Protein AF-A0A8H4M1X3-F1 (afdb_monomer_lite)

Organism: NCBI:txid340414

Radius of gyration: 38.94 Å; chains: 1; bounding box: 112×106×99 Å

Secondary structure (DSSP, 8-state):
-PPP----TTTHHHHHHHHHHHHHHTTT--HHIIIIIHHHHHHHH---TT-EEEEES-TTTHHHHHHHHTT-EEEEEES-HHHHHHHHHHHHHHHHTTSS-TTSEEEEE--TT-HHHHHHHHHHH-SSSS-EEEEEEES-GGG-S--HHHHHHHHHHEEEEEEEEEE---GGGS-TTPEEEEEEEE-TTT-PEEEEEEEE-S--SSPPP-PPPP--------PPP-----PPPPPPP-GGGT-EEEE----GGG-S---THHHHTTS-----S----S--TT-------------------------------------------------------SSPEEPTTS-TTS-SEEEETTEEEE-HHHHHHHHHEEEE--TT---SSS--TTTS-HHHHTTSS-BEEEEEPPTT----TT--HHHHTSSEEE--BBS---TTS--B--BS-BTTB-SBEE-S--SS--HHHHTTEEEEE-HHHHHHHHHHHHHHHSS--HHHHHHHHHHHHHTT---S-PPPHHHHTT-SSSPPP-TT-GGGGS-SSS-TTHHHHHHHHB---TT--TTS-SS--------------GGGGS-HHHHHHHHHH--HHHHHHHHHH-GGGSS--THHHHHHHHHH-TT-GGGT-S--PPPGGGG--HHHHHHHHHHHHHHHHHHHHHHHHHHHH-HHHHHHHHHSPPPP-PPP-HHHHHHHHT------TTTB-HHHHHHHHHHHTTT-HHHHHHHHHHHHHHHHHHHHHHHHHHHHT-

pLDDT: mean 76.2, std 22.47, range [24.45, 97.56]

InterPro domains:
  IPR001810 F-box domain [PS50181] (584-628)
  IPR029063 S-adenosyl-L-methionine-dependent methyltransferase superfamily [G3DSA:3.40.50.150] (6-206)
  IPR029063 S-adenosyl-L-methionine-dependent methyltransferase superfamily [SSF53335] (14-174)
  IPR036047 F-box-like domain superfamily [SSF81383] (584-727)

Foldseek 3Di:
DDDDDDPPPLCVVCQVCLVVQCVQQDQQGDCCCNVPVVVVCCVPQVAAAAFEEEEEQCFLPNVVLVSQLNRYQYEYERQHPSRQVNSVVVVVVCCVVVVGPPRSYDYDYADQQDLVSLVVCCVVPVPDDQAGQEYEYEQCPVSRPDCVSVVVSCVVRHGDNHDYYYDHPDLLVVQPPWDKDWDWDQDPVPRDTDTDIDTHDPDRPPHDDDDDPDPDDDDDDDDDDDDDDDDDDFDDDAVVQVKWKFFDPFPCVPDPDDDPVVVVVVPPPDDDDDDDDDDPVPDDDDDDDDDDDDDDDDDDDDYDDDDYDDDDDDDDDDDDDDDDPDPPPPPDDDDPDPTDIHGPVPDLDDDQWDDDDPDTDGPVVSVVCPSGMDIGGGPNRRGQLDDHCVQPPPLQQAQLFKKKFKAFADDPDDDDPQWDPQCVVDRIGMAAIFQHADLQQFQGAHFPGPPNDGRAGEDQEDDDDDPVVLNRYTDMDRLLLVLLLQQVCCVQVVGRHVVLVSVQSVVCRVVVHHRLFDADPLQVVQDDSRGGHDPLSSLLSGRQFLWPPLVVLLVVQFAPDPPFFLQWFPDDDDPDDPDPDDDDFPLVPDDPVVVVVVLLPDAPVVLVVCCVVGPNSVGGGLVSLLSNCCVVVVLLCLSPGPDQFRPDSNLDRRVLSVVVVVVVVVVVVVVVVVLVVCCVPPVPCSVVVVVPDDDDDRDDDVVSVVSNVSGRHHRDNGRGSSVSSSVVCVVCVSVRSSSVNSVSSSSRSVSSVVSSVVVVVVVVVD

Structure (mmCIF, N/CA/C/O backbone):
data_AF-A0A8H4M1X3-F1
#
_entry.id   AF-A0A8H4M1X3-F1
#
loop_
_atom_site.group_PDB
_atom_site.id
_atom_site.type_symbol
_atom_site.label_atom_id
_atom_site.label_alt_id
_atom_site.label_comp_id
_atom_site.label_asym_id
_atom_site.label_entity_id
_atom_site.label_seq_id
_atom_site.pdbx_PDB_ins_code
_atom_site.Cartn_x
_atom_site.Cartn_y
_atom_site.Cartn_z
_atom_site.occupancy
_atom_site.B_iso_or_equiv
_atom_site.auth_seq_id
_atom_site.auth_comp_id
_atom_site.auth_asym_id
_atom_site.auth_atom_id
_atom_site.pdbx_PDB_model_num
ATOM 1 N N . MET A 1 1 ? 44.457 41.540 -30.388 1.00 30.41 1 MET A N 1
ATOM 2 C CA . MET A 1 1 ? 43.001 41.451 -30.173 1.00 30.41 1 MET A CA 1
ATOM 3 C C . MET A 1 1 ? 42.753 40.100 -29.545 1.00 30.41 1 MET A C 1
ATOM 5 O O . MET A 1 1 ? 42.689 39.104 -30.252 1.00 30.41 1 MET A O 1
ATOM 9 N N . GLU A 1 2 ? 42.778 40.069 -28.217 1.00 30.39 2 GLU A N 1
ATOM 10 C CA . GLU A 1 2 ? 42.372 38.913 -27.424 1.00 30.39 2 GLU A CA 1
ATOM 11 C C . GLU A 1 2 ? 40.854 38.784 -27.572 1.00 30.39 2 GLU A C 1
ATOM 13 O O . GLU A 1 2 ? 40.123 39.748 -27.353 1.00 30.39 2 GLU A O 1
ATOM 18 N N . THR A 1 3 ? 40.382 37.636 -28.054 1.00 32.41 3 THR A N 1
ATOM 19 C CA . THR A 1 3 ? 38.950 37.313 -28.037 1.00 32.41 3 THR A CA 1
ATOM 20 C C . THR A 1 3 ? 38.494 37.198 -26.581 1.00 32.41 3 THR A C 1
ATOM 22 O O . THR A 1 3 ? 39.240 36.589 -25.809 1.00 32.41 3 THR A O 1
ATOM 25 N N . PRO A 1 4 ? 37.318 37.733 -26.203 1.00 36.84 4 PRO A N 1
ATOM 26 C CA . PRO A 1 4 ? 36.874 37.745 -24.815 1.00 36.84 4 PRO A CA 1
ATOM 27 C C . PRO A 1 4 ? 36.682 36.321 -24.282 1.00 36.84 4 PRO A C 1
ATOM 29 O O . PRO A 1 4 ? 36.442 35.388 -25.054 1.00 36.84 4 PRO A O 1
ATOM 32 N N . PHE A 1 5 ? 36.803 36.187 -22.961 1.00 41.19 5 PHE A N 1
ATOM 33 C CA . PHE A 1 5 ? 36.365 35.037 -22.171 1.00 41.19 5 PHE A CA 1
ATOM 34 C C . PHE A 1 5 ? 34.991 34.546 -22.652 1.00 41.19 5 PHE A C 1
ATOM 36 O O . PHE A 1 5 ? 34.148 35.361 -23.025 1.00 41.19 5 PHE A O 1
ATOM 43 N N . SER A 1 6 ? 34.750 33.231 -22.675 1.00 46.06 6 SER A N 1
ATOM 44 C CA . SER A 1 6 ? 33.397 32.750 -22.958 1.00 46.06 6 SER A CA 1
ATOM 45 C C . SER A 1 6 ? 32.479 33.226 -21.828 1.00 46.06 6 SER A C 1
ATOM 47 O O . SER A 1 6 ? 32.627 32.765 -20.698 1.00 46.06 6 SER A O 1
ATOM 49 N N . ASP A 1 7 ? 31.520 34.104 -22.124 1.00 53.72 7 ASP A N 1
ATOM 50 C CA . ASP A 1 7 ? 30.507 34.596 -21.171 1.00 53.72 7 ASP A CA 1
ATOM 51 C C . ASP A 1 7 ? 29.519 33.496 -20.714 1.00 53.72 7 ASP A C 1
ATOM 53 O O . ASP A 1 7 ? 28.508 33.784 -20.076 1.00 53.72 7 ASP A O 1
ATOM 57 N N . ASN A 1 8 ? 29.782 32.223 -21.036 1.00 67.06 8 ASN A N 1
ATOM 58 C CA . ASN A 1 8 ? 28.958 31.096 -20.630 1.00 67.06 8 ASN A CA 1
ATOM 59 C C . ASN A 1 8 ? 29.242 30.731 -19.155 1.00 67.06 8 ASN A C 1
ATOM 61 O O . ASN A 1 8 ? 30.312 30.183 -18.850 1.00 67.06 8 ASN A O 1
ATOM 65 N N . PRO A 1 9 ? 28.299 30.982 -18.225 1.00 70.44 9 PRO A N 1
ATOM 66 C CA . PRO A 1 9 ? 28.512 30.762 -16.797 1.00 70.44 9 PRO A CA 1
ATOM 67 C C . PRO A 1 9 ? 28.761 29.291 -16.432 1.00 70.44 9 PRO A C 1
ATOM 69 O O . PRO A 1 9 ? 29.305 29.039 -15.359 1.00 70.44 9 PRO A O 1
ATOM 72 N N . SER A 1 10 ? 28.418 28.318 -17.292 1.00 76.38 10 SER A N 1
ATOM 73 C CA . SER A 1 10 ? 28.722 26.900 -17.037 1.00 76.38 10 SER A CA 1
ATOM 74 C C . SER A 1 10 ? 30.163 26.500 -17.372 1.00 76.38 10 SER A C 1
ATOM 76 O O . SER A 1 10 ? 30.643 25.499 -16.851 1.00 76.38 10 SER A O 1
ATOM 78 N N . ILE A 1 11 ? 30.875 27.264 -18.209 1.00 84.88 11 ILE A N 1
ATOM 79 C CA . ILE A 1 11 ? 32.260 26.953 -18.620 1.00 84.88 11 ILE A CA 1
ATOM 80 C C . ILE A 1 11 ? 33.282 27.618 -17.691 1.00 84.88 11 ILE A C 1
ATOM 82 O O . ILE A 1 11 ? 34.342 27.049 -17.425 1.00 84.88 11 ILE A O 1
ATOM 86 N N . LEU A 1 12 ? 32.952 28.793 -17.146 1.00 84.19 12 LEU A N 1
ATOM 87 C CA . LEU A 1 12 ? 33.850 29.579 -16.298 1.00 84.19 12 LEU A CA 1
ATOM 88 C C . LEU A 1 12 ? 34.441 28.798 -15.098 1.00 84.19 12 LEU A C 1
ATOM 90 O O . LEU A 1 12 ? 35.644 28.926 -14.859 1.00 84.19 12 LEU A O 1
ATOM 94 N N . PRO A 1 13 ? 33.684 27.953 -14.362 1.00 84.12 13 PRO A N 1
ATOM 95 C CA . PRO A 1 13 ? 34.266 27.127 -13.304 1.00 84.12 13 PRO A CA 1
ATOM 96 C C . PRO A 1 13 ? 35.355 26.180 -13.829 1.00 84.12 13 PRO A C 1
ATOM 98 O O . PRO A 1 13 ? 36.420 26.063 -13.226 1.00 84.12 13 PRO A O 1
ATOM 101 N N . TRP A 1 14 ? 35.127 25.550 -14.982 1.00 86.44 14 TRP A N 1
ATOM 102 C CA . TRP A 1 14 ? 36.075 24.613 -15.587 1.00 86.44 14 TRP A CA 1
ATOM 103 C C . TRP A 1 14 ? 37.324 25.303 -16.140 1.00 86.44 14 TRP A C 1
ATOM 105 O O . TRP A 1 14 ? 38.410 24.734 -16.051 1.00 86.44 14 TRP A O 1
ATOM 115 N N . GLU A 1 15 ? 37.212 26.543 -16.632 1.00 87.62 15 GLU A N 1
ATOM 116 C CA . GLU A 1 15 ? 38.387 27.368 -16.950 1.00 87.62 15 GLU A CA 1
ATOM 117 C C . GLU A 1 15 ? 39.254 27.621 -15.711 1.00 87.62 15 GLU A C 1
ATOM 119 O O . GLU A 1 15 ? 40.467 27.406 -15.753 1.00 87.62 15 GLU A O 1
ATOM 124 N N . ASN A 1 16 ? 38.634 28.006 -14.592 1.00 87.00 16 ASN A N 1
ATOM 125 C CA . ASN A 1 16 ? 39.347 28.327 -13.354 1.00 87.00 16 ASN A CA 1
ATOM 126 C C . ASN A 1 16 ? 39.985 27.090 -12.696 1.00 87.00 16 ASN A C 1
ATOM 128 O O . ASN A 1 16 ? 41.082 27.177 -12.144 1.00 87.00 16 ASN A O 1
ATOM 132 N N . HIS A 1 17 ? 39.335 25.926 -12.783 1.00 87.31 17 HIS A N 1
ATOM 133 C CA . HIS A 1 17 ? 39.800 24.679 -12.164 1.00 87.31 17 HIS A CA 1
ATOM 134 C C . HIS A 1 17 ? 40.669 23.800 -13.076 1.00 87.31 17 HIS A C 1
ATOM 136 O O . HIS A 1 17 ? 41.155 22.756 -12.634 1.00 87.31 17 HIS A O 1
ATOM 142 N N . ALA A 1 18 ? 40.926 24.205 -14.325 1.00 90.69 18 ALA A N 1
ATOM 143 C CA . ALA A 1 18 ? 41.671 23.389 -15.286 1.00 90.69 18 ALA A CA 1
ATOM 144 C C . ALA A 1 18 ? 43.056 22.953 -14.773 1.00 90.69 18 ALA A C 1
ATOM 146 O O . ALA A 1 18 ? 43.507 21.847 -15.064 1.00 90.69 18 ALA A O 1
ATOM 147 N N . ALA A 1 19 ? 43.733 23.803 -13.994 1.00 89.69 19 ALA A N 1
ATOM 148 C CA . ALA A 1 19 ? 45.043 23.493 -13.426 1.00 89.69 19 ALA A CA 1
ATOM 149 C C . ALA A 1 19 ? 45.001 22.387 -12.373 1.00 89.69 19 ALA A C 1
ATOM 151 O O . ALA A 1 19 ? 45.717 21.395 -12.505 1.00 89.69 19 ALA A O 1
ATOM 152 N N . SER A 1 20 ? 44.146 22.550 -11.365 1.00 89.62 20 SER A N 1
ATOM 153 C CA . SER A 1 20 ? 44.006 21.589 -10.274 1.00 89.62 20 SER A CA 1
ATOM 154 C C . SER A 1 20 ? 43.439 20.261 -10.773 1.00 89.62 20 SER A C 1
ATOM 156 O O . SER A 1 20 ? 43.898 19.200 -10.358 1.00 89.62 20 SER A O 1
ATOM 158 N N . TRP A 1 21 ? 42.486 20.305 -11.710 1.00 88.38 21 TRP A N 1
ATOM 159 C CA . TRP A 1 21 ? 41.911 19.105 -12.315 1.00 88.38 21 TRP A CA 1
ATOM 160 C C . TRP A 1 21 ? 42.949 18.296 -13.098 1.00 88.38 21 TRP A C 1
ATOM 162 O O . TRP A 1 21 ? 43.039 17.078 -12.946 1.00 88.38 21 TRP A O 1
ATOM 172 N N . ASP A 1 22 ? 43.764 18.970 -13.914 1.00 92.44 22 ASP A N 1
ATOM 173 C CA . ASP A 1 22 ? 44.822 18.322 -14.686 1.00 92.44 22 ASP A CA 1
ATOM 174 C C . ASP A 1 22 ? 45.876 17.657 -13.790 1.00 92.44 22 ASP A C 1
ATOM 176 O O . ASP A 1 22 ? 46.314 16.542 -14.081 1.00 92.44 22 ASP A O 1
ATOM 180 N N . GLU A 1 23 ? 46.261 18.315 -12.695 1.00 91.00 23 GLU A N 1
ATOM 181 C CA . GLU A 1 23 ? 47.185 17.765 -11.702 1.00 91.00 23 GLU A CA 1
ATOM 182 C C . GLU A 1 23 ? 46.601 16.527 -11.011 1.00 91.00 23 GLU A C 1
ATOM 184 O O . GLU A 1 23 ? 47.266 15.492 -10.951 1.00 91.00 23 GLU A O 1
ATOM 189 N N . GLN A 1 24 ? 45.342 16.603 -10.570 1.00 89.00 24 GLN A N 1
ATOM 190 C CA . GLN A 1 24 ? 44.655 15.507 -9.888 1.00 89.00 24 GLN A CA 1
ATOM 191 C C . GLN A 1 24 ? 44.451 14.281 -10.790 1.00 89.00 24 GLN A C 1
ATOM 193 O O . GLN A 1 24 ? 44.619 13.147 -10.343 1.00 89.00 24 GLN A O 1
ATOM 198 N N . MET A 1 25 ? 44.072 14.490 -12.053 1.00 91.19 25 MET A N 1
ATOM 199 C CA . MET A 1 25 ? 43.844 13.398 -13.004 1.00 91.19 25 MET A CA 1
ATOM 200 C C . MET A 1 25 ? 45.148 12.804 -13.532 1.00 91.19 25 MET A C 1
ATOM 202 O O . MET A 1 25 ? 45.243 11.595 -13.751 1.00 91.19 25 MET A O 1
ATOM 206 N N . GLY A 1 26 ? 46.164 13.638 -13.756 1.00 91.56 26 GLY A N 1
ATOM 207 C CA . GLY A 1 26 ? 47.459 13.194 -14.248 1.00 91.56 26 GLY A CA 1
ATOM 208 C C . GLY A 1 26 ? 47.382 12.399 -15.560 1.00 91.56 26 GLY A C 1
ATOM 209 O O . GLY A 1 26 ? 46.491 12.570 -16.393 1.00 91.56 26 GLY A O 1
ATOM 210 N N . ASP A 1 27 ? 48.354 11.509 -15.752 1.00 89.69 27 ASP A N 1
ATOM 211 C CA . ASP A 1 27 ? 48.474 10.695 -16.968 1.00 89.69 27 ASP A CA 1
ATOM 212 C C . ASP A 1 27 ? 47.653 9.402 -16.938 1.00 89.69 27 ASP A C 1
ATOM 214 O O . ASP A 1 27 ? 47.327 8.867 -17.997 1.00 89.69 27 ASP A O 1
ATOM 218 N N . ASN A 1 28 ? 47.351 8.895 -15.742 1.00 87.06 28 ASN A N 1
ATOM 219 C CA . ASN A 1 28 ? 46.718 7.589 -15.547 1.00 87.06 28 ASN A CA 1
ATOM 220 C C . ASN A 1 28 ? 45.239 7.694 -15.144 1.00 87.06 28 ASN A C 1
ATOM 222 O O . ASN A 1 28 ? 44.555 6.673 -15.097 1.00 87.06 28 ASN A O 1
ATOM 226 N N . GLY A 1 29 ? 44.751 8.908 -14.872 1.00 90.00 29 GLY A N 1
ATOM 227 C CA . GLY A 1 29 ? 43.472 9.126 -14.212 1.00 90.00 29 GLY A CA 1
ATOM 228 C C . GLY A 1 29 ? 43.537 8.813 -12.719 1.00 90.00 29 GLY A C 1
ATOM 229 O O . GLY A 1 29 ? 44.523 8.280 -12.207 1.00 90.00 29 GLY A O 1
ATOM 230 N N . ASN A 1 30 ? 42.456 9.149 -12.025 1.00 89.31 30 ASN A N 1
ATOM 231 C CA . ASN A 1 30 ? 42.240 8.752 -10.638 1.00 89.31 30 ASN A CA 1
ATOM 232 C C . ASN A 1 30 ? 41.718 7.297 -10.545 1.00 89.31 30 ASN A C 1
ATOM 234 O O . ASN A 1 30 ? 41.539 6.596 -11.549 1.00 89.31 30 ASN A O 1
ATOM 238 N N . ASP A 1 31 ? 41.438 6.839 -9.324 1.00 86.81 31 ASP A N 1
ATOM 239 C CA . ASP A 1 31 ? 40.909 5.491 -9.078 1.00 86.81 31 ASP A CA 1
ATOM 240 C C . ASP A 1 31 ? 39.548 5.259 -9.757 1.00 86.81 31 ASP A C 1
ATOM 242 O O . ASP A 1 31 ? 39.290 4.165 -10.258 1.00 86.81 31 ASP A O 1
ATOM 246 N N . TYR A 1 32 ? 38.696 6.288 -9.855 1.00 85.88 32 TYR A N 1
ATOM 247 C CA . TYR A 1 32 ? 37.412 6.201 -10.563 1.00 85.88 32 TYR A CA 1
ATOM 248 C C . TYR A 1 32 ? 37.612 5.922 -12.055 1.00 85.88 32 TYR A C 1
ATOM 250 O O . TYR A 1 32 ? 37.032 4.974 -12.595 1.00 85.88 32 TYR A O 1
ATOM 258 N N . PHE A 1 33 ? 38.495 6.681 -12.706 1.00 90.69 33 PHE A N 1
ATOM 259 C CA . PHE A 1 33 ? 38.795 6.499 -14.119 1.00 90.69 33 PHE A CA 1
ATOM 260 C C . PHE A 1 33 ? 39.380 5.109 -14.395 1.00 90.69 33 PHE A C 1
ATOM 262 O O . PHE A 1 33 ? 38.925 4.393 -15.287 1.00 90.69 33 PHE A O 1
ATOM 269 N N . SER A 1 34 ? 40.380 4.703 -13.612 1.00 89.38 34 SER A N 1
ATOM 270 C CA . SER A 1 34 ? 41.127 3.466 -13.852 1.00 89.38 34 SER A CA 1
ATOM 271 C C . SER A 1 34 ? 40.350 2.196 -13.479 1.00 89.38 34 SER A C 1
ATOM 273 O O . SER A 1 34 ? 40.397 1.217 -14.231 1.00 89.38 34 SER A O 1
ATOM 275 N N . ALA A 1 35 ? 39.610 2.198 -12.364 1.00 88.56 35 ALA A N 1
ATOM 276 C CA . ALA A 1 35 ? 38.905 1.017 -11.865 1.00 88.56 35 ALA A CA 1
ATOM 277 C C . ALA A 1 35 ? 37.475 0.869 -12.411 1.00 88.56 35 ALA A C 1
ATOM 279 O O . ALA A 1 35 ? 36.991 -0.259 -12.527 1.00 88.56 35 ALA A O 1
ATOM 280 N N . LEU A 1 36 ? 36.792 1.972 -12.750 1.00 87.75 36 LEU A N 1
ATOM 281 C CA . LEU A 1 36 ? 35.374 1.953 -13.133 1.00 87.75 36 LEU A CA 1
ATOM 282 C C . LEU A 1 36 ? 35.141 2.417 -14.572 1.00 87.75 36 LEU A C 1
ATOM 284 O O . LEU A 1 36 ? 34.557 1.673 -15.364 1.00 87.75 36 LEU A O 1
ATOM 288 N N . GLU A 1 37 ? 35.596 3.618 -14.929 1.00 92.50 37 GLU A N 1
ATOM 289 C CA . GLU A 1 37 ? 35.235 4.242 -16.208 1.00 92.50 37 GLU A CA 1
ATOM 290 C C . GLU A 1 37 ? 35.920 3.548 -17.393 1.00 92.50 37 GLU A C 1
ATOM 292 O O . GLU A 1 37 ? 35.249 3.057 -18.302 1.00 92.50 37 GLU A O 1
ATOM 297 N N . LEU A 1 38 ? 37.250 3.420 -17.370 1.00 92.75 38 LEU A N 1
ATOM 298 C CA . LEU A 1 38 ? 38.031 2.864 -18.475 1.00 92.75 38 LEU A CA 1
ATOM 299 C C . LEU A 1 38 ? 37.652 1.409 -18.830 1.00 92.75 38 LEU A C 1
ATOM 301 O O . LEU A 1 38 ? 37.508 1.117 -20.021 1.00 92.75 38 LEU A O 1
ATOM 305 N N . PRO A 1 39 ? 37.435 0.478 -17.876 1.00 93.06 39 PRO A N 1
ATOM 306 C CA . PRO A 1 39 ? 36.955 -0.869 -18.199 1.00 93.06 39 PRO A CA 1
ATOM 307 C C . PRO A 1 39 ? 35.583 -0.882 -18.889 1.00 93.06 39 PRO A C 1
ATOM 309 O O . PRO A 1 39 ? 35.337 -1.705 -19.776 1.00 93.06 39 PRO A O 1
ATOM 312 N N . VAL A 1 40 ? 34.681 0.025 -18.500 1.00 92.44 40 VAL A N 1
ATOM 313 C CA . VAL A 1 40 ? 33.346 0.154 -19.103 1.00 92.44 40 VAL A CA 1
ATOM 314 C C . VAL A 1 40 ? 33.452 0.759 -20.501 1.00 92.44 40 VAL A C 1
ATOM 316 O O . VAL A 1 40 ? 32.874 0.207 -21.438 1.00 92.44 40 VAL A O 1
ATOM 319 N N . LEU A 1 41 ? 34.236 1.828 -20.662 1.00 93.75 41 LEU A N 1
ATOM 320 C CA . LEU A 1 41 ? 34.511 2.458 -21.953 1.00 93.75 41 LEU A CA 1
ATOM 321 C C . LEU A 1 41 ? 35.110 1.453 -22.944 1.00 93.75 41 LEU A C 1
ATOM 323 O O . LEU A 1 41 ? 34.610 1.327 -24.059 1.00 93.75 41 LEU A O 1
ATOM 327 N N . LYS A 1 42 ? 36.103 0.656 -22.525 1.00 92.69 42 LYS A N 1
ATOM 328 C CA . LYS A 1 42 ? 36.689 -0.423 -23.343 1.00 92.69 42 LYS A CA 1
ATOM 329 C C . LYS A 1 42 ? 35.636 -1.412 -23.835 1.00 92.69 42 LYS A C 1
ATOM 331 O O . LYS A 1 42 ? 35.614 -1.750 -25.016 1.00 92.69 42 LYS A O 1
ATOM 336 N N . ARG A 1 43 ? 34.742 -1.844 -22.941 1.00 92.44 43 ARG A N 1
ATOM 337 C CA . ARG A 1 43 ? 33.676 -2.803 -23.257 1.00 92.44 43 ARG A CA 1
ATOM 338 C C . ARG A 1 43 ? 32.633 -2.228 -24.219 1.00 92.44 43 ARG A C 1
ATOM 340 O O . ARG A 1 43 ? 32.187 -2.946 -25.108 1.00 92.44 43 ARG A O 1
ATOM 347 N N . LEU A 1 44 ? 32.231 -0.969 -24.037 1.00 92.56 44 LEU A N 1
ATOM 348 C CA . LEU A 1 44 ? 31.164 -0.343 -24.828 1.00 92.56 44 LEU A CA 1
ATOM 349 C C . LEU A 1 44 ? 31.643 0.171 -26.189 1.00 92.56 44 LEU A C 1
ATOM 351 O O . LEU A 1 44 ? 30.898 0.082 -27.161 1.00 92.56 44 LEU A O 1
ATOM 355 N N . ILE A 1 45 ? 32.865 0.703 -26.260 1.00 92.00 45 ILE A N 1
ATOM 356 C CA . ILE A 1 45 ? 33.394 1.331 -27.475 1.00 92.00 45 ILE A CA 1
ATOM 357 C C . ILE A 1 45 ? 34.029 0.289 -28.402 1.00 92.00 45 ILE A C 1
ATOM 359 O O . ILE A 1 45 ? 33.826 0.361 -29.609 1.00 92.00 45 ILE A O 1
ATOM 363 N N . SER A 1 46 ? 34.772 -0.685 -27.852 1.00 87.06 46 SER A N 1
ATOM 364 C CA . SER A 1 46 ? 35.526 -1.690 -28.628 1.00 87.06 46 SER A CA 1
ATOM 365 C C . SER A 1 46 ? 36.284 -1.082 -29.834 1.00 87.06 46 SER A C 1
ATOM 367 O O . SER A 1 46 ? 36.052 -1.499 -30.977 1.00 87.06 46 SER A O 1
ATOM 369 N N . PRO A 1 47 ? 37.153 -0.074 -29.601 1.00 87.88 47 PRO A N 1
ATOM 370 C CA . PRO A 1 47 ? 37.747 0.738 -30.663 1.00 87.88 47 PRO A CA 1
ATOM 371 C C . PRO A 1 47 ? 38.569 -0.113 -31.634 1.00 87.88 47 PRO A C 1
ATOM 373 O O . PRO A 1 47 ? 39.258 -1.049 -31.232 1.00 87.88 47 PRO A O 1
ATOM 376 N N . GLN A 1 48 ? 38.496 0.221 -32.920 1.00 90.44 48 GLN A N 1
ATOM 377 C CA . GLN A 1 48 ? 39.277 -0.412 -33.976 1.00 90.44 48 GLN A CA 1
ATOM 378 C C . GLN A 1 48 ? 40.330 0.564 -34.518 1.00 90.44 48 GLN A C 1
ATOM 380 O O . GLN A 1 48 ? 40.045 1.762 -34.655 1.00 90.44 48 GLN A O 1
ATOM 385 N N . PRO A 1 49 ? 41.527 0.079 -34.899 1.00 92.38 49 PRO A N 1
ATOM 386 C CA . PRO A 1 49 ? 42.518 0.907 -35.569 1.00 92.38 49 PRO A CA 1
ATOM 387 C C . PRO A 1 49 ? 41.931 1.603 -36.802 1.00 92.38 49 PRO A C 1
ATOM 389 O O . PRO A 1 49 ? 41.303 0.975 -37.653 1.00 92.38 49 PRO A O 1
ATOM 392 N N . GLY A 1 50 ? 42.151 2.912 -36.900 1.00 90.12 50 GLY A N 1
ATOM 393 C CA . GLY A 1 50 ? 41.625 3.756 -37.970 1.00 90.12 50 GLY A CA 1
ATOM 394 C C . GLY A 1 50 ? 40.254 4.372 -37.691 1.00 90.12 50 GLY A C 1
ATOM 395 O O . GLY A 1 50 ? 39.816 5.180 -38.509 1.00 90.12 50 GLY A O 1
ATOM 396 N N . ASN A 1 51 ? 39.596 4.065 -36.563 1.00 93.31 51 ASN A N 1
ATOM 397 C CA . ASN A 1 51 ? 38.333 4.725 -36.234 1.00 93.31 51 ASN A CA 1
ATOM 398 C C . ASN A 1 51 ? 38.492 6.241 -36.082 1.00 93.31 51 ASN A C 1
ATOM 400 O O . ASN A 1 51 ? 39.436 6.712 -35.454 1.00 93.31 51 ASN A O 1
ATOM 404 N N . ARG A 1 52 ? 37.531 7.002 -36.608 1.00 93.44 52 ARG A N 1
ATOM 405 C CA . ARG A 1 52 ? 37.365 8.435 -36.357 1.00 93.44 52 ARG A CA 1
ATOM 406 C C . ARG A 1 52 ? 36.496 8.628 -35.123 1.00 93.44 52 ARG A C 1
ATOM 408 O O . ARG A 1 52 ? 35.324 8.247 -35.128 1.00 93.44 52 ARG A O 1
ATOM 415 N N . VAL A 1 53 ? 37.064 9.248 -34.097 1.00 95.69 53 VAL A N 1
ATOM 416 C CA . VAL A 1 53 ? 36.412 9.457 -32.802 1.00 95.69 53 VAL A CA 1
ATOM 417 C C . VAL A 1 53 ? 36.266 10.948 -32.531 1.00 95.69 53 VAL A C 1
ATOM 419 O O . VAL A 1 53 ? 37.233 11.690 -32.687 1.00 95.69 53 VAL A O 1
ATOM 422 N N . LEU A 1 54 ? 35.085 11.374 -32.091 1.00 96.44 54 LEU A N 1
ATOM 423 C CA . LEU A 1 54 ? 34.868 12.684 -31.476 1.00 96.44 54 LEU A CA 1
ATOM 424 C C . LEU A 1 54 ? 34.760 12.512 -29.959 1.00 96.44 54 LEU A C 1
ATOM 426 O O . LEU A 1 54 ? 33.825 11.869 -29.494 1.00 96.44 54 LEU A O 1
ATOM 430 N N . ASP A 1 55 ? 35.701 13.072 -29.204 1.00 97.56 55 ASP A N 1
ATOM 431 C CA . ASP A 1 55 ? 35.680 13.070 -27.739 1.00 97.56 55 ASP A CA 1
ATOM 432 C C . ASP A 1 55 ? 35.217 14.442 -27.238 1.00 97.56 55 ASP A C 1
ATOM 434 O O . ASP A 1 55 ? 35.892 15.454 -27.441 1.00 97.56 55 ASP A O 1
ATOM 438 N N . LEU A 1 56 ? 34.023 14.481 -26.655 1.00 97.31 56 LEU A N 1
ATOM 439 C CA . LEU A 1 56 ? 33.359 15.680 -26.154 1.00 97.31 56 LEU A CA 1
ATOM 440 C C . LEU A 1 56 ? 33.598 15.831 -24.653 1.00 97.31 56 LEU A C 1
ATOM 442 O O . LEU A 1 56 ? 33.507 14.844 -23.923 1.00 97.31 56 LEU A O 1
ATOM 446 N N . ALA A 1 57 ? 33.840 17.066 -24.203 1.00 95.12 57 ALA A N 1
ATOM 447 C CA . ALA A 1 57 ? 34.256 17.360 -22.828 1.00 95.12 57 ALA A CA 1
ATOM 448 C C . ALA A 1 57 ? 35.475 16.506 -22.422 1.00 95.12 57 ALA A C 1
ATOM 450 O O . ALA A 1 57 ? 35.458 15.769 -21.438 1.00 95.12 57 ALA A O 1
ATOM 451 N N . THR A 1 58 ? 36.523 16.550 -23.253 1.00 96.19 58 THR A N 1
ATOM 452 C CA . THR A 1 58 ? 37.705 15.676 -23.155 1.00 96.19 58 THR A CA 1
ATOM 453 C C . THR A 1 58 ? 38.509 15.891 -21.868 1.00 96.19 58 THR A C 1
ATOM 455 O O . THR A 1 58 ? 39.337 15.046 -21.501 1.00 96.19 58 THR A O 1
ATOM 458 N N . GLY A 1 59 ? 38.303 17.014 -21.170 1.00 94.75 59 GLY A N 1
ATOM 459 C CA . GLY A 1 59 ? 39.050 17.336 -19.967 1.00 94.75 59 GLY A CA 1
ATOM 460 C C . GLY A 1 59 ? 40.547 17.399 -20.267 1.00 94.75 59 GLY A C 1
ATOM 461 O O . GLY A 1 59 ? 40.987 17.920 -21.292 1.00 94.75 59 GLY A O 1
ATOM 462 N N . ASN A 1 60 ? 41.359 16.776 -19.415 1.00 94.75 60 ASN A N 1
ATOM 463 C CA . ASN A 1 60 ? 42.800 16.683 -19.640 1.00 94.75 60 ASN A CA 1
ATOM 464 C C . ASN A 1 60 ? 43.211 15.666 -20.731 1.00 94.75 60 ASN A C 1
ATOM 466 O O . ASN A 1 60 ? 44.406 15.404 -20.903 1.00 94.75 60 ASN A O 1
ATOM 470 N N . GLY A 1 61 ? 42.263 15.063 -21.458 1.00 96.00 61 GLY A N 1
ATOM 471 C CA . GLY A 1 61 ? 42.504 14.215 -22.628 1.00 96.00 61 GLY A CA 1
ATOM 472 C C . GLY A 1 61 ? 42.804 12.741 -22.342 1.00 96.00 61 GLY A C 1
ATOM 473 O O . GLY A 1 61 ? 43.445 12.091 -23.169 1.00 96.00 61 GLY A O 1
ATOM 474 N N . LEU A 1 62 ? 42.394 12.195 -21.192 1.00 95.81 62 LEU A N 1
ATOM 475 C CA . LEU A 1 62 ? 42.619 10.781 -20.844 1.00 95.81 62 LEU A CA 1
ATOM 476 C C . LEU A 1 62 ? 41.976 9.809 -21.843 1.00 95.81 62 LEU A C 1
ATOM 478 O O . LEU A 1 62 ? 42.658 8.930 -22.376 1.00 95.81 62 LEU A O 1
ATOM 482 N N . VAL A 1 63 ? 40.683 9.990 -22.131 1.00 96.69 63 VAL A N 1
ATOM 483 C CA . VAL A 1 63 ? 39.939 9.146 -23.082 1.00 96.69 63 VAL A CA 1
ATOM 484 C C . VAL A 1 63 ? 40.500 9.312 -24.489 1.00 96.69 63 VAL A C 1
ATOM 486 O O . VAL A 1 63 ? 40.780 8.315 -25.157 1.00 96.69 63 VAL A O 1
ATOM 489 N N . ALA A 1 64 ? 40.768 10.552 -24.907 1.00 96.81 64 ALA A N 1
ATOM 490 C CA . ALA A 1 64 ? 41.369 10.833 -26.202 1.00 96.81 64 ALA A CA 1
ATOM 491 C C . ALA A 1 64 ? 42.733 10.153 -26.401 1.00 96.81 64 ALA A C 1
ATOM 493 O O . ALA A 1 64 ? 42.967 9.535 -27.441 1.00 96.81 64 ALA A O 1
ATOM 494 N N . ARG A 1 65 ? 43.630 10.211 -25.406 1.00 96.00 65 ARG A N 1
ATOM 495 C CA . ARG A 1 65 ? 44.933 9.530 -25.480 1.00 96.00 65 ARG A CA 1
ATOM 496 C C . ARG A 1 65 ? 44.786 8.013 -25.495 1.00 96.00 65 ARG A C 1
ATOM 498 O O . ARG A 1 65 ? 45.464 7.368 -26.290 1.00 96.00 65 ARG A O 1
ATOM 505 N N . TRP A 1 66 ? 43.901 7.446 -24.674 1.00 95.38 66 TRP A N 1
ATOM 506 C CA . TRP A 1 66 ? 43.641 6.005 -24.684 1.00 95.38 66 TRP A CA 1
ATOM 507 C C . TRP A 1 66 ? 43.129 5.536 -26.055 1.00 95.38 66 TRP A C 1
ATOM 509 O O . TRP A 1 66 ? 43.715 4.633 -26.646 1.00 95.38 66 TRP A O 1
ATOM 519 N N . LEU A 1 67 ? 42.105 6.183 -26.616 1.00 96.00 67 LEU A N 1
ATOM 520 C CA . LEU A 1 67 ? 41.562 5.815 -27.931 1.00 96.00 67 LEU A CA 1
ATOM 521 C C . LEU A 1 67 ? 42.603 5.966 -29.049 1.00 96.00 67 LEU A C 1
ATOM 523 O O . LEU A 1 67 ? 42.671 5.140 -29.960 1.00 96.00 67 LEU A O 1
ATOM 527 N N . ALA A 1 68 ? 43.463 6.978 -28.959 1.00 96.00 68 ALA A N 1
ATOM 528 C CA . ALA A 1 68 ? 44.570 7.153 -29.889 1.00 96.00 68 ALA A CA 1
ATOM 529 C C . ALA A 1 68 ? 45.630 6.038 -29.774 1.00 96.00 68 ALA A C 1
ATOM 531 O O . ALA A 1 68 ? 46.180 5.620 -30.796 1.00 96.00 68 ALA A O 1
ATOM 532 N N . GLN A 1 69 ? 45.893 5.513 -28.569 1.00 94.00 69 GLN A N 1
ATOM 533 C CA . GLN A 1 69 ? 46.761 4.342 -28.370 1.00 94.00 69 GLN A CA 1
ATOM 534 C C . GLN A 1 69 ? 46.170 3.062 -28.973 1.00 94.00 69 GLN A C 1
ATOM 536 O O . GLN A 1 69 ? 46.919 2.253 -29.515 1.00 94.00 69 GLN A O 1
ATOM 541 N N . GLU A 1 70 ? 44.842 2.916 -28.968 1.00 93.94 70 GLU A N 1
ATOM 542 C CA . GLU A 1 70 ? 44.127 1.831 -29.667 1.00 93.94 70 GLU A CA 1
ATOM 543 C C . GLU A 1 70 ? 44.125 2.013 -31.204 1.00 93.94 70 GLU A C 1
ATOM 545 O O . GLU A 1 70 ? 43.563 1.215 -31.954 1.00 93.94 70 GLU A O 1
ATOM 550 N N . GLY A 1 71 ? 44.782 3.064 -31.707 1.00 93.50 71 GLY A N 1
ATOM 551 C CA . GLY A 1 71 ? 44.984 3.308 -33.129 1.00 93.50 71 GLY A CA 1
ATOM 552 C C . GLY A 1 71 ? 43.887 4.137 -33.794 1.00 93.50 71 GLY A C 1
ATOM 553 O O . GLY A 1 71 ? 43.860 4.183 -35.029 1.00 93.50 71 GLY A O 1
ATOM 554 N N . ALA A 1 72 ? 43.016 4.799 -33.031 1.00 95.00 72 ALA A N 1
ATOM 555 C CA . ALA A 1 72 ? 42.016 5.725 -33.557 1.00 95.00 72 ALA A CA 1
ATOM 556 C C . ALA A 1 72 ? 42.617 7.089 -33.969 1.00 95.00 72 ALA A C 1
ATOM 558 O O . ALA A 1 72 ? 43.747 7.436 -33.615 1.00 95.00 72 ALA A O 1
ATOM 559 N N . PHE A 1 73 ? 41.846 7.865 -34.730 1.00 94.62 73 PHE A N 1
ATOM 560 C CA . PHE A 1 73 ? 42.052 9.289 -34.990 1.00 94.62 73 PHE A CA 1
ATOM 561 C C . PHE A 1 73 ? 41.036 10.080 -34.174 1.00 94.62 73 PHE A C 1
ATOM 563 O O . PHE A 1 73 ? 39.834 10.009 -34.443 1.00 94.62 73 PHE A O 1
ATOM 570 N N . VAL A 1 74 ? 41.516 10.815 -33.173 1.00 96.38 74 VAL A N 1
ATOM 571 C CA . VAL A 1 74 ? 40.650 11.453 -32.180 1.00 96.38 74 VAL A CA 1
ATOM 572 C C . VAL A 1 74 ? 40.584 12.961 -32.390 1.00 96.38 74 VAL A C 1
ATOM 574 O O . VAL A 1 74 ? 41.599 13.646 -32.526 1.00 96.38 74 VAL A O 1
ATOM 577 N N . PHE A 1 75 ? 39.366 13.480 -32.382 1.00 96.12 75 PHE A N 1
ATOM 578 C CA . PHE A 1 75 ? 39.045 14.896 -32.329 1.00 96.12 75 PHE A CA 1
ATOM 579 C C . PHE A 1 75 ? 38.575 15.178 -30.907 1.00 96.12 75 PHE A C 1
ATOM 581 O O . PHE A 1 75 ? 37.443 14.874 -30.553 1.00 96.12 75 PHE A O 1
ATOM 588 N N . ALA A 1 76 ? 39.490 15.662 -30.078 1.00 97.38 76 ALA A N 1
ATOM 589 C CA . ALA A 1 76 ? 39.265 15.937 -28.670 1.00 97.38 76 ALA A CA 1
ATOM 590 C C . ALA A 1 76 ? 38.797 17.382 -28.499 1.00 97.38 76 ALA A C 1
ATOM 592 O O . ALA A 1 76 ? 39.425 18.314 -29.014 1.00 97.38 76 ALA A O 1
ATOM 593 N N . THR A 1 77 ? 37.679 17.565 -27.806 1.00 97.31 77 THR A N 1
ATOM 594 C CA . THR A 1 77 ? 37.004 18.856 -27.702 1.00 97.31 77 THR A CA 1
ATOM 595 C C . THR A 1 77 ? 36.557 19.153 -26.280 1.00 97.31 77 THR A C 1
ATOM 597 O O . THR A 1 77 ? 36.189 18.244 -25.539 1.00 97.31 77 THR A O 1
ATOM 600 N N . ASP A 1 78 ? 36.604 20.423 -25.897 1.00 96.44 78 ASP A N 1
ATOM 601 C CA . ASP A 1 78 ? 36.165 20.909 -24.590 1.00 96.44 78 ASP A CA 1
ATOM 602 C C . ASP A 1 78 ? 35.708 22.366 -24.710 1.00 96.44 78 ASP A C 1
ATOM 604 O O . ASP A 1 78 ? 36.212 23.103 -25.566 1.00 96.44 78 ASP A O 1
ATOM 608 N N . GLY A 1 79 ? 34.778 22.783 -23.850 1.00 93.06 79 GLY A N 1
ATOM 609 C CA . GLY A 1 79 ? 34.342 24.177 -23.775 1.00 93.06 79 GLY A CA 1
ATOM 610 C C . GLY A 1 79 ? 35.417 25.081 -23.169 1.00 93.06 79 GLY A C 1
ATOM 611 O O . GLY A 1 79 ? 35.524 26.245 -23.547 1.00 93.06 79 GLY A O 1
ATOM 612 N N . SER A 1 80 ? 36.257 24.541 -22.277 1.00 94.31 80 SER A N 1
ATOM 613 C CA . SER A 1 80 ? 37.338 25.285 -21.632 1.00 94.31 80 SER A CA 1
ATOM 614 C C . SER A 1 80 ? 38.596 25.326 -22.500 1.00 94.31 80 SER A C 1
ATOM 616 O O . SER A 1 80 ? 39.209 24.296 -22.812 1.00 94.31 80 SER A O 1
ATOM 618 N N . ARG A 1 81 ? 39.065 26.538 -22.825 1.00 94.06 81 ARG A N 1
ATOM 619 C CA . ARG A 1 81 ? 40.328 26.712 -23.557 1.00 94.06 81 ARG A CA 1
ATOM 620 C C . ARG A 1 81 ? 41.515 26.268 -22.706 1.00 94.06 81 ARG A C 1
ATOM 622 O O . ARG A 1 81 ? 42.400 25.577 -23.213 1.00 94.06 81 ARG A O 1
ATOM 629 N N . ALA A 1 82 ? 41.501 26.609 -21.418 1.00 94.06 82 ALA A N 1
ATOM 630 C CA . ALA A 1 82 ? 42.542 26.218 -20.470 1.00 94.06 82 ALA A CA 1
ATOM 631 C C . ALA A 1 82 ? 42.688 24.687 -20.367 1.00 94.06 82 ALA A C 1
ATOM 633 O O . ALA A 1 82 ? 43.804 24.165 -20.293 1.00 94.06 82 ALA A O 1
ATOM 634 N N . MET A 1 83 ? 41.572 23.956 -20.418 1.00 95.06 83 MET A N 1
ATOM 635 C CA . MET A 1 83 ? 41.565 22.495 -20.383 1.00 95.06 83 MET A CA 1
ATOM 636 C C . MET A 1 83 ? 42.156 21.885 -21.667 1.00 95.06 83 MET A C 1
ATOM 638 O O . MET A 1 83 ? 43.026 21.011 -21.605 1.00 95.06 83 MET A O 1
ATOM 642 N N . ILE A 1 84 ? 41.780 22.421 -22.835 1.00 97.31 84 ILE A N 1
ATOM 643 C CA . ILE A 1 84 ? 42.335 22.021 -24.138 1.00 97.31 84 ILE A CA 1
ATOM 644 C C . ILE A 1 84 ? 43.848 22.236 -24.220 1.00 97.31 84 ILE A C 1
ATOM 646 O O . ILE A 1 84 ? 44.573 21.372 -24.725 1.00 97.31 84 ILE A O 1
ATOM 650 N N . GLU A 1 85 ? 44.351 23.369 -23.734 1.00 96.62 85 GLU A N 1
ATOM 651 C CA . GLU A 1 85 ? 45.786 23.665 -23.740 1.00 96.62 85 GLU A CA 1
ATOM 652 C C . GLU A 1 85 ? 46.581 22.649 -22.910 1.00 96.62 85 GLU A C 1
ATOM 654 O O . GLU A 1 85 ? 47.631 22.172 -23.354 1.00 96.62 85 GLU A O 1
ATOM 659 N N . ARG A 1 86 ? 46.045 22.238 -21.757 1.00 96.12 86 ARG A N 1
ATOM 660 C CA . ARG A 1 86 ? 46.648 21.218 -20.884 1.00 96.12 86 ARG A CA 1
ATOM 661 C C . ARG A 1 86 ? 46.608 19.829 -21.502 1.00 96.12 86 ARG A C 1
ATOM 663 O O . ARG A 1 86 ? 47.638 19.152 -21.560 1.00 96.12 86 ARG A O 1
ATOM 670 N N . ALA A 1 87 ? 45.460 19.434 -22.050 1.00 96.88 87 ALA A N 1
ATOM 671 C CA . ALA A 1 87 ? 45.315 18.167 -22.756 1.00 96.88 87 ALA A CA 1
ATOM 672 C C . ALA A 1 87 ? 46.294 18.060 -23.938 1.00 96.88 87 ALA A C 1
ATOM 674 O O . ALA A 1 87 ? 46.935 17.018 -24.141 1.00 96.88 87 ALA A O 1
ATOM 675 N N . ARG A 1 88 ? 46.478 19.164 -24.676 1.00 96.69 88 ARG A N 1
ATOM 676 C CA . ARG A 1 88 ? 47.452 19.275 -25.767 1.00 96.69 88 ARG A CA 1
ATOM 677 C C . ARG A 1 88 ? 48.889 19.166 -25.260 1.00 96.69 88 ARG A C 1
ATOM 679 O O . ARG A 1 88 ? 49.658 18.393 -25.831 1.00 96.69 88 ARG A O 1
ATOM 686 N N . ALA A 1 89 ? 49.248 19.883 -24.195 1.00 95.62 89 ALA A N 1
ATOM 687 C CA . ALA A 1 89 ? 50.590 19.843 -23.612 1.00 95.62 89 ALA A CA 1
ATOM 688 C C . ALA A 1 89 ? 50.974 18.426 -23.152 1.00 95.62 89 ALA A C 1
ATOM 690 O O . ALA A 1 89 ? 52.028 17.922 -23.540 1.00 95.62 89 ALA A O 1
ATOM 691 N N . ARG A 1 90 ? 50.086 17.729 -22.428 1.00 94.19 90 ARG A N 1
ATOM 692 C CA . ARG A 1 90 ? 50.311 16.329 -22.019 1.00 94.19 90 ARG A CA 1
ATOM 693 C C . ARG A 1 90 ? 50.484 15.394 -23.203 1.00 94.19 90 ARG A C 1
ATOM 695 O O . ARG A 1 90 ? 51.377 14.548 -23.218 1.00 94.19 90 ARG A O 1
ATOM 702 N N . THR A 1 91 ? 49.640 15.553 -24.216 1.00 95.31 91 THR A N 1
ATOM 703 C CA . THR A 1 91 ? 49.692 14.707 -25.413 1.00 95.31 91 THR A CA 1
ATOM 704 C C . THR A 1 91 ? 50.984 14.930 -26.200 1.00 95.31 91 THR A C 1
ATOM 706 O O . THR A 1 91 ? 51.565 13.965 -26.696 1.00 95.31 91 THR A O 1
ATOM 709 N N . LEU A 1 92 ? 51.496 16.165 -26.245 1.00 94.38 92 LEU A N 1
ATOM 710 C CA . LEU A 1 92 ? 52.808 16.468 -26.818 1.00 94.38 92 LEU A CA 1
ATOM 711 C C . LEU A 1 92 ? 53.932 15.757 -26.050 1.00 94.38 92 LEU A C 1
ATOM 713 O O . LEU A 1 92 ? 54.789 15.129 -26.670 1.00 94.38 92 LEU A O 1
ATOM 717 N N . THR A 1 93 ? 53.899 15.788 -24.715 1.00 93.69 93 THR A N 1
ATOM 718 C CA . THR A 1 93 ? 54.854 15.050 -23.875 1.00 93.69 93 THR A CA 1
ATOM 719 C C . THR A 1 93 ? 54.802 13.543 -24.146 1.00 93.69 93 THR A C 1
ATOM 721 O O . THR A 1 93 ? 55.847 12.908 -24.270 1.00 93.69 93 THR A O 1
ATOM 724 N N . TRP A 1 94 ? 53.614 12.956 -24.324 1.00 93.88 94 TRP A N 1
ATOM 725 C CA . TRP A 1 94 ? 53.472 11.537 -24.683 1.00 93.88 94 TRP A CA 1
ATOM 726 C C . TRP A 1 94 ? 54.057 11.208 -26.059 1.00 93.88 94 TRP A C 1
ATOM 728 O O . TRP A 1 94 ? 54.677 10.154 -26.216 1.00 93.88 94 TRP A O 1
ATOM 738 N N . CYS A 1 95 ? 53.893 12.099 -27.041 1.00 92.00 95 CYS A N 1
ATOM 739 C CA . CYS A 1 95 ? 54.500 11.937 -28.364 1.00 92.00 95 CYS A CA 1
ATOM 740 C C . CYS A 1 95 ? 56.033 11.983 -28.274 1.00 92.00 95 CYS A C 1
ATOM 742 O O . CYS A 1 95 ? 56.704 11.102 -28.805 1.00 92.00 95 CYS A O 1
ATOM 744 N N . GLN A 1 96 ? 56.591 12.939 -27.520 1.00 92.00 96 GLN A N 1
ATOM 745 C CA . GLN A 1 96 ? 58.039 13.045 -27.278 1.00 92.00 96 GLN A CA 1
ATOM 746 C C . GLN A 1 96 ? 58.611 11.813 -26.560 1.00 92.00 96 GLN A C 1
ATOM 748 O O . GLN A 1 96 ? 59.741 11.409 -26.821 1.00 92.00 96 GLN A O 1
ATOM 753 N N . GLN A 1 97 ? 57.823 11.189 -25.681 1.00 90.88 97 GLN A N 1
ATOM 754 C CA . GLN A 1 97 ? 58.170 9.945 -24.986 1.00 90.88 97 GLN A CA 1
ATOM 755 C C . GLN A 1 97 ? 57.964 8.681 -25.842 1.00 90.88 97 GLN A C 1
ATOM 757 O O . GLN A 1 97 ? 58.199 7.575 -25.358 1.00 90.88 97 GLN A O 1
ATOM 762 N N . GLY A 1 98 ? 57.488 8.806 -27.086 1.00 89.81 98 GLY A N 1
ATOM 763 C CA . GLY A 1 98 ? 57.207 7.669 -27.968 1.00 89.81 98 GLY A CA 1
ATOM 764 C C . GLY A 1 98 ? 55.996 6.822 -27.555 1.00 89.81 98 GLY A C 1
ATOM 765 O O . GLY A 1 98 ? 55.833 5.710 -28.051 1.00 89.81 98 GLY A O 1
ATOM 766 N N . ARG A 1 99 ? 55.135 7.325 -26.658 1.00 88.88 99 ARG A N 1
ATOM 767 C CA . ARG A 1 99 ? 53.922 6.629 -26.178 1.00 88.88 99 ARG A CA 1
ATOM 768 C C . ARG A 1 99 ? 52.751 6.730 -27.155 1.00 88.88 99 ARG A C 1
ATOM 770 O O . ARG A 1 99 ? 51.797 5.961 -27.039 1.00 88.88 99 ARG A O 1
ATOM 777 N N . LEU A 1 100 ? 52.806 7.697 -28.071 1.00 91.31 100 LEU A N 1
ATOM 778 C CA . LEU A 1 100 ? 51.789 7.952 -29.083 1.00 91.31 100 LEU A CA 1
ATOM 779 C C . LEU A 1 100 ? 52.442 8.473 -30.370 1.00 91.31 100 LEU A C 1
ATOM 781 O O . LEU A 1 100 ? 53.429 9.201 -30.313 1.00 91.31 100 LEU A O 1
ATOM 785 N N . SER A 1 101 ? 51.895 8.110 -31.531 1.00 86.25 101 SER A N 1
ATOM 786 C CA . SER A 1 101 ? 52.324 8.692 -32.808 1.00 86.25 101 SER A CA 1
ATOM 787 C C . SER A 1 101 ? 51.829 10.133 -32.953 1.00 86.25 101 SER A C 1
ATOM 789 O O . SER A 1 101 ? 50.704 10.450 -32.557 1.00 86.25 101 SER A O 1
ATOM 791 N N . GLU A 1 102 ? 52.637 10.986 -33.585 1.00 80.12 102 GLU A N 1
ATOM 792 C CA . GLU A 1 102 ? 52.235 12.353 -33.926 1.00 80.12 102 GLU A CA 1
ATOM 793 C C . GLU A 1 102 ? 50.956 12.362 -34.786 1.00 80.12 102 GLU A C 1
ATOM 795 O O . GLU A 1 102 ? 50.702 11.446 -35.572 1.00 80.12 102 GLU A O 1
ATOM 800 N N . ASN A 1 103 ? 50.141 13.410 -34.636 1.00 83.88 103 ASN A N 1
ATOM 801 C CA . ASN A 1 103 ? 48.900 13.645 -35.391 1.00 83.88 103 ASN A CA 1
ATOM 802 C C . ASN A 1 103 ? 47.760 12.628 -35.167 1.00 83.88 103 ASN A C 1
ATOM 804 O O . ASN A 1 103 ? 46.820 12.573 -35.959 1.00 83.88 103 ASN A O 1
ATOM 808 N N . ARG A 1 104 ? 47.796 11.840 -34.083 1.00 91.56 104 ARG A N 1
ATOM 809 C CA . ARG A 1 104 ? 46.686 10.939 -33.706 1.00 91.56 104 ARG A CA 1
ATOM 810 C C . ARG A 1 104 ? 45.537 11.623 -32.963 1.00 91.56 104 ARG A C 1
ATOM 812 O O . ARG A 1 104 ? 44.415 11.125 -33.012 1.00 91.56 104 ARG A O 1
ATOM 819 N N . VAL A 1 105 ? 45.806 12.748 -32.302 1.00 96.12 105 VAL A N 1
ATOM 820 C CA . VAL A 1 105 ? 44.808 13.542 -31.573 1.00 96.12 105 VAL A CA 1
ATOM 821 C C . VAL A 1 105 ? 44.874 14.987 -32.051 1.00 96.12 105 VAL A C 1
ATOM 823 O O . VAL A 1 105 ? 45.953 15.578 -32.094 1.00 96.12 105 VAL A O 1
ATOM 826 N N . SER A 1 106 ? 43.721 15.556 -32.391 1.00 94.88 106 SER A N 1
ATOM 827 C CA . SER A 1 106 ? 43.554 16.986 -32.654 1.00 94.88 106 SER A CA 1
ATOM 828 C C . SER A 1 106 ? 42.681 17.607 -31.569 1.00 94.88 106 SER A C 1
ATOM 830 O O . SER A 1 106 ? 41.746 16.966 -31.099 1.00 94.88 106 SER A O 1
ATOM 832 N N . PHE A 1 107 ? 43.005 18.833 -31.159 1.00 95.88 107 PHE A N 1
ATOM 833 C CA . PHE A 1 107 ? 42.357 19.503 -30.032 1.00 95.88 107 PHE A CA 1
ATOM 834 C C . PHE A 1 107 ? 41.667 20.783 -30.479 1.00 95.88 107 PHE A C 1
ATOM 836 O O . PHE A 1 107 ? 42.345 21.668 -31.015 1.00 95.88 107 PHE A O 1
ATOM 843 N N . HIS A 1 108 ? 40.372 20.899 -30.189 1.00 95.38 108 HIS A N 1
ATOM 844 C CA . HIS A 1 108 ? 39.535 22.035 -30.582 1.00 95.38 108 HIS A CA 1
ATOM 845 C C . HIS A 1 108 ? 38.716 22.536 -29.396 1.00 95.38 108 HIS A C 1
ATOM 847 O O . HIS A 1 108 ? 38.268 21.745 -28.574 1.00 95.38 108 HIS A O 1
ATOM 853 N N . VAL A 1 109 ? 38.506 23.847 -29.320 1.00 95.00 109 VAL A N 1
ATOM 854 C CA . VAL A 1 109 ? 37.545 24.412 -28.365 1.00 95.00 109 VAL A CA 1
ATOM 855 C C . VAL A 1 109 ? 36.152 24.278 -28.976 1.00 95.00 109 VAL A C 1
ATOM 857 O O . VAL A 1 109 ? 35.960 24.676 -30.125 1.00 95.00 109 VAL A O 1
ATOM 860 N N . LEU A 1 110 ? 35.215 23.700 -28.229 1.00 94.56 110 LEU A N 1
ATOM 861 C CA . LEU A 1 110 ? 33.829 23.491 -28.646 1.00 94.56 110 LEU A CA 1
ATOM 862 C C . LEU A 1 110 ? 32.910 23.631 -27.435 1.00 94.56 110 LEU A C 1
ATOM 864 O O . LEU A 1 110 ? 32.934 22.793 -26.533 1.00 94.56 110 LEU A O 1
ATOM 868 N N . ASP A 1 111 ? 32.070 24.660 -27.451 1.00 93.69 111 ASP A N 1
ATOM 869 C CA . ASP A 1 111 ? 30.960 24.768 -26.514 1.00 93.69 111 ASP A CA 1
ATOM 870 C C . ASP A 1 111 ? 29.791 23.940 -27.055 1.00 93.69 111 ASP A C 1
ATOM 872 O O . ASP A 1 111 ? 29.145 24.292 -28.041 1.00 93.69 111 ASP A O 1
ATOM 876 N N . VAL A 1 112 ? 29.527 22.808 -26.407 1.00 93.19 112 VAL A N 1
ATOM 877 C CA . VAL A 1 112 ? 28.474 21.870 -26.812 1.00 93.19 112 VAL A CA 1
ATOM 878 C C . VAL A 1 112 ? 27.057 22.426 -26.630 1.00 93.19 112 VAL A C 1
ATOM 880 O O . VAL A 1 112 ? 26.132 21.866 -27.223 1.00 93.19 112 VAL A O 1
ATOM 883 N N . THR A 1 113 ? 26.901 23.511 -25.861 1.00 91.81 113 THR A N 1
ATOM 884 C CA . THR A 1 113 ? 25.640 24.248 -25.660 1.00 91.81 113 THR A CA 1
ATOM 885 C C . THR A 1 113 ? 25.444 25.379 -26.668 1.00 91.81 113 THR A C 1
ATOM 887 O O . THR A 1 113 ? 24.337 25.892 -26.801 1.00 91.81 113 THR A O 1
ATOM 890 N N . ASP A 1 114 ? 26.474 25.751 -27.432 1.00 91.12 114 ASP A N 1
ATOM 891 C CA . ASP A 1 114 ? 26.375 26.825 -28.418 1.00 91.12 114 ASP A CA 1
ATOM 892 C C . ASP A 1 114 ? 26.285 26.287 -29.850 1.00 91.12 114 ASP A C 1
ATOM 894 O O . ASP A 1 114 ? 27.171 25.605 -30.374 1.00 91.12 114 ASP A O 1
ATOM 898 N N . LYS A 1 115 ? 25.206 26.659 -30.540 1.00 90.81 115 LYS A N 1
ATOM 899 C CA . LYS A 1 115 ? 24.973 26.260 -31.929 1.00 90.81 115 LYS A CA 1
ATOM 900 C C . LYS A 1 115 ? 26.033 26.824 -32.881 1.00 90.81 115 LYS A C 1
ATOM 902 O O . LYS A 1 115 ? 26.422 26.132 -33.823 1.00 90.81 115 LYS A O 1
ATOM 907 N N . SER A 1 116 ? 26.510 28.050 -32.655 1.00 90.38 116 SER A N 1
ATOM 908 C CA . SER A 1 116 ? 27.492 28.675 -33.552 1.00 90.38 116 SER A CA 1
ATOM 909 C C . SER A 1 116 ? 28.865 27.994 -33.459 1.00 90.38 116 SER A C 1
ATOM 911 O O . SER A 1 116 ? 29.524 27.771 -34.479 1.00 90.38 116 SER A O 1
ATOM 913 N N . SER A 1 117 ? 29.235 27.540 -32.257 1.00 92.25 117 SER A N 1
ATOM 914 C CA . SER A 1 117 ? 30.414 26.718 -31.987 1.00 92.25 117 SER A CA 1
ATOM 915 C C . SER A 1 117 ? 30.372 25.400 -32.768 1.00 92.25 117 SER A C 1
ATOM 917 O O . SER A 1 117 ? 31.347 25.040 -33.435 1.00 92.25 117 SER A O 1
ATOM 919 N N . TRP A 1 118 ? 29.215 24.725 -32.798 1.00 92.62 118 TRP A N 1
ATOM 920 C CA . TRP A 1 118 ? 29.013 23.529 -33.623 1.00 92.62 118 TRP A CA 1
ATOM 921 C C . TRP A 1 118 ? 29.167 23.803 -35.122 1.00 92.62 118 TRP A C 1
ATOM 923 O O . TRP A 1 118 ? 29.858 23.052 -35.811 1.00 92.62 118 TRP A O 1
ATOM 933 N N . GLU A 1 119 ? 28.569 24.874 -35.645 1.00 90.25 119 GLU A N 1
ATOM 934 C CA . GLU A 1 119 ? 28.680 25.241 -37.065 1.00 90.25 119 GLU A CA 1
ATOM 935 C C . GLU A 1 119 ? 30.140 25.533 -37.466 1.00 90.25 119 GLU A C 1
ATOM 937 O O . GLU A 1 119 ? 30.619 25.076 -38.514 1.00 90.25 119 GLU A O 1
ATOM 942 N N . GLN A 1 120 ? 30.891 26.222 -36.604 1.00 89.94 120 GLN A N 1
ATOM 943 C CA . GLN A 1 120 ? 32.317 26.483 -36.799 1.00 89.94 120 GLN A CA 1
ATOM 944 C C . GLN A 1 120 ? 33.158 25.197 -36.734 1.00 89.94 120 GLN A C 1
ATOM 946 O O . GLN A 1 120 ? 34.046 24.983 -37.565 1.00 89.94 120 GLN A O 1
ATOM 951 N N . PHE A 1 121 ? 32.874 24.302 -35.788 1.00 91.06 121 PHE A N 1
ATOM 952 C CA . PHE A 1 121 ? 33.563 23.017 -35.678 1.00 91.06 121 PHE A CA 1
ATOM 953 C C . PHE A 1 121 ? 33.297 22.116 -36.894 1.00 91.06 121 PHE A C 1
ATOM 955 O O . PHE A 1 121 ? 34.228 21.583 -37.502 1.00 91.06 121 PHE A O 1
ATOM 962 N N . ILE A 1 122 ? 32.035 21.993 -37.313 1.00 88.94 122 ILE A N 1
ATOM 963 C CA . ILE A 1 122 ? 31.636 21.185 -38.472 1.00 88.94 122 ILE A CA 1
ATOM 964 C C . ILE A 1 122 ? 32.281 21.732 -39.749 1.00 88.94 122 ILE A C 1
ATOM 966 O O . ILE A 1 122 ? 32.859 20.966 -40.523 1.00 88.94 122 ILE A O 1
ATOM 970 N N . SER A 1 123 ? 32.242 23.050 -39.956 1.00 85.00 123 SER A N 1
ATOM 971 C CA . SER A 1 123 ? 32.829 23.679 -41.146 1.00 85.00 123 SER A CA 1
ATOM 972 C C . SER A 1 123 ? 34.354 23.569 -41.198 1.00 85.00 123 SER A C 1
ATOM 974 O O . SER A 1 123 ? 34.906 23.431 -42.289 1.00 85.00 123 SER A O 1
ATOM 976 N N . SER A 1 124 ? 35.043 23.580 -40.055 1.00 81.00 124 SER A N 1
ATOM 977 C CA . SER A 1 124 ? 36.507 23.449 -39.986 1.00 81.00 124 SER A CA 1
ATOM 978 C C . SER A 1 124 ? 37.003 22.000 -40.057 1.00 81.00 124 SER A C 1
ATOM 980 O O . SER A 1 124 ? 38.109 21.759 -40.537 1.00 81.00 124 SER A O 1
ATOM 982 N N . THR A 1 125 ? 36.188 21.031 -39.627 1.00 73.75 125 THR A N 1
ATOM 983 C CA . THR A 1 125 ? 36.658 19.663 -39.343 1.00 73.75 125 THR A CA 1
ATOM 984 C C . THR A 1 125 ? 36.013 18.585 -40.227 1.00 73.75 125 THR A C 1
ATOM 986 O O . THR A 1 125 ? 36.597 17.520 -40.437 1.00 73.75 125 THR A O 1
ATOM 989 N N . CYS A 1 126 ? 34.826 18.835 -40.792 1.00 66.00 126 CYS A N 1
ATOM 990 C CA . CYS A 1 126 ? 34.014 17.814 -41.473 1.00 66.00 126 CYS A CA 1
ATOM 991 C C . CYS A 1 126 ? 33.904 17.995 -42.998 1.00 66.00 126 CYS A C 1
ATOM 993 O O . CYS A 1 126 ? 32.955 17.507 -43.605 1.00 66.00 126 CYS A O 1
ATOM 995 N N . GLN A 1 127 ? 34.870 18.654 -43.646 1.00 56.16 127 GLN A N 1
ATOM 996 C CA . GLN A 1 127 ? 34.730 19.091 -45.043 1.00 56.16 127 GLN A CA 1
ATOM 997 C C . GLN A 1 127 ? 34.604 17.968 -46.105 1.00 56.16 127 GLN A C 1
ATOM 999 O O . GLN A 1 127 ? 34.282 18.302 -47.242 1.00 56.16 127 GLN A O 1
ATOM 1004 N N . THR A 1 128 ? 34.822 16.669 -45.811 1.00 50.25 128 THR A N 1
ATOM 1005 C CA . THR A 1 128 ? 34.871 15.626 -46.875 1.00 50.25 128 THR A CA 1
ATOM 1006 C C . THR A 1 128 ? 34.506 14.148 -46.552 1.00 50.25 128 THR A C 1
ATOM 1008 O O . THR A 1 128 ? 34.645 13.334 -47.461 1.00 50.25 128 THR A O 1
ATOM 1011 N N . VAL A 1 129 ? 34.033 13.713 -45.362 1.00 52.91 129 VAL A N 1
ATOM 1012 C CA . VAL A 1 129 ? 33.855 12.246 -45.085 1.00 52.91 129 VAL A CA 1
ATOM 1013 C C . VAL A 1 129 ? 32.686 11.889 -44.138 1.00 52.91 129 VAL A C 1
ATOM 1015 O O . VAL A 1 129 ? 32.375 12.682 -43.251 1.00 52.91 129 VAL A O 1
ATOM 1018 N N . ASP A 1 130 ? 32.120 10.678 -44.317 1.00 67.81 130 ASP A N 1
ATOM 1019 C CA . ASP A 1 130 ? 30.975 9.950 -43.693 1.00 67.81 130 ASP A CA 1
ATOM 1020 C C . ASP A 1 130 ? 30.796 9.987 -42.145 1.00 67.81 130 ASP A C 1
ATOM 1022 O O . ASP A 1 130 ? 30.430 8.985 -41.533 1.00 67.81 130 ASP A O 1
ATOM 1026 N N . GLY A 1 131 ? 30.998 11.123 -41.475 1.00 85.38 131 GLY A N 1
ATOM 1027 C CA . GLY A 1 131 ? 30.791 11.266 -40.025 1.00 85.38 131 GLY A CA 1
ATOM 1028 C C . GLY A 1 131 ? 31.841 10.551 -39.157 1.00 85.38 131 GLY A C 1
ATOM 1029 O O . GLY A 1 131 ? 32.890 10.110 -39.638 1.00 85.38 131 GLY A O 1
ATOM 1030 N N . PHE A 1 132 ? 31.587 10.489 -37.850 1.00 92.31 132 PHE A N 1
ATOM 1031 C CA . PHE A 1 132 ? 32.404 9.819 -36.838 1.00 92.31 132 PHE A CA 1
ATOM 1032 C C . PHE A 1 132 ? 31.913 8.393 -36.600 1.00 92.31 132 PHE A C 1
ATOM 1034 O O . PHE A 1 132 ? 30.707 8.135 -36.563 1.00 92.31 132 PHE A O 1
ATOM 1041 N N . ASP A 1 133 ? 32.855 7.469 -36.404 1.00 94.12 133 ASP A N 1
ATOM 1042 C CA . ASP A 1 133 ? 32.546 6.084 -36.051 1.00 94.12 133 ASP A CA 1
ATOM 1043 C C . ASP A 1 133 ? 32.062 5.984 -34.601 1.00 94.12 133 ASP A C 1
ATOM 1045 O O . ASP A 1 133 ? 31.167 5.195 -34.295 1.00 94.12 133 ASP A O 1
ATOM 1049 N N . ILE A 1 134 ? 32.667 6.788 -33.724 1.00 95.31 134 ILE A N 1
ATOM 1050 C CA . ILE A 1 134 ? 32.420 6.809 -32.285 1.00 95.31 134 ILE A CA 1
ATOM 1051 C C . ILE A 1 134 ? 32.354 8.269 -31.830 1.00 95.31 134 ILE A C 1
ATOM 1053 O O . ILE A 1 134 ? 33.202 9.083 -32.200 1.00 95.31 134 ILE A O 1
ATOM 1057 N N . VAL A 1 135 ? 31.376 8.590 -30.991 1.00 96.44 135 VAL A N 1
ATOM 1058 C CA . VAL A 1 135 ? 31.344 9.837 -30.221 1.00 96.44 135 VAL A CA 1
ATOM 1059 C C . VAL A 1 135 ? 31.382 9.465 -28.740 1.00 96.44 135 VAL A C 1
ATOM 1061 O O . VAL A 1 135 ? 30.588 8.632 -28.300 1.00 96.44 135 VAL A O 1
ATOM 1064 N N . THR A 1 136 ? 32.297 10.049 -27.973 1.00 97.06 136 THR A N 1
ATOM 1065 C CA . THR A 1 136 ? 32.417 9.833 -26.527 1.00 97.06 136 THR A CA 1
ATOM 1066 C C . THR A 1 136 ? 32.138 11.109 -25.755 1.00 97.06 136 THR A C 1
ATOM 1068 O O . THR A 1 136 ? 32.430 12.201 -26.228 1.00 97.06 136 THR A O 1
ATOM 1071 N N . MET A 1 137 ? 31.555 10.971 -24.567 1.00 96.38 137 MET A N 1
ATOM 1072 C CA . MET A 1 137 ? 31.453 12.051 -23.587 1.00 96.38 137 MET A CA 1
ATOM 1073 C C . MET A 1 137 ? 31.567 11.447 -22.191 1.00 96.38 137 MET A C 1
ATOM 1075 O O . MET A 1 137 ? 30.583 10.965 -21.625 1.00 96.38 137 MET A O 1
ATOM 1079 N N . ASN A 1 138 ? 32.787 11.387 -21.667 1.00 95.00 138 ASN A N 1
ATOM 1080 C CA . ASN A 1 138 ? 33.043 10.734 -20.391 1.00 95.00 138 ASN A CA 1
ATOM 1081 C C . ASN A 1 138 ? 32.892 11.726 -19.236 1.00 95.00 138 ASN A C 1
ATOM 1083 O O . ASN A 1 138 ? 33.649 12.685 -19.163 1.00 95.00 138 ASN A O 1
ATOM 1087 N N . MET A 1 139 ? 31.927 11.488 -18.345 1.00 91.38 139 MET A N 1
ATOM 1088 C CA . MET A 1 139 ? 31.655 12.287 -17.140 1.00 91.38 139 MET A CA 1
ATOM 1089 C C . MET A 1 139 ? 31.356 13.780 -17.380 1.00 91.38 139 MET A C 1
ATOM 1091 O O . MET A 1 139 ? 31.286 14.534 -16.422 1.00 91.38 139 MET A O 1
ATOM 1095 N N . GLY A 1 140 ? 31.132 14.207 -18.629 1.00 89.12 140 GLY A N 1
ATOM 1096 C CA . GLY A 1 140 ? 30.831 15.606 -18.966 1.00 89.12 140 GLY A CA 1
ATOM 1097 C C . GLY A 1 140 ? 29.342 15.924 -19.127 1.00 89.12 140 GLY A C 1
ATOM 1098 O O . GLY A 1 140 ? 28.940 17.072 -18.986 1.00 89.12 140 GLY A O 1
ATOM 1099 N N . LEU A 1 141 ? 28.492 14.923 -19.399 1.00 89.12 141 LEU A N 1
ATOM 1100 C CA . LEU A 1 141 ? 27.078 15.153 -19.748 1.00 89.12 141 LEU A CA 1
ATOM 1101 C C . LEU A 1 141 ? 26.274 15.817 -18.614 1.00 89.12 141 LEU A C 1
ATOM 1103 O O . LEU A 1 141 ? 25.312 16.530 -18.878 1.00 89.12 141 LEU A O 1
ATOM 1107 N N . MET A 1 142 ? 26.662 15.571 -17.362 1.00 85.06 142 MET A N 1
ATOM 1108 C CA . MET A 1 142 ? 25.997 16.096 -16.163 1.00 85.06 142 MET A CA 1
ATOM 1109 C C . MET A 1 142 ? 26.210 17.595 -15.919 1.00 85.06 142 MET A C 1
ATOM 1111 O O . MET A 1 142 ? 25.411 18.192 -15.204 1.00 85.06 142 MET A O 1
ATOM 1115 N N . ASP A 1 143 ? 27.229 18.197 -16.535 1.00 83.00 143 ASP A N 1
ATOM 1116 C CA . ASP A 1 143 ? 27.551 19.623 -16.389 1.00 83.00 143 ASP A CA 1
ATOM 1117 C C . ASP A 1 143 ? 26.996 20.476 -17.545 1.00 83.00 143 ASP A C 1
ATOM 1119 O O . ASP A 1 143 ? 27.211 21.688 -17.608 1.00 83.00 143 ASP A O 1
ATOM 1123 N N . ILE A 1 144 ? 26.258 19.852 -18.470 1.00 86.12 144 ILE A N 1
ATOM 1124 C CA . ILE A 1 144 ? 25.677 20.508 -19.641 1.00 86.12 144 ILE A CA 1
ATOM 1125 C C . ILE A 1 144 ? 24.231 20.900 -19.336 1.00 86.12 144 ILE A C 1
ATOM 1127 O O . ILE A 1 144 ? 23.358 20.047 -19.179 1.00 86.12 144 ILE A O 1
ATOM 1131 N N . HIS A 1 145 ? 23.974 22.206 -19.279 1.00 82.12 145 HIS A N 1
ATOM 1132 C CA . HIS A 1 145 ? 22.661 22.747 -18.924 1.00 82.12 145 HIS A CA 1
ATOM 1133 C C . HIS A 1 145 ? 21.636 22.685 -20.072 1.00 82.12 145 HIS A C 1
ATOM 1135 O O . HIS A 1 145 ? 20.441 22.570 -19.806 1.00 82.12 145 HIS A O 1
ATOM 1141 N N . ASP A 1 146 ? 22.090 22.730 -21.329 1.00 85.69 146 ASP A N 1
ATOM 1142 C CA . ASP A 1 146 ? 21.253 22.580 -22.522 1.00 85.69 146 ASP A CA 1
ATOM 1143 C C . ASP A 1 146 ? 21.806 21.486 -23.448 1.00 85.69 146 ASP A C 1
ATOM 1145 O O . ASP A 1 146 ? 22.893 21.594 -24.017 1.00 85.69 146 ASP A O 1
ATOM 1149 N N . LEU A 1 147 ? 21.042 20.403 -23.589 1.00 90.06 147 LEU A N 1
ATOM 1150 C CA . LEU A 1 147 ? 21.408 19.240 -24.398 1.00 90.06 147 LEU A CA 1
ATOM 1151 C C . LEU A 1 147 ? 20.877 19.316 -25.835 1.00 90.06 147 LEU A C 1
ATOM 1153 O O . LEU A 1 147 ? 21.223 18.455 -26.649 1.00 90.06 147 LEU A O 1
ATOM 1157 N N . GLU A 1 148 ? 20.024 20.288 -26.168 1.00 92.00 148 GLU A N 1
ATOM 1158 C CA . GLU A 1 148 ? 19.390 20.359 -27.485 1.00 92.00 148 GLU A CA 1
ATOM 1159 C C . GLU A 1 148 ? 20.416 20.552 -28.622 1.00 92.00 148 GLU A C 1
ATOM 1161 O O . GLU A 1 148 ? 20.400 19.748 -29.568 1.00 92.00 148 GLU A O 1
ATOM 1166 N N . PRO A 1 149 ? 21.377 21.495 -28.538 1.00 92.62 149 PRO A N 1
ATOM 1167 C CA . PRO A 1 149 ? 22.393 21.678 -29.579 1.00 92.62 149 PRO A CA 1
ATOM 1168 C C . PRO A 1 149 ? 23.283 20.441 -29.753 1.00 92.62 149 PRO A C 1
ATOM 1170 O O . PRO A 1 149 ? 23.557 20.019 -30.879 1.00 92.62 149 PRO A O 1
ATOM 1173 N N . LEU A 1 150 ? 23.660 19.797 -28.645 1.00 92.94 150 LEU A N 1
ATOM 1174 C CA . LEU A 1 150 ? 24.407 18.540 -28.635 1.00 92.94 150 LEU A CA 1
ATOM 1175 C C . LEU A 1 150 ? 23.648 17.422 -29.370 1.00 92.94 150 LEU A C 1
ATOM 1177 O O . LEU A 1 150 ? 24.215 16.742 -30.228 1.00 92.94 150 LEU A O 1
ATOM 1181 N N . ALA A 1 151 ? 22.363 17.229 -29.058 1.00 92.94 151 ALA A N 1
ATOM 1182 C CA . ALA A 1 151 ? 21.549 16.162 -29.638 1.00 92.94 151 ALA A CA 1
ATOM 1183 C C . ALA A 1 151 ? 21.372 16.321 -31.157 1.00 92.94 151 ALA A C 1
ATOM 1185 O O . ALA A 1 151 ? 21.451 15.337 -31.904 1.00 92.94 151 ALA A O 1
ATOM 1186 N N . VAL A 1 152 ? 21.163 17.557 -31.625 1.00 91.38 152 VAL A N 1
ATOM 1187 C CA . VAL A 1 152 ? 21.068 17.879 -33.056 1.00 91.38 152 VAL A CA 1
ATOM 1188 C C . VAL A 1 152 ? 22.391 17.578 -33.764 1.00 91.38 152 VAL A C 1
ATOM 1190 O O . VAL A 1 152 ? 22.396 16.890 -34.790 1.00 91.38 152 VAL A O 1
ATOM 1193 N N . SER A 1 153 ? 23.509 18.024 -33.192 1.00 90.56 153 SER A N 1
ATOM 1194 C CA . SER A 1 153 ? 24.837 17.872 -33.790 1.00 90.56 153 SER A CA 1
ATOM 1195 C C . SER A 1 153 ? 25.313 16.420 -33.824 1.00 90.56 153 SER A C 1
ATOM 1197 O O . SER A 1 153 ? 25.805 15.971 -34.859 1.00 90.56 153 SER A O 1
ATOM 1199 N N . ILE A 1 154 ? 25.094 15.628 -32.764 1.00 90.31 154 ILE A N 1
ATOM 1200 C CA . ILE A 1 154 ? 25.444 14.193 -32.757 1.00 90.31 154 ILE A CA 1
ATOM 1201 C C . ILE A 1 154 ? 24.724 13.453 -33.887 1.00 90.31 154 ILE A C 1
ATOM 1203 O O . ILE A 1 154 ? 25.332 12.627 -34.565 1.00 90.31 154 ILE A O 1
ATOM 1207 N N . LYS A 1 155 ? 23.446 13.759 -34.139 1.00 87.62 155 LYS A N 1
ATOM 1208 C CA . LYS A 1 155 ? 22.677 13.121 -35.219 1.00 87.62 155 LYS A CA 1
ATOM 1209 C C . LYS A 1 155 ? 23.258 13.407 -36.606 1.00 87.62 155 LYS A C 1
ATOM 1211 O O . LYS A 1 155 ? 23.141 12.566 -37.494 1.00 87.62 155 LYS A O 1
ATOM 1216 N N . GLN A 1 156 ? 23.843 14.586 -36.798 1.00 87.00 156 GLN A N 1
ATOM 1217 C CA . GLN A 1 156 ? 24.497 14.972 -38.047 1.00 87.00 156 GLN A CA 1
ATOM 1218 C C . GLN A 1 156 ? 25.901 14.371 -38.174 1.00 87.00 156 GLN A C 1
ATOM 1220 O O . GLN A 1 156 ? 26.336 14.042 -39.276 1.00 87.00 156 GLN A O 1
ATOM 1225 N N . LEU A 1 157 ? 26.611 14.258 -37.054 1.00 88.75 157 LEU A N 1
ATOM 1226 C CA . LEU A 1 157 ? 28.022 13.903 -37.010 1.00 88.75 157 LEU A CA 1
ATOM 1227 C C . LEU A 1 157 ? 28.273 12.402 -36.887 1.00 88.75 157 LEU A C 1
ATOM 1229 O O . LEU A 1 157 ? 29.337 11.946 -37.291 1.00 88.75 157 LEU A O 1
ATOM 1233 N N . LEU A 1 158 ? 27.335 11.625 -36.350 1.00 91.12 158 LEU A N 1
ATOM 1234 C CA . LEU A 1 158 ? 27.495 10.184 -36.187 1.00 91.12 158 LEU A CA 1
ATOM 1235 C C . LEU A 1 158 ? 27.184 9.446 -37.495 1.00 91.12 158 LEU A C 1
ATOM 1237 O O . LEU A 1 158 ? 26.121 9.622 -38.092 1.00 91.12 158 LEU A O 1
ATOM 1241 N N . ARG A 1 159 ? 28.093 8.569 -37.927 1.00 90.06 159 ARG A N 1
ATOM 1242 C CA . ARG A 1 159 ? 27.878 7.747 -39.123 1.00 90.06 159 ARG A CA 1
ATOM 1243 C C . ARG A 1 159 ? 26.765 6.715 -38.917 1.00 90.06 159 ARG A C 1
ATOM 1245 O O . ARG A 1 159 ? 26.464 6.305 -37.792 1.00 90.06 159 ARG A O 1
ATOM 1252 N N . LEU A 1 160 ? 26.235 6.169 -40.012 1.00 84.12 160 LEU A N 1
ATOM 1253 C CA . LEU A 1 160 ? 25.313 5.034 -39.936 1.00 84.12 160 LEU A CA 1
ATOM 1254 C C . LEU A 1 160 ? 26.016 3.804 -39.330 1.00 84.12 160 LEU A C 1
ATOM 1256 O O . LEU A 1 160 ? 26.998 3.307 -39.874 1.00 84.12 160 LEU A O 1
ATOM 1260 N N . GLY A 1 161 ? 25.500 3.309 -38.202 1.00 84.81 161 GLY A N 1
ATOM 1261 C CA . GLY A 1 161 ? 26.113 2.206 -37.453 1.00 84.81 161 GLY A CA 1
ATOM 1262 C C . GLY A 1 161 ? 27.262 2.623 -36.525 1.00 84.81 161 GLY A C 1
ATOM 1263 O O . GLY A 1 161 ? 27.908 1.748 -35.954 1.00 84.81 161 GLY A O 1
ATOM 1264 N N . GLY A 1 162 ? 27.522 3.926 -36.371 1.00 89.69 162 GLY A N 1
ATOM 1265 C CA . GLY A 1 162 ? 28.378 4.450 -35.306 1.00 89.69 162 GLY A CA 1
ATOM 1266 C C . GLY A 1 162 ? 27.698 4.402 -33.935 1.00 89.69 162 GLY A C 1
ATOM 1267 O O . GLY A 1 162 ? 26.487 4.177 -33.839 1.00 89.69 162 GLY A O 1
ATOM 1268 N N . CYS A 1 163 ? 28.468 4.621 -32.869 1.00 93.19 163 CYS A N 1
ATOM 1269 C CA . CYS A 1 163 ? 27.952 4.652 -31.499 1.00 93.19 163 CYS A CA 1
ATOM 1270 C C . CYS A 1 163 ? 28.261 5.974 -30.785 1.00 93.19 163 CYS A C 1
ATOM 1272 O O . CYS A 1 163 ? 29.323 6.566 -30.959 1.00 93.19 163 CYS A O 1
ATOM 1274 N N . PHE A 1 164 ? 27.317 6.418 -29.956 1.00 95.44 164 PHE A N 1
ATOM 1275 C CA . PHE A 1 164 ? 27.535 7.474 -28.973 1.00 95.44 164 PHE A CA 1
ATOM 1276 C C . PHE A 1 164 ? 27.591 6.833 -27.586 1.00 95.44 164 PHE A C 1
ATOM 1278 O O . PHE A 1 164 ? 26.646 6.147 -27.190 1.00 95.44 164 PHE A O 1
ATOM 1285 N N . VAL A 1 165 ? 28.701 7.022 -26.874 1.00 95.44 165 VAL A N 1
ATOM 1286 C CA . VAL A 1 165 ? 28.928 6.466 -25.537 1.00 95.44 165 VAL A CA 1
ATOM 1287 C C . VAL A 1 165 ? 29.186 7.609 -24.566 1.00 95.44 165 VAL A C 1
ATOM 1289 O O . VAL A 1 165 ? 30.210 8.283 -24.645 1.00 95.44 165 VAL A O 1
ATOM 1292 N N . ALA A 1 166 ? 28.265 7.799 -23.627 1.00 93.69 166 ALA A N 1
ATOM 1293 C CA . ALA A 1 166 ? 28.422 8.746 -22.535 1.00 93.69 166 ALA A CA 1
ATOM 1294 C C . ALA A 1 166 ? 28.450 8.014 -21.192 1.00 93.69 166 ALA A C 1
ATOM 1296 O O . ALA A 1 166 ? 27.726 7.033 -20.994 1.00 93.69 166 ALA A O 1
ATOM 1297 N N . THR A 1 167 ? 29.272 8.504 -20.272 1.00 91.25 167 THR A N 1
ATOM 1298 C CA . THR A 1 167 ? 29.259 8.102 -18.863 1.00 91.25 167 THR A CA 1
ATOM 1299 C C . THR A 1 167 ? 28.881 9.316 -18.027 1.00 91.25 167 THR A C 1
ATOM 1301 O O . THR A 1 167 ? 29.218 10.452 -18.354 1.00 91.25 167 THR A O 1
ATOM 1304 N N . LEU A 1 168 ? 28.121 9.075 -16.971 1.00 88.31 168 LEU A N 1
ATOM 1305 C CA . LEU A 1 168 ? 27.677 10.091 -16.034 1.00 88.31 168 LEU A CA 1
ATOM 1306 C C . LEU A 1 168 ? 27.412 9.420 -14.693 1.00 88.31 168 LEU A C 1
ATOM 1308 O O . LEU A 1 168 ? 27.121 8.218 -14.639 1.00 88.31 168 LEU A O 1
ATOM 1312 N N . LEU A 1 169 ? 27.459 10.200 -13.618 1.00 80.38 169 LEU A N 1
ATOM 1313 C CA . LEU A 1 169 ? 26.953 9.725 -12.339 1.00 80.38 169 LEU A CA 1
ATOM 1314 C C . LEU A 1 169 ? 25.461 9.428 -12.457 1.00 80.38 169 LEU A C 1
ATOM 1316 O O . LEU A 1 169 ? 24.701 10.153 -13.103 1.00 80.38 169 LEU A O 1
ATOM 1320 N N . HIS A 1 170 ? 25.029 8.353 -11.800 1.00 76.56 170 HIS A N 1
ATOM 1321 C CA . HIS A 1 170 ? 23.606 8.081 -11.684 1.00 76.56 170 HIS A CA 1
ATOM 1322 C C . HIS A 1 170 ? 22.933 9.297 -11.014 1.00 76.56 170 HIS A C 1
ATOM 1324 O O . HIS A 1 170 ? 23.438 9.734 -9.976 1.00 76.56 170 HIS A O 1
ATOM 1330 N N . PRO A 1 171 ? 21.796 9.822 -11.527 1.00 69.31 171 PRO A N 1
ATOM 1331 C CA . PRO A 1 171 ? 21.159 11.041 -11.004 1.00 69.31 171 PRO A CA 1
ATOM 1332 C C . PRO A 1 171 ? 20.929 11.032 -9.487 1.00 69.31 171 PRO A C 1
ATOM 1334 O O . PRO A 1 171 ? 20.968 12.066 -8.833 1.00 69.31 171 PRO A O 1
ATOM 1337 N N . LEU A 1 172 ? 20.763 9.837 -8.917 1.00 66.88 172 LEU A N 1
ATOM 1338 C CA . LEU A 1 172 ? 20.695 9.572 -7.478 1.00 66.88 172 LEU A CA 1
ATOM 1339 C C . LEU A 1 172 ? 21.879 10.144 -6.671 1.00 66.88 172 LEU A C 1
ATOM 1341 O O . LEU A 1 172 ? 21.671 10.640 -5.573 1.00 66.88 172 LEU A O 1
ATOM 1345 N N . PHE A 1 173 ? 23.104 10.114 -7.197 1.00 66.31 173 PHE A N 1
ATOM 1346 C CA . PHE A 1 173 ? 24.293 10.623 -6.495 1.00 66.31 173 PHE A CA 1
ATOM 1347 C C . PHE A 1 173 ? 24.514 12.128 -6.686 1.00 66.31 173 PHE A C 1
ATOM 1349 O O . PHE A 1 173 ? 25.329 12.718 -5.983 1.00 66.31 173 PHE A O 1
ATOM 1356 N N . PHE A 1 174 ? 23.772 12.750 -7.604 1.00 61.12 174 PHE A N 1
ATOM 1357 C CA . PHE A 1 174 ? 23.838 14.183 -7.904 1.00 61.12 174 PHE A CA 1
ATOM 1358 C C . PHE A 1 174 ? 22.516 14.908 -7.595 1.00 61.12 174 PHE A C 1
ATOM 1360 O O . PHE A 1 174 ? 22.334 16.075 -7.932 1.00 61.12 174 PHE A O 1
ATOM 1367 N N . THR A 1 175 ? 21.572 14.217 -6.943 1.00 58.34 175 THR A N 1
ATOM 1368 C CA . THR A 1 175 ? 20.286 14.796 -6.556 1.00 58.34 175 THR A CA 1
ATOM 1369 C C . THR A 1 175 ? 20.521 15.842 -5.469 1.00 58.34 175 THR A C 1
ATOM 1371 O O . THR A 1 175 ? 20.900 15.521 -4.339 1.00 58.34 175 THR A O 1
ATOM 1374 N N . SER A 1 176 ? 20.296 17.109 -5.806 1.00 56.78 176 SER A N 1
ATOM 1375 C CA . SER A 1 176 ? 20.342 18.207 -4.846 1.00 56.78 176 SER A CA 1
ATOM 1376 C C . SER A 1 176 ? 19.294 17.999 -3.741 1.00 56.78 176 SER A C 1
ATOM 1378 O O . SER A 1 176 ? 18.175 17.575 -4.013 1.00 56.78 176 SER A O 1
ATOM 1380 N N . GLY A 1 177 ? 19.649 18.282 -2.483 1.00 59.47 177 GLY A N 1
ATOM 1381 C CA . GLY A 1 177 ? 18.731 18.144 -1.342 1.00 59.47 177 GLY A CA 1
ATOM 1382 C C . GLY A 1 177 ? 18.570 16.727 -0.769 1.00 59.47 177 GLY A C 1
ATOM 1383 O O . GLY A 1 177 ? 17.637 16.499 -0.005 1.00 59.47 177 GLY A O 1
ATOM 1384 N N . ALA A 1 178 ? 19.444 15.774 -1.120 1.00 65.44 178 ALA A N 1
ATOM 1385 C CA . ALA A 1 178 ? 19.508 14.478 -0.439 1.00 65.44 178 ALA A CA 1
ATOM 1386 C C . ALA A 1 178 ? 20.050 14.623 0.996 1.00 65.44 178 ALA A C 1
ATOM 1388 O O . ALA A 1 178 ? 21.046 15.316 1.221 1.00 65.44 178 ALA A O 1
ATOM 1389 N N . ASP A 1 179 ? 19.424 13.927 1.947 1.00 68.00 179 ASP A N 1
ATOM 1390 C CA . ASP A 1 179 ? 19.885 13.875 3.334 1.00 68.00 179 ASP A CA 1
ATOM 1391 C C . ASP A 1 179 ? 21.180 13.042 3.387 1.00 68.00 179 ASP A C 1
ATOM 1393 O O . ASP A 1 179 ? 21.249 11.944 2.832 1.00 68.00 179 ASP A O 1
ATOM 1397 N N . ARG A 1 180 ? 22.229 13.545 4.041 1.00 70.12 180 ARG A N 1
ATOM 1398 C CA . ARG A 1 180 ? 23.467 12.786 4.282 1.00 70.12 180 ARG A CA 1
ATOM 1399 C C . ARG A 1 180 ? 23.448 12.284 5.718 1.00 70.12 180 ARG A C 1
ATOM 1401 O O . ARG A 1 180 ? 23.350 13.081 6.643 1.00 70.12 180 ARG A O 1
ATOM 1408 N N . GLN A 1 181 ? 23.553 10.975 5.900 1.00 77.88 181 GLN A N 1
ATOM 1409 C CA . GLN A 1 181 ? 23.682 10.351 7.209 1.00 77.88 181 GLN A CA 1
ATOM 1410 C C . GLN A 1 181 ? 25.123 9.883 7.387 1.00 77.88 181 GLN A C 1
ATOM 1412 O O . GLN A 1 181 ? 25.646 9.131 6.568 1.00 77.88 181 GLN A O 1
ATOM 1417 N N . ILE A 1 182 ? 25.761 10.323 8.464 1.00 80.31 182 ILE A N 1
ATOM 1418 C CA . ILE A 1 182 ? 27.080 9.844 8.867 1.00 80.31 182 ILE A CA 1
ATOM 1419 C C . ILE A 1 182 ? 26.881 9.112 10.187 1.00 80.31 182 ILE A C 1
ATOM 1421 O O . ILE A 1 182 ? 26.492 9.722 11.179 1.00 80.31 182 ILE A O 1
ATOM 1425 N N . VAL A 1 183 ? 27.112 7.803 10.191 1.00 80.12 183 VAL A N 1
ATOM 1426 C CA . VAL A 1 183 ? 27.076 6.985 11.401 1.00 80.12 183 VAL A CA 1
ATOM 1427 C C . VAL A 1 183 ? 28.513 6.676 11.782 1.00 80.12 183 VAL A C 1
ATOM 1429 O O . VAL A 1 183 ? 29.209 5.946 11.082 1.00 80.12 183 VAL A O 1
ATOM 1432 N N . VAL A 1 184 ? 28.973 7.247 12.890 1.00 88.06 184 VAL A N 1
ATOM 1433 C CA . VAL A 1 184 ? 30.280 6.912 13.454 1.00 88.06 184 VAL A CA 1
ATOM 1434 C C . VAL A 1 184 ? 30.078 5.764 14.432 1.00 88.06 184 VAL A C 1
ATOM 1436 O O . VAL A 1 184 ? 29.345 5.888 15.408 1.00 88.06 184 VAL A O 1
ATOM 1439 N N . ARG A 1 185 ? 30.702 4.628 14.142 1.00 82.81 185 ARG A N 1
ATOM 1440 C CA . ARG A 1 185 ? 30.734 3.440 14.991 1.00 82.81 185 ARG A CA 1
ATOM 1441 C C . ARG A 1 185 ? 32.136 3.268 15.529 1.00 82.81 185 ARG A C 1
ATOM 1443 O O . ARG A 1 185 ? 33.103 3.591 14.849 1.00 82.81 185 ARG A O 1
ATOM 1450 N N . GLU A 1 186 ? 32.262 2.718 16.719 1.00 84.69 186 GLU A N 1
ATOM 1451 C CA . GLU A 1 186 ? 33.553 2.310 17.250 1.00 84.69 186 GLU A CA 1
ATOM 1452 C C . GLU A 1 186 ? 33.608 0.787 17.237 1.00 84.69 186 GLU A C 1
ATOM 1454 O O . GLU A 1 186 ? 32.699 0.112 17.723 1.00 84.69 186 GLU A O 1
ATOM 1459 N N . ASP A 1 187 ? 34.634 0.236 16.597 1.00 72.56 187 ASP A N 1
ATOM 1460 C CA . ASP A 1 187 ? 34.880 -1.198 16.631 1.00 72.56 187 ASP A CA 1
ATOM 1461 C C . ASP A 1 187 ? 35.209 -1.588 18.075 1.00 72.56 187 ASP A C 1
ATOM 1463 O O . ASP A 1 187 ? 36.255 -1.222 18.611 1.00 72.56 187 ASP A O 1
ATOM 1467 N N . ALA A 1 188 ? 34.306 -2.345 18.699 1.00 70.75 188 ALA A N 1
ATOM 1468 C CA . ALA A 1 188 ? 34.408 -2.750 20.097 1.00 70.75 188 ALA A CA 1
ATOM 1469 C C . ALA A 1 188 ? 35.646 -3.616 20.412 1.00 70.75 188 ALA A C 1
ATOM 1471 O O . ALA A 1 188 ? 35.990 -3.787 21.579 1.00 70.75 188 ALA A O 1
ATOM 1472 N N . VAL A 1 189 ? 36.310 -4.180 19.397 1.00 72.75 189 VAL A N 1
ATOM 1473 C CA . VAL A 1 189 ? 37.520 -5.001 19.538 1.00 72.75 189 VAL A CA 1
ATOM 1474 C C . VAL A 1 189 ? 38.780 -4.180 19.276 1.00 72.75 189 VAL A C 1
ATOM 1476 O O . VAL A 1 189 ? 39.779 -4.355 19.972 1.00 72.75 189 VAL A O 1
ATOM 1479 N N . THR A 1 190 ? 38.764 -3.305 18.268 1.00 82.50 190 THR A N 1
ATOM 1480 C CA . THR A 1 190 ? 39.970 -2.578 17.834 1.00 82.50 190 THR A CA 1
ATOM 1481 C C . THR A 1 190 ? 40.050 -1.133 18.324 1.00 82.50 190 THR A C 1
ATOM 1483 O O . THR A 1 190 ? 41.112 -0.521 18.206 1.00 82.50 190 THR A O 1
ATOM 1486 N N . GLY A 1 191 ? 38.957 -0.576 18.857 1.00 79.56 191 GLY A N 1
ATOM 1487 C CA . GLY A 1 191 ? 38.842 0.834 19.248 1.00 79.56 191 GLY A CA 1
ATOM 1488 C C . GLY A 1 191 ? 38.925 1.802 18.064 1.00 79.56 191 GLY A C 1
ATOM 1489 O O . GLY A 1 191 ? 39.117 3.003 18.241 1.00 79.56 191 GLY A O 1
ATOM 1490 N N . LYS A 1 192 ? 38.856 1.300 16.823 1.00 72.44 192 LYS A N 1
ATOM 1491 C CA . LYS A 1 192 ? 38.901 2.149 15.634 1.00 72.44 192 LYS A CA 1
ATOM 1492 C C . LYS A 1 192 ? 37.516 2.679 15.312 1.00 72.44 192 LYS A C 1
ATOM 1494 O O . LYS A 1 192 ? 36.542 1.932 15.248 1.00 72.44 192 LYS A O 1
ATOM 1499 N N . ARG A 1 193 ? 37.457 3.976 15.018 1.00 79.19 193 ARG A N 1
ATOM 1500 C CA . ARG A 1 193 ? 36.257 4.616 14.484 1.00 79.19 193 ARG A CA 1
ATOM 1501 C C . ARG A 1 193 ? 36.034 4.170 13.040 1.00 79.19 193 ARG A C 1
ATOM 1503 O O . ARG A 1 193 ? 36.874 4.405 12.173 1.00 79.19 193 ARG A O 1
ATOM 1510 N N . HIS A 1 194 ? 34.892 3.549 12.798 1.00 78.56 194 HIS A N 1
ATOM 1511 C CA . HIS A 1 194 ? 34.324 3.283 11.488 1.00 78.56 194 HIS A CA 1
ATOM 1512 C C . HIS A 1 194 ? 33.301 4.367 11.164 1.00 78.56 194 HIS A C 1
ATOM 1514 O O . HIS A 1 194 ? 32.380 4.613 11.935 1.00 78.56 194 HIS A O 1
ATOM 1520 N N . ILE A 1 195 ? 33.475 5.037 10.028 1.00 82.88 195 ILE A N 1
ATOM 1521 C CA . ILE A 1 195 ? 32.565 6.088 9.575 1.00 82.88 195 ILE A CA 1
ATOM 1522 C C . ILE A 1 195 ? 31.742 5.514 8.426 1.00 82.88 195 ILE A C 1
ATOM 1524 O O . ILE A 1 195 ? 32.239 5.380 7.309 1.00 82.88 195 ILE A O 1
ATOM 1528 N N . ASP A 1 196 ? 30.484 5.187 8.704 1.00 77.56 196 ASP A N 1
ATOM 1529 C CA . ASP A 1 196 ? 29.521 4.750 7.701 1.00 77.56 196 ASP A CA 1
ATOM 1530 C C . ASP A 1 196 ? 28.823 5.988 7.126 1.00 77.56 196 ASP A C 1
ATOM 1532 O O . ASP A 1 196 ? 28.004 6.634 7.783 1.00 77.56 196 ASP A O 1
ATOM 1536 N N . GLN A 1 197 ? 29.159 6.346 5.888 1.00 74.50 197 GLN A N 1
ATOM 1537 C CA . GLN A 1 197 ? 28.530 7.457 5.174 1.00 74.50 197 GLN A CA 1
ATOM 1538 C C . GLN A 1 197 ? 27.423 6.927 4.263 1.00 74.50 197 GLN A C 1
ATOM 1540 O O . GLN A 1 197 ? 27.652 6.049 3.436 1.00 74.50 197 GLN A O 1
ATOM 1545 N N . SER A 1 198 ? 26.220 7.474 4.409 1.00 76.56 198 SER A N 1
ATOM 1546 C CA . SER A 1 198 ? 25.027 7.080 3.660 1.00 76.56 198 SER A CA 1
ATOM 1547 C C . SER A 1 198 ? 24.323 8.311 3.085 1.00 76.56 198 SER A C 1
ATOM 1549 O O . SER A 1 198 ? 24.275 9.369 3.711 1.00 76.56 198 SER A O 1
ATOM 1551 N N . LEU A 1 199 ? 23.745 8.176 1.893 1.00 68.06 199 LEU A N 1
ATOM 1552 C CA . LEU A 1 199 ? 22.850 9.168 1.292 1.00 68.06 199 LEU A CA 1
ATOM 1553 C C . LEU A 1 199 ? 21.416 8.643 1.386 1.00 68.06 199 LEU A C 1
ATOM 1555 O O . LEU A 1 199 ? 21.108 7.581 0.847 1.00 68.06 199 LEU A O 1
ATOM 1559 N N . ILE A 1 200 ? 20.539 9.385 2.055 1.00 75.31 200 ILE A N 1
ATOM 1560 C CA . ILE A 1 200 ? 19.116 9.072 2.166 1.00 75.31 200 ILE A CA 1
ATOM 1561 C C . ILE A 1 200 ? 18.370 9.889 1.113 1.00 75.31 200 ILE A C 1
ATOM 1563 O O . ILE A 1 200 ? 18.186 11.103 1.221 1.00 75.31 200 ILE A O 1
ATOM 1567 N N . LEU A 1 201 ? 17.908 9.193 0.079 1.00 64.56 201 LEU A N 1
ATOM 1568 C CA . LEU A 1 201 ? 17.146 9.789 -1.010 1.00 64.56 201 LEU A CA 1
ATOM 1569 C C . LEU A 1 201 ? 15.668 9.461 -0.870 1.00 64.56 201 LEU A C 1
ATOM 1571 O O . LEU A 1 201 ? 15.235 8.335 -1.095 1.00 64.56 201 LEU A O 1
ATOM 1575 N N . LYS A 1 202 ? 14.879 10.482 -0.541 1.00 72.12 202 LYS A N 1
ATOM 1576 C CA . LYS A 1 202 ? 13.411 10.388 -0.480 1.00 72.12 202 LYS A CA 1
ATOM 1577 C C . LYS A 1 202 ? 12.760 10.659 -1.840 1.00 72.12 202 LYS A C 1
ATOM 1579 O O . LYS A 1 202 ? 11.646 10.211 -2.098 1.00 72.12 202 LYS A O 1
ATOM 1584 N N . ARG A 1 203 ? 13.439 11.422 -2.703 1.00 66.25 203 ARG A N 1
ATOM 1585 C CA . ARG A 1 203 ? 13.027 11.802 -4.064 1.00 66.25 203 ARG A CA 1
ATOM 1586 C C . ARG A 1 203 ? 14.290 11.957 -4.908 1.00 66.25 203 ARG A C 1
ATOM 1588 O O . ARG A 1 203 ? 15.271 12.480 -4.402 1.00 66.25 203 ARG A O 1
ATOM 1595 N N . TYR A 1 204 ? 14.264 11.519 -6.164 1.00 67.12 204 TYR A N 1
ATOM 1596 C CA . TYR A 1 204 ? 15.378 11.724 -7.108 1.00 67.12 204 TYR A CA 1
ATOM 1597 C C . TYR A 1 204 ? 14.910 12.030 -8.543 1.00 67.12 204 TYR A C 1
ATOM 1599 O O . TYR A 1 204 ? 15.643 12.617 -9.331 1.00 67.12 204 TYR A O 1
ATOM 1607 N N . LEU A 1 205 ? 13.660 11.692 -8.884 1.00 61.78 205 LEU A N 1
ATOM 1608 C CA . LEU A 1 205 ? 12.985 12.135 -10.106 1.00 61.78 205 LEU A CA 1
ATOM 1609 C C . LEU A 1 205 ? 12.255 13.461 -9.845 1.00 61.78 205 LEU A C 1
ATOM 1611 O O . LEU A 1 205 ? 11.468 13.545 -8.904 1.00 61.78 205 LEU A O 1
ATOM 1615 N N . LYS A 1 206 ? 12.466 14.460 -10.716 1.00 66.44 206 LYS A N 1
ATOM 1616 C CA . LYS A 1 206 ? 11.817 15.791 -10.670 1.00 66.44 206 LYS A CA 1
ATOM 1617 C C . LYS A 1 206 ? 12.112 16.598 -9.393 1.00 66.44 206 LYS A C 1
ATOM 1619 O O . LYS A 1 206 ? 11.223 17.247 -8.846 1.00 66.44 206 LYS A O 1
ATOM 1624 N N . VAL A 1 207 ? 13.352 16.543 -8.911 1.00 63.31 207 VAL A N 1
ATOM 1625 C CA . VAL A 1 207 ? 13.822 17.378 -7.796 1.00 63.31 207 VAL A CA 1
ATOM 1626 C C . VAL A 1 207 ? 14.361 18.695 -8.369 1.00 63.31 207 VAL A C 1
ATOM 1628 O O . VAL A 1 207 ? 15.168 18.636 -9.298 1.00 63.31 207 VAL A O 1
ATOM 1631 N N . PRO A 1 208 ? 13.905 19.870 -7.894 1.00 59.59 208 PRO A N 1
ATOM 1632 C CA . PRO A 1 208 ? 14.444 21.144 -8.357 1.00 59.59 208 PRO A CA 1
ATOM 1633 C C . PRO A 1 208 ? 15.927 21.281 -7.961 1.00 59.59 208 PRO A C 1
ATOM 1635 O O . PRO A 1 208 ? 16.326 20.756 -6.918 1.00 59.59 208 PRO A O 1
ATOM 1638 N N . PRO A 1 209 ? 16.751 21.980 -8.760 1.00 56.66 209 PRO A N 1
ATOM 1639 C CA . PRO A 1 209 ? 18.139 22.250 -8.394 1.00 56.66 209 PRO A CA 1
ATOM 1640 C C . PRO A 1 209 ? 18.201 23.035 -7.074 1.00 56.66 209 PRO A C 1
ATOM 1642 O O . PRO A 1 209 ? 17.389 23.930 -6.841 1.00 56.66 209 PRO A O 1
ATOM 1645 N N . ALA A 1 210 ? 19.170 22.717 -6.212 1.00 56.72 210 ALA A N 1
ATOM 1646 C CA . ALA A 1 210 ? 19.405 23.436 -4.957 1.00 56.72 210 ALA A CA 1
ATOM 1647 C C . ALA A 1 210 ? 20.864 23.896 -4.870 1.00 56.72 210 ALA A C 1
ATOM 1649 O O . ALA A 1 210 ? 21.763 23.212 -5.360 1.00 56.72 210 ALA A O 1
ATOM 1650 N N . ARG A 1 211 ? 21.113 25.043 -4.221 1.00 47.50 211 ARG A N 1
ATOM 1651 C CA . ARG A 1 211 ? 22.480 25.504 -3.939 1.00 47.50 211 ARG A CA 1
ATOM 1652 C C . ARG A 1 211 ? 23.157 24.508 -2.996 1.00 47.50 211 ARG A C 1
ATOM 1654 O O . ARG A 1 211 ? 22.712 24.337 -1.865 1.00 47.50 211 ARG A O 1
ATOM 1661 N N . GLN A 1 212 ? 24.225 23.862 -3.451 1.00 46.06 212 GLN A N 1
ATOM 1662 C CA . GLN A 1 212 ? 25.145 23.150 -2.567 1.00 46.06 212 GLN A CA 1
ATOM 1663 C C . GLN A 1 212 ? 26.247 24.112 -2.124 1.00 46.06 212 GLN A C 1
ATOM 1665 O O . GLN A 1 212 ? 26.746 24.897 -2.930 1.00 46.06 212 GLN A O 1
ATOM 1670 N N . LEU A 1 213 ? 26.608 24.062 -0.839 1.00 36.50 213 LEU A N 1
ATOM 1671 C CA . LEU A 1 213 ? 27.814 24.715 -0.338 1.00 36.50 213 LEU A CA 1
ATOM 1672 C C . LEU A 1 213 ? 29.007 24.156 -1.122 1.00 36.50 213 LEU A C 1
ATOM 1674 O O . LEU A 1 213 ? 29.278 22.955 -1.065 1.00 36.50 213 LEU A O 1
ATOM 1678 N N . LEU A 1 214 ? 29.685 25.025 -1.873 1.00 33.53 214 LEU A N 1
ATOM 1679 C CA . LEU A 1 214 ? 31.025 24.747 -2.377 1.00 33.53 214 LEU A CA 1
ATOM 1680 C C . LEU A 1 214 ? 31.888 24.443 -1.154 1.00 33.53 214 LEU A C 1
ATOM 1682 O O . LEU A 1 214 ? 31.812 25.183 -0.174 1.00 33.53 214 LEU A O 1
ATOM 1686 N N . PHE A 1 215 ? 32.631 23.336 -1.191 1.00 28.75 215 PHE A N 1
ATOM 1687 C CA . PHE A 1 215 ? 33.543 22.945 -0.120 1.00 28.75 215 PHE A CA 1
ATOM 1688 C C . PHE A 1 215 ? 34.408 24.153 0.257 1.00 28.75 215 PHE A C 1
ATOM 1690 O O . PHE A 1 215 ? 35.282 24.552 -0.508 1.00 28.75 215 PHE A O 1
ATOM 1697 N N . SER A 1 216 ? 34.112 24.779 1.397 1.00 29.27 216 SER A N 1
ATOM 1698 C CA . SER A 1 216 ? 34.999 25.773 1.978 1.00 29.27 216 SER A CA 1
ATOM 1699 C C . SER A 1 216 ? 36.220 25.025 2.485 1.00 29.27 216 SER A C 1
ATOM 1701 O O . SER A 1 216 ? 36.079 24.020 3.186 1.00 29.27 216 SER A O 1
ATOM 1703 N N . GLU A 1 217 ? 37.382 25.511 2.073 1.00 31.69 217 GLU A N 1
ATOM 1704 C CA . GLU A 1 217 ? 38.707 25.034 2.443 1.00 31.69 217 GLU A CA 1
ATOM 1705 C C . GLU A 1 217 ? 38.837 24.746 3.947 1.00 31.69 217 GLU A C 1
ATOM 1707 O O . GLU A 1 217 ? 38.226 25.413 4.784 1.00 31.69 217 GLU A O 1
ATOM 1712 N N . ASP A 1 218 ? 39.641 23.721 4.235 1.00 35.41 218 ASP A N 1
ATOM 1713 C CA . ASP A 1 218 ? 40.132 23.262 5.534 1.00 35.41 218 ASP A CA 1
ATOM 1714 C C . ASP A 1 218 ? 39.948 24.241 6.709 1.00 35.41 218 ASP A C 1
ATOM 1716 O O . ASP A 1 218 ? 40.649 25.248 6.826 1.00 35.41 218 ASP A O 1
ATOM 1720 N N . LEU A 1 219 ? 39.085 23.876 7.664 1.00 29.58 219 LEU A N 1
ATOM 1721 C CA . LEU A 1 219 ? 39.153 24.400 9.028 1.00 29.58 219 LEU A CA 1
ATOM 1722 C C . LEU A 1 219 ? 39.681 23.308 9.955 1.00 29.58 219 LEU A C 1
ATOM 1724 O O . LEU A 1 219 ? 39.142 22.204 10.045 1.00 29.58 219 LEU A O 1
ATOM 1728 N N . GLY A 1 220 ? 40.813 23.644 10.565 1.00 27.52 220 GLY A N 1
ATOM 1729 C CA . GLY A 1 220 ? 41.703 22.750 11.274 1.00 27.52 220 GLY A CA 1
ATOM 1730 C C . GLY A 1 220 ? 41.129 22.114 12.534 1.00 27.52 220 GLY A C 1
ATOM 1731 O O . GLY A 1 220 ? 40.146 22.540 13.131 1.00 27.52 220 GLY A O 1
ATOM 1732 N N . SER A 1 221 ? 41.840 21.065 12.921 1.00 28.69 221 SER A N 1
ATOM 1733 C CA . SER A 1 221 ? 41.731 20.310 14.158 1.00 28.69 221 SER A CA 1
ATOM 1734 C C . SER A 1 221 ? 41.677 21.189 15.412 1.00 28.69 221 SER A C 1
ATOM 1736 O O . SER A 1 221 ? 42.680 21.811 15.760 1.00 28.69 221 SER A O 1
ATOM 1738 N N . GLU A 1 222 ? 40.583 21.102 16.166 1.00 26.34 222 GLU A N 1
ATOM 1739 C CA . GLU A 1 222 ? 40.598 21.313 17.614 1.00 26.34 222 GLU A CA 1
ATOM 1740 C C . GLU A 1 222 ? 39.998 20.095 18.333 1.00 26.34 222 GLU A C 1
ATOM 1742 O O . GLU A 1 222 ? 39.085 19.423 17.853 1.00 26.34 222 GLU A O 1
ATOM 1747 N N . SER A 1 223 ? 40.640 19.746 19.444 1.00 25.03 223 SER A N 1
ATOM 1748 C CA . SER A 1 223 ? 40.489 18.531 20.250 1.00 25.03 223 SER A CA 1
ATOM 1749 C C . SER A 1 223 ? 39.132 18.404 20.962 1.00 25.03 223 SER A C 1
ATOM 1751 O O . SER A 1 223 ? 38.520 19.420 21.280 1.00 25.03 223 SER A O 1
ATOM 1753 N N . PRO A 1 224 ? 38.690 17.173 21.299 1.00 27.94 224 PRO A N 1
ATOM 1754 C CA . PRO A 1 224 ? 37.388 16.935 21.913 1.00 27.94 224 PRO A CA 1
ATOM 1755 C C . PRO A 1 224 ? 37.392 17.324 23.398 1.00 27.94 224 PRO A C 1
ATOM 1757 O O . PRO A 1 224 ? 38.128 16.744 24.197 1.00 27.94 224 PRO A O 1
ATOM 1760 N N . GLY A 1 225 ? 36.557 18.300 23.754 1.00 26.03 225 GLY A N 1
ATOM 1761 C CA . GLY A 1 225 ? 36.160 18.587 25.128 1.00 26.03 225 GLY A CA 1
ATOM 1762 C C . GLY A 1 225 ? 34.859 17.860 25.468 1.00 26.03 225 GLY A C 1
ATOM 1763 O O . GLY A 1 225 ? 33.875 18.017 24.757 1.00 26.03 225 GLY A O 1
ATOM 1764 N N . GLU A 1 226 ? 34.937 17.049 26.522 1.00 26.92 226 GLU A N 1
ATOM 1765 C CA . GLU A 1 226 ? 33.900 16.598 27.464 1.00 26.92 226 GLU A CA 1
ATOM 1766 C C . GLU A 1 226 ? 32.493 16.249 26.932 1.00 26.92 226 GLU A C 1
ATOM 1768 O O . GLU A 1 226 ? 31.686 17.093 26.551 1.00 26.92 226 GLU A O 1
ATOM 1773 N N . GLU A 1 227 ? 32.198 14.947 27.009 1.00 29.64 227 GLU A N 1
ATOM 1774 C CA . GLU A 1 227 ? 30.882 14.334 26.840 1.00 29.64 227 GLU A CA 1
ATOM 1775 C C . GLU A 1 227 ? 29.872 14.905 27.847 1.00 29.64 227 GLU A C 1
ATOM 1777 O O . GLU A 1 227 ? 29.997 14.722 29.058 1.00 29.64 227 GLU A O 1
ATOM 1782 N N . VAL A 1 228 ? 28.836 15.559 27.323 1.00 26.89 228 VAL A N 1
ATOM 1783 C CA . VAL A 1 228 ? 27.566 15.770 28.019 1.00 26.89 228 VAL A CA 1
ATOM 1784 C C . VAL A 1 228 ? 26.552 14.846 27.355 1.00 26.89 228 VAL A C 1
ATOM 1786 O O . VAL A 1 228 ? 26.342 14.928 26.143 1.00 26.89 228 VAL A O 1
ATOM 1789 N N . ASP A 1 229 ? 25.962 13.952 28.150 1.00 25.77 229 ASP A N 1
ATOM 1790 C CA . ASP A 1 229 ? 24.878 13.049 27.760 1.00 25.77 229 ASP A CA 1
ATOM 1791 C C . ASP A 1 229 ? 23.724 13.831 27.110 1.00 25.77 229 ASP A C 1
ATOM 1793 O O . ASP A 1 229 ? 22.880 14.419 27.787 1.00 25.77 229 ASP A O 1
ATOM 1797 N N . ASN A 1 230 ? 23.674 13.828 25.779 1.00 24.80 230 ASN A N 1
ATOM 1798 C CA . ASN A 1 230 ? 22.538 14.325 25.011 1.00 24.80 230 ASN A CA 1
ATOM 1799 C C . ASN A 1 230 ? 21.578 13.160 24.733 1.00 24.80 230 ASN A C 1
ATOM 1801 O O . ASN A 1 230 ? 21.604 12.549 23.663 1.00 24.80 230 ASN A O 1
ATOM 1805 N N . GLU A 1 231 ? 20.715 12.855 25.705 1.00 28.89 231 GLU A N 1
ATOM 1806 C CA . GLU A 1 231 ? 19.464 12.142 25.434 1.00 28.89 231 GLU A CA 1
ATOM 1807 C C . GLU A 1 231 ? 18.570 13.034 24.547 1.00 28.89 231 GLU A C 1
ATOM 1809 O O . GLU A 1 231 ? 18.299 14.194 24.855 1.00 28.89 231 GLU A O 1
ATOM 1814 N N . VAL A 1 232 ? 18.165 12.482 23.402 1.00 26.97 232 VAL A N 1
ATOM 1815 C CA . VAL A 1 232 ? 17.469 13.130 22.277 1.00 26.97 232 VAL A CA 1
ATOM 1816 C C . VAL A 1 232 ? 16.243 13.944 22.723 1.00 26.97 232 VAL A C 1
ATOM 1818 O O . VAL A 1 232 ? 15.272 13.382 23.230 1.00 26.97 232 VAL A O 1
ATOM 1821 N N . GLN A 1 233 ? 16.253 15.258 22.472 1.00 36.62 233 GLN A N 1
ATOM 1822 C CA . GLN A 1 233 ? 15.069 16.114 22.615 1.00 36.62 233 GLN A CA 1
ATOM 1823 C C . GLN A 1 233 ? 14.069 15.886 21.457 1.00 36.62 233 GLN A C 1
ATOM 1825 O O . GLN A 1 233 ? 14.501 15.709 20.312 1.00 36.62 233 GLN A O 1
ATOM 1830 N N . PRO A 1 234 ? 12.741 15.888 21.703 1.00 41.59 234 PRO A N 1
ATOM 1831 C CA . PRO A 1 234 ? 11.730 15.891 20.643 1.00 41.59 234 PRO A CA 1
ATOM 1832 C C . PRO A 1 234 ? 11.864 17.183 19.832 1.00 41.59 234 PRO A C 1
ATOM 1834 O O . PRO A 1 234 ? 11.889 18.257 20.415 1.00 41.59 234 PRO A O 1
ATOM 1837 N N . GLY A 1 235 ? 11.983 17.080 18.505 1.00 49.53 235 GLY A N 1
ATOM 1838 C CA . GLY A 1 235 ? 12.353 18.204 17.640 1.00 49.53 235 GLY A CA 1
ATOM 1839 C C . GLY A 1 235 ? 11.504 19.461 17.855 1.00 49.53 235 GLY A C 1
ATOM 1840 O O . GLY A 1 235 ? 10.292 19.432 17.634 1.00 49.53 235 GLY A O 1
ATOM 1841 N N . ASP A 1 236 ? 12.164 20.554 18.239 1.00 58.28 236 ASP A N 1
ATOM 1842 C CA . ASP A 1 236 ? 11.526 21.832 18.549 1.00 58.28 236 ASP A CA 1
ATOM 1843 C C . ASP A 1 236 ? 10.700 22.353 17.362 1.00 58.28 236 ASP A C 1
ATOM 1845 O O . ASP A 1 236 ? 11.191 22.486 16.234 1.00 58.28 236 ASP A O 1
ATOM 1849 N N . CYS A 1 237 ? 9.419 22.631 17.614 1.00 63.09 237 CYS A N 1
ATOM 1850 C CA . CYS A 1 237 ? 8.548 23.354 16.691 1.00 63.09 237 CYS A CA 1
ATOM 1851 C C . CYS A 1 237 ? 8.662 24.856 16.978 1.00 63.09 237 CYS A C 1
ATOM 1853 O O . CYS A 1 237 ? 8.655 25.271 18.133 1.00 63.09 237 CYS A O 1
ATOM 1855 N N . SER A 1 238 ? 8.753 25.670 15.929 1.00 64.94 238 SER A N 1
ATOM 1856 C CA . SER A 1 238 ? 8.869 27.133 16.018 1.00 64.94 238 SER A CA 1
ATOM 1857 C C . SER A 1 238 ? 7.936 27.826 15.023 1.00 64.94 238 SER A C 1
ATOM 1859 O O . SER A 1 238 ? 7.381 27.177 14.132 1.00 64.94 238 SER A O 1
ATOM 1861 N N . GLU A 1 239 ? 7.790 29.148 15.115 1.00 62.12 239 GLU A N 1
ATOM 1862 C CA . GLU A 1 239 ? 7.039 29.931 14.119 1.00 62.12 239 GLU A CA 1
ATOM 1863 C C . GLU A 1 239 ? 7.589 29.728 12.692 1.00 62.12 239 GLU A C 1
ATOM 1865 O O . GLU A 1 239 ? 6.825 29.665 11.732 1.00 62.12 239 GLU A O 1
ATOM 1870 N N . GLU A 1 240 ? 8.897 29.482 12.539 1.00 64.62 240 GLU A N 1
ATOM 1871 C CA . GLU A 1 240 ? 9.530 29.161 11.248 1.00 64.62 240 GLU A CA 1
ATOM 1872 C C . GLU A 1 240 ? 9.063 27.817 10.664 1.00 64.62 240 GLU A C 1
ATOM 1874 O O . GLU A 1 240 ? 9.087 27.602 9.448 1.00 64.62 240 GLU A O 1
ATOM 1879 N N . THR A 1 241 ? 8.609 26.894 11.518 1.00 66.31 241 THR A N 1
ATOM 1880 C CA . THR A 1 241 ? 8.000 25.633 11.070 1.00 66.31 241 THR A CA 1
ATOM 1881 C C . THR A 1 241 ? 6.553 25.810 10.588 1.00 66.31 241 THR A C 1
ATOM 1883 O O . THR A 1 241 ? 5.985 24.886 9.994 1.00 66.31 241 THR A O 1
ATOM 1886 N N . GLY A 1 242 ? 5.976 27.003 10.790 1.00 70.12 242 GLY A N 1
ATOM 1887 C CA . GLY A 1 242 ? 4.582 27.339 10.498 1.00 70.12 242 GLY A CA 1
ATOM 1888 C C . GLY A 1 242 ? 3.584 26.689 11.457 1.00 70.12 242 GLY A C 1
ATOM 1889 O O . GLY A 1 242 ? 2.401 26.622 11.140 1.00 70.12 242 GLY A O 1
ATOM 1890 N N . CYS A 1 243 ? 4.065 26.122 12.564 1.00 75.00 243 CYS A N 1
ATOM 1891 C CA . CYS A 1 243 ? 3.228 25.543 13.604 1.00 75.00 243 CYS A CA 1
ATOM 1892 C C . CYS A 1 243 ? 2.620 26.660 14.467 1.00 75.00 243 CYS A C 1
ATOM 1894 O O . CYS A 1 243 ? 3.239 27.704 14.675 1.00 75.00 243 CYS A O 1
ATOM 1896 N N . CYS A 1 244 ? 1.428 26.421 14.996 1.00 72.06 244 CYS A N 1
ATOM 1897 C CA . CYS A 1 244 ? 0.735 27.327 15.909 1.00 72.06 244 CYS A CA 1
ATOM 1898 C C . CYS A 1 244 ? 0.033 26.527 17.006 1.00 72.06 244 CYS A C 1
ATOM 1900 O O . CYS A 1 244 ? 0.004 25.294 16.971 1.00 72.06 244 CYS A O 1
ATOM 1902 N N . MET A 1 245 ? -0.522 27.218 17.996 1.00 70.81 245 MET A N 1
ATOM 1903 C CA . MET A 1 245 ? -1.353 26.581 19.010 1.00 70.81 245 MET A CA 1
ATOM 1904 C C . MET A 1 245 ? -2.777 27.100 18.957 1.00 70.81 245 MET A C 1
ATOM 1906 O O . MET A 1 245 ? -3.012 28.254 18.613 1.00 70.81 245 MET A O 1
ATOM 1910 N N . VAL A 1 246 ? -3.719 26.256 19.355 1.00 70.12 246 VAL A N 1
ATOM 1911 C CA . VAL A 1 246 ? -5.107 26.656 19.577 1.00 70.12 246 VAL A CA 1
ATOM 1912 C C . VAL A 1 246 ? -5.489 26.289 20.998 1.00 70.12 246 VAL A C 1
ATOM 1914 O O . VAL A 1 246 ? -5.231 25.173 21.454 1.00 70.12 246 VAL A O 1
ATOM 1917 N N . TYR A 1 247 ? -6.114 27.229 21.700 1.00 68.38 247 TYR A N 1
ATOM 1918 C CA . TYR A 1 247 ? -6.734 26.935 22.980 1.00 68.38 247 TYR A CA 1
ATOM 1919 C C . TYR A 1 247 ? -8.048 26.178 22.754 1.00 68.38 247 TYR A C 1
ATOM 1921 O O . TYR A 1 247 ? -8.964 26.656 22.082 1.00 68.38 247 TYR A O 1
ATOM 1929 N N . ARG A 1 248 ? -8.153 24.984 23.333 1.00 62.12 248 ARG A N 1
ATOM 1930 C CA . ARG A 1 248 ? -9.381 24.199 23.428 1.00 62.12 248 ARG A CA 1
ATOM 1931 C C . ARG A 1 248 ? -9.844 24.252 24.878 1.00 62.12 248 ARG A C 1
ATOM 1933 O O . ARG A 1 248 ? -9.145 23.789 25.776 1.00 62.12 248 ARG A O 1
ATOM 1940 N N . LYS A 1 249 ? -11.039 24.797 25.118 1.00 52.62 249 LYS A N 1
ATOM 1941 C CA . LYS A 1 249 ? -11.682 24.699 26.433 1.00 52.62 249 LYS A CA 1
ATOM 1942 C C . LYS A 1 249 ? -11.879 23.210 26.729 1.00 52.62 249 LYS A C 1
ATOM 1944 O O . LYS A 1 249 ? -12.630 22.553 26.012 1.00 52.62 249 LYS A O 1
ATOM 1949 N N . ALA A 1 250 ? -11.162 22.673 27.716 1.00 49.91 250 ALA A N 1
ATOM 1950 C CA . ALA A 1 250 ? -11.271 21.263 28.056 1.00 49.91 250 ALA A CA 1
ATOM 1951 C C . ALA A 1 250 ? -12.724 20.946 28.436 1.00 49.91 250 ALA A C 1
ATOM 1953 O O . ALA A 1 250 ? -13.342 21.663 29.228 1.00 49.91 250 ALA A O 1
ATOM 1954 N N . ASP A 1 251 ? -13.276 19.885 27.853 1.00 42.44 251 ASP A N 1
ATOM 1955 C CA . ASP A 1 251 ? -14.575 19.367 28.256 1.00 42.44 251 ASP A CA 1
ATOM 1956 C C . ASP A 1 251 ? -14.426 18.802 29.677 1.00 42.44 251 ASP A C 1
ATOM 1958 O O . ASP A 1 251 ? -13.730 17.808 29.908 1.00 42.44 251 ASP A O 1
ATOM 1962 N N . ILE A 1 252 ? -15.025 19.497 30.648 1.00 39.91 252 ILE A N 1
ATOM 1963 C CA . ILE A 1 252 ? -14.900 19.235 32.093 1.00 39.91 252 ILE A CA 1
ATOM 1964 C C . ILE A 1 252 ? -15.362 17.804 32.436 1.00 39.91 252 ILE A C 1
ATOM 1966 O O . ILE A 1 252 ? -14.969 17.243 33.456 1.00 39.91 252 ILE A O 1
ATOM 1970 N N . SER A 1 253 ? -16.127 17.169 31.547 1.00 37.94 253 SER A N 1
ATOM 1971 C CA . SER A 1 253 ? -16.560 15.774 31.639 1.00 37.94 253 SER A CA 1
ATOM 1972 C C . SER A 1 253 ? -15.419 14.741 31.610 1.00 37.94 253 SER A C 1
ATOM 1974 O O . SER A 1 253 ? -15.594 13.637 32.123 1.00 37.94 253 SER A O 1
ATOM 1976 N N . ARG A 1 254 ? -14.230 15.080 31.082 1.00 37.16 254 ARG A N 1
ATOM 1977 C CA . ARG A 1 254 ? -13.041 14.197 31.101 1.00 37.16 254 ARG A CA 1
ATOM 1978 C C . ARG A 1 254 ? -12.247 14.247 32.412 1.00 37.16 254 ARG A C 1
ATOM 1980 O O . ARG A 1 254 ? -11.287 13.491 32.573 1.00 37.16 254 ARG A O 1
ATOM 1987 N N . LEU A 1 255 ? -12.622 15.120 33.348 1.00 36.72 255 LEU A N 1
ATOM 1988 C CA . LEU A 1 255 ? -11.930 15.280 34.622 1.00 36.72 255 LEU A CA 1
ATOM 1989 C C . LEU A 1 255 ? -12.506 14.327 35.672 1.00 36.72 255 LEU A C 1
ATOM 1991 O O . LEU A 1 255 ? -13.611 14.502 36.181 1.00 36.72 255 LEU A O 1
ATOM 1995 N N . GLY A 1 256 ? -11.682 13.375 36.106 1.00 33.91 256 GLY A N 1
ATOM 1996 C CA . GLY A 1 256 ? -11.730 12.983 37.508 1.00 33.91 256 GLY A CA 1
ATOM 1997 C C . GLY A 1 256 ? -11.451 14.229 38.355 1.00 33.91 256 GLY A C 1
ATOM 1998 O O . GLY A 1 256 ? -10.372 14.798 38.249 1.00 33.91 256 GLY A O 1
ATOM 1999 N N . TRP A 1 257 ? -12.460 14.666 39.111 1.00 29.20 257 TRP A N 1
ATOM 2000 C CA . TRP A 1 257 ? -12.493 15.747 40.111 1.00 29.20 257 TRP A CA 1
ATOM 2001 C C . TRP A 1 257 ? -11.212 16.605 40.239 1.00 29.20 257 TRP A C 1
ATOM 2003 O O . TRP A 1 257 ? -10.304 16.273 41.003 1.00 29.20 257 TRP A O 1
ATOM 2013 N N . VAL A 1 258 ? -11.164 17.748 39.544 1.00 36.41 258 VAL A N 1
ATOM 2014 C CA . VAL A 1 258 ? -10.217 18.839 39.842 1.00 36.41 258 VAL A CA 1
ATOM 2015 C C . VAL A 1 258 ? -11.025 20.033 40.367 1.00 36.41 258 VAL A C 1
ATOM 2017 O O . VAL A 1 258 ? -11.994 20.419 39.714 1.00 36.41 258 VAL A O 1
ATOM 2020 N N . PRO A 1 259 ? -10.694 20.604 41.542 1.00 34.22 259 PRO A N 1
ATOM 2021 C CA . PRO A 1 259 ? -11.427 21.735 42.102 1.00 34.22 259 PRO A CA 1
ATOM 2022 C C . PRO A 1 259 ? -11.328 22.981 41.216 1.00 34.22 259 PRO A C 1
ATOM 2024 O O . PRO A 1 259 ? -10.245 23.350 40.764 1.00 34.22 259 PRO A O 1
ATOM 2027 N N . GLU A 1 260 ? -12.453 23.673 41.056 1.00 34.22 260 GLU A N 1
ATOM 2028 C CA . GLU A 1 260 ? -12.609 24.917 40.285 1.00 34.22 260 GLU A CA 1
ATOM 2029 C C . GLU A 1 260 ? -11.649 26.038 40.743 1.00 34.22 260 GLU A C 1
ATOM 2031 O O . GLU A 1 260 ? -11.272 26.903 39.959 1.00 34.22 260 GLU A O 1
ATOM 2036 N N . SER A 1 261 ? -11.156 25.964 41.985 1.00 38.00 261 SER A N 1
ATOM 2037 C CA . SER A 1 261 ? -10.172 26.890 42.557 1.00 38.00 261 SER A CA 1
ATOM 2038 C C . SER A 1 261 ? -8.777 26.822 41.926 1.00 38.00 261 SER A C 1
ATOM 2040 O O . SER A 1 261 ? -8.000 27.743 42.123 1.00 38.00 261 SER A O 1
ATOM 2042 N N . LEU A 1 262 ? -8.422 25.750 41.204 1.00 40.72 262 LEU A N 1
ATOM 2043 C CA . LEU A 1 262 ? -7.124 25.663 40.516 1.00 40.72 262 LEU A CA 1
ATOM 2044 C C . LEU A 1 262 ? -7.141 26.329 39.129 1.00 40.72 262 LEU A C 1
ATOM 2046 O O . LEU A 1 262 ? -6.083 26.601 38.571 1.00 40.72 262 LEU A O 1
ATOM 2050 N N . LEU A 1 263 ? -8.331 26.567 38.563 1.00 39.22 263 LEU A N 1
ATOM 2051 C CA . LEU A 1 263 ? -8.491 27.220 37.261 1.00 39.22 263 LEU A CA 1
ATOM 2052 C C . LEU A 1 263 ? -8.324 28.740 37.373 1.00 39.22 263 LEU A C 1
ATOM 2054 O O . LEU A 1 263 ? -7.782 29.343 36.456 1.00 39.22 263 LEU A O 1
ATOM 2058 N N . SER A 1 264 ? -8.734 29.357 38.488 1.00 36.31 264 SER A N 1
ATOM 2059 C CA . SER A 1 264 ? -8.627 30.811 38.690 1.00 36.31 264 SER A CA 1
ATOM 2060 C C . SER A 1 264 ? -7.186 31.316 38.764 1.00 36.31 264 SER A C 1
ATOM 2062 O O . SER A 1 264 ? -6.912 32.413 38.292 1.00 36.31 264 SER A O 1
ATOM 2064 N N . ASP A 1 265 ? -6.263 30.509 39.290 1.00 39.09 265 ASP A N 1
ATOM 2065 C CA . ASP A 1 265 ? -4.862 30.910 39.478 1.00 39.09 265 ASP A CA 1
ATOM 2066 C C . ASP A 1 265 ? -4.042 30.876 38.170 1.00 39.09 265 ASP A C 1
ATOM 2068 O O . ASP A 1 265 ? -2.944 31.419 38.121 1.00 39.09 265 ASP A O 1
ATOM 2072 N N . ILE A 1 266 ? -4.562 30.270 37.092 1.00 39.72 266 ILE A N 1
ATOM 2073 C CA . ILE A 1 266 ? -3.863 30.139 35.797 1.00 39.72 266 ILE A CA 1
ATOM 2074 C C . ILE A 1 266 ? -4.157 31.322 34.851 1.00 39.72 266 ILE A C 1
ATOM 2076 O O . ILE A 1 266 ? -3.359 31.603 33.961 1.00 39.72 266 ILE A O 1
ATOM 2080 N N . PHE A 1 267 ? -5.274 32.036 35.033 1.00 38.06 267 PHE A N 1
ATOM 2081 C CA . PHE A 1 267 ? -5.710 33.120 34.132 1.00 38.06 267 PHE A CA 1
ATOM 2082 C C . PHE A 1 267 ? -5.326 34.534 34.601 1.00 38.06 267 PHE A C 1
ATOM 2084 O O . PHE A 1 267 ? -5.746 35.512 33.986 1.00 38.06 267 PHE A O 1
ATOM 2091 N N . CYS A 1 268 ? -4.541 34.661 35.674 1.00 34.72 268 CYS A N 1
ATOM 2092 C CA . CYS A 1 268 ? -4.140 35.949 36.243 1.00 34.72 268 CYS A CA 1
ATOM 2093 C C . CYS A 1 268 ? -2.625 36.174 36.192 1.00 34.72 268 CYS A C 1
ATOM 2095 O O . CYS A 1 268 ? -2.048 36.544 37.202 1.00 34.72 268 CYS A O 1
ATOM 2097 N N . GLU A 1 269 ? -1.978 36.006 35.040 1.00 33.38 269 GLU A N 1
ATOM 2098 C CA . GLU A 1 269 ? -0.668 36.630 34.805 1.00 33.38 269 GLU A CA 1
ATOM 2099 C C . GLU A 1 269 ? -0.580 37.116 33.356 1.00 33.38 269 GLU A C 1
ATOM 2101 O O . GLU A 1 269 ? -0.287 36.339 32.458 1.00 33.38 269 GLU A O 1
ATOM 2106 N N . ASP A 1 270 ? -0.927 38.392 33.159 1.00 32.62 270 ASP A N 1
ATOM 2107 C CA . ASP A 1 270 ? -0.352 39.319 32.172 1.00 32.62 270 ASP A CA 1
ATOM 2108 C C . ASP A 1 270 ? -0.978 40.710 32.407 1.00 32.62 270 ASP A C 1
ATOM 2110 O O . ASP A 1 270 ? -1.862 41.159 31.679 1.00 32.62 270 ASP A O 1
ATOM 2114 N N . ASP A 1 271 ? -0.539 41.401 33.463 1.00 28.45 271 ASP A N 1
ATOM 2115 C CA . ASP A 1 271 ? -0.675 42.860 33.549 1.00 28.45 271 ASP A CA 1
ATOM 2116 C C . ASP A 1 271 ? 0.732 43.434 33.806 1.00 28.45 271 ASP A C 1
ATOM 2118 O O . ASP A 1 271 ? 1.327 43.156 34.854 1.00 28.45 271 ASP A O 1
ATOM 2122 N N . PRO A 1 272 ? 1.353 44.127 32.834 1.00 34.25 272 PRO A N 1
ATOM 2123 C CA . PRO A 1 272 ? 2.740 44.547 32.939 1.00 34.25 272 PRO A CA 1
ATOM 2124 C C . PRO A 1 272 ? 2.885 45.740 33.890 1.00 34.25 272 PRO A C 1
ATOM 2126 O O . PRO A 1 272 ? 2.280 46.792 33.697 1.00 34.25 272 PRO A O 1
ATOM 2129 N N . ASP A 1 273 ? 3.745 45.556 34.893 1.00 33.09 273 ASP A N 1
ATOM 2130 C CA . ASP A 1 273 ? 4.405 46.552 35.745 1.00 33.09 273 ASP A CA 1
ATOM 2131 C C . ASP A 1 273 ? 4.062 48.034 35.474 1.00 33.09 273 ASP A C 1
ATOM 2133 O O . ASP A 1 273 ? 4.749 48.755 34.748 1.00 33.09 273 ASP A O 1
ATOM 2137 N N . ASN A 1 274 ? 3.041 48.524 36.177 1.00 33.84 274 ASN A N 1
ATOM 2138 C CA . ASN A 1 274 ? 3.018 49.872 36.743 1.00 33.84 274 ASN A CA 1
ATOM 2139 C C . ASN A 1 274 ? 2.117 49.870 37.980 1.00 33.84 274 ASN A C 1
ATOM 2141 O O . ASN A 1 274 ? 0.967 50.308 37.962 1.00 33.84 274 ASN A O 1
ATOM 2145 N N . GLY A 1 275 ? 2.665 49.354 39.080 1.00 29.73 275 GLY A N 1
ATOM 2146 C CA . GLY A 1 275 ? 2.023 49.408 40.383 1.00 29.73 275 GLY A CA 1
ATOM 2147 C C . GLY A 1 275 ? 1.700 50.848 40.785 1.00 29.73 275 GLY A C 1
ATOM 2148 O O . GLY A 1 275 ? 2.597 51.664 41.004 1.00 29.73 275 GLY A O 1
ATOM 2149 N N . ILE A 1 276 ? 0.411 51.139 40.955 1.00 28.11 276 ILE A N 1
ATOM 2150 C CA . ILE A 1 276 ? -0.032 52.187 41.870 1.00 28.11 276 ILE A CA 1
ATOM 2151 C C . ILE A 1 276 ? -0.405 51.489 43.177 1.00 28.11 276 ILE A C 1
ATOM 2153 O O . ILE A 1 276 ? -1.320 50.674 43.237 1.00 28.11 276 ILE A O 1
ATOM 2157 N N . SER A 1 277 ? 0.394 51.805 44.195 1.00 30.30 277 SER A N 1
ATOM 2158 C CA . SER A 1 277 ? 0.291 51.423 45.602 1.00 30.30 277 SER A CA 1
ATOM 2159 C C . SER A 1 277 ? -1.139 51.368 46.141 1.00 30.30 277 SER A C 1
ATOM 2161 O O . SER A 1 277 ? -1.931 52.288 45.938 1.00 30.30 277 SER A O 1
ATOM 2163 N N . GLU A 1 278 ? -1.392 50.341 46.952 1.00 39.34 278 GLU A N 1
ATOM 2164 C CA . GLU A 1 278 ? -2.524 50.234 47.867 1.00 39.34 278 GLU A CA 1
ATOM 2165 C C . GLU A 1 278 ? -2.704 51.492 48.732 1.00 39.34 278 GLU A C 1
ATOM 2167 O O . GLU A 1 278 ? -1.743 52.186 49.079 1.00 39.34 278 GLU A O 1
ATOM 2172 N N . THR A 1 279 ? -3.957 51.676 49.160 1.00 37.06 279 THR A N 1
ATOM 2173 C CA . THR A 1 279 ? -4.516 52.678 50.084 1.00 37.06 279 THR A CA 1
ATOM 2174 C C . THR A 1 279 ? -4.956 54.004 49.455 1.00 37.06 279 THR A C 1
ATOM 2176 O O . THR A 1 279 ? -4.264 55.013 49.523 1.00 37.06 279 THR A O 1
ATOM 2179 N N . ASP A 1 280 ? -6.194 54.032 48.945 1.00 35.62 280 ASP A N 1
ATOM 2180 C CA . ASP A 1 280 ? -7.014 55.248 48.991 1.00 35.62 280 ASP A CA 1
ATOM 2181 C C . ASP A 1 280 ? -7.917 55.174 50.243 1.00 35.62 280 ASP A C 1
ATOM 2183 O O . ASP A 1 280 ? -8.901 54.430 50.255 1.00 35.62 280 ASP A O 1
ATOM 2187 N N . PRO A 1 281 ? -7.600 55.906 51.330 1.00 40.69 281 PRO A N 1
ATOM 2188 C CA . PRO A 1 281 ? -8.415 55.964 52.542 1.00 40.69 281 PRO A CA 1
ATOM 2189 C C . PRO A 1 281 ? -9.689 56.810 52.373 1.00 40.69 281 PRO A C 1
ATOM 2191 O O . PRO A 1 281 ? -10.355 57.098 53.368 1.00 40.69 281 PRO A O 1
ATOM 2194 N N . ASN A 1 282 ? -10.019 57.247 51.154 1.00 39.84 282 ASN A N 1
ATOM 2195 C CA . ASN A 1 282 ? -11.100 58.189 50.885 1.00 39.84 282 ASN A CA 1
ATOM 2196 C C . ASN A 1 282 ? -12.230 57.622 50.011 1.00 39.84 282 ASN A C 1
ATOM 2198 O O . ASN A 1 282 ? -13.126 58.370 49.611 1.00 39.84 282 ASN A O 1
ATOM 2202 N N . TYR A 1 283 ? -12.246 56.311 49.744 1.00 38.97 283 TYR A N 1
ATOM 2203 C CA . TYR A 1 283 ? -13.358 55.696 49.024 1.00 38.97 283 TYR A CA 1
ATOM 2204 C C . TYR A 1 283 ? -14.577 55.515 49.942 1.00 38.97 283 TYR A C 1
ATOM 2206 O O . TYR A 1 283 ? -14.692 54.556 50.707 1.00 38.97 283 TYR A O 1
ATOM 221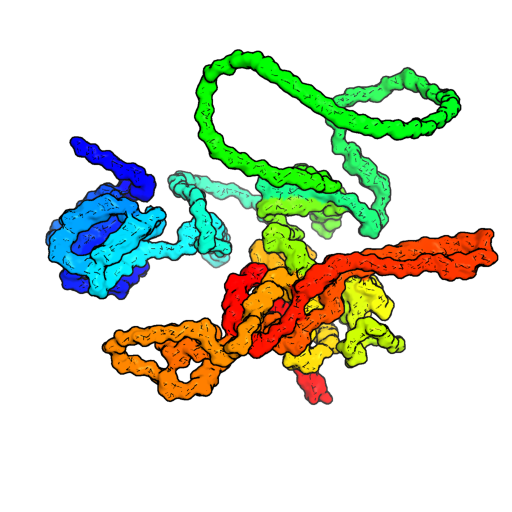4 N N . ALA A 1 284 ? -15.501 56.473 49.877 1.00 30.16 284 ALA A N 1
ATOM 2215 C CA . ALA A 1 284 ? -16.793 56.393 50.539 1.00 30.16 284 ALA A CA 1
ATOM 2216 C C . ALA A 1 284 ? -17.786 55.597 49.677 1.00 30.16 284 ALA A C 1
ATOM 2218 O O . ALA A 1 284 ? -18.181 56.029 48.596 1.00 30.16 284 ALA A O 1
ATOM 2219 N N . TYR A 1 285 ? -18.226 54.453 50.201 1.00 34.19 285 TYR A N 1
ATOM 2220 C CA . TYR A 1 285 ? -19.346 53.677 49.675 1.00 34.19 285 TYR A CA 1
ATOM 2221 C C . TYR A 1 285 ? -20.627 54.523 49.711 1.00 34.19 285 TYR A C 1
ATOM 2223 O O . TYR A 1 285 ? -21.101 54.890 50.789 1.00 34.19 285 TYR A O 1
ATOM 2231 N N . GLN A 1 286 ? -21.201 54.826 48.547 1.00 28.41 286 GLN A N 1
ATOM 2232 C CA . GLN A 1 286 ? -22.546 55.388 48.448 1.00 28.41 286 GLN A CA 1
ATOM 2233 C C . GLN A 1 286 ? -23.437 54.455 47.634 1.00 28.41 286 GLN A C 1
ATOM 2235 O O . GLN A 1 286 ? -23.446 54.468 46.408 1.00 28.41 286 GLN A O 1
ATOM 2240 N N . SER A 1 287 ? -24.212 53.653 48.360 1.00 35.59 287 SER A N 1
ATOM 2241 C CA . SER A 1 287 ? -25.469 53.099 47.877 1.00 35.59 287 SER A CA 1
ATOM 2242 C C . SER A 1 287 ? -26.576 54.153 47.997 1.00 35.59 287 SER A C 1
ATOM 2244 O O . SER A 1 287 ? -26.864 54.613 49.103 1.00 35.59 287 SER A O 1
ATOM 2246 N N . ALA A 1 288 ? -27.243 54.463 46.893 1.00 29.22 288 ALA A N 1
ATOM 2247 C CA . ALA A 1 288 ? -28.645 54.884 46.836 1.00 29.22 288 ALA A CA 1
ATOM 2248 C C . ALA A 1 288 ? -29.133 54.460 45.440 1.00 29.22 288 ALA A C 1
ATOM 2250 O O . ALA A 1 288 ? -28.504 54.806 44.448 1.00 29.22 288 ALA A O 1
ATOM 2251 N N . SER A 1 289 ? -30.004 53.454 45.330 1.00 39.06 289 SER A N 1
ATOM 2252 C CA . SER A 1 289 ? -31.466 53.591 45.422 1.00 39.06 289 SER A CA 1
ATOM 2253 C C . SER A 1 289 ? -32.002 54.620 44.432 1.00 39.06 289 SER A C 1
ATOM 2255 O O . SER A 1 289 ? -31.639 55.787 44.534 1.00 39.06 289 SER A O 1
ATOM 2257 N N . ASP A 1 290 ? -32.875 54.136 43.540 1.00 28.86 290 ASP A N 1
ATOM 2258 C CA . ASP A 1 290 ? -34.013 54.806 42.876 1.00 28.86 290 ASP A CA 1
ATOM 2259 C C . ASP A 1 290 ? -33.996 54.491 41.362 1.00 28.86 290 ASP A C 1
ATOM 2261 O O . ASP A 1 290 ? -33.112 54.912 40.628 1.00 28.86 290 ASP A O 1
ATOM 2265 N N . CYS A 1 291 ? -34.770 53.501 40.903 1.00 30.03 291 CYS A N 1
ATOM 2266 C CA . CYS A 1 291 ? -36.195 53.575 40.524 1.00 30.03 291 CYS A CA 1
ATOM 2267 C C . CYS A 1 291 ? -36.450 54.039 39.072 1.00 30.03 291 CYS A C 1
ATOM 2269 O O . CYS A 1 291 ? -36.552 55.231 38.809 1.00 30.03 291 CYS A O 1
ATOM 2271 N N . GLU A 1 292 ? -36.719 53.033 38.223 1.00 33.34 292 GLU A N 1
ATOM 2272 C CA . GLU A 1 292 ? -37.671 53.016 37.088 1.00 33.34 292 GLU A CA 1
ATOM 2273 C C . GLU A 1 292 ? -37.360 53.833 35.793 1.00 33.34 292 GLU A C 1
ATOM 2275 O O . GLU A 1 292 ? -36.448 54.650 35.780 1.00 33.34 292 GLU A O 1
ATOM 2280 N N . PRO A 1 293 ? -38.114 53.662 34.675 1.00 39.19 293 PRO A N 1
ATOM 2281 C CA . PRO A 1 293 ? -38.252 52.446 33.852 1.00 39.19 293 PRO A CA 1
ATOM 2282 C C . PRO A 1 293 ? -38.230 52.719 32.311 1.00 39.19 293 PRO A C 1
ATOM 2284 O O . PRO A 1 293 ? -38.325 53.852 31.862 1.00 39.19 293 PRO A O 1
ATOM 2287 N N . LEU A 1 294 ? -38.146 51.633 31.525 1.00 36.00 294 LEU A N 1
ATOM 2288 C CA . LEU A 1 294 ? -38.643 51.375 30.148 1.00 36.00 294 LEU A CA 1
ATOM 2289 C C . LEU A 1 294 ? -38.937 52.537 29.163 1.00 36.00 294 LEU A C 1
ATOM 2291 O O . LEU A 1 294 ? -39.852 53.320 29.387 1.00 36.00 294 LEU A O 1
ATOM 2295 N N . GLU A 1 295 ? -38.396 52.437 27.938 1.00 30.25 295 GLU A N 1
ATOM 2296 C CA . GLU A 1 295 ? -39.168 52.779 26.729 1.00 30.25 295 GLU A CA 1
ATOM 2297 C C . GLU A 1 295 ? -38.762 51.928 25.505 1.00 30.25 295 GLU A C 1
ATOM 2299 O O . GLU A 1 295 ? -37.588 51.656 25.259 1.00 30.25 295 GLU A O 1
ATOM 2304 N N . TYR A 1 296 ? -39.781 51.465 24.779 1.00 31.86 296 TYR A N 1
ATOM 2305 C CA . TYR A 1 296 ? -39.767 50.577 23.612 1.00 31.86 296 TYR A CA 1
ATOM 2306 C C . TYR A 1 296 ? -40.468 51.308 22.454 1.00 31.86 296 TYR A C 1
ATOM 2308 O O . TYR A 1 296 ? -41.469 51.979 22.697 1.00 31.86 296 TYR A O 1
ATOM 2316 N N . GLY A 1 297 ? -40.019 51.118 21.208 1.00 30.72 297 GLY A N 1
ATOM 2317 C CA . GLY A 1 297 ? -40.756 51.492 19.983 1.00 30.72 297 GLY A CA 1
ATOM 2318 C C . GLY A 1 297 ? -39.823 51.966 18.858 1.00 30.72 297 GLY A C 1
ATOM 2319 O O . GLY A 1 297 ? -39.126 52.954 19.029 1.00 30.72 297 GLY A O 1
ATOM 2320 N N . SER A 1 298 ? -39.627 51.201 17.774 1.00 30.23 298 SER A N 1
ATOM 2321 C CA . SER A 1 298 ? -40.528 51.087 16.604 1.00 30.23 298 SER A CA 1
ATOM 2322 C C . SER A 1 298 ? -40.552 52.373 15.763 1.00 30.23 298 SER A C 1
ATOM 2324 O O . SER A 1 298 ? -41.111 53.364 16.212 1.00 30.23 298 SER A O 1
ATOM 2326 N N . ASP A 1 299 ? -40.030 52.387 14.532 1.00 27.80 299 ASP A N 1
ATOM 2327 C CA . ASP A 1 299 ? -40.757 51.957 13.320 1.00 27.80 299 ASP A CA 1
ATOM 2328 C C . ASP A 1 299 ? -40.077 52.431 12.008 1.00 27.80 299 ASP A C 1
ATOM 2330 O O . ASP A 1 299 ? -39.148 53.237 12.009 1.00 27.80 299 ASP A O 1
ATOM 2334 N N . ALA A 1 300 ? -40.578 51.870 10.907 1.00 31.45 300 ALA A N 1
ATOM 2335 C CA . ALA A 1 300 ? -40.181 51.895 9.500 1.00 31.45 300 ALA A CA 1
ATOM 2336 C C . ALA A 1 300 ? -40.044 53.257 8.775 1.00 31.45 300 ALA A C 1
ATOM 2338 O O . ALA A 1 300 ? -40.623 54.271 9.159 1.00 31.45 300 ALA A O 1
ATOM 2339 N N . GLY A 1 301 ? -39.384 53.215 7.605 1.00 28.53 301 GLY A N 1
ATOM 2340 C CA . GLY A 1 301 ? -39.511 54.225 6.546 1.00 28.53 301 GLY A CA 1
ATOM 2341 C C . GLY A 1 301 ? -38.663 53.924 5.302 1.00 28.53 301 GLY A C 1
ATOM 2342 O O . GLY A 1 301 ? -37.441 54.007 5.354 1.00 28.53 301 GLY A O 1
ATOM 2343 N N . GLU A 1 302 ? -39.330 53.562 4.208 1.00 28.66 302 GLU A N 1
ATOM 2344 C CA . GLU A 1 302 ? -38.796 53.164 2.898 1.00 28.66 302 GLU A CA 1
ATOM 2345 C C . GLU A 1 302 ? -38.300 54.342 2.012 1.00 28.66 302 GLU A C 1
ATOM 2347 O O . GLU A 1 302 ? -38.682 55.494 2.206 1.00 28.66 302 GLU A O 1
ATOM 2352 N N . ASP A 1 303 ? -37.537 53.969 0.970 1.00 28.84 303 ASP A N 1
ATOM 2353 C CA . ASP A 1 303 ? -37.674 54.390 -0.442 1.00 28.84 303 ASP A CA 1
ATOM 2354 C C . ASP A 1 303 ? -36.826 55.493 -1.147 1.00 28.84 303 ASP A C 1
ATOM 2356 O O . ASP A 1 303 ? -36.800 56.669 -0.801 1.00 28.84 303 ASP A O 1
ATOM 2360 N N . HIS A 1 304 ? -36.285 55.034 -2.296 1.00 28.78 304 HIS A N 1
ATOM 2361 C CA . HIS A 1 304 ? -36.153 55.645 -3.639 1.00 28.78 304 HIS A CA 1
ATOM 2362 C C . HIS A 1 304 ? -35.075 56.705 -4.026 1.00 28.78 304 HIS A C 1
ATOM 2364 O O . HIS A 1 304 ? -35.172 57.886 -3.729 1.00 28.78 304 HIS A O 1
ATOM 2370 N N . PHE A 1 305 ? -34.123 56.229 -4.858 1.00 24.45 305 PHE A N 1
ATOM 2371 C CA . PHE A 1 305 ? -33.752 56.619 -6.248 1.00 24.45 305 PHE A CA 1
ATOM 2372 C C . PHE A 1 305 ? -33.397 58.070 -6.706 1.00 24.45 305 PHE A C 1
ATOM 2374 O O . PHE A 1 305 ? -34.128 59.026 -6.490 1.00 24.45 305 PHE A O 1
ATOM 2381 N N . GLU A 1 306 ? -32.357 58.094 -7.570 1.00 26.27 306 GLU A N 1
ATOM 2382 C CA . GLU A 1 306 ? -32.030 58.983 -8.722 1.00 26.27 306 GLU A CA 1
ATOM 2383 C C . GLU A 1 306 ? -31.011 60.161 -8.635 1.00 26.27 306 GLU A C 1
ATOM 2385 O O . GLU A 1 306 ? -31.275 61.232 -8.109 1.00 26.27 306 GLU A O 1
ATOM 2390 N N . ALA A 1 307 ? -29.896 59.945 -9.366 1.00 25.83 307 ALA A N 1
ATOM 2391 C CA . ALA A 1 307 ? -29.402 60.697 -10.544 1.00 25.83 307 ALA A CA 1
ATOM 2392 C C . ALA A 1 307 ? -28.452 61.922 -10.440 1.00 25.83 307 ALA A C 1
ATOM 2394 O O . ALA A 1 307 ? -28.844 63.015 -10.054 1.00 25.83 307 ALA A O 1
ATOM 2395 N N . GLY A 1 308 ? -27.270 61.739 -11.070 1.00 24.59 308 GLY A N 1
ATOM 2396 C CA . GLY A 1 308 ? -26.554 62.689 -11.956 1.00 24.59 308 GLY A CA 1
ATOM 2397 C C . GLY A 1 308 ? -25.768 63.839 -11.299 1.00 24.59 308 GLY A C 1
ATOM 2398 O O . GLY A 1 308 ? -26.111 64.289 -10.223 1.00 24.59 308 GLY A O 1
ATOM 2399 N N . ASN A 1 309 ? -24.730 64.449 -11.881 1.00 26.97 309 ASN A N 1
ATOM 2400 C CA . ASN A 1 309 ? -23.929 64.297 -13.103 1.00 26.97 309 ASN A CA 1
ATOM 2401 C C . ASN A 1 309 ? -22.822 65.400 -13.027 1.00 26.97 309 ASN A C 1
ATOM 2403 O O . ASN A 1 309 ? -23.069 66.410 -12.375 1.00 26.97 309 ASN A O 1
ATOM 2407 N N . GLN A 1 310 ? -21.714 65.269 -13.785 1.00 27.58 310 GLN A N 1
ATOM 2408 C CA . GLN A 1 310 ? -20.783 66.349 -14.242 1.00 27.58 310 GLN A CA 1
ATOM 2409 C C . GLN A 1 310 ? -19.836 67.031 -13.217 1.00 27.58 310 GLN A C 1
ATOM 2411 O O . GLN A 1 310 ? -20.224 67.275 -12.087 1.00 27.58 310 GLN A O 1
ATOM 2416 N N . ASN A 1 311 ? -18.618 67.511 -13.526 1.00 27.33 311 ASN A N 1
ATOM 2417 C CA . ASN A 1 311 ? -17.597 67.346 -14.582 1.00 27.33 311 ASN A CA 1
ATOM 2418 C C . ASN A 1 311 ? -16.391 68.254 -14.177 1.00 27.33 311 ASN A C 1
ATOM 2420 O O . ASN A 1 311 ? -16.649 69.313 -13.619 1.00 27.33 311 ASN A O 1
ATOM 2424 N N . GLU A 1 312 ? -15.147 67.875 -14.535 1.00 26.97 312 GLU A N 1
ATOM 2425 C CA . GLU A 1 312 ? -13.919 68.708 -14.760 1.00 26.97 312 GLU A CA 1
ATOM 2426 C C . GLU A 1 312 ? -13.397 69.661 -13.644 1.00 26.97 312 GLU A C 1
ATOM 2428 O O . GLU A 1 312 ? -14.146 70.402 -13.029 1.00 26.97 312 GLU A O 1
ATOM 2433 N N . GLY A 1 313 ? -12.102 69.823 -13.333 1.00 24.72 313 GLY A N 1
ATOM 2434 C CA . GLY A 1 313 ? -10.805 69.357 -13.845 1.00 24.72 313 GLY A CA 1
ATOM 2435 C C . GLY A 1 313 ? -9.671 70.139 -13.128 1.00 24.72 313 GLY A C 1
ATOM 2436 O O . GLY A 1 313 ? -9.967 71.137 -12.473 1.00 24.72 313 GLY A O 1
ATOM 2437 N N . THR A 1 314 ? -8.402 69.695 -13.211 1.00 26.95 314 THR A N 1
ATOM 2438 C CA . THR A 1 314 ? -7.132 70.480 -13.364 1.00 26.95 314 THR A CA 1
ATOM 2439 C C . THR A 1 314 ? -5.889 69.636 -12.979 1.00 26.95 314 THR A C 1
ATOM 2441 O O . THR A 1 314 ? -5.910 68.855 -12.036 1.00 26.95 314 THR A O 1
ATOM 2444 N N . ILE A 1 315 ? -4.829 69.813 -13.776 1.00 27.42 315 ILE A N 1
ATOM 2445 C CA . ILE A 1 315 ? -3.548 69.085 -13.965 1.00 27.42 315 ILE A CA 1
ATOM 2446 C C . ILE A 1 315 ? -2.511 69.407 -12.851 1.00 27.42 315 ILE A C 1
ATOM 2448 O O . ILE A 1 315 ? -2.592 70.502 -12.292 1.00 27.42 315 ILE A O 1
ATOM 2452 N N . PRO A 1 316 ? -1.543 68.517 -12.508 1.00 29.84 316 PRO A N 1
ATOM 2453 C CA . PRO A 1 316 ? -0.140 68.628 -13.001 1.00 29.84 316 PRO A CA 1
ATOM 2454 C C . PRO A 1 316 ? 0.531 67.258 -13.312 1.00 29.84 316 PRO A C 1
ATOM 2456 O O . PRO A 1 316 ? 0.358 66.298 -12.574 1.00 29.84 316 PRO A O 1
ATOM 2459 N N . GLN A 1 317 ? 1.126 67.057 -14.494 1.00 27.86 317 GLN A N 1
ATOM 2460 C CA . GLN A 1 317 ? 2.559 67.197 -14.853 1.00 27.86 317 GLN A CA 1
ATOM 2461 C C . GLN A 1 317 ? 3.560 66.216 -14.187 1.00 27.86 317 GLN A C 1
ATOM 2463 O O . GLN A 1 317 ? 3.985 66.406 -13.053 1.00 27.86 317 GLN A O 1
ATOM 2468 N N . ASP A 1 318 ? 3.928 65.212 -14.995 1.00 26.94 318 ASP A N 1
ATOM 2469 C CA . ASP A 1 318 ? 5.081 64.296 -15.072 1.00 26.94 318 ASP A CA 1
ATOM 2470 C C . ASP A 1 318 ? 6.198 64.303 -14.008 1.00 26.94 318 ASP A C 1
ATOM 2472 O O . ASP A 1 318 ? 6.946 65.268 -13.859 1.00 26.94 318 ASP A O 1
ATOM 2476 N N . SER A 1 319 ? 6.481 63.110 -13.465 1.00 26.25 319 SER A N 1
ATOM 2477 C CA . SER A 1 319 ? 7.840 62.541 -13.491 1.00 26.25 319 SER A CA 1
ATOM 2478 C C . SER A 1 319 ? 7.805 61.004 -13.432 1.00 26.25 319 SER A C 1
ATOM 2480 O O . SER A 1 319 ? 6.997 60.411 -12.725 1.00 26.25 319 SER A O 1
ATOM 2482 N N . PHE A 1 320 ? 8.653 60.410 -14.268 1.00 27.59 320 PHE A N 1
ATOM 2483 C CA . PHE A 1 320 ? 8.896 58.995 -14.548 1.00 27.59 320 PHE A CA 1
ATOM 2484 C C . PHE A 1 320 ? 8.970 58.087 -13.306 1.00 27.59 320 PHE A C 1
ATOM 2486 O O . PHE A 1 320 ? 9.713 58.412 -12.387 1.00 27.59 320 PHE A O 1
ATOM 2493 N N . ASP A 1 321 ? 8.340 56.905 -13.346 1.00 28.91 321 ASP A N 1
ATOM 2494 C CA . ASP A 1 321 ? 9.127 55.663 -13.386 1.00 28.91 321 ASP A CA 1
ATOM 2495 C C . ASP A 1 321 ? 8.327 54.455 -13.898 1.00 28.91 321 ASP A C 1
ATOM 2497 O O . ASP A 1 321 ? 7.101 54.375 -13.793 1.00 28.91 321 ASP A O 1
ATOM 2501 N N . GLU A 1 322 ? 9.066 53.557 -14.532 1.00 31.78 322 GLU A N 1
ATOM 2502 C CA . GLU A 1 322 ? 8.619 52.495 -15.415 1.00 31.78 322 GLU A CA 1
ATOM 2503 C C . GLU A 1 322 ? 7.845 51.370 -14.713 1.00 31.78 322 GLU A C 1
ATOM 2505 O O . GLU A 1 322 ? 8.117 50.933 -13.596 1.00 31.78 322 GLU A O 1
ATOM 2510 N N . SER A 1 323 ? 6.869 50.856 -15.453 1.00 29.92 323 SER A N 1
ATOM 2511 C CA . SER A 1 323 ? 6.015 49.719 -15.142 1.00 29.92 323 SER A CA 1
ATOM 2512 C C . SER A 1 323 ? 6.804 48.429 -14.879 1.00 29.92 323 SER A C 1
ATOM 2514 O O . SER A 1 323 ? 7.106 47.671 -15.805 1.00 29.92 323 SER A O 1
ATOM 2516 N N . GLY A 1 324 ? 7.051 48.126 -13.607 1.00 27.72 324 GLY A N 1
ATOM 2517 C CA . GLY A 1 324 ? 7.297 46.766 -13.145 1.00 27.72 324 GLY A CA 1
ATOM 2518 C C . GLY A 1 324 ? 5.976 46.002 -13.079 1.00 27.72 324 GLY A C 1
ATOM 2519 O O . GLY A 1 324 ? 5.154 46.246 -12.202 1.00 27.72 324 GLY A O 1
ATOM 2520 N N . TRP A 1 325 ? 5.761 45.069 -14.005 1.00 26.45 325 TRP A N 1
ATOM 2521 C CA . TRP A 1 325 ? 4.707 44.065 -13.881 1.00 26.45 325 TRP A CA 1
ATOM 2522 C C . TRP A 1 325 ? 5.025 43.153 -12.690 1.00 26.45 325 TRP A C 1
ATOM 2524 O O . TRP A 1 325 ? 5.728 42.154 -12.834 1.00 26.45 325 TRP A O 1
ATOM 2534 N N . THR A 1 326 ? 4.513 43.478 -11.507 1.00 28.67 326 THR A N 1
ATOM 2535 C CA . THR A 1 326 ? 4.421 42.528 -10.400 1.00 28.67 326 THR A CA 1
ATOM 2536 C C . THR A 1 326 ? 3.030 41.910 -10.431 1.00 28.67 326 THR A C 1
ATOM 2538 O O . THR A 1 326 ? 2.020 42.568 -10.199 1.00 28.67 326 THR A O 1
ATOM 2541 N N . PHE A 1 327 ? 2.961 40.614 -10.741 1.00 26.55 327 PHE A N 1
ATOM 2542 C CA . PHE A 1 327 ? 1.805 39.811 -10.361 1.00 26.55 327 PHE A CA 1
ATOM 2543 C C . PHE A 1 327 ? 1.773 39.772 -8.828 1.00 26.55 327 PHE A C 1
ATOM 2545 O O . PHE A 1 327 ? 2.410 38.922 -8.210 1.00 26.55 327 PHE A O 1
ATOM 2552 N N . SER A 1 328 ? 1.066 40.712 -8.201 1.00 27.25 328 SER A N 1
ATOM 2553 C CA . SER A 1 328 ? 0.614 40.540 -6.828 1.00 27.25 328 SER A CA 1
ATOM 2554 C C . SER A 1 328 ? -0.505 39.504 -6.861 1.00 27.25 328 SER A C 1
ATOM 2556 O O . SER A 1 328 ? -1.644 39.772 -7.238 1.00 27.25 328 SER A O 1
ATOM 2558 N N . VAL A 1 329 ? -0.168 38.267 -6.506 1.00 27.97 329 VAL A N 1
ATOM 2559 C CA . VAL A 1 329 ? -1.190 37.307 -6.099 1.00 27.97 329 VAL A CA 1
ATOM 2560 C C . VAL A 1 329 ? -1.719 37.835 -4.772 1.00 27.97 329 VAL A C 1
ATOM 2562 O O . VAL A 1 329 ? -1.058 37.698 -3.744 1.00 27.97 329 VAL A O 1
ATOM 2565 N N . SER A 1 330 ? -2.877 38.494 -4.790 1.00 28.81 330 SER A N 1
ATOM 2566 C CA . SER A 1 330 ? -3.665 38.660 -3.576 1.00 28.81 330 SER A CA 1
ATOM 2567 C C . SER A 1 330 ? -3.945 37.254 -3.060 1.00 28.81 330 SER A C 1
ATOM 2569 O O . SER A 1 330 ? -4.655 36.482 -3.709 1.00 28.81 330 SER A O 1
ATOM 2571 N N . GLY A 1 331 ? -3.307 36.903 -1.941 1.00 29.58 331 GLY A N 1
ATOM 2572 C CA . GLY A 1 331 ? -3.630 35.693 -1.202 1.00 29.58 331 GLY A CA 1
ATOM 2573 C C . GLY A 1 331 ? -5.137 35.627 -0.979 1.00 29.58 331 GLY A C 1
ATOM 2574 O O . GLY A 1 331 ? -5.807 36.663 -0.924 1.00 29.58 331 GLY A O 1
ATOM 2575 N N . LEU A 1 332 ? -5.664 34.404 -0.907 1.00 28.34 332 LEU A N 1
ATOM 2576 C CA . LEU A 1 332 ? -7.050 34.159 -0.523 1.00 28.34 332 LEU A CA 1
ATOM 2577 C C . LEU A 1 332 ? -7.376 35.051 0.680 1.00 28.34 332 LEU A C 1
ATOM 2579 O O . LEU A 1 332 ? -6.618 35.066 1.650 1.00 28.34 332 LEU A O 1
ATOM 2583 N N . SER A 1 333 ? -8.452 35.834 0.572 1.00 31.64 333 SER A N 1
ATOM 2584 C CA . SER A 1 333 ? -9.011 36.599 1.686 1.00 31.64 333 SER A CA 1
ATOM 2585 C C . SER A 1 333 ? -8.995 35.723 2.934 1.00 31.64 333 SER A C 1
ATOM 2587 O O . SER A 1 333 ? -9.453 34.581 2.847 1.00 31.64 333 SER A O 1
ATOM 2589 N N . HIS A 1 334 ? -8.434 36.234 4.036 1.00 37.69 334 HIS A N 1
ATOM 2590 C CA . HIS A 1 334 ? -8.426 35.567 5.337 1.00 37.69 334 HIS A CA 1
ATOM 2591 C C . HIS A 1 334 ? -9.774 34.871 5.553 1.00 37.69 334 HIS A C 1
ATOM 2593 O O . HIS A 1 334 ? -10.807 35.534 5.623 1.00 37.69 334 HIS A O 1
ATOM 2599 N N . GLN A 1 335 ? -9.768 33.538 5.595 1.00 39.62 335 GLN A N 1
ATOM 2600 C CA . GLN A 1 335 ? -10.874 32.804 6.190 1.00 39.62 335 GLN A CA 1
ATOM 2601 C C . GLN A 1 335 ? -10.911 33.261 7.649 1.00 39.62 335 GLN A C 1
ATOM 2603 O O . GLN A 1 335 ? -9.917 33.106 8.359 1.00 39.62 335 GLN A O 1
ATOM 2608 N N . GLU A 1 336 ? -11.999 33.906 8.065 1.00 32.94 336 GLU A N 1
ATOM 2609 C CA . GLU A 1 336 ? -12.266 34.110 9.485 1.00 32.94 336 GLU A CA 1
ATOM 2610 C C . GLU A 1 336 ? -12.403 32.717 10.100 1.00 32.94 336 GLU A C 1
ATOM 2612 O O . GLU A 1 336 ? -13.275 31.936 9.720 1.00 32.94 336 GLU A O 1
ATOM 2617 N N . TYR A 1 337 ? -11.461 32.367 10.968 1.00 40.25 337 TYR A N 1
ATOM 2618 C CA . TYR A 1 337 ? -11.536 31.155 11.766 1.00 40.25 337 TYR A CA 1
ATOM 2619 C C . TYR A 1 337 ? -12.199 31.525 13.093 1.00 40.25 337 TYR A C 1
ATOM 2621 O O . TYR A 1 337 ? -11.795 32.503 13.717 1.00 40.25 337 TYR A O 1
ATOM 2629 N N . ASP A 1 338 ? -13.143 30.712 13.569 1.00 45.00 338 ASP A N 1
ATOM 2630 C CA . ASP A 1 338 ? -13.783 30.872 14.891 1.00 45.00 338 ASP A CA 1
ATOM 2631 C C . ASP A 1 338 ? -12.812 30.638 16.075 1.00 45.00 338 ASP A C 1
ATOM 2633 O O . ASP A 1 338 ? -13.210 30.652 17.239 1.00 45.00 338 ASP A O 1
ATOM 2637 N N . THR A 1 339 ? -11.531 30.378 15.795 1.00 55.88 339 THR A N 1
ATOM 2638 C CA . THR A 1 339 ? -10.497 30.017 16.771 1.00 55.88 339 THR A CA 1
ATOM 2639 C C . THR A 1 339 ? -9.301 30.957 16.685 1.00 55.88 339 THR A C 1
ATOM 2641 O O . THR A 1 339 ? -8.690 31.095 15.624 1.00 55.88 339 THR A O 1
ATOM 2644 N N . GLU A 1 340 ? -8.922 31.542 17.820 1.00 56.47 340 GLU A N 1
ATOM 2645 C CA . GLU A 1 340 ? -7.710 32.350 17.951 1.00 56.47 340 GLU A CA 1
ATOM 2646 C C . GLU A 1 340 ? -6.465 31.447 17.974 1.00 56.47 340 GLU A C 1
ATOM 2648 O O . GLU A 1 340 ? -6.360 30.518 18.781 1.00 56.47 340 GLU A O 1
ATOM 2653 N N . PHE A 1 341 ? -5.529 31.697 17.054 1.00 58.66 341 PHE A N 1
ATOM 2654 C CA . PHE A 1 341 ? -4.255 30.984 16.980 1.00 58.66 341 PHE A CA 1
ATOM 2655 C C . PHE A 1 341 ? -3.195 31.725 17.795 1.00 58.66 341 PHE A C 1
ATOM 2657 O O . PHE A 1 341 ? -2.924 32.899 17.556 1.00 58.66 341 PHE A O 1
ATOM 2664 N N . LEU A 1 342 ? -2.567 31.016 18.729 1.00 56.97 342 LEU A N 1
ATOM 2665 C CA . LEU A 1 342 ? -1.550 31.537 19.635 1.00 56.97 342 LEU A CA 1
ATOM 2666 C C . LEU A 1 342 ? -0.137 31.183 19.144 1.00 56.97 342 LEU A C 1
ATOM 2668 O O . LEU A 1 342 ? 0.076 30.156 18.485 1.00 56.97 342 LEU A O 1
ATOM 2672 N N . SER A 1 343 ? 0.838 32.030 19.494 1.00 53.84 343 SER A N 1
ATOM 2673 C CA . SER A 1 343 ? 2.267 31.776 19.255 1.00 53.84 343 SER A CA 1
ATOM 2674 C C . SER A 1 343 ? 2.746 30.553 20.052 1.00 53.84 343 SER A C 1
ATOM 2676 O O . SER A 1 343 ? 2.305 30.306 21.172 1.00 53.84 343 SER A O 1
ATOM 2678 N N . LEU A 1 344 ? 3.696 29.797 19.491 1.00 54.34 344 LEU A N 1
ATOM 2679 C CA . LEU A 1 344 ? 4.333 28.638 20.144 1.00 54.34 344 LEU A CA 1
ATOM 2680 C C . LEU A 1 344 ? 5.239 29.004 21.329 1.00 54.34 344 LEU A C 1
ATOM 2682 O O . LEU A 1 344 ? 5.797 28.117 21.969 1.00 54.34 344 LEU A O 1
ATOM 2686 N N . SER A 1 345 ? 5.420 30.295 21.608 1.00 46.91 345 SER A N 1
ATOM 2687 C CA . SER A 1 345 ? 6.195 30.791 22.751 1.00 46.91 345 SER A CA 1
ATOM 2688 C C . SER A 1 345 ? 5.561 30.466 24.114 1.00 46.91 345 SER A C 1
ATOM 2690 O O . SER A 1 345 ? 6.225 30.588 25.143 1.00 46.91 345 SER A O 1
ATOM 2692 N N . THR A 1 346 ? 4.314 29.989 24.148 1.00 47.88 346 THR A N 1
ATOM 2693 C CA . THR A 1 346 ? 3.691 29.423 25.352 1.00 47.88 346 THR A CA 1
ATOM 2694 C C . THR A 1 346 ? 4.290 28.034 25.662 1.00 47.88 346 THR A C 1
ATOM 2696 O O . THR A 1 346 ? 4.375 27.185 24.774 1.00 47.88 346 THR A O 1
ATOM 2699 N N . PRO A 1 347 ? 4.711 27.742 26.906 1.00 45.91 347 PRO A N 1
ATOM 2700 C CA . PRO A 1 347 ? 5.622 26.635 27.199 1.00 45.91 347 PRO A CA 1
ATOM 2701 C C . PRO A 1 347 ? 4.930 25.262 27.194 1.00 45.91 347 PRO A C 1
ATOM 2703 O O . PRO A 1 347 ? 4.587 24.708 28.238 1.00 45.91 347 PRO A O 1
ATOM 2706 N N . LEU A 1 348 ? 4.799 24.654 26.017 1.00 44.44 348 LEU A N 1
ATOM 2707 C CA . LEU A 1 348 ? 4.576 23.217 25.852 1.00 44.44 348 LEU A CA 1
ATOM 2708 C C . LEU A 1 348 ? 5.937 22.521 25.699 1.00 44.44 348 LEU A C 1
ATOM 2710 O O . LEU A 1 348 ? 6.399 22.212 24.608 1.00 44.44 348 LEU A O 1
ATOM 2714 N N . GLY A 1 349 ? 6.611 22.318 26.831 1.00 47.09 349 GLY A N 1
ATOM 2715 C CA . GLY A 1 349 ? 7.928 21.666 26.876 1.00 47.09 349 GLY A CA 1
ATOM 2716 C C . GLY A 1 349 ? 8.350 21.158 28.257 1.00 47.09 349 GLY A C 1
ATOM 2717 O O . GLY A 1 349 ? 9.400 20.535 28.402 1.00 47.09 349 GLY A O 1
ATOM 2718 N N . ALA A 1 350 ? 7.540 21.387 29.294 1.00 44.78 350 ALA A N 1
ATOM 2719 C CA . ALA A 1 350 ? 7.828 20.880 30.626 1.00 44.78 350 ALA A CA 1
ATOM 2720 C C . ALA A 1 350 ? 7.529 19.374 30.707 1.00 44.78 350 ALA A C 1
ATOM 2722 O O . ALA A 1 350 ? 6.458 18.895 30.332 1.00 44.78 350 ALA A O 1
ATOM 2723 N N . ARG A 1 351 ? 8.500 18.611 31.214 1.00 43.25 351 ARG A N 1
ATOM 2724 C CA . ARG A 1 351 ? 8.420 17.155 31.367 1.00 43.25 351 ARG A CA 1
ATOM 2725 C C . ARG A 1 351 ? 7.195 16.790 32.219 1.00 43.25 351 ARG A C 1
ATOM 2727 O O . ARG A 1 351 ? 7.173 17.103 33.407 1.00 43.25 351 ARG A O 1
ATOM 2734 N N . LEU A 1 352 ? 6.214 16.090 31.633 1.00 50.38 352 LEU A N 1
ATOM 2735 C CA . LEU A 1 352 ? 5.013 15.629 32.352 1.00 50.38 352 LEU A CA 1
ATOM 2736 C C . LEU A 1 352 ? 5.370 14.756 33.556 1.00 50.38 352 LEU A C 1
ATOM 2738 O O . LEU A 1 352 ? 4.648 14.755 34.539 1.00 50.38 352 LEU A O 1
ATOM 2742 N N . MET A 1 353 ? 6.485 14.028 33.491 1.00 42.78 353 MET A N 1
ATOM 2743 C CA . MET A 1 353 ? 6.951 13.115 34.534 1.00 42.78 353 MET A CA 1
ATOM 2744 C C . MET A 1 353 ? 8.405 13.414 34.889 1.00 42.78 353 MET A C 1
ATOM 2746 O O . MET A 1 353 ? 9.318 13.080 34.132 1.00 42.78 353 MET A O 1
ATOM 2750 N N . THR A 1 354 ? 8.647 14.019 36.045 1.00 43.88 354 THR A N 1
ATOM 2751 C CA . THR A 1 354 ? 9.994 14.228 36.585 1.00 43.88 354 THR A CA 1
ATOM 2752 C C . THR A 1 354 ? 10.382 13.046 37.470 1.00 43.88 354 THR A C 1
ATOM 2754 O O . THR A 1 354 ? 9.581 12.550 38.260 1.00 43.88 354 THR A O 1
ATOM 2757 N N . ARG A 1 355 ? 11.608 12.531 37.312 1.00 39.41 355 ARG A N 1
ATOM 2758 C CA . ARG A 1 355 ? 12.116 11.421 38.130 1.00 39.41 355 ARG A CA 1
ATOM 2759 C C . ARG A 1 355 ? 12.988 11.980 39.248 1.00 39.41 355 ARG A C 1
ATOM 2761 O O . ARG A 1 355 ? 14.045 12.535 38.966 1.00 39.41 355 ARG A O 1
ATOM 2768 N N . SER A 1 356 ? 12.576 11.786 40.498 1.00 42.06 356 SER A N 1
ATOM 2769 C CA . SER A 1 356 ? 13.405 12.057 41.676 1.00 42.06 356 SER A CA 1
ATOM 2770 C C . SER A 1 356 ? 13.700 10.731 42.379 1.00 42.06 356 SER A C 1
ATOM 2772 O O . SER A 1 356 ? 12.850 10.159 43.064 1.00 42.06 356 SER A O 1
ATOM 2774 N N . GLY A 1 357 ? 14.888 10.171 42.136 1.00 53.59 357 GLY A N 1
ATOM 2775 C CA . GLY A 1 357 ? 15.250 8.830 42.612 1.00 53.59 357 GLY A CA 1
ATOM 2776 C C . GLY A 1 357 ? 14.426 7.718 41.942 1.00 53.59 357 GLY A C 1
ATOM 2777 O O . GLY A 1 357 ? 14.364 7.651 40.716 1.00 53.59 357 GLY A O 1
ATOM 2778 N N . ASN A 1 358 ? 13.791 6.848 42.738 1.00 37.50 358 ASN A N 1
ATOM 2779 C CA . ASN A 1 358 ? 12.909 5.767 42.255 1.00 37.50 358 ASN A CA 1
ATOM 2780 C C . ASN A 1 358 ? 11.438 6.198 42.093 1.00 37.50 358 ASN A C 1
ATOM 2782 O O . ASN A 1 358 ? 10.584 5.359 41.816 1.00 37.50 358 ASN A O 1
ATOM 2786 N N . MET A 1 359 ? 11.126 7.480 42.300 1.00 31.27 359 MET A N 1
ATOM 2787 C CA . MET A 1 359 ? 9.759 7.992 42.310 1.00 31.27 359 MET A CA 1
ATOM 2788 C C . MET A 1 359 ? 9.533 8.920 41.110 1.00 31.27 359 MET A C 1
ATOM 2790 O O . MET A 1 359 ? 10.364 9.784 40.814 1.00 31.27 359 MET A O 1
ATOM 2794 N N . PHE A 1 360 ? 8.416 8.720 40.412 1.00 44.69 360 PHE A N 1
ATOM 2795 C CA . PHE A 1 360 ? 7.958 9.592 39.333 1.00 44.69 360 PHE A CA 1
ATOM 2796 C C . PHE A 1 360 ? 6.959 10.606 39.900 1.00 44.69 360 PHE A C 1
ATOM 2798 O O . PHE A 1 360 ? 6.001 10.214 40.565 1.00 44.69 360 PHE A O 1
ATOM 2805 N N . SER A 1 361 ? 7.177 11.895 39.650 1.00 43.31 361 SER A N 1
ATOM 2806 C CA . SER A 1 361 ? 6.247 12.978 39.986 1.00 43.31 361 SER A CA 1
ATOM 2807 C C . SER A 1 361 ? 5.648 13.573 38.714 1.00 43.31 361 SER A C 1
ATOM 2809 O O . SER A 1 361 ? 6.385 13.935 37.796 1.00 43.31 361 SER A O 1
ATOM 2811 N N . LEU A 1 362 ? 4.314 13.663 38.656 1.00 47.53 362 LEU A N 1
ATOM 2812 C CA . LEU A 1 362 ? 3.602 14.322 37.561 1.00 47.53 362 LEU A CA 1
ATOM 2813 C C . LEU A 1 362 ? 3.747 15.844 37.706 1.00 47.53 362 LEU A C 1
ATOM 2815 O O . LEU A 1 362 ? 3.463 16.390 38.770 1.00 47.53 362 LEU A O 1
ATOM 2819 N N . ASN A 1 363 ? 4.165 16.531 36.647 1.00 59.62 363 ASN A N 1
ATOM 2820 C CA . ASN A 1 363 ? 4.084 17.983 36.569 1.00 59.62 363 ASN A CA 1
ATOM 2821 C C . ASN A 1 363 ? 2.644 18.371 36.212 1.00 59.62 363 ASN A C 1
ATOM 2823 O O . ASN A 1 363 ? 2.250 18.340 35.046 1.00 59.62 363 ASN A O 1
ATOM 2827 N N . THR A 1 364 ? 1.856 18.687 37.237 1.00 55.66 364 THR A N 1
ATOM 2828 C CA . THR A 1 364 ? 0.424 18.975 37.113 1.00 55.66 364 THR A CA 1
ATOM 2829 C C . THR A 1 364 ? 0.148 20.188 36.224 1.00 55.66 364 THR A C 1
ATOM 2831 O O . THR A 1 364 ? -0.777 20.143 35.425 1.00 55.66 364 THR A O 1
ATOM 2834 N N . ASP A 1 365 ? 0.979 21.231 36.295 1.00 54.38 365 ASP A N 1
ATOM 2835 C CA . ASP A 1 365 ? 0.820 22.448 35.486 1.00 54.38 365 ASP A CA 1
ATOM 2836 C C . ASP A 1 365 ? 1.070 22.171 33.993 1.00 54.38 365 ASP A C 1
ATOM 2838 O O . ASP A 1 365 ? 0.260 22.516 33.133 1.00 54.38 365 ASP A O 1
ATOM 2842 N N . ALA A 1 366 ? 2.136 21.427 33.680 1.00 56.81 366 ALA A N 1
ATOM 2843 C CA . ALA A 1 366 ? 2.416 20.983 32.314 1.00 56.81 366 ALA A CA 1
ATOM 2844 C C . ALA A 1 366 ? 1.316 20.058 31.760 1.00 56.81 366 ALA A C 1
ATOM 2846 O O . ALA A 1 366 ? 0.972 20.139 30.582 1.00 56.81 366 ALA A O 1
ATOM 2847 N N . ALA A 1 367 ? 0.751 19.191 32.608 1.00 55.78 367 ALA A N 1
ATOM 2848 C CA . ALA A 1 367 ? -0.339 18.293 32.238 1.00 55.78 367 ALA A CA 1
ATOM 2849 C C . ALA A 1 367 ? -1.645 19.048 31.957 1.00 55.78 367 ALA A C 1
ATOM 2851 O O . ALA A 1 367 ? -2.323 18.733 30.983 1.00 55.78 367 ALA A O 1
ATOM 2852 N N . ILE A 1 368 ? -1.972 20.059 32.766 1.00 58.75 368 ILE A N 1
ATOM 2853 C CA . ILE A 1 368 ? -3.142 20.920 32.556 1.00 58.75 368 ILE A CA 1
ATOM 2854 C C . ILE A 1 368 ? -2.968 21.731 31.267 1.00 58.75 368 ILE A C 1
ATOM 2856 O O . ILE A 1 368 ? -3.873 21.751 30.436 1.00 58.75 368 ILE A O 1
ATOM 2860 N N . LYS A 1 369 ? -1.795 22.332 31.035 1.00 60.47 369 LYS A N 1
ATOM 2861 C CA . LYS A 1 369 ? -1.512 23.086 29.801 1.00 60.47 369 LYS A CA 1
ATOM 2862 C C . LYS A 1 369 ? -1.591 22.202 28.552 1.00 60.47 369 LYS A C 1
ATOM 2864 O O . LYS A 1 369 ? -2.260 22.573 27.594 1.00 60.47 369 LYS A O 1
ATOM 2869 N N . ALA A 1 370 ? -1.025 20.995 28.581 1.00 59.44 370 ALA A N 1
ATOM 2870 C CA . ALA A 1 370 ? -1.122 20.045 27.467 1.00 59.44 370 ALA A CA 1
ATOM 2871 C C . ALA A 1 370 ? -2.554 19.559 27.160 1.00 59.44 370 ALA A C 1
ATOM 2873 O O . ALA A 1 370 ? -2.792 19.022 26.083 1.00 59.44 370 ALA A O 1
ATOM 2874 N N . GLN A 1 371 ? -3.504 19.728 28.086 1.00 58.28 371 GLN A N 1
ATOM 2875 C CA . GLN A 1 371 ? -4.919 19.392 27.879 1.00 58.28 371 GLN A CA 1
ATOM 2876 C C . GLN A 1 371 ? -5.741 20.547 27.292 1.00 58.28 371 GLN A C 1
ATOM 2878 O O . GLN A 1 371 ? -6.798 20.299 26.718 1.00 58.28 371 GLN A O 1
ATOM 2883 N N . HIS A 1 372 ? -5.269 21.786 27.438 1.00 63.81 372 HIS A N 1
ATOM 2884 C CA . HIS A 1 372 ? -5.972 22.986 26.981 1.00 63.81 372 HIS A CA 1
ATOM 2885 C C . HIS A 1 372 ? -5.368 23.590 25.713 1.00 63.81 372 HIS A C 1
ATOM 2887 O O . HIS A 1 372 ? -6.054 24.313 25.000 1.00 63.81 372 HIS A O 1
ATOM 2893 N N . PHE A 1 373 ? -4.101 23.306 25.412 1.00 66.50 373 PHE A N 1
ATOM 2894 C CA . PHE A 1 373 ? -3.434 23.797 24.211 1.00 66.50 373 PHE A CA 1
ATOM 2895 C C . PHE A 1 373 ? -3.189 22.652 23.233 1.00 66.50 373 PHE A C 1
ATOM 2897 O O . PHE A 1 373 ? -2.476 21.694 23.528 1.00 66.50 373 PHE A O 1
ATOM 2904 N N . GLU A 1 374 ? -3.782 22.770 22.050 1.00 72.38 374 GLU A N 1
ATOM 2905 C CA . GLU A 1 374 ? -3.590 21.846 20.941 1.00 72.38 374 GLU A CA 1
ATOM 2906 C C . GLU A 1 374 ? -2.508 22.397 20.003 1.00 72.38 374 GLU A C 1
ATOM 2908 O O . GLU A 1 374 ? -2.613 23.520 19.505 1.00 72.38 374 GLU A O 1
ATOM 2913 N N . HIS A 1 375 ? -1.461 21.608 19.751 1.00 76.25 375 HIS A N 1
ATOM 2914 C CA . HIS A 1 375 ? -0.439 21.945 18.762 1.00 76.25 375 HIS A CA 1
ATOM 2915 C C . HIS A 1 375 ? -0.973 21.686 17.345 1.00 76.25 375 HIS A C 1
ATOM 2917 O O . HIS A 1 375 ? -1.193 20.538 16.949 1.00 76.25 375 HIS A O 1
ATOM 2923 N N . ILE A 1 376 ? -1.101 22.748 16.552 1.00 76.81 376 ILE A N 1
ATOM 2924 C CA . ILE A 1 376 ? -1.499 22.692 15.148 1.00 76.81 376 ILE A CA 1
ATOM 2925 C C . ILE A 1 376 ? -0.244 22.684 14.275 1.00 76.81 376 ILE A C 1
ATOM 2927 O O . ILE A 1 376 ? 0.548 23.627 14.237 1.00 76.81 376 ILE A O 1
ATOM 2931 N N . ALA A 1 377 ? -0.051 21.569 13.575 1.00 75.56 377 ALA A N 1
ATOM 2932 C CA . ALA A 1 377 ? 1.151 21.323 12.798 1.00 75.56 377 ALA A CA 1
ATOM 2933 C C . ALA A 1 377 ? 1.195 22.161 11.509 1.00 75.56 377 ALA A C 1
ATOM 2935 O O . ALA A 1 377 ? 0.346 22.019 10.628 1.00 75.56 377 ALA A O 1
ATOM 2936 N N . GLY A 1 378 ? 2.244 22.969 11.368 1.00 75.56 378 GLY A N 1
ATOM 2937 C CA . GLY A 1 378 ? 2.572 23.678 10.138 1.00 75.56 378 GLY A CA 1
ATOM 2938 C C . GLY A 1 378 ? 3.176 22.783 9.053 1.00 75.56 378 GLY A C 1
ATOM 2939 O O . GLY A 1 378 ? 3.569 21.644 9.324 1.00 75.56 378 GLY A O 1
ATOM 2940 N N . PRO A 1 379 ? 3.344 23.291 7.816 1.00 77.31 379 PRO A N 1
ATOM 2941 C CA . PRO A 1 379 ? 3.884 22.524 6.686 1.00 77.31 379 PRO A CA 1
ATOM 2942 C C . PRO A 1 379 ? 5.261 21.892 6.946 1.00 77.31 379 PRO A C 1
ATOM 2944 O O . PRO A 1 379 ? 5.579 20.840 6.386 1.00 77.31 379 PRO A O 1
ATOM 2947 N N . ASN A 1 380 ? 6.064 22.521 7.810 1.00 77.44 380 ASN A N 1
ATOM 2948 C CA . ASN A 1 380 ? 7.418 22.096 8.157 1.00 77.44 380 ASN A CA 1
ATOM 2949 C C . ASN A 1 380 ? 7.519 21.537 9.585 1.00 77.44 380 ASN A C 1
ATOM 2951 O O . ASN A 1 380 ? 8.625 21.445 10.122 1.00 77.44 380 ASN A O 1
ATOM 2955 N N . CYS A 1 381 ? 6.391 21.159 10.194 1.00 75.69 381 CYS A N 1
ATOM 2956 C CA . CYS A 1 381 ? 6.361 20.552 11.519 1.00 75.69 381 CYS A CA 1
ATOM 2957 C C . CYS A 1 381 ? 7.289 19.330 11.598 1.00 75.69 381 CYS A C 1
ATOM 2959 O O . CYS A 1 381 ? 7.300 18.471 10.708 1.00 75.69 381 CYS A O 1
ATOM 2961 N N . ARG A 1 382 ? 8.053 19.252 12.692 1.00 74.88 382 ARG A N 1
ATOM 2962 C CA . ARG A 1 382 ? 8.989 18.154 12.982 1.00 74.88 382 ARG A CA 1
ATOM 2963 C C . ARG A 1 382 ? 8.547 17.273 14.148 1.00 74.88 382 ARG A C 1
ATOM 2965 O O . ARG A 1 382 ? 9.241 16.308 14.459 1.00 74.88 382 ARG A O 1
ATOM 2972 N N . SER A 1 383 ? 7.406 17.582 14.763 1.00 73.88 383 SER A N 1
ATOM 2973 C CA . SER A 1 383 ? 6.851 16.780 15.848 1.00 73.88 383 SER A CA 1
ATOM 2974 C C . SER A 1 383 ? 6.546 15.363 15.368 1.00 73.88 383 SER A C 1
ATOM 2976 O O . SER A 1 383 ? 5.914 15.154 14.332 1.00 73.88 383 SER A O 1
ATOM 2978 N N . THR A 1 384 ? 6.994 14.381 16.144 1.00 72.50 384 THR A N 1
ATOM 2979 C CA . THR A 1 384 ? 6.707 12.956 15.932 1.00 72.50 384 THR A CA 1
ATOM 2980 C C . THR A 1 384 ? 5.520 12.470 16.765 1.00 72.50 384 THR A C 1
ATOM 2982 O O . THR A 1 384 ? 5.133 11.307 16.651 1.00 72.50 384 THR A O 1
ATOM 2985 N N . ALA A 1 385 ? 4.923 13.350 17.580 1.00 68.88 385 ALA A N 1
ATOM 2986 C CA . ALA A 1 385 ? 3.799 13.037 18.463 1.00 68.88 385 ALA A CA 1
ATOM 2987 C C . ALA A 1 385 ? 2.451 12.916 17.725 1.00 68.88 385 ALA A C 1
ATOM 2989 O O . ALA A 1 385 ? 1.461 12.494 18.314 1.00 68.88 385 ALA A O 1
ATOM 2990 N N . GLY A 1 386 ? 2.400 13.270 16.438 1.00 73.38 386 GLY A N 1
ATOM 2991 C CA . GLY A 1 386 ? 1.199 13.188 15.614 1.00 73.38 386 GLY A CA 1
ATOM 2992 C C . GLY A 1 386 ? 1.525 13.083 14.127 1.00 73.38 386 GLY A C 1
ATOM 2993 O O . GLY A 1 386 ? 2.663 13.281 13.701 1.00 73.38 386 GLY A O 1
ATOM 2994 N N . TYR A 1 387 ? 0.515 12.749 13.327 1.00 80.75 387 TYR A N 1
ATOM 2995 C CA . TYR A 1 387 ? 0.639 12.723 11.873 1.00 80.75 387 TYR A CA 1
ATOM 2996 C C . TYR A 1 387 ? 0.422 14.119 11.291 1.00 80.75 387 TYR A C 1
ATOM 2998 O O . TYR A 1 387 ? -0.522 14.817 11.650 1.00 80.75 387 TYR A O 1
ATOM 3006 N N . LEU A 1 388 ? 1.276 14.513 10.347 1.00 81.69 388 LEU A N 1
ATOM 3007 C CA . LEU A 1 388 ? 1.156 15.801 9.674 1.00 81.69 388 LEU A CA 1
ATOM 3008 C C . LEU A 1 388 ? 0.026 15.773 8.630 1.00 81.69 388 LEU A C 1
ATOM 3010 O O . LEU A 1 388 ? 0.140 15.066 7.625 1.00 81.69 388 LEU A O 1
ATOM 3014 N N . GLY A 1 389 ? -1.005 16.604 8.816 1.00 79.12 389 GLY A N 1
ATOM 3015 C CA . GLY A 1 389 ? -2.179 16.687 7.931 1.00 79.12 389 GLY A CA 1
ATOM 3016 C C . GLY A 1 389 ? -1.860 16.991 6.457 1.00 79.12 389 GLY A C 1
ATOM 3017 O O . GLY A 1 389 ? -2.547 16.535 5.550 1.00 79.12 389 GLY A O 1
ATOM 3018 N N . MET A 1 390 ? -0.746 17.681 6.182 1.00 81.69 390 MET A N 1
ATOM 3019 C CA . MET A 1 390 ? -0.263 17.904 4.809 1.00 81.69 390 MET A CA 1
ATOM 3020 C C . MET A 1 390 ? 0.121 16.596 4.093 1.00 81.69 390 MET A C 1
ATOM 3022 O O . MET A 1 390 ? 0.111 16.517 2.864 1.00 81.69 390 MET A O 1
ATOM 3026 N N . ARG A 1 391 ? 0.520 15.566 4.845 1.00 86.62 391 ARG A N 1
ATOM 3027 C CA . ARG A 1 391 ? 0.966 14.280 4.295 1.00 86.62 391 ARG A CA 1
ATOM 3028 C C . ARG A 1 391 ? -0.123 13.229 4.297 1.00 86.62 391 ARG A C 1
ATOM 3030 O O . ARG A 1 391 ? -0.037 12.308 3.488 1.00 86.62 391 ARG A O 1
ATOM 3037 N N . ILE A 1 392 ? -1.117 13.353 5.168 1.00 90.00 392 ILE A N 1
ATOM 3038 C CA . ILE A 1 392 ? -2.284 12.482 5.198 1.00 90.00 392 ILE A CA 1
ATOM 3039 C C . ILE A 1 392 ? -3.525 13.283 5.579 1.00 90.00 392 ILE A C 1
ATOM 3041 O O . ILE A 1 392 ? -3.520 13.978 6.590 1.00 90.00 392 ILE A O 1
ATOM 3045 N N . SER A 1 393 ? -4.562 13.217 4.749 1.00 89.88 393 SER A N 1
ATOM 3046 C CA . SER A 1 393 ? -5.781 13.994 4.977 1.00 89.88 393 SER A CA 1
ATOM 3047 C C . SER A 1 393 ? -6.677 13.351 6.038 1.00 89.88 393 SER A C 1
ATOM 3049 O O . SER A 1 393 ? -6.590 12.151 6.298 1.00 89.88 393 SER A O 1
ATOM 3051 N N . VAL A 1 394 ? -7.591 14.145 6.604 1.00 85.88 394 VAL A N 1
ATOM 3052 C CA . VAL A 1 394 ? -8.646 13.643 7.503 1.00 85.88 394 VAL A CA 1
ATOM 3053 C C . VAL A 1 394 ? -9.512 12.601 6.794 1.00 85.88 394 VAL A C 1
ATOM 3055 O O . VAL A 1 394 ? -9.832 11.572 7.375 1.00 85.88 394 VAL A O 1
ATOM 3058 N N . GLU A 1 395 ? -9.832 12.823 5.515 1.00 88.25 395 GLU A N 1
ATOM 3059 C CA . GLU A 1 395 ? -10.559 11.859 4.677 1.00 88.25 395 GLU A CA 1
ATOM 3060 C C . GLU A 1 395 ? -9.825 10.509 4.595 1.00 88.25 395 GLU A C 1
ATOM 3062 O O . GLU A 1 395 ? -10.445 9.455 4.727 1.00 88.25 395 GLU A O 1
ATOM 3067 N N . GLU A 1 396 ? -8.493 10.528 4.448 1.00 92.44 396 GLU A N 1
ATOM 3068 C CA . GLU A 1 396 ? -7.672 9.316 4.426 1.00 92.44 396 GLU A CA 1
ATOM 3069 C C . GLU A 1 396 ? -7.618 8.609 5.790 1.00 92.44 396 GLU A C 1
ATOM 3071 O O . GLU A 1 396 ? -7.418 7.398 5.796 1.00 92.44 396 GLU A O 1
ATOM 3076 N N . THR A 1 397 ? -7.782 9.296 6.928 1.00 90.69 397 THR A N 1
ATOM 3077 C CA . THR A 1 397 ? -7.695 8.702 8.282 1.00 90.69 397 THR A CA 1
ATOM 3078 C C . THR A 1 397 ? -9.045 8.417 8.945 1.00 90.69 397 THR A C 1
ATOM 3080 O O . THR A 1 397 ? -9.071 7.932 10.079 1.00 90.69 397 THR A O 1
ATOM 3083 N N . ARG A 1 398 ? -10.176 8.662 8.268 1.00 88.19 398 ARG A N 1
ATOM 3084 C CA . ARG A 1 398 ? -11.522 8.414 8.823 1.00 88.19 398 ARG A CA 1
ATOM 3085 C C . ARG A 1 398 ? -11.631 7.015 9.434 1.00 88.19 398 ARG A C 1
ATOM 3087 O O . ARG A 1 398 ? -11.170 6.039 8.841 1.00 88.19 398 ARG A O 1
ATOM 3094 N N . ASN A 1 399 ? -12.249 6.907 10.610 1.00 87.31 399 ASN A N 1
ATOM 3095 C CA . ASN A 1 399 ? -12.461 5.656 11.355 1.00 87.31 399 ASN A CA 1
ATOM 3096 C C . ASN A 1 399 ? -11.190 4.832 11.663 1.00 87.31 399 ASN A C 1
ATOM 3098 O O . ASN A 1 399 ? -11.287 3.645 11.978 1.00 87.31 399 ASN A O 1
ATOM 3102 N N . CYS A 1 400 ? -9.982 5.406 11.576 1.00 87.50 400 CYS A N 1
ATOM 3103 C CA . CYS A 1 400 ? -8.753 4.661 11.881 1.00 87.50 400 CYS A CA 1
ATOM 3104 C C . CYS A 1 400 ? -8.580 4.354 13.379 1.00 87.50 400 CYS A C 1
ATOM 3106 O O . CYS A 1 400 ? -7.811 3.464 13.726 1.00 87.50 400 CYS A O 1
ATOM 3108 N N . HIS A 1 401 ? -9.263 5.107 14.244 1.00 88.50 401 HIS A N 1
ATOM 3109 C CA . HIS A 1 401 ? -9.234 4.996 15.705 1.00 88.50 401 HIS A CA 1
ATOM 3110 C C . HIS A 1 401 ? -10.363 4.110 16.247 1.00 88.50 401 HIS A C 1
ATOM 3112 O O . HIS A 1 401 ? -10.246 3.602 17.359 1.00 88.50 401 HIS A O 1
ATOM 3118 N N . THR A 1 402 ? -11.402 3.870 15.439 1.00 93.06 402 THR A N 1
ATOM 3119 C CA . THR A 1 402 ? -12.603 3.138 15.835 1.00 93.06 402 THR A CA 1
ATOM 3120 C C . THR A 1 402 ? -12.295 1.702 16.234 1.00 93.06 402 THR A C 1
ATOM 3122 O O . THR A 1 402 ? -11.666 0.952 15.483 1.00 93.06 402 THR A O 1
ATOM 3125 N N . VAL A 1 403 ? -12.821 1.284 17.381 1.00 94.12 403 VAL A N 1
ATOM 3126 C CA . VAL A 1 403 ? -12.618 -0.052 17.948 1.00 94.12 403 VAL A CA 1
ATOM 3127 C C . VAL A 1 403 ? -13.946 -0.792 18.042 1.00 94.12 403 VAL A C 1
ATOM 3129 O O . VAL A 1 403 ? -14.969 -0.231 18.418 1.00 94.12 403 VAL A O 1
ATOM 3132 N N . GLN A 1 404 ? -13.926 -2.088 17.760 1.00 95.56 404 GLN A N 1
ATOM 3133 C CA . GLN A 1 404 ? -14.997 -3.025 18.081 1.00 95.56 404 GLN A CA 1
ATOM 3134 C C . GLN A 1 404 ? -14.395 -4.247 18.781 1.00 95.56 404 GLN A C 1
ATOM 3136 O O . GLN A 1 404 ? -13.212 -4.544 18.611 1.00 95.56 404 GLN A O 1
ATOM 3141 N N . CYS A 1 405 ? -15.188 -4.942 19.593 1.00 95.50 405 CYS A N 1
ATOM 3142 C CA . CYS A 1 405 ? -14.747 -6.118 20.332 1.00 95.50 405 CYS A CA 1
ATOM 3143 C C . CYS A 1 405 ? -15.570 -7.363 19.999 1.00 95.50 405 CYS A C 1
ATOM 3145 O O . CYS A 1 405 ? -16.746 -7.274 19.644 1.00 95.50 405 CYS A O 1
ATOM 3147 N N . ILE A 1 406 ? -14.946 -8.535 20.152 1.00 95.00 406 ILE A N 1
ATOM 3148 C CA . ILE A 1 406 ? -15.629 -9.837 20.165 1.00 95.00 406 ILE A CA 1
ATOM 3149 C C . ILE A 1 406 ? -15.795 -10.292 21.614 1.00 95.00 406 ILE A C 1
ATOM 3151 O O . ILE A 1 406 ? -14.811 -10.319 22.357 1.00 95.00 406 ILE A O 1
ATOM 3155 N N . LEU A 1 407 ? -17.012 -10.690 21.990 1.00 92.81 407 LEU A N 1
ATOM 3156 C CA . LEU A 1 407 ? -17.347 -11.211 23.318 1.00 92.81 407 LEU A CA 1
ATOM 3157 C C . LEU A 1 407 ? -18.122 -12.535 23.237 1.00 92.81 407 LEU A C 1
ATOM 3159 O O . LEU A 1 407 ? -18.849 -12.764 22.267 1.00 92.81 407 LEU A O 1
ATOM 3163 N N . PRO A 1 408 ? -17.989 -13.431 24.232 1.00 92.81 408 PRO A N 1
ATOM 3164 C CA . PRO A 1 408 ? -18.774 -14.658 24.296 1.00 92.81 408 PRO A CA 1
ATOM 3165 C C . PRO A 1 408 ? -20.232 -14.360 24.651 1.00 92.81 408 PRO A C 1
ATOM 3167 O O . PRO A 1 408 ? -20.539 -13.464 25.434 1.00 92.81 408 PRO A O 1
ATOM 3170 N N . LYS A 1 409 ? -21.155 -15.153 24.109 1.00 92.81 409 LYS A N 1
ATOM 3171 C CA . LYS A 1 409 ? -22.578 -15.041 24.437 1.00 92.81 409 LYS A CA 1
ATOM 3172 C C . LYS A 1 409 ? -22.859 -15.587 25.836 1.00 92.81 409 LYS A C 1
ATOM 3174 O O . LYS A 1 409 ? -22.471 -16.708 26.168 1.00 92.81 409 LYS A O 1
ATOM 3179 N N . ALA A 1 410 ? -23.597 -14.819 26.632 1.00 85.31 410 ALA A N 1
ATOM 3180 C CA . ALA A 1 410 ? -24.032 -15.233 27.961 1.00 85.31 410 ALA A CA 1
ATOM 3181 C C . ALA A 1 410 ? -25.143 -16.304 27.920 1.00 85.31 410 ALA A C 1
ATOM 3183 O O . ALA A 1 410 ? -25.859 -16.477 26.926 1.00 85.31 410 ALA A O 1
ATOM 3184 N N . ALA A 1 411 ? -25.329 -17.007 29.041 1.00 80.62 411 ALA A N 1
ATOM 3185 C CA . ALA A 1 411 ? -26.443 -17.934 29.216 1.00 80.62 411 ALA A CA 1
ATOM 3186 C C . ALA A 1 411 ? -27.784 -17.177 29.143 1.00 80.62 411 ALA A C 1
ATOM 3188 O O . ALA A 1 411 ? -28.014 -16.241 29.903 1.00 80.62 411 ALA A O 1
ATOM 3189 N N . GLY A 1 412 ? -28.676 -17.586 28.232 1.00 79.50 412 GLY A N 1
ATOM 3190 C CA . GLY A 1 412 ? -29.959 -16.905 27.997 1.00 79.50 412 GLY A CA 1
ATOM 3191 C C . GLY A 1 412 ? -29.944 -15.855 26.879 1.00 79.50 412 GLY A C 1
ATOM 3192 O O . GLY A 1 412 ? -30.886 -15.069 26.787 1.00 79.50 412 GLY A O 1
ATOM 3193 N N . TRP A 1 413 ? -28.909 -15.862 26.030 1.00 85.19 413 TRP A N 1
ATOM 3194 C CA . TRP A 1 413 ? -28.789 -15.015 24.841 1.00 85.19 413 TRP A CA 1
ATOM 3195 C C . TRP A 1 413 ? -30.063 -14.964 23.988 1.00 85.19 413 TRP A C 1
ATOM 3197 O O . TRP A 1 413 ? -30.634 -16.005 23.644 1.00 85.19 413 TRP A O 1
ATOM 3207 N N . LYS A 1 414 ? -30.467 -13.755 23.585 1.00 86.25 414 LYS A N 1
ATOM 3208 C CA . LYS A 1 414 ? -31.565 -13.522 22.641 1.00 86.25 414 LYS A CA 1
ATOM 3209 C C . LYS A 1 414 ? -31.032 -12.750 21.434 1.00 86.25 414 LYS A C 1
ATOM 3211 O O . LYS A 1 414 ? -30.413 -11.715 21.648 1.00 86.25 414 LYS A O 1
ATOM 3216 N N . PRO A 1 415 ? -31.267 -13.224 20.198 1.00 86.81 415 PRO A N 1
ATOM 3217 C CA . PRO A 1 415 ? -30.850 -12.498 19.006 1.00 86.81 415 PRO A CA 1
ATOM 3218 C C . PRO A 1 415 ? -31.474 -11.104 18.953 1.00 86.81 415 PRO A C 1
ATOM 3220 O O . PRO A 1 415 ? -32.672 -10.957 19.216 1.00 86.81 415 PRO A O 1
ATOM 3223 N N . SER A 1 416 ? -30.669 -10.113 18.591 1.00 86.06 416 SER A N 1
ATOM 3224 C CA . SER A 1 416 ? -31.118 -8.753 18.301 1.00 86.06 416 SER A CA 1
ATOM 3225 C C . SER A 1 416 ? -31.284 -8.562 16.782 1.00 86.06 416 SER A C 1
ATOM 3227 O O . SER A 1 416 ? -30.601 -9.246 16.016 1.00 86.06 416 SER A O 1
ATOM 3229 N N . PRO A 1 417 ? -32.189 -7.688 16.297 1.00 84.88 417 PRO A N 1
ATOM 3230 C CA . PRO A 1 417 ? -32.410 -7.487 14.858 1.00 84.88 417 PRO A CA 1
ATOM 3231 C C . PRO A 1 417 ? -31.183 -6.993 14.078 1.00 84.88 417 PRO A C 1
ATOM 3233 O O . PRO A 1 417 ? -31.129 -7.161 12.863 1.00 84.88 417 PRO A O 1
ATOM 3236 N N . ASP A 1 418 ? -30.227 -6.374 14.766 1.00 84.88 418 ASP A N 1
ATOM 3237 C CA . ASP A 1 418 ? -28.958 -5.863 14.244 1.00 84.88 418 ASP A CA 1
ATOM 3238 C C . ASP A 1 418 ? -27.806 -6.887 14.308 1.00 84.88 418 ASP A C 1
ATOM 3240 O O . ASP A 1 418 ? -26.697 -6.583 13.868 1.00 84.88 418 ASP A O 1
ATOM 3244 N N . ASP A 1 419 ? -28.046 -8.100 14.827 1.00 87.44 419 ASP A N 1
ATOM 3245 C CA . ASP A 1 419 ? -27.046 -9.173 14.845 1.00 87.44 419 ASP A CA 1
ATOM 3246 C C . ASP A 1 419 ? -26.749 -9.675 13.423 1.00 87.44 419 ASP A C 1
ATOM 3248 O O . ASP A 1 419 ? -27.644 -10.027 12.651 1.00 87.44 419 ASP A O 1
ATOM 3252 N N . LEU A 1 420 ? -25.464 -9.791 13.089 1.00 89.06 420 LEU A N 1
ATOM 3253 C CA . LEU A 1 420 ? -25.020 -10.325 11.807 1.00 89.06 420 LEU A CA 1
ATOM 3254 C C . LEU A 1 420 ? -25.186 -11.852 11.745 1.00 89.06 420 LEU A C 1
ATOM 3256 O O . LEU A 1 420 ? -25.024 -12.568 12.736 1.00 89.06 420 LEU A O 1
ATOM 3260 N N . ASP A 1 421 ? -25.352 -12.393 10.535 1.00 87.94 421 ASP A N 1
ATOM 3261 C CA . ASP A 1 421 ? -25.434 -13.845 10.293 1.00 87.94 421 ASP A CA 1
ATOM 3262 C C . ASP A 1 421 ? -24.247 -14.640 10.870 1.00 87.94 421 ASP A C 1
ATOM 3264 O O . ASP A 1 421 ? -24.380 -15.812 11.243 1.00 87.94 421 ASP A O 1
ATOM 3268 N N . ILE A 1 422 ? -23.065 -14.014 10.918 1.00 90.81 422 ILE A N 1
ATOM 3269 C CA . ILE A 1 422 ? -21.845 -14.605 11.485 1.00 90.81 422 ILE A CA 1
ATOM 3270 C C . ILE A 1 422 ? -21.928 -14.734 13.009 1.00 90.81 422 ILE A C 1
ATOM 3272 O O . ILE A 1 422 ? -21.422 -15.709 13.559 1.00 90.81 422 ILE A O 1
ATOM 3276 N N . GLU A 1 423 ? -22.606 -13.799 13.678 1.00 91.38 423 GLU A N 1
ATOM 3277 C CA . GLU A 1 423 ? -22.833 -13.828 15.120 1.00 91.38 423 GLU A CA 1
ATOM 3278 C C . GLU A 1 423 ? -23.829 -14.937 15.434 1.00 91.38 423 GLU A C 1
ATOM 3280 O O . GLU A 1 423 ? -23.574 -15.755 16.309 1.00 91.38 423 GLU A O 1
ATOM 3285 N N . GLY A 1 424 ? -24.918 -15.064 14.668 1.00 86.62 424 GLY A N 1
ATOM 3286 C CA . GLY A 1 424 ? -25.942 -16.094 14.879 1.00 86.62 424 GLY A CA 1
ATOM 3287 C C . GLY A 1 424 ? -25.400 -17.532 14.940 1.00 86.62 424 GLY A C 1
ATOM 3288 O O . GLY A 1 424 ? -25.865 -18.328 15.754 1.00 86.62 424 GLY A O 1
ATOM 3289 N N . LYS A 1 425 ? -24.382 -17.854 14.131 1.00 85.88 425 LYS A N 1
ATOM 3290 C CA . LYS A 1 425 ? -23.761 -19.194 14.049 1.00 85.88 425 LYS A CA 1
ATOM 3291 C C . LYS A 1 425 ? -22.606 -19.417 15.033 1.00 85.88 425 LYS A C 1
ATOM 3293 O O . LYS A 1 425 ? -22.100 -20.533 15.112 1.00 85.88 425 LYS A O 1
ATOM 3298 N N . SER A 1 426 ? -22.185 -18.367 15.728 1.00 91.06 426 SER A N 1
ATOM 3299 C CA . SER A 1 426 ? -21.016 -18.339 16.604 1.00 91.06 426 SER A CA 1
ATOM 3300 C C . SER A 1 426 ? -21.409 -18.440 18.081 1.00 91.06 426 SER A C 1
ATOM 3302 O O . SER A 1 426 ? -22.522 -18.067 18.472 1.00 91.06 426 SER A O 1
ATOM 3304 N N . GLY A 1 427 ? -20.482 -18.907 18.922 1.00 91.50 427 GLY A N 1
ATOM 3305 C CA . GLY A 1 427 ? -20.577 -18.778 20.382 1.00 91.50 427 GLY A CA 1
ATOM 3306 C C . GLY A 1 427 ? -20.326 -17.349 20.882 1.00 91.50 427 GLY A C 1
ATOM 3307 O O . GLY A 1 427 ? -20.517 -17.069 22.062 1.00 91.50 427 GLY A O 1
ATOM 3308 N N . HIS A 1 428 ? -19.928 -16.452 19.981 1.00 94.56 428 HIS A N 1
ATOM 3309 C CA . HIS A 1 428 ? -19.544 -15.071 20.246 1.00 94.56 428 HIS A CA 1
ATOM 3310 C C . HIS A 1 428 ? -20.384 -14.078 19.433 1.00 94.56 428 HIS A C 1
ATOM 3312 O O . HIS A 1 428 ? -21.012 -14.439 18.433 1.00 94.56 428 HIS A O 1
ATOM 3318 N N . TYR A 1 429 ? -20.380 -12.823 19.862 1.00 94.31 429 TYR A N 1
ATOM 3319 C CA . TYR A 1 429 ? -21.035 -11.693 19.209 1.00 94.31 429 TYR A CA 1
ATOM 3320 C C . TYR A 1 429 ? -20.083 -10.491 19.146 1.00 94.31 429 TYR A C 1
ATOM 3322 O O . TYR A 1 429 ? -19.023 -10.497 19.779 1.00 94.31 429 TYR A O 1
ATOM 3330 N N . LEU A 1 430 ? -20.440 -9.483 18.355 1.00 95.06 430 LEU A N 1
ATOM 3331 C CA . LEU A 1 430 ? -19.682 -8.238 18.238 1.00 95.06 430 LEU A CA 1
ATOM 3332 C C . LEU A 1 430 ? -20.284 -7.167 19.156 1.00 95.06 430 LEU A C 1
ATOM 3334 O O . LEU A 1 430 ? -21.493 -7.100 19.333 1.00 95.06 430 LEU A O 1
ATOM 3338 N N . THR A 1 431 ? -19.483 -6.282 19.729 1.00 94.56 431 THR A N 1
ATOM 3339 C CA . THR A 1 431 ? -20.021 -5.113 20.450 1.00 94.56 431 THR A CA 1
ATOM 3340 C C . THR A 1 431 ? -20.599 -4.076 19.478 1.00 94.56 431 THR A C 1
ATOM 3342 O O . THR A 1 431 ? -20.566 -4.271 18.259 1.00 94.56 4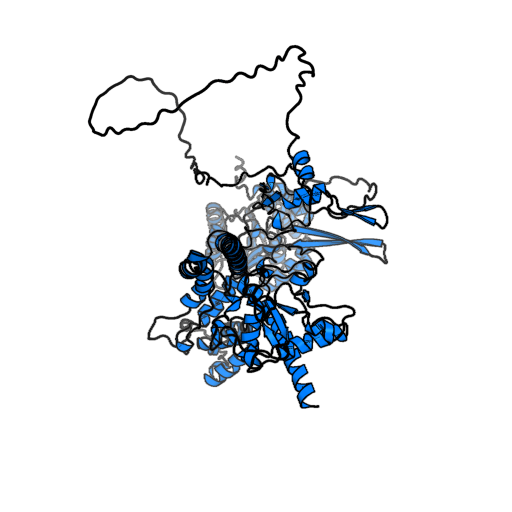31 THR A O 1
ATOM 3345 N N . GLY A 1 432 ? -21.101 -2.947 19.993 1.00 93.88 432 GLY A N 1
ATOM 3346 C CA . GLY A 1 432 ? -21.165 -1.713 19.198 1.00 93.88 432 GLY A CA 1
ATOM 3347 C C . GLY A 1 432 ? -19.759 -1.229 18.816 1.00 93.88 432 GLY A C 1
ATOM 3348 O O . GLY A 1 432 ? -18.780 -1.978 18.927 1.00 93.88 432 GLY A O 1
ATOM 3349 N N . VAL A 1 433 ? -19.631 0.031 18.413 1.00 94.62 433 VAL A N 1
ATOM 3350 C CA . VAL A 1 433 ? -18.328 0.653 18.134 1.00 94.62 433 VAL A CA 1
ATOM 3351 C C . VAL A 1 433 ? -17.951 1.650 19.224 1.00 94.62 433 VAL A C 1
ATOM 3353 O O . VAL A 1 433 ? -18.812 2.305 19.801 1.00 94.62 433 VAL A O 1
ATOM 3356 N N . ALA A 1 434 ? -16.659 1.726 19.511 1.00 93.00 434 ALA A N 1
ATOM 3357 C CA . ALA A 1 434 ? -16.048 2.706 20.393 1.00 93.00 434 ALA A CA 1
ATOM 3358 C C . ALA A 1 434 ? -15.186 3.657 19.560 1.00 93.00 434 ALA A C 1
ATOM 3360 O O . ALA A 1 434 ? -14.595 3.245 18.558 1.00 93.00 434 ALA A O 1
ATOM 3361 N N . ASP A 1 435 ? -15.105 4.916 19.978 1.00 89.19 435 ASP A N 1
ATOM 3362 C CA . ASP A 1 435 ? -14.388 5.952 19.236 1.00 89.19 435 ASP A CA 1
ATOM 3363 C C . ASP A 1 435 ? -12.876 5.697 19.211 1.00 89.19 435 ASP A C 1
ATOM 3365 O O . ASP A 1 435 ? -12.277 5.614 18.145 1.00 89.19 435 ASP A O 1
ATOM 3369 N N . HIS A 1 436 ? -12.257 5.474 20.371 1.00 86.75 436 HIS A N 1
ATOM 3370 C CA . HIS A 1 436 ? -10.811 5.286 20.491 1.00 86.75 436 HIS A CA 1
ATOM 3371 C C . HIS A 1 436 ? -10.443 4.246 21.557 1.00 86.75 436 HIS A C 1
ATOM 3373 O O . HIS A 1 436 ? -11.217 3.962 22.469 1.00 86.75 436 HIS A O 1
ATOM 3379 N N . MET A 1 437 ? -9.226 3.697 21.465 1.00 85.75 437 MET A N 1
ATOM 3380 C CA . MET A 1 437 ? -8.665 2.793 22.476 1.00 85.75 437 MET A CA 1
ATOM 3381 C C . MET A 1 437 ? -7.916 3.578 23.569 1.00 85.75 437 MET A C 1
ATOM 3383 O O . MET A 1 437 ? -6.909 4.217 23.252 1.00 85.75 437 MET A O 1
ATOM 3387 N N . PRO A 1 438 ? -8.324 3.512 24.850 1.00 80.94 438 PRO A N 1
ATOM 3388 C CA . PRO A 1 438 ? -7.586 4.145 25.940 1.00 80.94 438 PRO A CA 1
ATOM 3389 C C . PRO A 1 438 ? -6.277 3.405 26.258 1.00 80.94 438 PRO A C 1
ATOM 3391 O O . PRO A 1 438 ? -6.158 2.191 26.071 1.00 80.94 438 PRO A O 1
ATOM 3394 N N . SER A 1 439 ? -5.298 4.134 26.806 1.00 70.19 439 SER A N 1
ATOM 3395 C CA . SER A 1 439 ? -4.024 3.569 27.273 1.00 70.19 439 SER A CA 1
ATOM 3396 C C . SER A 1 439 ? -4.277 2.614 28.449 1.00 70.19 439 SER A C 1
ATOM 3398 O O . SER A 1 439 ? -4.523 3.045 29.571 1.00 70.19 439 SER A O 1
ATOM 3400 N N . GLY A 1 440 ? -4.305 1.305 28.172 1.00 71.06 440 GLY A N 1
ATOM 3401 C CA . GLY A 1 440 ? -4.641 0.244 29.137 1.00 71.06 440 GLY A CA 1
ATOM 3402 C C . GLY A 1 440 ? -5.893 -0.576 28.793 1.00 71.06 440 GLY A C 1
ATOM 3403 O O . GLY A 1 440 ? -6.121 -1.622 29.408 1.00 71.06 440 GLY A O 1
ATOM 3404 N N . GLY A 1 441 ? -6.676 -0.143 27.798 1.00 75.62 441 GLY A N 1
ATOM 3405 C CA . GLY A 1 441 ? -7.796 -0.908 27.241 1.00 75.62 441 GLY A CA 1
ATOM 3406 C C . GLY A 1 441 ? -9.032 -1.032 28.139 1.00 75.62 441 GLY A C 1
ATOM 3407 O O . GLY A 1 441 ? -9.905 -1.848 27.863 1.00 75.62 441 GLY A O 1
ATOM 3408 N N . SER A 1 442 ? -9.124 -0.268 29.229 1.00 82.12 442 SER A N 1
ATOM 3409 C CA . SER A 1 442 ? -10.285 -0.234 30.131 1.00 82.12 442 SER A CA 1
ATOM 3410 C C . SER A 1 442 ? -11.143 1.008 29.906 1.00 82.12 442 SER A C 1
ATOM 3412 O O . SER A 1 442 ? -10.593 2.081 29.677 1.00 82.12 442 SER A O 1
ATOM 3414 N N . GLY A 1 443 ? -12.461 0.883 30.076 1.00 81.50 443 GLY A N 1
ATOM 3415 C CA . GLY A 1 443 ? -13.387 2.016 29.972 1.00 81.50 443 GLY A CA 1
ATOM 3416 C C . GLY A 1 443 ? -13.787 2.340 28.535 1.00 81.50 443 GLY A C 1
ATOM 3417 O O . GLY A 1 443 ? -14.074 3.491 28.230 1.00 81.50 443 GLY A O 1
ATOM 3418 N N . LEU A 1 444 ? -13.784 1.338 27.651 1.00 86.50 444 LEU A N 1
ATOM 3419 C CA . LEU A 1 444 ? -14.294 1.501 26.295 1.00 86.50 444 LEU A CA 1
ATOM 3420 C C . LEU A 1 444 ? -15.811 1.660 26.332 1.00 86.50 444 LEU A C 1
ATOM 3422 O O . LEU A 1 444 ? -16.537 0.726 26.680 1.00 86.50 444 LEU A O 1
ATOM 3426 N N . GLU A 1 445 ? -16.263 2.842 25.951 1.00 90.56 445 GLU A N 1
ATOM 3427 C CA . GLU A 1 445 ? -17.668 3.148 25.750 1.00 90.56 445 GLU A CA 1
ATOM 3428 C C . GLU A 1 445 ? -18.107 2.706 24.352 1.00 90.56 445 GLU A C 1
ATOM 3430 O O . GLU A 1 445 ? -17.482 3.076 23.357 1.00 90.56 445 GLU A O 1
ATOM 3435 N N . PHE A 1 446 ? -19.181 1.917 24.279 1.00 91.75 446 PHE A N 1
ATOM 3436 C CA . PHE A 1 446 ? -19.691 1.395 23.014 1.00 91.75 446 PHE A CA 1
ATOM 3437 C C . PHE A 1 446 ? -21.054 1.985 22.678 1.00 91.75 446 PHE A C 1
ATOM 3439 O O . PHE A 1 446 ? -21.952 2.034 23.519 1.00 91.75 446 PHE A O 1
ATOM 3446 N N . ALA A 1 447 ? -21.229 2.348 21.409 1.00 91.06 447 ALA A N 1
ATOM 3447 C CA . ALA A 1 447 ? -22.504 2.770 20.860 1.00 91.06 447 ALA A CA 1
ATOM 3448 C C . ALA A 1 447 ? -22.815 2.035 19.536 1.00 91.06 447 ALA A C 1
ATOM 3450 O O . ALA A 1 447 ? -21.924 1.867 18.695 1.00 91.06 447 ALA A O 1
ATOM 3451 N N . PRO A 1 448 ? -24.059 1.558 19.336 1.00 90.94 448 PRO A N 1
ATOM 3452 C CA . PRO A 1 448 ? -25.080 1.375 20.365 1.00 90.94 448 PRO A CA 1
ATOM 3453 C C . PRO A 1 448 ? -24.650 0.306 21.386 1.00 90.94 448 PRO A C 1
ATOM 3455 O O . PRO A 1 448 ? -23.827 -0.567 21.095 1.00 90.94 448 PRO A O 1
ATOM 3458 N N . VAL A 1 449 ? -25.234 0.348 22.584 1.00 90.81 449 VAL A N 1
ATOM 3459 C CA . VAL A 1 449 ? -24.998 -0.676 23.611 1.00 90.81 449 VAL A CA 1
ATOM 3460 C C . VAL A 1 449 ? -25.667 -1.979 23.181 1.00 90.81 449 VAL A C 1
ATOM 3462 O O . VAL A 1 449 ? -26.891 -2.116 23.215 1.00 90.81 449 VAL A O 1
ATOM 3465 N N . ARG A 1 450 ? -24.856 -2.960 22.779 1.00 90.44 450 ARG A N 1
ATOM 3466 C CA . ARG A 1 450 ? -25.337 -4.262 22.302 1.00 90.44 450 ARG A CA 1
ATOM 3467 C C . ARG A 1 450 ? -25.229 -5.306 23.397 1.00 90.44 450 ARG A C 1
ATOM 3469 O O . ARG A 1 450 ? -24.148 -5.553 23.929 1.00 90.44 450 ARG A O 1
ATOM 3476 N N . HIS A 1 451 ? -26.357 -5.939 23.714 1.00 89.00 451 HIS A N 1
ATOM 3477 C CA . HIS A 1 451 ? -26.439 -7.053 24.669 1.00 89.00 451 HIS A CA 1
ATOM 3478 C C . HIS A 1 451 ? -25.844 -6.745 26.053 1.00 89.00 451 HIS A C 1
ATOM 3480 O O . HIS A 1 451 ? -25.297 -7.623 26.715 1.00 89.00 451 HIS A O 1
ATOM 3486 N N . GLY A 1 452 ? -25.947 -5.484 26.484 1.00 84.12 452 GLY A N 1
ATOM 3487 C CA . GLY A 1 452 ? -25.414 -5.007 27.763 1.00 84.12 452 GLY A CA 1
ATOM 3488 C C . GLY A 1 452 ? -23.896 -4.809 27.797 1.00 84.12 452 GLY A C 1
ATOM 3489 O O . GLY A 1 452 ? -23.363 -4.539 28.868 1.00 84.12 452 GLY A O 1
ATOM 3490 N N . ALA A 1 453 ? -23.197 -4.936 26.663 1.00 85.38 453 ALA A N 1
ATOM 3491 C CA . ALA A 1 453 ? -21.780 -4.602 26.574 1.00 85.38 453 ALA A CA 1
ATOM 3492 C C . ALA A 1 453 ? -21.600 -3.087 26.450 1.00 85.38 453 ALA A C 1
ATOM 3494 O O . ALA A 1 453 ? -21.677 -2.530 25.355 1.00 85.38 453 ALA A O 1
ATOM 3495 N N . ASP A 1 454 ? -21.348 -2.455 27.590 1.00 85.81 454 ASP A N 1
ATOM 3496 C CA . ASP A 1 454 ? -20.921 -1.066 27.714 1.00 85.81 454 ASP A CA 1
ATOM 3497 C C . ASP A 1 454 ? -19.825 -0.980 28.784 1.00 85.81 454 ASP A C 1
ATOM 3499 O O . ASP A 1 454 ? -19.824 -1.780 29.723 1.00 85.81 454 ASP A O 1
ATOM 3503 N N . TYR A 1 455 ? -18.875 -0.057 28.631 1.00 84.50 455 TYR A N 1
ATOM 3504 C CA . TYR A 1 455 ? -17.728 0.106 29.540 1.00 84.50 455 TYR A CA 1
ATOM 3505 C C . TYR A 1 455 ? -16.925 -1.183 29.796 1.00 84.50 455 TYR A C 1
ATOM 3507 O O . TYR A 1 455 ? -16.557 -1.500 30.930 1.00 84.50 455 TYR A O 1
ATOM 3515 N N . ILE A 1 456 ? -16.625 -1.941 28.738 1.00 85.69 456 ILE A N 1
ATOM 3516 C CA . ILE A 1 456 ? -15.863 -3.195 28.854 1.00 85.69 456 ILE A CA 1
ATOM 3517 C C . ILE A 1 456 ? -14.348 -2.956 28.811 1.00 85.69 456 ILE A C 1
ATOM 3519 O O . ILE A 1 456 ? -13.853 -1.929 28.336 1.00 85.69 456 ILE A O 1
ATOM 3523 N N . GLN A 1 457 ? -13.598 -3.948 29.287 1.00 87.38 457 GLN A N 1
ATOM 3524 C CA . GLN A 1 457 ? -12.156 -4.025 29.087 1.00 87.38 457 GLN A CA 1
ATOM 3525 C C . GLN A 1 457 ? -11.848 -4.802 27.803 1.00 87.38 457 GLN A C 1
ATOM 3527 O O . GLN A 1 457 ? -12.458 -5.841 27.546 1.00 87.38 457 GLN A O 1
ATOM 3532 N N . ALA A 1 458 ? -10.882 -4.332 27.017 1.00 87.25 458 ALA A N 1
ATOM 3533 C CA . ALA A 1 458 ? -10.408 -5.011 25.821 1.00 87.25 458 ALA A CA 1
ATOM 3534 C C . ALA A 1 458 ? -8.884 -4.982 25.726 1.00 87.25 458 ALA A C 1
ATOM 3536 O O . ALA A 1 458 ? -8.252 -3.946 25.929 1.00 87.25 458 ALA A O 1
ATOM 3537 N N . LYS A 1 459 ? -8.290 -6.130 25.405 1.00 80.75 459 LYS A N 1
ATOM 3538 C CA . LYS A 1 459 ? -6.836 -6.312 25.327 1.00 80.75 459 LYS A CA 1
ATOM 3539 C C . LYS A 1 459 ? -6.494 -7.457 24.375 1.00 80.75 459 LYS A C 1
ATOM 3541 O O . LYS A 1 459 ? -7.284 -8.385 24.198 1.00 80.75 459 LYS A O 1
ATOM 3546 N N . THR A 1 460 ? -5.309 -7.390 23.775 1.00 74.75 460 THR A N 1
ATOM 3547 C CA . THR A 1 460 ? -4.759 -8.443 22.903 1.00 74.75 460 THR A CA 1
ATOM 3548 C C . THR A 1 460 ? -3.674 -9.275 23.582 1.00 74.75 460 THR A C 1
ATOM 3550 O O . THR A 1 460 ? -3.602 -10.473 23.319 1.00 74.75 460 THR A O 1
ATOM 3553 N N . ASP A 1 461 ? -2.896 -8.674 24.488 1.00 68.81 461 ASP A N 1
ATOM 3554 C CA . ASP A 1 461 ? -1.738 -9.296 25.137 1.00 68.81 461 ASP A CA 1
ATOM 3555 C C . ASP A 1 461 ? -1.912 -9.309 26.660 1.00 68.81 461 ASP A C 1
ATOM 3557 O O . ASP A 1 461 ? -2.375 -8.327 27.251 1.00 68.81 461 ASP A O 1
ATOM 3561 N N . PHE A 1 462 ? -1.552 -10.425 27.302 1.00 68.00 462 PHE A N 1
ATOM 3562 C CA . PHE A 1 462 ? -1.841 -10.656 28.717 1.00 68.00 462 PHE A CA 1
ATOM 3563 C C . PHE A 1 462 ? -0.703 -11.359 29.450 1.00 68.00 462 PHE A C 1
ATOM 3565 O O . PHE A 1 462 ? -0.103 -12.310 28.946 1.00 68.00 462 PHE A O 1
ATOM 3572 N N . PHE A 1 463 ? -0.480 -10.922 30.688 1.00 58.91 463 PHE A N 1
ATOM 3573 C CA . PHE A 1 463 ? 0.351 -11.596 31.675 1.00 58.91 463 PHE A CA 1
ATOM 3574 C C . PHE A 1 463 ? -0.552 -11.943 32.868 1.00 58.91 463 PHE A C 1
ATOM 3576 O O . PHE A 1 463 ? -1.130 -11.047 33.472 1.00 58.91 463 PHE A O 1
ATOM 3583 N N . ASP A 1 464 ? -0.668 -13.235 33.187 1.00 56.69 464 ASP A N 1
ATOM 3584 C CA . ASP A 1 464 ? -1.277 -13.766 34.423 1.00 56.69 464 ASP A CA 1
ATOM 3585 C C . ASP A 1 464 ? -2.812 -13.696 34.575 1.00 56.69 464 ASP A C 1
ATOM 3587 O O . ASP A 1 464 ? -3.313 -13.494 35.677 1.00 56.69 464 ASP A O 1
ATOM 3591 N N . GLU A 1 465 ? -3.570 -13.962 33.508 1.00 70.19 465 GLU A N 1
ATOM 3592 C CA . GLU A 1 465 ? -5.040 -14.075 33.568 1.00 70.19 465 GLU A CA 1
ATOM 3593 C C . GLU A 1 465 ? -5.540 -15.521 33.391 1.00 70.19 465 GLU A C 1
ATOM 3595 O O . GLU A 1 465 ? -4.935 -16.350 32.703 1.00 70.19 465 GLU A O 1
ATOM 3600 N N . SER A 1 466 ? -6.670 -15.833 34.022 1.00 79.62 466 SER A N 1
ATOM 3601 C CA . SER A 1 466 ? -7.362 -17.120 33.945 1.00 79.62 466 SER A CA 1
ATOM 3602 C C . SER A 1 466 ? -8.357 -17.187 32.778 1.00 79.62 466 SER A C 1
ATOM 3604 O O . SER A 1 466 ? -8.844 -16.178 32.272 1.00 79.62 466 SER A O 1
ATOM 3606 N N . GLN A 1 467 ? -8.744 -18.402 32.375 1.00 81.31 467 GLN A N 1
ATOM 3607 C CA . GLN A 1 467 ? -9.729 -18.611 31.301 1.00 81.31 467 GLN A CA 1
ATOM 3608 C C . GLN A 1 467 ? -11.102 -17.973 31.591 1.00 81.31 467 GLN A C 1
ATOM 3610 O O . GLN A 1 467 ? -11.825 -17.650 30.651 1.00 81.31 467 GLN A O 1
ATOM 3615 N N . GLU A 1 468 ? -11.490 -17.818 32.861 1.00 81.81 468 GLU A N 1
ATOM 3616 C CA . GLU A 1 468 ? -12.751 -17.156 33.227 1.00 81.81 468 GLU A CA 1
ATOM 3617 C C . GLU A 1 468 ? -12.657 -15.631 33.103 1.00 81.81 468 GLU A C 1
ATOM 3619 O O . GLU A 1 468 ? -13.623 -14.998 32.684 1.00 81.81 468 GLU A O 1
ATOM 3624 N N . GLU A 1 469 ? -11.496 -15.039 33.389 1.00 82.50 469 GLU A N 1
ATOM 3625 C CA . GLU A 1 469 ? -11.268 -13.600 33.201 1.00 82.50 469 GLU A CA 1
ATOM 3626 C C . GLU A 1 469 ? -11.274 -13.233 31.714 1.00 82.50 469 GLU A C 1
ATOM 3628 O O . GLU A 1 469 ? -11.949 -12.281 31.323 1.00 82.50 469 GLU A O 1
ATOM 3633 N N . LEU A 1 470 ? -10.658 -14.060 30.859 1.00 84.00 470 LEU A N 1
ATOM 3634 C CA . LEU A 1 470 ? -10.632 -13.846 29.405 1.00 84.00 470 LEU A CA 1
ATOM 3635 C C . LEU A 1 470 ? -12.025 -13.798 28.756 1.00 84.00 470 LEU A C 1
ATOM 3637 O O . LEU A 1 470 ? -12.188 -13.155 27.716 1.00 84.00 470 LEU A O 1
ATOM 3641 N N . LYS A 1 471 ? -13.039 -14.434 29.362 1.00 84.38 471 LYS A N 1
ATOM 3642 C CA . LYS A 1 471 ? -14.430 -14.379 28.877 1.00 84.38 471 LYS A CA 1
ATOM 3643 C C . LYS A 1 471 ? -15.073 -13.007 29.069 1.00 84.38 471 LYS A C 1
ATOM 3645 O O . LYS A 1 471 ? -15.986 -12.670 28.323 1.00 84.38 471 LYS A O 1
ATOM 3650 N N . ASN A 1 472 ? -14.608 -12.231 30.045 1.00 84.56 472 ASN A N 1
ATOM 3651 C CA . ASN A 1 472 ? -15.121 -10.891 30.330 1.00 84.56 472 ASN A CA 1
ATOM 3652 C C . ASN A 1 472 ? -14.307 -9.791 29.631 1.00 84.56 472 ASN A C 1
ATOM 3654 O O . ASN A 1 472 ? -14.647 -8.616 29.744 1.00 84.56 472 ASN A O 1
ATOM 3658 N N . ILE A 1 473 ? -13.243 -10.164 28.913 1.00 88.50 473 ILE A N 1
ATOM 3659 C CA . ILE A 1 473 ? -12.356 -9.232 28.222 1.00 88.50 473 ILE A CA 1
ATOM 3660 C C . ILE A 1 473 ? -12.548 -9.384 26.716 1.00 88.50 473 ILE A C 1
ATOM 3662 O O . ILE A 1 473 ? -12.346 -10.463 26.146 1.00 88.50 473 ILE A O 1
ATOM 3666 N N . GLY A 1 474 ? -12.926 -8.280 26.075 1.00 90.50 474 GLY A N 1
ATOM 3667 C CA . GLY A 1 474 ? -13.139 -8.213 24.638 1.00 90.50 474 GLY A CA 1
ATOM 3668 C C . GLY A 1 474 ? -11.837 -8.391 23.864 1.00 90.50 474 GLY A C 1
ATOM 3669 O O . GLY A 1 474 ? -10.801 -7.853 24.253 1.00 90.50 474 GLY A O 1
ATOM 3670 N N . LEU A 1 475 ? -11.898 -9.115 22.746 1.00 92.88 475 LEU A N 1
ATOM 3671 C CA . LEU A 1 475 ? -10.833 -9.111 21.739 1.00 92.88 475 LEU A CA 1
ATOM 3672 C C . LEU A 1 475 ? -11.032 -7.886 20.830 1.00 92.88 475 LEU A C 1
ATOM 3674 O O . LEU A 1 475 ? -11.987 -7.908 20.046 1.00 92.88 475 LEU A O 1
ATOM 3678 N N . PRO A 1 476 ? -10.187 -6.839 20.914 1.00 92.88 476 PRO A N 1
ATOM 3679 C CA . PRO A 1 476 ? -10.389 -5.619 20.147 1.00 92.88 476 PRO A CA 1
ATOM 3680 C C . PRO A 1 476 ? -9.859 -5.740 18.717 1.00 92.88 476 PRO A C 1
ATOM 3682 O O . PRO A 1 476 ? -8.852 -6.398 18.450 1.00 92.88 476 PRO A O 1
ATOM 3685 N N . PHE A 1 477 ? -10.514 -5.047 17.794 1.00 94.25 477 PHE A N 1
ATOM 3686 C CA . PHE A 1 477 ? -10.087 -4.894 16.408 1.00 94.25 477 PHE A CA 1
ATOM 3687 C C . PHE A 1 477 ? -10.675 -3.611 15.805 1.00 94.25 477 PHE A C 1
ATOM 3689 O O . PHE A 1 477 ? -11.713 -3.121 16.244 1.00 94.25 477 PHE A O 1
ATOM 3696 N N . HIS A 1 478 ? -10.043 -3.082 14.755 1.00 94.81 478 HIS A N 1
ATOM 3697 C CA . HIS A 1 478 ? -10.648 -2.006 13.965 1.00 94.81 478 HIS A CA 1
ATOM 3698 C C . HIS A 1 478 ? -11.696 -2.592 13.013 1.00 94.81 478 HIS A C 1
ATOM 3700 O O . HIS A 1 478 ? -11.371 -3.561 12.306 1.00 94.81 478 HIS A O 1
ATOM 3706 N N . PRO A 1 479 ? -12.904 -2.008 12.898 1.00 96.00 479 PRO A N 1
ATOM 3707 C CA . PRO A 1 479 ? -13.928 -2.525 12.003 1.00 96.00 479 PRO A CA 1
ATOM 3708 C C . PRO A 1 479 ? -13.453 -2.704 10.559 1.00 96.00 479 PRO A C 1
ATOM 3710 O O . PRO A 1 479 ? -13.703 -3.736 9.942 1.00 96.00 479 PRO A O 1
ATOM 3713 N N . THR A 1 480 ? -12.673 -1.758 10.043 1.00 95.88 480 THR A N 1
ATOM 3714 C CA . THR A 1 480 ? -12.109 -1.801 8.686 1.00 95.88 480 THR A CA 1
ATOM 3715 C C . THR A 1 480 ? -11.092 -2.931 8.490 1.00 95.88 480 THR A C 1
ATOM 3717 O O . THR A 1 480 ? -11.063 -3.548 7.428 1.00 95.88 480 THR A O 1
ATOM 3720 N N . CYS A 1 481 ? -10.297 -3.277 9.510 1.00 95.88 481 CYS A N 1
ATOM 3721 C CA . CYS A 1 481 ? -9.427 -4.457 9.478 1.00 95.88 481 CYS A CA 1
ATOM 3722 C C . CYS A 1 481 ? -10.239 -5.760 9.474 1.00 95.88 481 CYS A C 1
ATOM 3724 O O . CYS A 1 481 ? -9.871 -6.720 8.793 1.00 95.88 481 CYS A O 1
ATOM 3726 N N . PHE A 1 482 ? -11.348 -5.797 10.217 1.00 96.62 482 PHE A N 1
ATOM 3727 C CA . PHE A 1 482 ? -12.224 -6.964 10.268 1.00 96.62 482 PHE A CA 1
ATOM 3728 C C . PHE A 1 482 ? -12.966 -7.198 8.950 1.00 96.62 482 PHE A C 1
ATOM 3730 O O . PHE A 1 482 ? -13.136 -8.348 8.559 1.00 96.62 482 PHE A O 1
ATOM 3737 N N . GLU A 1 483 ? -13.295 -6.147 8.194 1.00 96.44 483 GLU A N 1
ATOM 3738 C CA . GLU A 1 483 ? -13.808 -6.296 6.823 1.00 96.44 483 GLU A CA 1
ATOM 3739 C C . GLU A 1 483 ? -12.800 -7.032 5.921 1.00 96.44 483 GLU A C 1
ATOM 3741 O O . GLU A 1 483 ? -13.157 -7.985 5.227 1.00 96.44 483 GLU A O 1
ATOM 3746 N N . VAL A 1 484 ? -11.508 -6.684 5.994 1.00 97.06 484 VAL A N 1
ATOM 3747 C CA . VAL A 1 484 ? -10.456 -7.414 5.257 1.00 97.06 484 VAL A CA 1
ATOM 3748 C C . VAL A 1 484 ? -10.411 -8.889 5.682 1.00 97.06 484 VAL A C 1
ATOM 3750 O O . VAL A 1 484 ? -10.299 -9.780 4.833 1.00 97.06 484 VAL A O 1
ATOM 3753 N N . PHE A 1 485 ? -10.555 -9.168 6.982 1.00 96.75 485 PHE A N 1
ATOM 3754 C CA . PHE A 1 485 ? -10.655 -10.533 7.506 1.00 96.75 485 PHE A CA 1
ATOM 3755 C C . PHE A 1 485 ? -11.899 -11.277 7.001 1.00 96.75 485 PHE A C 1
ATOM 3757 O O . PHE A 1 485 ? -11.788 -12.457 6.659 1.00 96.75 485 PHE A O 1
ATOM 3764 N N . ILE A 1 486 ? -13.059 -10.620 6.900 1.00 95.75 486 ILE A N 1
ATOM 3765 C CA . ILE A 1 486 ? -14.291 -11.197 6.344 1.00 95.75 486 ILE A CA 1
ATOM 3766 C C . ILE A 1 486 ? -14.067 -11.607 4.885 1.00 95.75 486 ILE A C 1
ATOM 3768 O O . ILE A 1 486 ? -14.330 -12.761 4.531 1.00 95.75 486 ILE A O 1
ATOM 3772 N N . GLN A 1 487 ? -13.539 -10.703 4.053 1.00 96.44 487 GLN A N 1
ATOM 3773 C CA . GLN A 1 487 ? -13.291 -10.962 2.629 1.00 96.44 487 GLN A CA 1
ATOM 3774 C C . GLN A 1 487 ? -12.311 -12.125 2.430 1.00 96.44 487 GLN A C 1
ATOM 3776 O O . GLN A 1 487 ? -12.580 -13.066 1.675 1.00 96.44 487 GLN A O 1
ATOM 3781 N N . ALA A 1 488 ? -11.199 -12.118 3.166 1.00 96.12 488 ALA A N 1
ATOM 3782 C CA . ALA A 1 488 ? -10.203 -13.179 3.092 1.00 96.12 488 ALA A CA 1
ATOM 3783 C C . ALA A 1 488 ? -10.743 -14.521 3.632 1.00 96.12 488 ALA A C 1
ATOM 3785 O O . ALA A 1 488 ? -10.548 -15.569 3.011 1.00 96.12 488 ALA A O 1
ATOM 3786 N N . SER A 1 489 ? -11.490 -14.512 4.740 1.00 95.12 489 SER A N 1
ATOM 3787 C CA . SER A 1 489 ? -12.094 -15.720 5.319 1.00 95.12 489 SER A CA 1
ATOM 3788 C C . SER A 1 489 ? -13.131 -16.346 4.390 1.00 95.12 489 SER A C 1
ATOM 3790 O O . SER A 1 489 ? -13.135 -17.563 4.201 1.00 95.12 489 SER A O 1
ATOM 3792 N N . ARG A 1 490 ? -13.976 -15.537 3.738 1.00 93.94 490 ARG A N 1
ATOM 3793 C CA . ARG A 1 490 ? -14.923 -16.021 2.721 1.00 93.94 490 ARG A CA 1
ATOM 3794 C C . ARG A 1 490 ? -14.190 -16.719 1.573 1.00 93.94 490 ARG A C 1
ATOM 3796 O O . ARG A 1 490 ? -14.579 -17.824 1.203 1.00 93.94 490 ARG A O 1
ATOM 3803 N N . ARG A 1 491 ? -13.091 -16.137 1.074 1.00 94.00 491 ARG A N 1
ATOM 3804 C CA . ARG A 1 491 ? -12.294 -16.712 -0.025 1.00 94.00 491 ARG A CA 1
ATOM 3805 C C . ARG A 1 491 ? -11.565 -18.001 0.364 1.00 94.00 491 ARG A C 1
ATOM 3807 O O . ARG A 1 491 ? -11.599 -18.967 -0.391 1.00 94.00 491 ARG A O 1
ATOM 3814 N N . PHE A 1 492 ? -10.883 -18.026 1.510 1.00 94.38 492 PHE A N 1
ATOM 3815 C CA . PHE A 1 492 ? -9.941 -19.107 1.845 1.00 94.38 492 PHE A CA 1
ATOM 3816 C C . PHE A 1 492 ? -10.465 -20.141 2.843 1.00 94.38 492 PHE A C 1
ATOM 3818 O O . PHE A 1 492 ? -9.896 -21.231 2.929 1.00 94.38 492 PHE A O 1
ATOM 3825 N N . LEU A 1 493 ? -11.500 -19.809 3.616 1.00 93.06 493 LEU A N 1
ATOM 3826 C CA . LEU A 1 493 ? -12.103 -20.691 4.621 1.00 93.06 493 LEU A CA 1
ATOM 3827 C C . LEU A 1 493 ? -13.556 -21.060 4.292 1.00 93.06 493 LEU A C 1
ATOM 3829 O O . LEU A 1 493 ? -14.101 -21.943 4.955 1.00 93.06 493 LEU A O 1
ATOM 3833 N N . GLY A 1 494 ? -14.193 -20.369 3.337 1.00 92.19 494 GLY A N 1
ATOM 3834 C CA . GLY A 1 494 ? -15.607 -20.531 2.975 1.00 92.19 494 GLY A CA 1
ATOM 3835 C C . GLY A 1 494 ? -16.601 -20.013 4.024 1.00 92.19 494 GLY A C 1
ATOM 3836 O O . GLY A 1 494 ? -17.806 -20.028 3.793 1.00 92.19 494 GLY A O 1
ATOM 3837 N N . ARG A 1 495 ? -16.113 -19.558 5.185 1.00 91.88 495 ARG A N 1
ATOM 3838 C CA . ARG A 1 495 ? -16.898 -18.988 6.287 1.00 91.88 495 ARG A CA 1
ATOM 3839 C C . ARG A 1 495 ? -16.028 -18.067 7.138 1.00 91.88 495 ARG A C 1
ATOM 3841 O O . ARG A 1 495 ? -14.826 -18.296 7.248 1.00 91.88 495 ARG A O 1
ATOM 3848 N N . VAL A 1 496 ? -16.652 -17.085 7.778 1.00 93.50 496 VAL A N 1
ATOM 3849 C CA . VAL A 1 496 ? -16.017 -16.245 8.805 1.00 93.50 496 VAL A CA 1
ATOM 3850 C C . VAL A 1 496 ? -16.100 -16.986 10.140 1.00 93.50 496 VAL A C 1
ATOM 3852 O O . VAL A 1 496 ? -17.181 -17.426 10.522 1.00 93.50 496 VAL A O 1
ATOM 3855 N N . ASP A 1 497 ? -14.966 -17.183 10.809 1.00 92.06 497 ASP A N 1
ATOM 3856 C CA . ASP A 1 497 ? -14.858 -18.011 12.019 1.00 92.06 497 ASP A CA 1
ATOM 3857 C C . ASP A 1 497 ? -14.265 -17.199 13.168 1.00 92.06 497 ASP A C 1
ATOM 3859 O O . ASP A 1 497 ? -13.055 -17.190 13.396 1.00 92.06 497 ASP A O 1
ATOM 3863 N N . ILE A 1 498 ? -15.143 -16.464 13.849 1.00 94.38 498 ILE A N 1
ATOM 3864 C CA . ILE A 1 498 ? -14.761 -15.640 14.997 1.00 94.38 498 ILE A CA 1
ATOM 3865 C C . ILE A 1 498 ? -14.486 -16.481 16.250 1.00 94.38 498 ILE A C 1
ATOM 3867 O O . ILE A 1 498 ? -13.681 -16.071 17.079 1.00 94.38 498 ILE A O 1
ATOM 3871 N N . ASP A 1 499 ? -15.068 -17.683 16.359 1.00 93.12 499 ASP A N 1
ATOM 3872 C CA . ASP A 1 499 ? -14.788 -18.611 17.461 1.00 93.12 499 ASP A CA 1
ATOM 3873 C C . ASP A 1 499 ? -13.318 -19.052 17.440 1.00 93.12 499 ASP A C 1
ATOM 3875 O O . ASP A 1 499 ? -12.640 -19.041 18.468 1.00 93.12 499 ASP A O 1
ATOM 3879 N N . ALA A 1 500 ? -12.800 -19.414 16.261 1.00 92.56 500 ALA A N 1
ATOM 3880 C CA . ALA A 1 500 ? -11.391 -19.763 16.103 1.00 92.56 500 ALA A CA 1
ATOM 3881 C C . ALA A 1 500 ? -10.463 -18.580 16.420 1.00 92.56 500 ALA A C 1
ATOM 3883 O O . ALA A 1 500 ? -9.401 -18.784 17.004 1.00 92.56 500 ALA A O 1
ATOM 3884 N N . LEU A 1 501 ? -10.866 -17.352 16.079 1.00 92.25 501 LEU A N 1
ATOM 3885 C CA . LEU A 1 501 ? -10.085 -16.152 16.372 1.00 92.25 501 LEU A CA 1
ATOM 3886 C C . LEU A 1 501 ? -9.939 -15.925 17.885 1.00 92.25 501 LEU A C 1
ATOM 3888 O O . LEU A 1 501 ? -8.827 -15.709 18.366 1.00 92.25 501 LEU A O 1
ATOM 3892 N N . VAL A 1 502 ? -11.038 -16.058 18.637 1.00 91.81 502 VAL A N 1
ATOM 3893 C CA . VAL A 1 502 ? -11.016 -15.964 20.105 1.00 91.81 502 VAL A CA 1
ATOM 3894 C C . VAL A 1 502 ? -10.192 -17.099 20.712 1.00 91.81 502 VAL A C 1
ATOM 3896 O O . VAL A 1 502 ? -9.335 -16.837 21.545 1.00 91.81 502 VAL A O 1
ATOM 3899 N N . LYS A 1 503 ? -10.346 -18.343 20.238 1.00 91.06 503 LYS A N 1
ATOM 3900 C CA . LYS A 1 503 ? -9.521 -19.478 20.701 1.00 91.06 503 LYS A CA 1
ATOM 3901 C C . LYS A 1 503 ? -8.023 -19.250 20.492 1.00 91.06 503 LYS A C 1
ATOM 3903 O O . LYS A 1 503 ? -7.223 -19.636 21.341 1.00 91.06 503 LYS A O 1
ATOM 3908 N N . ILE A 1 504 ? -7.634 -18.669 19.355 1.00 91.31 504 ILE A N 1
ATOM 3909 C CA . ILE A 1 504 ? -6.233 -18.342 19.060 1.00 91.31 504 ILE A CA 1
ATOM 3910 C C . ILE A 1 504 ? -5.718 -17.288 20.040 1.00 91.31 504 ILE A C 1
ATOM 3912 O O . ILE A 1 504 ? -4.624 -17.474 20.572 1.00 91.31 504 ILE A O 1
ATOM 3916 N N . ARG A 1 505 ? -6.509 -16.236 20.309 1.00 89.75 505 ARG A N 1
ATOM 3917 C CA . ARG A 1 505 ? -6.195 -15.247 21.350 1.00 89.75 505 ARG A CA 1
ATOM 3918 C C . ARG A 1 505 ? -6.006 -15.944 22.688 1.00 89.75 505 ARG A C 1
ATOM 3920 O O . ARG A 1 505 ? -4.908 -15.899 23.223 1.00 89.75 505 ARG A O 1
ATOM 3927 N N . ASP A 1 506 ? -7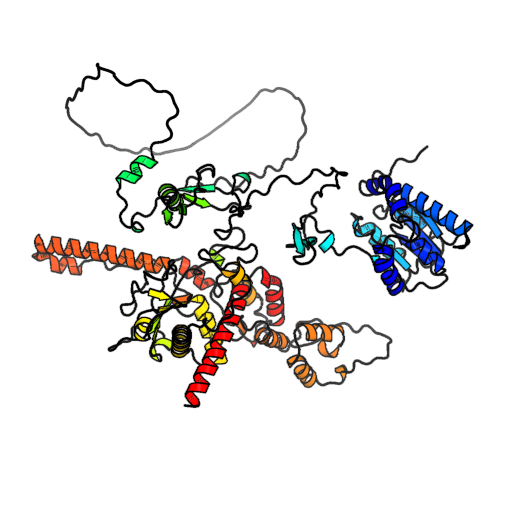.017 -16.656 23.177 1.00 89.50 506 ASP A N 1
ATOM 3928 C CA . ASP A 1 506 ? -6.998 -17.294 24.498 1.00 89.50 506 ASP A CA 1
ATOM 3929 C C . ASP A 1 506 ? -5.786 -18.219 24.662 1.00 89.50 506 ASP A C 1
ATOM 3931 O O . ASP A 1 506 ? -5.090 -18.176 25.675 1.00 89.50 506 ASP A O 1
ATOM 3935 N N . LYS A 1 507 ? -5.478 -19.019 23.634 1.00 88.75 507 LYS A N 1
ATOM 3936 C CA . LYS A 1 507 ? -4.301 -19.892 23.631 1.00 88.75 507 LYS A CA 1
ATOM 3937 C C . LYS A 1 507 ? -2.995 -19.101 23.731 1.00 88.75 507 LYS A C 1
ATOM 3939 O O . LYS A 1 507 ? -2.120 -19.501 24.494 1.00 88.75 507 LYS A O 1
ATOM 3944 N N . ALA A 1 508 ? -2.848 -18.017 22.969 1.00 87.94 508 ALA A N 1
ATOM 3945 C CA . ALA A 1 508 ? -1.660 -17.168 23.017 1.00 87.94 508 ALA A CA 1
ATOM 3946 C C . ALA A 1 508 ? -1.470 -16.564 24.421 1.00 87.94 508 ALA A C 1
ATOM 3948 O O . ALA A 1 508 ? -0.383 -16.668 24.990 1.00 87.94 508 ALA A O 1
ATOM 3949 N N . CYS A 1 509 ? -2.551 -16.067 25.029 1.00 84.62 509 CYS A N 1
ATOM 3950 C CA . CYS A 1 509 ? -2.551 -15.516 26.386 1.00 84.62 509 CYS A CA 1
ATOM 3951 C C . CYS A 1 509 ? -2.144 -16.561 27.435 1.00 84.62 509 CYS A C 1
ATOM 3953 O O . CYS A 1 509 ? -1.220 -16.338 28.216 1.00 84.62 509 CYS A O 1
ATOM 3955 N N . LEU A 1 510 ? -2.790 -17.732 27.422 1.00 84.69 510 LEU A N 1
ATOM 3956 C CA . LEU A 1 510 ? -2.533 -18.807 28.386 1.00 84.69 510 LEU A CA 1
ATOM 3957 C C . LEU A 1 510 ? -1.126 -19.404 28.249 1.00 84.69 510 LEU A C 1
ATOM 3959 O O . LEU A 1 510 ? -0.522 -19.808 29.242 1.00 84.69 510 LEU A O 1
ATOM 3963 N N . GLU A 1 511 ? -0.591 -19.467 27.028 1.00 86.50 511 GLU A N 1
ATOM 3964 C CA . GLU A 1 511 ? 0.768 -19.951 26.764 1.00 86.50 511 GLU A CA 1
ATOM 3965 C C . GLU A 1 511 ? 1.845 -18.864 26.925 1.00 86.50 511 GLU A C 1
ATOM 3967 O O . GLU A 1 511 ? 3.028 -19.178 26.768 1.00 86.50 511 GLU A O 1
ATOM 3972 N N . ARG A 1 512 ? 1.463 -17.616 27.242 1.00 83.25 512 ARG A N 1
ATOM 3973 C CA . ARG A 1 512 ? 2.351 -16.440 27.304 1.00 83.25 512 ARG A CA 1
ATOM 3974 C C . ARG A 1 512 ? 3.175 -16.265 26.024 1.00 83.25 512 ARG A C 1
ATOM 3976 O O . ARG A 1 512 ? 4.398 -16.121 26.064 1.00 83.25 512 ARG A O 1
ATOM 3983 N N . LYS A 1 513 ? 2.499 -16.340 24.880 1.00 84.88 513 LYS A N 1
ATOM 3984 C CA . LYS A 1 513 ? 3.074 -16.129 23.548 1.00 84.88 513 LYS A CA 1
ATOM 3985 C C . LYS A 1 513 ? 2.374 -14.972 22.863 1.00 84.88 513 LYS A C 1
ATOM 3987 O O . LYS A 1 513 ? 1.192 -14.738 23.095 1.00 84.88 513 LYS A O 1
ATOM 3992 N N . ASP A 1 514 ? 3.095 -14.328 21.958 1.00 82.50 514 ASP A N 1
ATOM 3993 C CA . ASP A 1 514 ? 2.518 -13.300 21.104 1.00 82.50 514 ASP A CA 1
ATOM 3994 C C . ASP A 1 514 ? 1.408 -13.889 20.226 1.00 82.50 514 ASP A C 1
ATOM 3996 O O . ASP A 1 514 ? 1.464 -15.047 19.783 1.00 82.50 514 ASP A O 1
ATOM 4000 N N . PHE A 1 515 ? 0.405 -13.063 19.938 1.00 85.69 515 PHE A N 1
ATOM 4001 C CA . PHE A 1 515 ? -0.604 -13.368 18.932 1.00 85.69 515 PHE A CA 1
ATOM 4002 C C . PHE A 1 515 ? 0.081 -13.705 17.586 1.00 85.69 515 PHE A C 1
ATOM 4004 O O . PHE A 1 515 ? 1.120 -13.118 17.278 1.00 85.69 515 PHE A O 1
ATOM 4011 N N . PRO A 1 516 ? -0.441 -14.639 16.757 1.00 87.44 516 PRO A N 1
ATOM 4012 C CA . PRO A 1 516 ? 0.282 -15.183 15.597 1.00 87.44 516 PRO A CA 1
ATOM 4013 C C . PRO A 1 516 ? 0.305 -14.230 14.388 1.00 87.44 516 PRO A C 1
ATOM 4015 O O . PRO A 1 516 ? -0.087 -14.585 13.276 1.00 87.44 516 PRO A O 1
ATOM 4018 N N . VAL A 1 517 ? 0.769 -13.002 14.602 1.00 90.44 517 VAL A N 1
ATOM 4019 C CA . VAL A 1 517 ? 0.938 -11.959 13.600 1.00 90.44 517 VAL A CA 1
ATOM 4020 C C . VAL A 1 517 ? 2.314 -11.340 13.786 1.00 90.44 517 VAL A C 1
ATOM 4022 O O . VAL A 1 517 ? 2.596 -10.675 14.775 1.00 90.44 517 VAL A O 1
ATOM 4025 N N . ARG A 1 518 ? 3.174 -11.506 12.785 1.00 91.38 518 ARG A N 1
ATOM 4026 C CA . ARG A 1 518 ? 4.409 -10.733 12.676 1.00 91.38 518 ARG A CA 1
ATOM 4027 C C . ARG A 1 518 ? 4.077 -9.376 12.081 1.00 91.38 518 ARG A C 1
ATOM 4029 O O . ARG A 1 518 ? 3.611 -9.292 10.942 1.00 91.38 518 ARG A O 1
ATOM 4036 N N . HIS A 1 519 ? 4.301 -8.326 12.860 1.00 89.25 519 HIS A N 1
ATOM 4037 C CA . HIS A 1 519 ? 4.059 -6.962 12.419 1.00 89.25 519 HIS A CA 1
ATOM 4038 C C . HIS A 1 519 ? 5.071 -6.527 11.354 1.00 89.25 519 HIS A C 1
ATOM 4040 O O . HIS A 1 519 ? 6.244 -6.894 11.385 1.00 89.25 519 HIS A O 1
ATOM 4046 N N . HIS A 1 520 ? 4.597 -5.722 10.404 1.00 92.94 520 HIS A N 1
ATOM 4047 C CA . HIS A 1 520 ? 5.436 -5.104 9.381 1.00 92.94 520 HIS A CA 1
ATOM 4048 C C . HIS A 1 520 ? 6.474 -4.171 10.030 1.00 92.94 520 HIS A C 1
ATOM 4050 O O . HIS A 1 520 ? 6.149 -3.468 10.983 1.00 92.94 520 HIS A O 1
ATOM 4056 N N . GLU A 1 521 ? 7.683 -4.094 9.473 1.00 92.88 521 GLU A N 1
ATOM 4057 C CA . GLU A 1 521 ? 8.816 -3.310 10.000 1.00 92.88 521 GLU A CA 1
ATOM 4058 C C . GLU A 1 521 ? 8.440 -1.859 10.353 1.00 92.88 521 GLU A C 1
ATOM 4060 O O . GLU A 1 521 ? 8.687 -1.394 11.459 1.00 92.88 521 GLU A O 1
ATOM 4065 N N . HIS A 1 522 ? 7.727 -1.167 9.461 1.00 92.25 522 HIS A N 1
ATOM 4066 C CA . HIS A 1 522 ? 7.227 0.191 9.718 1.00 92.25 522 HIS A CA 1
ATOM 4067 C C . HIS A 1 522 ? 6.317 0.332 10.950 1.00 92.25 522 HIS A C 1
ATOM 4069 O O . HIS A 1 522 ? 6.291 1.409 11.542 1.00 92.25 522 HIS A O 1
ATOM 4075 N N . VAL A 1 523 ? 5.566 -0.717 11.315 1.00 89.69 523 VAL A N 1
ATOM 4076 C CA . VAL A 1 523 ? 4.782 -0.746 12.561 1.00 89.69 523 VAL A CA 1
ATOM 4077 C C . VAL A 1 523 ? 5.738 -0.864 13.735 1.00 89.69 523 VAL A C 1
ATOM 4079 O O . VAL A 1 523 ? 5.643 -0.070 14.659 1.00 89.69 523 VAL A O 1
ATOM 4082 N N . VAL A 1 524 ? 6.693 -1.797 13.656 1.00 89.75 524 VAL A N 1
ATOM 4083 C CA . VAL A 1 524 ? 7.696 -2.038 14.704 1.00 89.75 524 VAL A CA 1
ATOM 4084 C C . VAL A 1 524 ? 8.507 -0.778 15.007 1.00 89.75 524 VAL A C 1
ATOM 4086 O O . VAL A 1 524 ? 8.707 -0.453 16.169 1.00 89.75 524 VAL A O 1
ATOM 4089 N N . HIS A 1 525 ? 8.890 -0.012 13.984 1.00 87.69 525 HIS A N 1
ATOM 4090 C CA . HIS A 1 525 ? 9.603 1.261 14.147 1.00 87.69 525 HIS A CA 1
ATOM 4091 C C . HIS A 1 525 ? 8.788 2.361 14.847 1.00 87.69 525 HIS A C 1
ATOM 4093 O O . HIS A 1 525 ? 9.371 3.340 15.304 1.00 87.69 525 HIS A O 1
ATOM 4099 N N . GLY A 1 526 ? 7.457 2.246 14.883 1.00 82.44 526 GLY A N 1
ATOM 4100 C CA . GLY A 1 526 ? 6.568 3.178 15.584 1.00 82.44 526 GLY A CA 1
ATOM 4101 C C . GLY A 1 526 ? 6.084 2.675 16.948 1.00 82.44 526 GLY A C 1
ATOM 4102 O O . GLY A 1 526 ? 5.391 3.422 17.642 1.00 82.44 526 GLY A O 1
ATOM 4103 N N . LEU A 1 527 ? 6.415 1.429 17.326 1.00 79.75 527 LEU A N 1
ATOM 4104 C CA . LEU A 1 527 ? 5.978 0.822 18.585 1.00 79.75 527 LEU A CA 1
ATOM 4105 C C . LEU A 1 527 ? 6.630 1.512 19.787 1.00 79.75 527 LEU A C 1
ATOM 4107 O O . LEU A 1 527 ? 7.841 1.705 19.843 1.00 79.75 527 LEU A O 1
ATOM 4111 N N . GLY A 1 528 ? 5.810 1.809 20.788 1.00 70.75 528 GLY A N 1
ATOM 4112 C CA . GLY A 1 528 ? 6.215 2.397 22.057 1.00 70.75 528 GLY A CA 1
ATOM 4113 C C . GLY A 1 528 ? 5.012 2.525 22.987 1.00 70.75 528 GLY A C 1
ATOM 4114 O O . GLY A 1 528 ? 3.890 2.199 22.599 1.00 70.75 528 GLY A O 1
ATOM 4115 N N . GLN A 1 529 ? 5.229 3.019 24.210 1.00 65.31 529 GLN A N 1
ATOM 4116 C CA . GLN A 1 529 ? 4.120 3.374 25.110 1.00 65.31 529 GLN A CA 1
ATOM 4117 C C . GLN A 1 529 ? 3.224 4.458 24.487 1.00 65.31 529 GLN A C 1
ATOM 4119 O O . GLN A 1 529 ? 2.012 4.457 24.684 1.00 65.31 529 GLN A O 1
ATOM 4124 N N . VAL A 1 530 ? 3.833 5.363 23.717 1.00 67.94 530 VAL A N 1
ATOM 4125 C CA . VAL A 1 530 ? 3.157 6.330 22.854 1.00 67.94 530 VAL A CA 1
ATOM 4126 C C . VAL A 1 530 ? 3.590 6.047 21.421 1.00 67.94 530 VAL A C 1
ATOM 4128 O O . VAL A 1 530 ? 4.769 5.791 21.159 1.00 67.94 530 VAL A O 1
ATOM 4131 N N . TRP A 1 531 ? 2.630 6.068 20.500 1.00 75.00 531 TRP A N 1
ATOM 4132 C CA . TRP A 1 531 ? 2.898 5.830 19.089 1.00 75.00 531 TRP A CA 1
ATOM 4133 C C . TRP A 1 531 ? 3.798 6.932 18.521 1.00 75.00 531 TRP A C 1
ATOM 4135 O O . TRP A 1 531 ? 3.436 8.106 18.559 1.00 75.00 531 TRP A O 1
ATOM 4145 N N . THR A 1 532 ? 4.956 6.554 17.971 1.00 77.19 532 THR A N 1
ATOM 4146 C CA . THR A 1 532 ? 5.881 7.513 17.346 1.00 77.19 532 THR A CA 1
ATOM 4147 C C . THR A 1 532 ? 5.685 7.515 15.835 1.00 77.19 532 THR A C 1
ATOM 4149 O O . THR A 1 532 ? 5.900 6.506 15.158 1.00 77.19 532 THR A O 1
ATOM 4152 N N . HIS A 1 533 ? 5.287 8.659 15.280 1.00 79.62 533 HIS A N 1
ATOM 4153 C CA . HIS A 1 533 ? 5.148 8.812 13.837 1.00 79.62 533 HIS A CA 1
ATOM 4154 C C . HIS A 1 533 ? 6.523 8.894 13.151 1.00 79.62 533 HIS A C 1
ATOM 4156 O O . HIS A 1 533 ? 7.364 9.720 13.497 1.00 79.62 533 HIS A O 1
ATOM 4162 N N . ASN A 1 534 ? 6.708 8.075 12.111 1.00 84.62 534 ASN A N 1
ATOM 4163 C CA . ASN A 1 534 ? 7.856 8.127 11.209 1.00 84.62 534 ASN A CA 1
ATOM 4164 C C . ASN A 1 534 ? 7.444 8.674 9.833 1.00 84.62 534 ASN A C 1
ATOM 4166 O O . ASN A 1 534 ? 6.454 8.236 9.237 1.00 84.62 534 ASN A O 1
ATOM 4170 N N . ILE A 1 535 ? 8.242 9.599 9.302 1.00 85.00 535 ILE A N 1
ATOM 4171 C CA . ILE A 1 535 ? 8.018 10.234 7.997 1.00 85.00 535 ILE A CA 1
ATOM 4172 C C . ILE A 1 535 ? 7.972 9.178 6.882 1.00 85.00 535 ILE A C 1
ATOM 4174 O O . ILE A 1 535 ? 8.907 8.399 6.726 1.00 85.00 535 ILE A O 1
ATOM 4178 N N . GLY A 1 536 ? 6.910 9.175 6.071 1.00 86.38 536 GLY A N 1
ATOM 4179 C CA . GLY A 1 536 ? 6.688 8.186 5.006 1.00 86.38 536 GLY A CA 1
ATOM 4180 C C . GLY A 1 536 ? 5.872 6.958 5.440 1.00 86.38 536 GLY A C 1
ATOM 4181 O O . GLY A 1 536 ? 5.478 6.146 4.589 1.00 86.38 536 GLY A O 1
ATOM 4182 N N . HIS A 1 537 ? 5.609 6.808 6.745 1.00 91.50 537 HIS A N 1
ATOM 4183 C CA . HIS A 1 537 ? 4.775 5.744 7.312 1.00 91.50 537 HIS A CA 1
ATOM 4184 C C . HIS A 1 537 ? 3.327 6.201 7.559 1.00 91.50 537 HIS A C 1
ATOM 4186 O O . HIS A 1 537 ? 2.562 5.490 8.202 1.00 91.50 537 HIS A O 1
ATOM 4192 N N . GLU A 1 538 ? 2.910 7.355 7.027 1.00 91.19 538 GLU A N 1
ATOM 4193 C CA . GLU A 1 538 ? 1.563 7.912 7.230 1.00 91.19 538 GLU A CA 1
ATOM 4194 C C . GLU A 1 538 ? 0.462 6.946 6.776 1.00 91.19 538 GLU A C 1
ATOM 4196 O O . GLU A 1 538 ? -0.607 6.880 7.370 1.00 91.19 538 GLU A O 1
ATOM 4201 N N . TYR A 1 539 ? 0.752 6.108 5.779 1.00 94.19 539 TYR A N 1
ATOM 4202 C CA . TYR A 1 539 ? -0.180 5.088 5.307 1.00 94.19 539 TYR A CA 1
ATOM 4203 C C . TYR A 1 539 ? -0.627 4.094 6.394 1.00 94.19 539 TYR A C 1
ATOM 4205 O O . TYR A 1 539 ? -1.653 3.453 6.210 1.00 94.19 539 TYR A O 1
ATOM 4213 N N . LEU A 1 540 ? 0.092 3.949 7.514 1.00 93.00 540 LEU A N 1
ATOM 4214 C CA . LEU A 1 540 ? -0.289 3.034 8.597 1.00 93.00 540 LEU A CA 1
ATOM 4215 C C . LEU A 1 540 ? -1.641 3.386 9.233 1.00 93.00 540 LEU A C 1
ATOM 4217 O O . LEU A 1 540 ? -2.348 2.475 9.669 1.00 93.00 540 LEU A O 1
ATOM 4221 N N . VAL A 1 541 ? -2.012 4.669 9.231 1.00 91.75 541 VAL A N 1
ATOM 4222 C CA . VAL A 1 541 ? -3.301 5.168 9.745 1.00 91.75 541 VAL A CA 1
ATOM 4223 C C . VAL A 1 541 ? -4.299 5.512 8.640 1.00 91.75 541 VAL A C 1
ATOM 4225 O O . VAL A 1 541 ? -5.385 6.001 8.927 1.00 91.75 541 VAL A O 1
ATOM 4228 N N . ALA A 1 542 ? -3.972 5.227 7.376 1.00 95.50 542 ALA A N 1
ATOM 4229 C CA . ALA A 1 542 ? -4.913 5.414 6.280 1.00 95.50 542 ALA A CA 1
ATOM 4230 C C . ALA A 1 542 ? -5.994 4.321 6.297 1.00 95.50 542 ALA A C 1
ATOM 4232 O O . ALA A 1 542 ? -5.676 3.135 6.426 1.00 95.50 542 ALA A O 1
ATOM 4233 N N . ASN A 1 543 ? -7.259 4.688 6.120 1.00 95.69 543 ASN A N 1
ATOM 4234 C CA . ASN A 1 543 ? -8.376 3.759 6.089 1.00 95.69 543 ASN A CA 1
ATOM 4235 C C . ASN A 1 543 ? -8.178 2.733 4.959 1.00 95.69 543 ASN A C 1
ATOM 4237 O O . ASN A 1 543 ? -8.025 3.111 3.794 1.00 95.69 543 ASN A O 1
ATOM 4241 N N . PRO A 1 544 ? -8.154 1.423 5.265 1.00 96.25 544 PRO A N 1
ATOM 4242 C CA . PRO A 1 544 ? -7.892 0.427 4.245 1.00 96.25 544 PRO A CA 1
ATOM 4243 C C . PRO A 1 544 ? -9.095 0.194 3.334 1.00 96.25 544 PRO A C 1
ATOM 4245 O O . PRO A 1 544 ? -8.899 -0.285 2.228 1.00 96.25 544 PRO A O 1
ATOM 4248 N N . ILE A 1 545 ? -10.325 0.492 3.753 1.00 95.81 545 ILE A N 1
ATOM 4249 C CA . ILE A 1 545 ? -11.549 0.171 3.007 1.00 95.81 545 ILE A CA 1
ATOM 4250 C C . ILE A 1 545 ? -11.993 1.357 2.155 1.00 95.81 545 ILE A C 1
ATOM 4252 O O . ILE A 1 545 ? -12.100 1.215 0.939 1.00 95.81 545 ILE A O 1
ATOM 4256 N N . PHE A 1 546 ? -12.170 2.520 2.778 1.00 94.94 546 PHE A N 1
ATOM 4257 C CA . PHE A 1 546 ? -12.608 3.750 2.121 1.00 94.94 546 PHE A CA 1
ATOM 4258 C C . PHE A 1 546 ? -11.375 4.523 1.663 1.00 94.94 546 PHE A C 1
ATOM 4260 O O . PHE A 1 546 ? -10.765 5.255 2.436 1.00 94.94 546 PHE A O 1
ATOM 4267 N N . VAL A 1 547 ? -10.948 4.276 0.423 1.00 95.06 547 VAL A N 1
ATOM 4268 C CA . VAL A 1 547 ? -9.694 4.814 -0.120 1.00 95.06 547 VAL A CA 1
ATOM 4269 C C . VAL A 1 547 ? -10.004 5.955 -1.094 1.00 95.06 547 VAL A C 1
ATOM 4271 O O . VAL A 1 547 ? -10.470 5.677 -2.207 1.00 95.06 547 VAL A O 1
ATOM 4274 N N . PRO A 1 548 ? -9.710 7.221 -0.739 1.00 92.75 548 PRO A N 1
ATOM 4275 C CA . PRO A 1 548 ? -9.923 8.353 -1.635 1.00 92.75 548 PRO A CA 1
ATOM 4276 C C . PRO A 1 548 ? -9.206 8.158 -2.976 1.00 92.75 548 PRO A C 1
ATOM 4278 O O . PRO A 1 548 ? -8.048 7.737 -3.038 1.00 92.75 548 PRO A O 1
ATOM 4281 N N . GLY A 1 549 ? -9.916 8.419 -4.075 1.00 91.31 549 GLY A N 1
ATOM 4282 C CA . GLY A 1 549 ? -9.400 8.262 -5.440 1.00 91.31 549 GLY A CA 1
ATOM 4283 C C . GLY A 1 549 ? -9.320 6.823 -5.974 1.00 91.31 549 GLY A C 1
ATOM 4284 O O . GLY A 1 549 ? -9.043 6.644 -7.160 1.00 91.31 549 GLY A O 1
ATOM 4285 N N . LEU A 1 550 ? -9.589 5.787 -5.166 1.00 94.88 550 LEU A N 1
ATOM 4286 C CA . LEU A 1 550 ? -9.625 4.406 -5.666 1.00 94.88 550 LEU A CA 1
ATOM 4287 C C . LEU A 1 550 ? -10.835 4.178 -6.577 1.00 94.88 550 LEU A C 1
ATOM 4289 O O . LEU A 1 550 ? -10.692 3.620 -7.663 1.00 94.88 550 LEU A O 1
ATOM 4293 N N . ARG A 1 551 ? -12.018 4.648 -6.166 1.00 93.25 551 ARG A N 1
ATOM 4294 C CA . ARG A 1 551 ? -13.268 4.466 -6.918 1.00 93.25 551 ARG A CA 1
ATOM 4295 C C . ARG A 1 551 ? -13.185 5.014 -8.342 1.00 93.25 551 ARG A C 1
ATOM 4297 O O . ARG A 1 551 ? -13.572 4.327 -9.279 1.00 93.25 551 ARG A O 1
ATOM 4304 N N . SER A 1 552 ? -12.602 6.195 -8.523 1.00 93.81 552 SER A N 1
ATOM 4305 C CA . SER A 1 552 ? -12.415 6.806 -9.841 1.00 93.81 552 SER A CA 1
ATOM 4306 C C . SER A 1 552 ? -11.476 5.998 -10.745 1.00 93.81 552 SER A C 1
ATOM 4308 O O . SER A 1 552 ? -11.731 5.907 -11.945 1.00 93.81 552 SER A O 1
ATOM 4310 N N . ILE A 1 553 ? -10.445 5.343 -10.196 1.00 95.69 553 ILE A N 1
ATOM 4311 C CA . ILE A 1 553 ? -9.592 4.403 -10.949 1.00 95.69 553 ILE A CA 1
ATOM 4312 C C . ILE A 1 553 ? -10.387 3.152 -11.356 1.00 95.69 553 ILE A C 1
ATOM 4314 O O . ILE A 1 553 ? -10.307 2.710 -12.504 1.00 95.69 553 ILE A O 1
ATOM 4318 N N . LEU A 1 554 ? -11.181 2.594 -10.435 1.00 95.50 554 LEU A N 1
ATOM 4319 C CA . LEU A 1 554 ? -12.018 1.422 -10.705 1.00 95.50 554 LEU A CA 1
ATOM 4320 C C . LEU A 1 554 ? -13.038 1.720 -11.812 1.00 95.50 554 LEU A C 1
ATOM 4322 O O . LEU A 1 554 ? -13.108 0.980 -12.792 1.00 95.50 554 LEU A O 1
ATOM 4326 N N . GLU A 1 555 ? -13.768 2.829 -11.711 1.00 95.12 555 GLU A N 1
ATOM 4327 C CA . GLU A 1 555 ? -14.762 3.252 -12.703 1.00 95.12 555 GLU A CA 1
ATOM 4328 C C . GLU A 1 555 ? -14.131 3.552 -14.069 1.00 95.12 555 GLU A C 1
ATOM 4330 O O . GLU A 1 555 ? -14.672 3.138 -15.095 1.00 95.12 555 GLU A O 1
ATOM 4335 N N . ALA A 1 556 ? -12.959 4.200 -14.100 1.00 95.25 556 ALA A N 1
ATOM 4336 C CA . ALA A 1 556 ? -12.227 4.477 -15.338 1.00 95.25 556 ALA A CA 1
ATOM 4337 C C . ALA A 1 556 ? -11.757 3.204 -16.063 1.00 95.25 556 ALA A C 1
ATOM 4339 O O . ALA A 1 556 ? -11.554 3.229 -17.278 1.00 95.25 556 ALA A O 1
ATOM 4340 N N . SER A 1 557 ? -11.600 2.093 -15.337 1.00 95.31 557 SER A N 1
ATOM 4341 C CA . SER A 1 557 ? -11.231 0.801 -15.918 1.00 95.31 557 SER A CA 1
ATOM 4342 C C . SER A 1 557 ? -12.411 0.041 -16.536 1.00 95.31 557 SER A C 1
ATOM 4344 O O . SER A 1 557 ? -12.191 -0.901 -17.298 1.00 95.31 557 SER A O 1
ATOM 4346 N N . VAL A 1 558 ? -13.662 0.426 -16.255 1.00 96.06 558 VAL A N 1
ATOM 4347 C CA . VAL A 1 558 ? -14.853 -0.240 -16.806 1.00 96.06 558 VAL A CA 1
ATOM 4348 C C . VAL A 1 558 ? -15.186 0.335 -18.182 1.00 96.06 558 VAL A C 1
ATOM 4350 O O . VAL A 1 558 ? -15.590 1.490 -18.327 1.00 96.06 558 VAL A O 1
ATOM 4353 N N . SER A 1 559 ? -15.052 -0.492 -19.219 1.00 92.81 559 SER A N 1
ATOM 4354 C CA . SER A 1 559 ? -15.351 -0.099 -20.593 1.00 92.81 559 SER A CA 1
ATOM 4355 C C . SER A 1 559 ? -16.856 0.036 -20.827 1.00 92.81 559 SER A C 1
ATOM 4357 O O . SER A 1 559 ? -17.645 -0.829 -20.451 1.00 92.81 559 SER A O 1
ATOM 4359 N N . LYS A 1 560 ? -17.255 1.107 -21.522 1.00 92.19 560 LYS A N 1
ATOM 4360 C CA . LYS A 1 560 ? -18.628 1.316 -22.021 1.00 92.19 560 LYS A CA 1
ATOM 4361 C C . LYS A 1 560 ? -18.806 0.863 -23.477 1.00 92.19 560 LYS A C 1
ATOM 4363 O O . LYS A 1 560 ? -19.904 0.971 -24.022 1.00 92.19 560 LYS A O 1
ATOM 4368 N N . ASP A 1 561 ? -17.737 0.392 -24.120 1.00 89.94 561 ASP A N 1
ATOM 4369 C CA . ASP A 1 561 ? -17.774 -0.069 -25.507 1.00 89.94 561 ASP A CA 1
ATOM 4370 C C . ASP A 1 561 ? -18.439 -1.449 -25.607 1.00 89.94 561 ASP A C 1
ATOM 4372 O O . ASP A 1 561 ? -18.043 -2.401 -24.936 1.00 89.94 561 ASP A O 1
ATOM 4376 N N . LYS A 1 562 ? -19.426 -1.573 -26.499 1.00 87.19 562 LYS A N 1
ATOM 4377 C CA . LYS A 1 562 ? -20.133 -2.833 -26.777 1.00 87.19 562 LYS A CA 1
ATOM 4378 C C . LYS A 1 562 ? -19.240 -3.886 -27.437 1.00 87.19 562 LYS A C 1
ATOM 4380 O O . LYS A 1 562 ? -19.563 -5.066 -27.365 1.00 87.19 562 LYS A O 1
ATOM 4385 N N . ASN A 1 563 ? -18.149 -3.470 -28.083 1.00 89.19 563 ASN A N 1
ATOM 4386 C CA . ASN A 1 563 ? -17.190 -4.366 -28.736 1.00 89.19 563 ASN A CA 1
ATOM 4387 C C . ASN A 1 563 ? -16.032 -4.780 -27.816 1.00 89.19 563 ASN A C 1
ATOM 4389 O O . ASN A 1 563 ? -15.130 -5.512 -28.239 1.00 89.19 563 ASN A O 1
ATOM 4393 N N . PHE A 1 564 ? -16.025 -4.304 -26.570 1.00 92.50 564 PHE A N 1
ATOM 4394 C CA . PHE A 1 564 ? -15.011 -4.687 -25.605 1.00 92.50 564 PHE A CA 1
ATOM 4395 C C . PHE A 1 564 ? -15.125 -6.179 -25.267 1.00 92.50 564 PHE A C 1
ATOM 4397 O O . PHE A 1 564 ? -16.208 -6.705 -25.027 1.00 92.50 564 PHE A O 1
ATOM 4404 N N . SER A 1 565 ? -13.984 -6.862 -25.236 1.00 92.44 565 SER A N 1
ATOM 4405 C CA . SER A 1 565 ? -13.876 -8.233 -24.756 1.00 92.44 565 SER A CA 1
ATOM 4406 C C . SER A 1 565 ? -12.577 -8.391 -23.989 1.00 92.44 565 SER A C 1
ATOM 4408 O O . SER A 1 565 ? -11.520 -7.955 -24.447 1.00 92.44 565 SER A O 1
ATOM 4410 N N . VAL A 1 566 ? -12.629 -9.105 -22.866 1.00 92.62 566 VAL A N 1
ATOM 4411 C CA . VAL A 1 566 ? -11.437 -9.473 -22.089 1.00 92.62 566 VAL A CA 1
ATOM 4412 C C . VAL A 1 566 ? -10.466 -10.376 -22.860 1.00 92.62 566 VAL A C 1
ATOM 4414 O O . VAL A 1 566 ? -9.316 -10.534 -22.453 1.00 92.62 566 VAL A O 1
ATOM 4417 N N . GLN A 1 567 ? -10.909 -10.964 -23.976 1.00 90.81 567 GLN A N 1
ATOM 4418 C CA . GLN A 1 567 ? -10.065 -11.752 -24.876 1.00 90.81 567 GLN A CA 1
ATOM 4419 C C . GLN A 1 567 ? -9.277 -10.886 -25.867 1.00 90.81 567 GLN A C 1
ATOM 4421 O O . GLN A 1 567 ? -8.344 -11.384 -26.499 1.00 90.81 567 GLN A O 1
ATOM 4426 N N . ASN A 1 568 ? -9.619 -9.600 -25.997 1.00 90.44 568 ASN A N 1
ATOM 4427 C CA . ASN A 1 568 ? -8.886 -8.673 -26.849 1.00 90.44 568 ASN A CA 1
ATOM 4428 C C . ASN A 1 568 ? -7.495 -8.388 -26.265 1.00 90.44 568 ASN A C 1
ATOM 4430 O O . ASN A 1 568 ? -7.264 -8.498 -25.061 1.00 90.44 568 ASN A O 1
ATOM 4434 N N . SER A 1 569 ? -6.562 -8.008 -27.137 1.00 88.38 569 SER A N 1
ATOM 4435 C CA . SER A 1 569 ? -5.232 -7.536 -26.743 1.00 88.38 569 SER A CA 1
ATOM 4436 C C . SER A 1 569 ? -5.306 -6.055 -26.364 1.00 88.38 569 SER A C 1
ATOM 4438 O O . SER A 1 569 ? -5.826 -5.280 -27.166 1.00 88.38 569 SER A O 1
ATOM 4440 N N . PRO A 1 570 ? -4.732 -5.624 -25.224 1.00 87.06 570 PRO A N 1
ATOM 4441 C CA . PRO A 1 570 ? -4.646 -4.203 -24.882 1.00 87.06 570 PRO A CA 1
ATOM 4442 C C . PRO A 1 570 ? -3.551 -3.466 -25.673 1.00 87.06 570 PRO A C 1
ATOM 4444 O O . PRO A 1 570 ? -3.388 -2.259 -25.532 1.00 87.06 570 PRO A O 1
ATOM 4447 N N . PHE A 1 571 ? -2.766 -4.187 -26.481 1.00 85.69 571 PHE A N 1
ATOM 4448 C CA . PHE A 1 571 ? -1.659 -3.632 -27.256 1.00 85.69 571 PHE A CA 1
ATOM 4449 C C . PHE A 1 571 ? -1.958 -3.571 -28.745 1.00 85.69 571 PHE A C 1
ATOM 4451 O O . PHE A 1 571 ? -2.501 -4.525 -29.315 1.00 85.69 571 PHE A O 1
ATOM 4458 N N . ASP A 1 572 ? -1.467 -2.501 -29.367 1.00 76.88 572 ASP A N 1
ATOM 4459 C CA . ASP A 1 572 ? -1.481 -2.312 -30.811 1.00 76.88 572 ASP A CA 1
ATOM 4460 C C . ASP A 1 572 ? -0.678 -3.382 -31.554 1.00 76.88 572 ASP A C 1
ATOM 4462 O O . ASP A 1 572 ? 0.323 -3.931 -31.075 1.00 76.88 572 ASP A O 1
ATOM 4466 N N . VAL A 1 573 ? -1.097 -3.647 -32.791 1.00 70.50 573 VAL A N 1
ATOM 4467 C CA . VAL A 1 573 ? -0.405 -4.565 -33.698 1.00 70.50 573 VAL A CA 1
ATOM 4468 C C . VAL A 1 573 ? 0.983 -4.016 -34.027 1.00 70.50 573 VAL A C 1
ATOM 4470 O O . VAL A 1 573 ? 1.131 -3.006 -34.720 1.00 70.50 573 VAL A O 1
ATOM 4473 N N . ARG A 1 574 ? 2.036 -4.712 -33.578 1.00 63.75 574 ARG A N 1
ATOM 4474 C CA . ARG A 1 574 ? 3.419 -4.387 -33.960 1.00 63.75 574 ARG A CA 1
ATOM 4475 C C . ARG A 1 574 ? 3.583 -4.540 -35.480 1.00 63.75 574 ARG A C 1
ATOM 4477 O O . ARG A 1 574 ? 3.494 -5.645 -36.016 1.00 63.75 574 ARG A O 1
ATOM 4484 N N . ARG A 1 575 ? 3.876 -3.442 -36.195 1.00 57.94 575 ARG A N 1
ATOM 4485 C CA . ARG A 1 575 ? 4.182 -3.475 -37.641 1.00 57.94 575 ARG A CA 1
ATOM 4486 C C . ARG A 1 575 ? 5.391 -4.382 -37.906 1.00 57.94 575 ARG A C 1
ATOM 4488 O O . ARG A 1 575 ? 6.445 -4.215 -37.293 1.00 57.94 575 ARG A O 1
ATOM 4495 N N . ARG A 1 576 ? 5.265 -5.316 -38.861 1.00 52.88 576 ARG A N 1
ATOM 4496 C CA . ARG A 1 576 ? 6.376 -6.171 -39.320 1.00 52.88 576 ARG A CA 1
ATOM 4497 C C . ARG A 1 576 ? 7.508 -5.301 -39.878 1.00 52.88 576 ARG A C 1
ATOM 4499 O O . ARG A 1 576 ? 7.461 -4.877 -41.029 1.00 52.88 576 ARG A O 1
ATOM 4506 N N . ARG A 1 577 ? 8.568 -5.089 -39.097 1.00 51.44 577 ARG A N 1
ATOM 4507 C CA . ARG A 1 577 ? 9.873 -4.698 -39.647 1.00 51.44 577 ARG A CA 1
ATOM 4508 C C . ARG A 1 577 ? 10.439 -5.917 -40.383 1.00 51.44 577 ARG A C 1
ATOM 4510 O O . ARG A 1 577 ? 10.576 -6.976 -39.770 1.00 51.44 577 ARG A O 1
ATOM 4517 N N . LYS A 1 578 ? 10.724 -5.786 -41.686 1.00 44.66 578 LYS A N 1
ATOM 4518 C CA . LYS A 1 578 ? 11.521 -6.765 -42.446 1.00 44.66 578 LYS A CA 1
ATOM 4519 C C . LYS A 1 578 ? 12.918 -6.791 -41.823 1.00 44.66 578 LYS A C 1
ATOM 4521 O O . LYS A 1 578 ? 13.725 -5.917 -42.111 1.00 44.66 578 LYS A O 1
ATOM 4526 N N . VAL A 1 579 ? 13.173 -7.741 -40.931 1.00 49.00 579 VAL A N 1
ATOM 4527 C CA . VAL A 1 579 ? 14.516 -8.010 -40.411 1.00 49.00 579 VAL A CA 1
ATOM 4528 C C . VAL A 1 579 ? 15.066 -9.201 -41.191 1.00 49.00 579 VAL A C 1
ATOM 4530 O O . VAL A 1 579 ? 14.417 -10.239 -41.277 1.00 49.00 579 VAL A O 1
ATOM 4533 N N . LEU A 1 580 ? 16.233 -9.011 -41.805 1.00 49.53 580 LEU A N 1
ATOM 4534 C CA . LEU A 1 580 ? 16.986 -9.996 -42.588 1.00 49.53 580 LEU A CA 1
ATOM 4535 C C . LEU A 1 580 ? 17.871 -10.875 -41.681 1.00 49.53 580 LEU A C 1
ATOM 4537 O O . LEU A 1 580 ? 19.050 -11.060 -41.966 1.00 49.53 580 LEU A O 1
ATOM 4541 N N . THR A 1 581 ? 17.345 -11.394 -40.569 1.00 49.72 581 THR A N 1
ATOM 4542 C CA . THR A 1 581 ? 18.095 -12.328 -39.711 1.00 49.72 581 THR A CA 1
ATOM 4543 C C . THR A 1 581 ? 17.298 -13.601 -39.448 1.00 49.72 581 THR A C 1
ATOM 4545 O O . THR A 1 581 ? 16.087 -13.584 -39.250 1.00 49.72 581 THR A O 1
ATOM 4548 N N . SER A 1 582 ? 18.007 -14.724 -39.522 1.00 51.25 582 SER A N 1
ATOM 4549 C CA . SER A 1 582 ? 17.513 -16.095 -39.680 1.00 51.25 582 SER A CA 1
ATOM 4550 C C . SER A 1 582 ? 17.148 -16.819 -38.378 1.00 51.25 582 SER A C 1
ATOM 4552 O O . SER A 1 582 ? 17.048 -18.044 -38.385 1.00 51.25 582 SER A O 1
ATOM 4554 N N . ILE A 1 583 ? 16.958 -16.113 -37.259 1.00 59.03 583 ILE A N 1
ATOM 4555 C CA . ILE A 1 583 ? 16.566 -16.751 -35.994 1.00 59.03 583 ILE A CA 1
ATOM 4556 C C . ILE A 1 583 ? 15.050 -16.629 -35.858 1.00 59.03 583 ILE A C 1
ATOM 4558 O O . ILE A 1 583 ? 14.518 -15.571 -35.524 1.00 59.03 583 ILE A O 1
ATOM 4562 N N . GLN A 1 584 ? 14.360 -17.714 -36.197 1.00 70.12 584 GLN A N 1
ATOM 4563 C CA . GLN A 1 584 ? 12.915 -17.848 -36.060 1.00 70.12 584 GLN A CA 1
ATOM 4564 C C . GLN A 1 584 ? 12.563 -17.943 -34.568 1.00 70.12 584 GLN A C 1
ATOM 4566 O O . GLN A 1 584 ? 13.222 -18.672 -33.829 1.00 70.12 584 GLN A O 1
ATOM 4571 N N . ASP A 1 585 ? 11.563 -17.184 -34.117 1.00 79.44 585 ASP A N 1
ATOM 4572 C CA . ASP A 1 585 ? 11.114 -17.204 -32.721 1.00 79.44 585 ASP A CA 1
ATOM 4573 C C . ASP A 1 585 ? 10.586 -18.611 -32.375 1.00 79.44 585 ASP A C 1
ATOM 4575 O O . ASP A 1 585 ? 9.601 -19.048 -32.979 1.00 79.44 585 ASP A O 1
ATOM 4579 N N . PRO A 1 586 ? 11.209 -19.342 -31.430 1.00 83.12 586 PRO A N 1
ATOM 4580 C CA . PRO A 1 586 ? 10.821 -20.718 -31.131 1.00 83.12 586 PRO A CA 1
ATOM 4581 C C . PRO A 1 586 ? 9.401 -20.817 -30.560 1.00 83.12 586 PRO A C 1
ATOM 4583 O O . PRO A 1 586 ? 8.768 -21.864 -30.687 1.00 83.12 586 PRO A O 1
ATOM 4586 N N . PHE A 1 587 ? 8.876 -19.738 -29.968 1.00 86.38 587 PHE A N 1
ATOM 4587 C CA . PHE A 1 587 ? 7.529 -19.712 -29.405 1.00 86.38 587 PHE A CA 1
ATOM 4588 C C . PHE A 1 587 ? 6.445 -19.416 -30.450 1.00 86.38 587 PHE A C 1
ATOM 4590 O O . PHE A 1 587 ? 5.277 -19.691 -30.185 1.00 86.38 587 PHE A O 1
ATOM 4597 N N . GLU A 1 588 ? 6.793 -18.919 -31.648 1.00 83.81 588 GLU A N 1
ATOM 4598 C CA . GLU A 1 588 ? 5.812 -18.703 -32.730 1.00 83.81 588 GLU A CA 1
ATOM 4599 C C . GLU A 1 588 ? 5.205 -20.022 -33.244 1.00 83.81 588 GLU A C 1
ATOM 4601 O O . GLU A 1 588 ? 4.128 -20.013 -33.836 1.00 83.81 588 GLU A O 1
ATOM 4606 N N . ALA A 1 589 ? 5.864 -21.161 -32.999 1.00 84.31 589 ALA A N 1
ATOM 4607 C CA . ALA A 1 589 ? 5.355 -22.482 -33.361 1.00 84.31 589 ALA A CA 1
ATOM 4608 C C . ALA A 1 589 ? 4.266 -23.008 -32.405 1.00 84.31 589 ALA A C 1
ATOM 4610 O O . ALA A 1 589 ? 3.582 -23.979 -32.740 1.00 84.31 589 ALA A O 1
ATOM 4611 N N . PHE A 1 590 ? 4.101 -22.414 -31.218 1.00 87.44 590 PHE A N 1
ATOM 4612 C CA . PHE A 1 590 ? 3.146 -22.912 -30.232 1.00 87.44 590 PHE A CA 1
ATOM 4613 C C . PHE A 1 590 ? 1.722 -22.384 -30.465 1.00 87.44 590 PHE A C 1
ATOM 4615 O O . PHE A 1 590 ? 1.534 -21.202 -30.758 1.00 87.44 590 PHE A O 1
ATOM 4622 N N . PRO A 1 591 ? 0.688 -23.225 -30.263 1.00 88.44 591 PRO A N 1
ATOM 4623 C CA . PRO A 1 591 ? -0.696 -22.767 -30.215 1.00 88.44 591 PRO A CA 1
ATOM 4624 C C . PRO A 1 591 ? -0.934 -21.754 -29.089 1.00 88.44 591 PRO A C 1
ATOM 4626 O O . PRO A 1 591 ? -0.296 -21.813 -28.034 1.00 88.44 591 PRO A O 1
ATOM 4629 N N . ALA A 1 592 ? -1.932 -20.883 -29.271 1.00 83.00 592 ALA A N 1
ATOM 4630 C CA . ALA A 1 592 ? -2.296 -19.855 -28.293 1.00 83.00 592 ALA A CA 1
ATOM 4631 C C . ALA A 1 592 ? -2.606 -20.426 -26.896 1.00 83.00 592 ALA A C 1
ATOM 4633 O O . ALA A 1 592 ? -2.312 -19.779 -25.893 1.00 83.00 592 ALA A O 1
ATOM 4634 N N . ASP A 1 593 ? -3.146 -21.643 -26.809 1.00 86.00 593 ASP A N 1
ATOM 4635 C CA . ASP A 1 593 ? -3.463 -22.278 -25.526 1.00 86.00 593 ASP A CA 1
ATOM 4636 C C . ASP A 1 593 ? -2.208 -22.657 -24.734 1.00 86.00 593 ASP A C 1
ATOM 4638 O O . ASP A 1 593 ? -2.154 -22.410 -23.533 1.00 86.00 593 ASP A O 1
ATOM 4642 N N . ILE A 1 594 ? -1.154 -23.138 -25.403 1.00 89.44 594 ILE A N 1
ATOM 4643 C CA . ILE A 1 594 ? 0.137 -23.418 -24.755 1.00 89.44 594 ILE A CA 1
ATOM 4644 C C . ILE A 1 594 ? 0.775 -22.117 -24.264 1.00 89.44 594 ILE A C 1
ATOM 4646 O O . ILE A 1 594 ? 1.249 -22.054 -23.131 1.00 89.44 594 ILE A O 1
ATOM 4650 N N . ILE A 1 595 ? 0.722 -21.051 -25.071 1.00 89.25 595 ILE A N 1
ATOM 4651 C CA . ILE A 1 595 ? 1.197 -19.720 -24.666 1.00 89.25 595 ILE A CA 1
ATOM 4652 C C . ILE A 1 595 ? 0.431 -19.221 -23.433 1.00 89.25 595 ILE A C 1
ATOM 4654 O O . ILE A 1 595 ? 1.044 -18.734 -22.483 1.00 89.25 595 ILE A O 1
ATOM 4658 N N . ARG A 1 596 ? -0.896 -19.392 -23.390 1.00 86.38 596 ARG A N 1
ATOM 4659 C CA . ARG A 1 596 ? -1.727 -19.030 -22.230 1.00 86.38 596 ARG A CA 1
ATOM 4660 C C . ARG A 1 596 ? -1.373 -19.843 -20.985 1.00 86.38 596 ARG A C 1
ATOM 4662 O O . ARG A 1 596 ? -1.318 -19.261 -19.900 1.00 86.38 596 ARG A O 1
ATOM 4669 N N . THR A 1 597 ? -1.107 -21.142 -21.128 1.00 89.50 597 THR A N 1
ATOM 4670 C CA . THR A 1 597 ? -0.641 -21.997 -20.027 1.00 89.50 597 THR A CA 1
ATOM 4671 C C . THR A 1 597 ? 0.712 -21.526 -19.508 1.00 89.50 597 THR A C 1
ATOM 4673 O O . THR A 1 597 ? 0.847 -21.321 -18.306 1.00 89.50 597 THR A O 1
ATOM 4676 N N . ILE A 1 598 ? 1.682 -21.254 -20.387 1.00 90.75 598 ILE A N 1
ATOM 4677 C CA . ILE A 1 598 ? 2.990 -20.707 -19.996 1.00 90.75 598 ILE A CA 1
ATOM 4678 C C . ILE A 1 598 ? 2.797 -19.412 -19.202 1.00 90.75 598 ILE A C 1
ATOM 4680 O O . ILE A 1 598 ? 3.231 -19.327 -18.058 1.00 90.75 598 ILE A O 1
ATOM 4684 N N . VAL A 1 599 ? 2.056 -18.445 -19.756 1.00 91.31 599 VAL A N 1
ATOM 4685 C CA . VAL A 1 599 ? 1.778 -17.150 -19.109 1.00 91.31 599 VAL A CA 1
ATOM 4686 C C . VAL A 1 599 ? 1.088 -17.309 -17.752 1.00 91.31 599 VAL A C 1
ATOM 4688 O O . VAL A 1 599 ? 1.278 -16.474 -16.874 1.00 91.31 599 VAL A O 1
ATOM 4691 N N . SER A 1 600 ? 0.309 -18.372 -17.532 1.00 88.69 600 SER A N 1
ATOM 4692 C CA . SER A 1 600 ? -0.350 -18.613 -16.239 1.00 88.69 600 SER A CA 1
ATOM 4693 C C . SER A 1 600 ? 0.602 -18.920 -15.083 1.00 88.69 600 SER A C 1
ATOM 4695 O O . SER A 1 600 ? 0.248 -18.673 -13.931 1.00 88.69 600 SER A O 1
ATOM 4697 N N . HIS A 1 601 ? 1.819 -19.375 -15.379 1.00 90.62 601 HIS A N 1
ATOM 4698 C CA . HIS A 1 601 ? 2.837 -19.675 -14.373 1.00 90.62 601 HIS A CA 1
ATOM 4699 C C . HIS A 1 601 ? 3.814 -18.521 -14.122 1.00 90.62 601 HIS A C 1
ATOM 4701 O O . HIS A 1 601 ? 4.570 -18.567 -13.154 1.00 90.62 601 HIS A O 1
ATOM 4707 N N . LEU A 1 602 ? 3.784 -17.480 -14.953 1.00 91.88 602 LEU A N 1
ATOM 4708 C CA . LEU A 1 602 ? 4.755 -16.392 -14.920 1.00 91.88 602 LEU A CA 1
ATOM 4709 C C . LEU A 1 602 ? 4.343 -15.257 -13.976 1.00 91.88 602 LEU A C 1
ATOM 4711 O O . LEU A 1 602 ? 3.172 -15.113 -13.608 1.00 91.88 602 LEU A O 1
ATOM 4715 N N . SER A 1 603 ? 5.333 -14.472 -13.556 1.00 91.56 603 SER A N 1
ATOM 4716 C CA . SER A 1 603 ? 5.129 -13.187 -12.882 1.00 91.56 603 SER A CA 1
ATOM 4717 C C . SER A 1 603 ? 4.907 -12.063 -13.899 1.00 91.56 603 SER A C 1
ATOM 4719 O O . SER A 1 603 ? 5.186 -12.219 -15.093 1.00 91.56 603 SER A O 1
ATOM 4721 N N . SER A 1 604 ? 4.420 -10.911 -13.444 1.00 91.38 604 SER A N 1
ATOM 4722 C CA . SER A 1 604 ? 4.291 -9.714 -14.282 1.00 91.38 604 SER A CA 1
ATOM 4723 C C . SER A 1 604 ? 5.616 -9.279 -14.926 1.00 91.38 604 SER A C 1
ATOM 4725 O O . SER A 1 604 ? 5.625 -8.908 -16.105 1.00 91.38 604 SER A O 1
ATOM 4727 N N . SER A 1 605 ? 6.740 -9.388 -14.209 1.00 90.88 605 SER A N 1
ATOM 4728 C CA . SER A 1 605 ? 8.076 -9.063 -14.728 1.00 90.88 605 SER A CA 1
ATOM 4729 C C . SER A 1 605 ? 8.532 -10.043 -15.813 1.00 90.88 605 SER A C 1
ATOM 4731 O O . SER A 1 605 ? 9.015 -9.608 -16.860 1.00 90.88 605 SER A O 1
ATOM 4733 N N . ASP A 1 606 ? 8.303 -11.344 -15.626 1.00 92.75 606 ASP A N 1
ATOM 4734 C CA . ASP A 1 606 ? 8.622 -12.366 -16.631 1.00 92.75 606 ASP A CA 1
ATOM 4735 C C . ASP A 1 606 ? 7.773 -12.195 -17.894 1.00 92.75 606 ASP A C 1
ATOM 4737 O O . ASP A 1 606 ? 8.279 -12.291 -19.014 1.00 92.75 606 ASP A O 1
ATOM 4741 N N . ILE A 1 607 ? 6.481 -11.886 -17.731 1.00 91.56 607 ILE A N 1
ATOM 4742 C CA . ILE A 1 607 ? 5.585 -11.590 -18.853 1.00 91.56 607 ILE A CA 1
ATOM 4743 C C . ILE A 1 607 ? 6.093 -10.362 -19.612 1.00 91.56 607 ILE A C 1
ATOM 4745 O O . ILE A 1 607 ? 6.169 -10.394 -20.841 1.00 91.56 607 ILE A O 1
ATOM 4749 N N . ALA A 1 608 ? 6.479 -9.289 -18.917 1.00 89.00 608 ALA A N 1
ATOM 4750 C CA . ALA A 1 608 ? 7.051 -8.107 -19.556 1.00 89.00 608 ALA A CA 1
ATOM 4751 C C . ALA A 1 608 ? 8.343 -8.440 -20.325 1.00 89.00 608 ALA A C 1
ATOM 4753 O O . ALA A 1 608 ? 8.485 -8.037 -21.482 1.00 89.00 608 ALA A O 1
ATOM 4754 N N . GLY A 1 609 ? 9.238 -9.236 -19.731 1.00 89.31 609 GLY A N 1
ATOM 4755 C CA . GLY A 1 609 ? 10.466 -9.710 -20.372 1.00 89.31 609 GLY A CA 1
ATOM 4756 C C . GLY A 1 609 ? 10.200 -10.528 -21.639 1.00 89.31 609 GLY A C 1
ATOM 4757 O O . GLY A 1 609 ? 10.759 -10.230 -22.696 1.00 89.31 609 GLY A O 1
ATOM 4758 N N . LEU A 1 610 ? 9.287 -11.502 -21.577 1.00 89.31 610 LEU A N 1
ATOM 4759 C CA . LEU A 1 610 ? 8.911 -12.324 -22.733 1.00 89.31 610 LEU A CA 1
ATOM 4760 C C . LEU A 1 610 ? 8.256 -11.516 -23.853 1.00 89.31 610 LEU A C 1
ATOM 4762 O O . LEU A 1 610 ? 8.488 -11.791 -25.026 1.00 89.31 610 LEU A O 1
ATOM 4766 N N . ARG A 1 611 ? 7.484 -10.477 -23.524 1.00 89.00 611 ARG A N 1
ATOM 4767 C CA . ARG A 1 611 ? 6.898 -9.564 -24.522 1.00 89.00 611 ARG A CA 1
ATOM 4768 C C . ARG A 1 611 ? 7.938 -8.722 -25.264 1.00 89.00 611 ARG A C 1
ATOM 4770 O O . ARG A 1 611 ? 7.687 -8.255 -26.386 1.00 89.00 611 ARG A O 1
ATOM 4777 N N . LEU A 1 612 ? 9.089 -8.479 -24.641 1.00 85.75 612 LEU A N 1
ATOM 4778 C CA . LEU A 1 612 ? 10.213 -7.782 -25.262 1.00 85.75 612 LEU A CA 1
ATOM 4779 C C . LEU A 1 612 ? 11.065 -8.726 -26.118 1.00 85.75 612 LEU A C 1
ATOM 4781 O O . LEU A 1 612 ? 11.541 -8.300 -27.169 1.00 85.75 612 LEU A O 1
ATOM 4785 N N . SER A 1 613 ? 11.218 -9.988 -25.708 1.00 86.06 613 SER A N 1
ATOM 4786 C CA . SER A 1 613 ? 12.109 -10.957 -26.360 1.00 86.06 613 SER A CA 1
ATOM 4787 C C . SER A 1 613 ? 11.441 -11.846 -27.417 1.00 86.06 613 SER A C 1
ATOM 4789 O O . SER A 1 613 ? 12.116 -12.262 -28.356 1.00 86.06 613 SER A O 1
ATOM 4791 N N . SER A 1 614 ? 10.134 -12.111 -27.313 1.00 87.25 614 SER A N 1
ATOM 4792 C CA . SER A 1 614 ? 9.392 -13.010 -28.205 1.00 87.25 614 SER A CA 1
ATOM 4793 C C . SER A 1 614 ? 8.091 -12.380 -28.708 1.00 87.25 614 SER A C 1
ATOM 4795 O O . SER A 1 614 ? 7.335 -11.725 -27.986 1.00 87.25 614 SER A O 1
ATOM 4797 N N . ARG A 1 615 ? 7.808 -12.589 -29.996 1.00 84.44 615 ARG A N 1
ATOM 4798 C CA . ARG A 1 615 ? 6.604 -12.088 -30.660 1.00 84.44 615 ARG A CA 1
ATOM 4799 C C . ARG A 1 615 ? 5.367 -12.897 -30.301 1.00 84.44 615 ARG A C 1
ATOM 4801 O O . ARG A 1 615 ? 4.285 -12.306 -30.292 1.00 84.44 615 ARG A O 1
ATOM 4808 N N . ALA A 1 616 ? 5.524 -14.171 -29.941 1.00 85.31 616 ALA A N 1
ATOM 4809 C CA . ALA A 1 616 ? 4.427 -15.048 -29.528 1.00 85.31 616 ALA A CA 1
ATOM 4810 C C . ALA A 1 616 ? 3.626 -14.490 -28.334 1.00 85.31 616 ALA A C 1
ATOM 4812 O O . ALA A 1 616 ? 2.428 -14.732 -28.222 1.00 85.31 616 ALA A O 1
ATOM 4813 N N . PHE A 1 617 ? 4.259 -13.669 -27.489 1.00 88.50 617 PHE A N 1
ATOM 4814 C CA . PHE A 1 617 ? 3.634 -13.047 -26.319 1.00 88.50 617 PHE A CA 1
ATOM 4815 C C . PHE A 1 617 ? 3.138 -11.612 -26.579 1.00 88.50 617 PHE A C 1
ATOM 4817 O O . PHE A 1 617 ? 2.677 -10.946 -25.661 1.00 88.50 617 PHE A O 1
ATOM 4824 N N . THR A 1 618 ? 3.206 -11.088 -27.809 1.00 82.56 618 THR A N 1
ATOM 4825 C CA . THR A 1 618 ? 2.847 -9.677 -28.081 1.00 82.56 618 THR A CA 1
ATOM 4826 C C . THR A 1 618 ? 1.378 -9.381 -27.764 1.00 82.56 618 THR A C 1
ATOM 4828 O O . THR A 1 618 ? 1.082 -8.366 -27.130 1.00 82.56 618 THR A O 1
ATOM 4831 N N . HIS A 1 619 ? 0.481 -10.277 -28.187 1.00 85.69 619 HIS A N 1
ATOM 4832 C CA . HIS A 1 619 ? -0.972 -10.130 -28.099 1.00 85.69 619 HIS A CA 1
ATOM 4833 C C . HIS A 1 619 ? -1.551 -11.066 -27.037 1.00 85.69 619 HIS A C 1
ATOM 4835 O O . HIS A 1 619 ? -2.133 -12.104 -27.348 1.00 85.69 619 HIS A O 1
ATOM 4841 N N . LEU A 1 620 ? -1.360 -10.701 -25.770 1.00 89.88 620 LEU A N 1
ATOM 4842 C CA . LEU A 1 620 ? -1.987 -11.396 -24.647 1.00 89.88 620 LEU A CA 1
ATOM 4843 C C . LEU A 1 620 ? -3.382 -10.823 -24.374 1.00 89.88 620 LEU A C 1
ATOM 4845 O O . LEU A 1 620 ? -3.556 -9.608 -24.488 1.00 89.88 620 LEU A O 1
ATOM 4849 N N . PRO A 1 621 ? -4.357 -11.665 -23.991 1.00 92.25 621 PRO A N 1
ATOM 4850 C CA . PRO A 1 621 ? -5.698 -11.197 -23.671 1.00 92.25 621 PRO A CA 1
ATOM 4851 C C . PRO A 1 621 ? -5.696 -10.374 -22.379 1.00 92.25 621 PRO A C 1
ATOM 4853 O O . PRO A 1 621 ? -4.962 -10.693 -21.440 1.00 92.25 621 PRO A O 1
ATOM 4856 N N . ILE A 1 622 ? -6.554 -9.353 -22.308 1.00 94.00 622 ILE A N 1
ATOM 4857 C CA . ILE A 1 622 ? -6.761 -8.505 -21.119 1.00 94.00 622 ILE A CA 1
ATOM 4858 C C . ILE A 1 622 ? -7.019 -9.347 -19.854 1.00 94.00 622 ILE A C 1
ATOM 4860 O O . ILE A 1 622 ? -6.549 -8.999 -18.772 1.00 94.00 622 ILE A O 1
ATOM 4864 N N . SER A 1 623 ? -7.677 -10.503 -19.981 1.00 93.81 623 SER A N 1
ATOM 4865 C CA . SER A 1 623 ? -7.933 -11.435 -18.873 1.00 93.81 623 SER A CA 1
ATOM 4866 C C . SER A 1 623 ? -6.670 -11.939 -18.151 1.00 93.81 623 SER A C 1
ATOM 4868 O O . SER A 1 623 ? -6.763 -12.420 -17.022 1.00 93.81 623 SER A O 1
ATOM 4870 N N . VAL A 1 624 ? -5.479 -11.840 -18.760 1.00 93.56 624 VAL A N 1
ATOM 4871 C CA . VAL A 1 624 ? -4.207 -12.160 -18.085 1.00 93.56 624 VAL A CA 1
ATOM 4872 C C . VAL A 1 624 ? -3.978 -11.239 -16.889 1.00 93.56 624 VAL A C 1
ATOM 4874 O O . VAL A 1 624 ? -3.544 -11.716 -15.842 1.00 93.56 624 VAL A O 1
ATOM 4877 N N . TRP A 1 625 ? -4.306 -9.951 -17.008 1.00 94.88 625 TRP A N 1
ATOM 4878 C CA . TRP A 1 625 ? -4.088 -8.988 -15.929 1.00 94.88 625 TRP A CA 1
ATOM 4879 C C . TRP A 1 625 ? -5.061 -9.160 -14.772 1.00 94.88 625 TRP A C 1
ATOM 4881 O O . TRP A 1 625 ? -4.669 -8.917 -13.640 1.00 94.88 625 TRP A O 1
ATOM 4891 N N . HIS A 1 626 ? -6.270 -9.681 -15.005 1.00 95.38 626 HIS A N 1
ATOM 4892 C CA . HIS A 1 626 ? -7.166 -10.071 -13.909 1.00 95.38 626 HIS A CA 1
ATOM 4893 C C . HIS A 1 626 ? -6.516 -11.126 -13.011 1.00 95.38 626 HIS A C 1
ATOM 4895 O O . HIS A 1 626 ? -6.459 -10.971 -11.795 1.00 95.38 626 HIS A O 1
ATOM 4901 N N . ARG A 1 627 ? -5.922 -12.156 -13.623 1.00 93.44 627 ARG A N 1
ATOM 4902 C CA . ARG A 1 627 ? -5.183 -13.195 -12.896 1.00 93.44 627 ARG A CA 1
ATOM 4903 C C . ARG A 1 627 ? -3.979 -12.624 -12.145 1.00 93.44 627 ARG A C 1
ATOM 4905 O O . ARG A 1 627 ? -3.694 -13.064 -11.036 1.00 93.44 627 ARG A O 1
ATOM 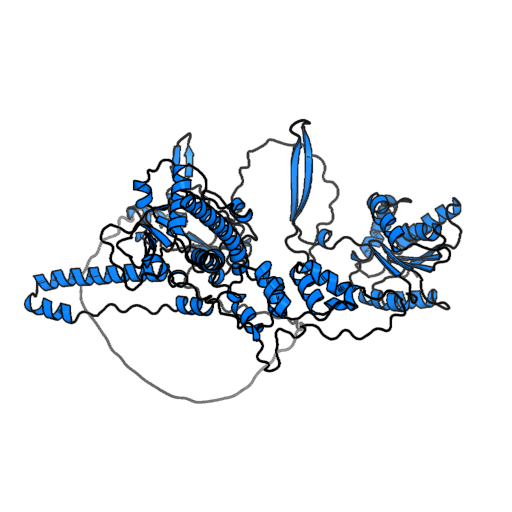4912 N N . LEU A 1 628 ? -3.260 -11.674 -12.750 1.00 94.44 628 LEU A N 1
ATOM 4913 C CA . LEU A 1 628 ? -2.143 -10.998 -12.085 1.00 94.44 628 LEU A CA 1
ATOM 4914 C C . LEU A 1 628 ? -2.625 -10.174 -10.891 1.00 94.44 628 LEU A C 1
ATOM 4916 O O . LEU A 1 628 ? -1.987 -10.235 -9.851 1.00 94.44 628 LEU A O 1
ATOM 4920 N N . ILE A 1 629 ? -3.766 -9.487 -10.991 1.00 95.50 629 ILE A N 1
ATOM 4921 C CA . ILE A 1 629 ? -4.385 -8.797 -9.852 1.00 95.50 629 ILE A CA 1
ATOM 4922 C C . ILE A 1 629 ? -4.712 -9.799 -8.743 1.00 95.50 629 ILE A C 1
ATOM 4924 O O . ILE A 1 629 ? -4.306 -9.590 -7.607 1.00 95.50 629 ILE A O 1
ATOM 4928 N N . GLU A 1 630 ? -5.358 -10.926 -9.051 1.00 93.50 630 GLU A N 1
ATOM 4929 C CA . GLU A 1 630 ? -5.672 -11.932 -8.026 1.00 93.50 630 GLU A CA 1
ATOM 4930 C C . GLU A 1 630 ? -4.432 -12.536 -7.348 1.00 93.50 630 GLU A C 1
ATOM 4932 O O . GLU A 1 630 ? -4.511 -12.966 -6.197 1.00 93.50 630 GLU A O 1
ATOM 4937 N N . LYS A 1 631 ? -3.300 -12.607 -8.057 1.00 91.88 631 LYS A N 1
ATOM 4938 C CA . LYS A 1 631 ? -2.060 -13.222 -7.568 1.00 91.88 631 LYS A CA 1
ATOM 4939 C C . LYS A 1 631 ? -1.143 -12.230 -6.852 1.00 91.88 631 LYS A C 1
ATOM 4941 O O . LYS A 1 631 ? -0.600 -12.561 -5.805 1.00 91.88 631 LYS A O 1
ATOM 4946 N N . GLU A 1 632 ? -0.933 -11.056 -7.437 1.00 93.50 632 GLU A N 1
ATOM 4947 C CA . GLU A 1 632 ? 0.051 -10.055 -7.002 1.00 93.50 632 GLU A CA 1
ATOM 4948 C C . GLU A 1 632 ? -0.581 -8.920 -6.191 1.00 93.50 632 GLU A C 1
ATOM 4950 O O . GLU A 1 632 ? 0.116 -8.273 -5.417 1.00 93.50 632 GLU A O 1
ATOM 4955 N N . VAL A 1 633 ? -1.892 -8.693 -6.332 1.00 95.31 633 VAL A N 1
ATOM 4956 C CA . VAL A 1 633 ? -2.655 -7.667 -5.602 1.00 95.31 633 VAL A CA 1
ATOM 4957 C C . VAL A 1 633 ? -3.926 -8.278 -4.973 1.00 95.31 633 VAL A C 1
ATOM 4959 O O . VAL A 1 633 ? -5.024 -7.740 -5.135 1.00 95.31 633 VAL A O 1
ATOM 4962 N N . PRO A 1 634 ? -3.835 -9.417 -4.249 1.00 95.25 634 PRO A N 1
ATOM 4963 C CA . PRO A 1 634 ? -5.010 -10.128 -3.738 1.00 95.25 634 PRO A CA 1
ATOM 4964 C C . PRO A 1 634 ? -5.853 -9.293 -2.766 1.00 95.25 634 PRO A C 1
ATOM 4966 O O . PRO A 1 634 ? -7.041 -9.557 -2.619 1.00 95.25 634 PRO A O 1
ATOM 4969 N N . TRP A 1 635 ? -5.280 -8.263 -2.142 1.00 96.12 635 TRP A N 1
ATOM 4970 C CA . TRP A 1 635 ? -5.999 -7.330 -1.271 1.00 96.12 635 TRP A CA 1
ATOM 4971 C C . TRP A 1 635 ? -6.943 -6.370 -2.021 1.00 96.12 635 TRP A C 1
ATOM 4973 O O . TRP A 1 635 ? -7.771 -5.722 -1.381 1.00 96.12 635 TRP A O 1
ATOM 4983 N N . LEU A 1 636 ? -6.870 -6.276 -3.355 1.00 96.75 636 LEU A N 1
ATOM 4984 C CA . LEU A 1 636 ? -7.859 -5.570 -4.179 1.00 96.75 636 LEU A CA 1
ATOM 4985 C C . LEU A 1 636 ? -9.074 -6.480 -4.425 1.00 96.75 636 LEU A C 1
ATOM 4987 O O . LEU A 1 636 ? -9.267 -7.029 -5.513 1.00 96.75 636 LEU A O 1
ATOM 4991 N N . TYR A 1 637 ? -9.871 -6.698 -3.380 1.00 96.00 637 TYR A N 1
ATOM 4992 C CA . TYR A 1 637 ? -10.993 -7.636 -3.417 1.00 96.00 637 TYR A CA 1
ATOM 4993 C C . TYR A 1 637 ? -12.171 -7.162 -4.277 1.00 96.00 637 TYR A C 1
ATOM 4995 O O . TYR A 1 637 ? -12.999 -7.980 -4.663 1.00 96.00 637 TYR A O 1
ATOM 5003 N N . GLU A 1 638 ? -12.216 -5.891 -4.675 1.00 96.44 638 GLU A N 1
ATOM 5004 C CA . GLU A 1 638 ? -13.147 -5.344 -5.672 1.00 96.44 638 GLU A CA 1
ATOM 5005 C C . GLU A 1 638 ? -13.061 -6.085 -7.019 1.00 96.44 638 GLU A C 1
ATOM 5007 O O . GLU A 1 638 ? -14.043 -6.159 -7.763 1.00 96.44 638 GLU A O 1
ATOM 5012 N N . ALA A 1 639 ? -11.892 -6.665 -7.321 1.00 95.31 639 ALA A N 1
ATOM 5013 C CA . ALA A 1 639 ? -11.620 -7.384 -8.562 1.00 95.31 639 ALA A CA 1
ATOM 5014 C C . ALA A 1 639 ? -12.126 -8.838 -8.580 1.00 95.31 639 ALA A C 1
ATOM 5016 O O . ALA A 1 639 ? -12.243 -9.426 -9.659 1.00 95.31 639 ALA A O 1
ATOM 5017 N N . TRP A 1 640 ? -12.389 -9.445 -7.418 1.00 94.44 640 TRP A N 1
ATOM 5018 C CA . TRP A 1 640 ? -12.682 -10.884 -7.330 1.00 94.44 640 TRP A CA 1
ATOM 5019 C C . TRP A 1 640 ? -13.767 -11.274 -6.320 1.00 94.44 640 TRP A C 1
ATOM 5021 O O . TRP A 1 640 ? -14.260 -12.402 -6.375 1.00 94.44 640 TRP A O 1
ATOM 5031 N N . SER A 1 641 ? -14.152 -10.398 -5.390 1.00 94.25 641 SER A N 1
ATOM 5032 C CA . SER A 1 641 ? -15.177 -10.709 -4.393 1.00 94.25 641 SER A CA 1
ATOM 5033 C C . SER A 1 641 ? -16.572 -10.711 -5.014 1.00 94.25 641 SER A C 1
ATOM 5035 O O . SER A 1 641 ? -16.931 -9.863 -5.836 1.00 94.25 641 SER A O 1
ATOM 5037 N N . SER A 1 642 ? -17.394 -11.678 -4.604 1.00 89.56 642 SER A N 1
ATOM 5038 C CA . SER A 1 642 ? -18.800 -11.732 -5.002 1.00 89.56 642 SER A CA 1
ATOM 5039 C C . SER A 1 642 ? -19.611 -10.581 -4.410 1.00 89.56 642 SER A C 1
ATOM 5041 O O . SER A 1 642 ? -20.567 -10.144 -5.056 1.00 89.56 642 SER A O 1
ATOM 5043 N N . ASP A 1 643 ? -19.215 -10.125 -3.221 1.00 91.31 643 ASP A N 1
ATOM 5044 C CA . ASP A 1 643 ? -19.845 -9.075 -2.427 1.00 91.31 643 ASP A CA 1
ATOM 5045 C C . ASP A 1 643 ? -18.752 -8.250 -1.717 1.00 91.31 643 ASP A C 1
ATOM 5047 O O . ASP A 1 643 ? -18.295 -8.625 -0.630 1.00 91.31 643 ASP A O 1
AT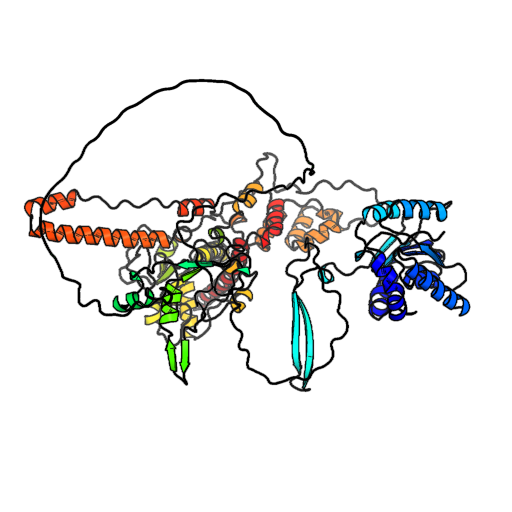OM 5051 N N . PRO A 1 644 ? -18.259 -7.178 -2.365 1.00 92.75 644 PRO A N 1
ATOM 5052 C CA . PRO A 1 644 ? -17.241 -6.304 -1.794 1.00 92.75 644 PRO A CA 1
ATOM 5053 C C . PRO A 1 644 ? -17.825 -5.262 -0.828 1.00 92.75 644 PRO A C 1
ATOM 5055 O O . PRO A 1 644 ? -17.059 -4.464 -0.297 1.00 92.75 644 PRO A O 1
ATOM 5058 N N . ALA A 1 645 ? -19.149 -5.226 -0.624 1.00 93.00 645 ALA A N 1
ATOM 5059 C CA . ALA A 1 645 ? -19.764 -4.247 0.259 1.00 93.00 645 ALA A CA 1
ATOM 5060 C C . ALA A 1 645 ? -19.274 -4.458 1.705 1.00 93.00 645 ALA A C 1
ATOM 5062 O O . ALA A 1 645 ? -19.361 -5.583 2.211 1.00 93.00 645 ALA A O 1
ATOM 5063 N N . PRO A 1 646 ? -18.778 -3.404 2.381 1.00 93.62 646 PRO A N 1
ATOM 5064 C CA . PRO A 1 646 ? -18.359 -3.513 3.768 1.00 93.62 646 PRO A CA 1
ATOM 5065 C C . PRO A 1 646 ? -19.530 -3.879 4.676 1.00 93.62 646 PRO A C 1
ATOM 5067 O O . PRO A 1 646 ? -20.651 -3.401 4.486 1.00 93.62 646 PRO A O 1
ATOM 5070 N N . TYR A 1 647 ? -19.276 -4.686 5.705 1.00 93.25 647 TYR A N 1
ATOM 5071 C CA . TYR A 1 647 ? -20.284 -4.924 6.738 1.00 93.25 647 TYR A CA 1
ATOM 5072 C C . TYR A 1 647 ? -20.645 -3.638 7.503 1.00 93.25 647 TYR A C 1
ATOM 5074 O O . TYR A 1 647 ? -19.870 -2.681 7.567 1.00 93.25 647 TYR A O 1
ATOM 5082 N N . HIS A 1 648 ? -21.828 -3.640 8.123 1.00 91.31 648 HIS A N 1
ATOM 5083 C CA . HIS A 1 648 ? -22.450 -2.454 8.717 1.00 91.31 648 HIS A CA 1
ATOM 5084 C C . HIS A 1 648 ? -21.508 -1.629 9.613 1.00 91.31 648 HIS A C 1
ATOM 5086 O O . HIS A 1 648 ? -21.357 -0.429 9.386 1.00 91.31 648 HIS A O 1
ATOM 5092 N N . TRP A 1 649 ? -20.817 -2.262 10.568 1.00 92.50 649 TRP A N 1
ATOM 5093 C CA . TRP A 1 649 ? -19.971 -1.550 11.535 1.00 92.50 649 TRP A CA 1
ATOM 5094 C C . TRP A 1 649 ? -18.705 -0.940 10.928 1.00 92.50 649 TRP A C 1
ATOM 5096 O O . TRP A 1 649 ? -18.174 0.012 11.488 1.00 92.50 649 TRP A O 1
ATOM 5106 N N . ALA A 1 650 ? -18.238 -1.409 9.764 1.00 93.06 650 ALA A N 1
ATOM 5107 C CA . ALA A 1 650 ? -17.166 -0.716 9.045 1.00 93.06 650 ALA A CA 1
ATOM 5108 C C . ALA A 1 650 ? -17.615 0.653 8.511 1.00 93.06 650 ALA A C 1
ATOM 5110 O O . ALA A 1 650 ? -16.776 1.530 8.331 1.00 93.06 650 ALA A O 1
ATOM 5111 N N . THR A 1 651 ? -18.918 0.835 8.274 1.00 91.81 651 THR A N 1
ATOM 5112 C CA . THR A 1 651 ? -19.512 2.085 7.764 1.00 91.81 651 THR A CA 1
ATOM 5113 C C . THR A 1 651 ? -20.032 3.014 8.865 1.00 91.81 651 THR A C 1
ATOM 5115 O O . THR A 1 651 ? -20.550 4.085 8.561 1.00 91.81 651 THR A O 1
ATOM 5118 N N . ALA A 1 652 ? -19.964 2.595 10.130 1.00 90.19 652 ALA A N 1
ATOM 5119 C CA . ALA A 1 652 ? -20.441 3.383 11.260 1.00 90.19 652 ALA A CA 1
ATOM 5120 C C . ALA A 1 652 ? -19.409 4.450 11.651 1.00 90.19 652 ALA A C 1
ATOM 5122 O O . ALA A 1 652 ? -18.209 4.172 11.663 1.00 90.19 652 ALA A O 1
ATOM 5123 N N . ILE A 1 653 ? -19.877 5.654 11.986 1.00 90.06 653 ILE A N 1
ATOM 5124 C CA . ILE A 1 653 ? -19.049 6.714 12.569 1.00 90.06 653 ILE A CA 1
ATOM 5125 C C . ILE A 1 653 ? -19.218 6.621 14.086 1.00 90.06 653 ILE A C 1
ATOM 5127 O O . ILE A 1 653 ? -20.301 6.863 14.611 1.00 90.06 653 ILE A O 1
ATOM 5131 N N . ALA A 1 654 ? -18.176 6.178 14.791 1.00 90.50 654 ALA A N 1
ATOM 5132 C CA . ALA A 1 654 ? -18.283 5.880 16.220 1.00 90.50 654 ALA A CA 1
ATOM 5133 C C . ALA A 1 654 ? -18.541 7.131 17.068 1.00 90.50 654 ALA A C 1
ATOM 5135 O O . ALA A 1 654 ? -19.362 7.076 17.980 1.00 90.50 654 ALA A O 1
ATOM 5136 N N . HIS A 1 655 ? -17.890 8.245 16.726 1.00 87.56 655 HIS A N 1
ATOM 5137 C CA . HIS A 1 655 ? -18.096 9.538 17.374 1.00 87.56 655 HIS A CA 1
ATOM 5138 C C . HIS A 1 655 ? -19.572 9.961 17.357 1.00 87.56 655 HIS A C 1
ATOM 5140 O O . HIS A 1 655 ? -20.144 10.261 18.401 1.00 87.56 655 HIS A O 1
ATOM 5146 N N . ASP A 1 656 ? -20.204 9.888 16.186 1.00 88.31 656 ASP A N 1
ATOM 5147 C CA . ASP A 1 656 ? -21.617 10.202 15.992 1.00 88.31 656 ASP A CA 1
ATOM 5148 C C . ASP A 1 656 ? -22.522 9.333 16.868 1.00 88.31 656 ASP A C 1
ATOM 5150 O O . ASP A 1 656 ? -23.324 9.860 17.633 1.00 88.31 656 ASP A O 1
ATOM 5154 N N . LEU A 1 657 ? -22.342 8.009 16.833 1.00 89.50 657 LEU A N 1
ATOM 5155 C CA . LEU A 1 657 ? -23.155 7.078 17.622 1.00 89.50 657 LEU A CA 1
ATOM 5156 C C . LEU A 1 657 ? -23.003 7.297 19.136 1.00 89.50 657 LEU A C 1
ATOM 5158 O O . LEU A 1 657 ? -23.964 7.129 19.889 1.00 89.50 657 LEU A O 1
ATOM 5162 N N . ILE A 1 658 ? -21.801 7.649 19.601 1.00 88.81 658 ILE A N 1
ATOM 5163 C CA . ILE A 1 658 ? -21.548 7.949 21.017 1.00 88.81 658 ILE A CA 1
ATOM 5164 C C . ILE A 1 658 ? -22.206 9.275 21.409 1.00 88.81 658 ILE A C 1
ATOM 5166 O O . ILE A 1 658 ? -22.878 9.331 22.437 1.00 88.81 658 ILE A O 1
ATOM 5170 N N . ASN A 1 659 ? -22.098 10.310 20.574 1.00 86.62 659 ASN A N 1
ATOM 5171 C CA . ASN A 1 659 ? -22.791 11.576 20.808 1.00 86.62 659 ASN A CA 1
ATOM 5172 C C . ASN A 1 659 ? -24.309 11.369 20.862 1.00 86.62 659 ASN A C 1
ATOM 5174 O O . ASN A 1 659 ? -24.971 11.879 21.763 1.00 86.62 659 ASN A O 1
ATOM 5178 N N . GLU A 1 660 ? -24.867 10.576 19.945 1.00 87.38 660 GLU A N 1
ATOM 5179 C CA . GLU A 1 660 ? -26.286 10.230 19.969 1.00 87.38 660 GLU A CA 1
ATOM 5180 C C . GLU A 1 660 ? -26.679 9.485 21.250 1.00 87.38 660 GLU A C 1
ATOM 5182 O O . GLU A 1 660 ? -27.720 9.785 21.836 1.00 87.38 660 GLU A O 1
ATOM 5187 N N . LYS A 1 661 ? -25.851 8.536 21.712 1.00 88.75 661 LYS A N 1
ATOM 5188 C CA . LYS A 1 661 ? -26.056 7.838 22.989 1.00 88.75 661 LYS A CA 1
ATOM 5189 C C . LYS A 1 661 ? -26.120 8.842 24.144 1.00 88.75 661 LYS A C 1
ATOM 5191 O O . LYS A 1 661 ? -27.080 8.806 24.914 1.00 88.75 661 LYS A O 1
ATOM 5196 N N . HIS A 1 662 ? -25.158 9.762 24.241 1.00 88.19 662 HIS A N 1
ATOM 5197 C CA . HIS A 1 662 ? -25.119 10.777 25.302 1.00 88.19 662 HIS A CA 1
ATOM 5198 C C . HIS A 1 662 ? -26.305 11.739 25.235 1.00 88.19 662 HIS A C 1
ATOM 5200 O O . HIS A 1 662 ? -26.896 12.064 26.265 1.00 88.19 662 HIS A O 1
ATOM 5206 N N . GLU A 1 663 ? -26.693 12.193 24.045 1.00 87.06 663 GLU A N 1
ATOM 5207 C CA . GLU A 1 663 ? -27.841 13.088 23.883 1.00 87.06 663 GLU A CA 1
ATOM 5208 C C . GLU A 1 663 ? -29.171 12.389 24.196 1.00 87.06 663 GLU A C 1
ATOM 5210 O O . GLU A 1 663 ? -30.042 12.978 24.847 1.00 87.06 663 GLU A O 1
ATOM 5215 N N . LEU A 1 664 ? -29.307 11.111 23.836 1.00 86.62 664 LEU A N 1
ATOM 5216 C CA . LEU A 1 664 ? -30.452 10.287 24.211 1.00 86.62 664 LEU A CA 1
ATOM 5217 C C . LEU A 1 664 ? -30.521 10.074 25.731 1.00 86.62 664 LEU A C 1
ATOM 5219 O O . LEU A 1 664 ? -31.601 10.154 26.317 1.00 86.62 664 LEU A O 1
ATOM 5223 N N . GLU A 1 665 ? -29.389 9.835 26.393 1.00 87.19 665 GLU A N 1
ATOM 5224 C CA . GLU A 1 665 ? -29.313 9.729 27.854 1.00 87.19 665 GLU A CA 1
ATOM 5225 C C . GLU A 1 665 ? -29.708 11.044 28.538 1.00 87.19 665 GLU A C 1
ATOM 5227 O O . GLU A 1 665 ? -30.549 11.032 29.441 1.00 87.19 665 GLU A O 1
ATOM 5232 N N . LYS A 1 666 ? -29.200 12.190 28.062 1.00 87.19 666 LYS A N 1
ATOM 5233 C CA . LYS A 1 666 ? -29.602 13.525 28.543 1.00 87.19 666 LYS A CA 1
ATOM 5234 C C . LYS A 1 666 ? -31.090 13.785 28.318 1.00 87.19 666 LYS A C 1
ATOM 5236 O O . LYS A 1 666 ? -31.763 14.338 29.188 1.00 87.19 666 LYS A O 1
ATOM 5241 N N . PHE A 1 667 ? -31.626 13.404 27.158 1.00 87.06 667 PHE A N 1
ATOM 5242 C CA . PHE A 1 667 ? -33.054 13.502 26.866 1.00 87.06 667 PHE A CA 1
ATOM 5243 C C . PHE A 1 667 ? -33.877 12.662 27.850 1.00 87.06 667 PHE A C 1
ATOM 5245 O O . PHE A 1 667 ? -34.758 13.206 28.515 1.00 87.06 667 PHE A O 1
ATOM 5252 N N . ASN A 1 668 ? -33.539 11.383 28.019 1.00 87.31 668 ASN A N 1
ATOM 5253 C CA . ASN A 1 668 ? -34.227 10.481 28.943 1.00 87.31 668 ASN A CA 1
ATOM 5254 C C . ASN A 1 668 ? -34.154 10.971 30.393 1.00 87.31 668 ASN A C 1
ATOM 5256 O O . ASN A 1 668 ? -35.161 10.918 31.098 1.00 87.31 668 ASN A O 1
ATOM 5260 N N . HIS A 1 669 ? -33.004 11.496 30.827 1.00 87.25 669 HIS A N 1
ATOM 5261 C CA . HIS A 1 669 ? -32.841 12.078 32.157 1.00 87.25 669 HIS A CA 1
ATOM 5262 C C . HIS A 1 669 ? -33.773 13.275 32.365 1.00 87.25 669 HIS A C 1
ATOM 5264 O O . HIS A 1 669 ? -34.528 13.298 33.335 1.00 87.25 669 HIS A O 1
ATOM 5270 N N . ARG A 1 670 ? -33.807 14.224 31.415 1.00 87.62 670 ARG A N 1
ATOM 5271 C CA . ARG A 1 670 ? -34.721 15.381 31.465 1.00 87.62 670 ARG A CA 1
ATOM 5272 C C . ARG A 1 670 ? -36.186 14.949 31.511 1.00 87.62 670 ARG A C 1
ATOM 5274 O O . ARG A 1 670 ? -36.949 15.469 32.322 1.00 87.62 670 ARG A O 1
ATOM 5281 N N . VAL A 1 671 ? -36.576 13.981 30.678 1.00 86.31 671 VAL A N 1
ATOM 5282 C CA . VAL A 1 671 ? -37.937 13.421 30.672 1.00 86.31 671 VAL A CA 1
ATOM 5283 C C . VAL A 1 671 ? -38.252 12.759 32.015 1.00 86.31 671 VAL A C 1
ATOM 5285 O O . VAL A 1 671 ? -39.345 12.931 32.550 1.00 86.31 671 VAL A O 1
ATOM 5288 N N . GLN A 1 672 ? -37.310 12.024 32.602 1.00 86.75 672 GLN A N 1
ATOM 5289 C CA . GLN A 1 672 ? -37.503 11.365 33.889 1.00 86.75 672 GLN A CA 1
ATOM 5290 C C . GLN A 1 672 ? -37.631 12.369 35.043 1.00 86.75 672 GLN A C 1
ATOM 5292 O O . GLN A 1 672 ? -38.532 12.218 35.869 1.00 86.75 672 GLN A O 1
ATOM 5297 N N . GLU A 1 673 ? -36.794 13.405 35.091 1.00 87.50 673 GLU A N 1
ATOM 5298 C CA . GLU A 1 673 ? -36.887 14.481 36.085 1.00 87.50 673 GLU A CA 1
ATOM 5299 C C . GLU A 1 673 ? -38.220 15.226 35.984 1.00 87.50 673 GLU A C 1
ATOM 5301 O O . GLU A 1 673 ? -38.932 15.361 36.981 1.00 87.50 673 GLU A O 1
ATOM 5306 N N . GLN A 1 674 ? -38.612 15.631 34.771 1.00 86.88 674 GLN A N 1
ATOM 5307 C CA . GLN A 1 674 ? -39.906 16.271 34.525 1.00 86.88 674 GLN A CA 1
ATOM 5308 C C . GLN A 1 674 ? -41.069 15.348 34.903 1.00 86.88 674 GLN A C 1
ATOM 5310 O O . GLN A 1 674 ? -42.017 15.789 35.546 1.00 86.88 674 GLN A O 1
ATOM 5315 N N . SER A 1 675 ? -40.978 14.055 34.582 1.00 87.75 675 SER A N 1
ATOM 5316 C CA . SER A 1 675 ? -41.973 13.045 34.954 1.00 87.75 675 SER A CA 1
ATOM 5317 C C . SER A 1 675 ? -42.140 12.935 36.471 1.00 87.75 675 SER A C 1
ATOM 5319 O O . SER A 1 675 ? -43.269 12.844 36.950 1.00 87.75 675 SER A O 1
ATOM 5321 N N . ILE A 1 676 ? -41.044 12.974 37.239 1.00 88.12 676 ILE A N 1
ATOM 5322 C CA . ILE A 1 676 ? -41.084 12.943 38.710 1.00 88.12 676 ILE A CA 1
ATOM 5323 C C . ILE A 1 676 ? -41.770 14.201 39.255 1.00 88.12 676 ILE A C 1
ATOM 5325 O O . ILE A 1 676 ? -42.671 14.072 40.084 1.00 88.12 676 ILE A O 1
ATOM 5329 N N . ILE A 1 677 ? -41.388 15.384 38.765 1.00 87.62 677 ILE A N 1
ATOM 5330 C CA . ILE A 1 677 ? -41.953 16.673 39.195 1.00 87.62 677 ILE A CA 1
ATOM 5331 C C . ILE A 1 677 ? -43.451 16.736 38.872 1.00 87.62 677 ILE A C 1
ATOM 5333 O O . ILE A 1 677 ? -44.274 16.962 39.754 1.00 87.62 677 ILE A O 1
ATOM 5337 N N . ILE A 1 678 ? -43.836 16.437 37.628 1.00 86.38 678 ILE A N 1
ATOM 5338 C CA . ILE A 1 678 ? -45.236 16.477 37.181 1.00 86.38 678 ILE A CA 1
ATOM 5339 C C . ILE A 1 678 ? -46.083 15.454 37.939 1.00 86.38 678 ILE A C 1
ATOM 5341 O O . ILE A 1 678 ? -47.218 15.745 38.299 1.00 86.38 678 ILE A O 1
ATOM 5345 N N . LYS A 1 679 ? -45.546 14.268 38.238 1.00 88.62 679 LYS A N 1
ATOM 5346 C CA . LYS A 1 679 ? -46.260 13.260 39.030 1.00 88.62 679 LYS A CA 1
ATOM 5347 C C . LYS A 1 679 ? -46.489 13.693 40.481 1.00 88.62 679 LYS A C 1
ATOM 5349 O O . LYS A 1 679 ? -47.473 13.260 41.079 1.00 88.62 679 LYS A O 1
ATOM 5354 N N . GLN A 1 680 ? -45.584 14.489 41.053 1.00 87.31 680 GLN A N 1
ATOM 5355 C CA . GLN A 1 680 ? -45.717 15.023 42.411 1.00 87.31 680 GLN A CA 1
ATOM 5356 C C . GLN A 1 680 ? -46.682 16.212 42.467 1.00 87.31 680 GLN A C 1
ATOM 5358 O O . GLN A 1 680 ? -47.551 16.233 43.337 1.00 87.31 680 GLN A O 1
ATOM 5363 N N . ASP A 1 681 ? -46.565 17.148 41.524 1.00 87.50 681 ASP A N 1
ATOM 5364 C CA . ASP A 1 681 ? -47.294 18.419 41.566 1.00 87.50 681 ASP A CA 1
ATOM 5365 C C . ASP A 1 681 ? -48.652 18.369 40.845 1.00 87.50 681 ASP A C 1
ATOM 5367 O O . ASP A 1 681 ? -49.583 19.072 41.234 1.00 87.50 681 ASP A O 1
ATOM 5371 N N . MET A 1 682 ? -48.787 17.550 39.793 1.00 86.75 682 MET A N 1
ATOM 5372 C CA . MET A 1 682 ? -49.973 17.485 38.923 1.00 86.75 682 MET A CA 1
ATOM 5373 C C . MET A 1 682 ? -50.254 16.046 38.422 1.00 86.75 682 MET A C 1
ATOM 5375 O O . MET A 1 682 ? -50.119 15.746 37.228 1.00 86.75 682 MET A O 1
ATOM 5379 N N . PRO A 1 683 ? -50.676 15.120 39.304 1.00 84.38 683 PRO A N 1
ATOM 5380 C CA . PRO A 1 683 ? -50.847 13.708 38.956 1.00 84.38 683 PRO A CA 1
ATOM 5381 C C . PRO A 1 683 ? -51.942 13.457 37.907 1.00 84.38 683 PRO A C 1
ATOM 5383 O O . PRO A 1 683 ? -51.833 12.507 37.135 1.00 84.38 683 PRO A O 1
ATOM 5386 N N . GLU A 1 684 ? -52.974 14.305 37.831 1.00 84.00 684 GLU A N 1
ATOM 5387 C CA . GLU A 1 684 ? -54.069 14.171 36.856 1.00 84.00 684 GLU A CA 1
ATOM 5388 C C . GLU A 1 684 ? -53.653 14.322 35.383 1.00 84.00 684 GLU A C 1
ATOM 5390 O O . GLU A 1 684 ? -54.321 13.766 34.511 1.00 84.00 684 GLU A O 1
ATOM 5395 N N . ILE A 1 685 ? -52.563 15.040 35.089 1.00 85.62 685 ILE A N 1
ATOM 5396 C CA . ILE A 1 685 ? -52.087 15.261 33.711 1.00 85.62 685 ILE A CA 1
ATOM 5397 C C . ILE A 1 685 ? -50.880 14.392 33.344 1.00 85.62 685 ILE A C 1
ATOM 5399 O O . ILE A 1 685 ? -50.505 14.351 32.174 1.00 85.62 685 ILE A O 1
ATOM 5403 N N . HIS A 1 686 ? -50.282 13.685 34.309 1.00 86.75 686 HIS A N 1
ATOM 5404 C CA . HIS A 1 686 ? -49.042 12.917 34.131 1.00 86.75 686 HIS A CA 1
ATOM 5405 C C . HIS A 1 686 ? -49.142 11.878 33.004 1.00 86.75 686 HIS A C 1
ATOM 5407 O O . HIS A 1 686 ? -48.297 11.846 32.109 1.00 86.75 686 HIS A O 1
ATOM 5413 N N . ASP A 1 687 ? -50.230 11.104 32.978 1.00 82.50 687 ASP A N 1
ATOM 5414 C CA . ASP A 1 687 ? -50.479 10.089 31.945 1.00 82.50 687 ASP A CA 1
ATOM 5415 C C . ASP A 1 687 ? -50.706 10.694 30.549 1.00 82.50 687 ASP A C 1
ATOM 5417 O O . ASP A 1 687 ? -50.425 10.049 29.534 1.00 82.50 687 ASP A O 1
ATOM 5421 N N . HIS A 1 688 ? -51.245 11.916 30.476 1.00 82.94 688 HIS A N 1
ATOM 5422 C CA . HIS A 1 688 ? -51.453 12.624 29.213 1.00 82.94 688 HIS A CA 1
ATOM 5423 C C . HIS A 1 688 ? -50.142 13.242 28.715 1.00 82.94 688 HIS A C 1
ATOM 5425 O O . HIS A 1 688 ? -49.794 13.079 27.550 1.00 82.94 688 HIS A O 1
ATOM 5431 N N . TRP A 1 689 ? -49.369 13.855 29.614 1.00 86.81 689 TRP A N 1
ATOM 5432 C CA . TRP A 1 689 ? -48.047 14.414 29.334 1.00 86.81 689 TRP A CA 1
ATOM 5433 C C . TRP A 1 689 ? -47.056 13.350 28.847 1.00 86.81 689 TRP A C 1
ATOM 5435 O O . TRP A 1 689 ? -46.334 13.597 27.886 1.00 86.81 689 TRP A O 1
ATOM 5445 N N . LEU A 1 690 ? -47.068 12.145 29.437 1.00 83.75 690 LEU A N 1
ATOM 5446 C CA . LEU A 1 690 ? -46.242 11.015 28.986 1.00 83.75 690 LEU A CA 1
ATOM 5447 C C . LEU A 1 690 ? -46.578 10.562 27.558 1.00 83.75 690 LEU A C 1
ATOM 5449 O O . LEU A 1 690 ? -45.690 10.129 26.828 1.00 83.75 690 LEU A O 1
ATOM 5453 N N . LYS A 1 691 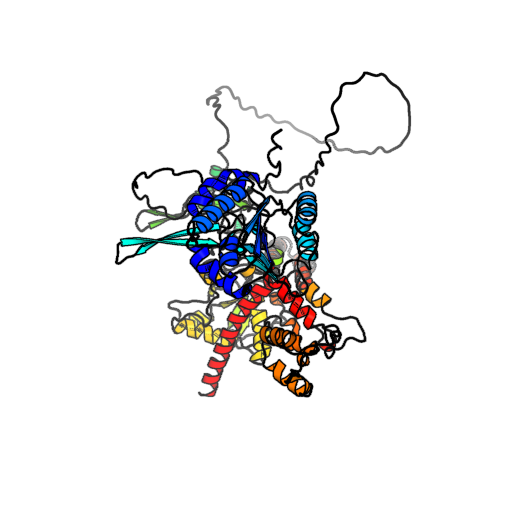? -47.854 10.635 27.158 1.00 82.06 691 LYS A N 1
ATOM 5454 C CA . LYS A 1 691 ? -48.296 10.271 25.801 1.00 82.06 691 LYS A CA 1
ATOM 5455 C C . LYS A 1 691 ? -47.961 11.336 24.760 1.00 82.06 691 LYS A C 1
ATOM 5457 O O . LYS A 1 691 ? -47.798 10.980 23.598 1.00 82.06 691 LYS A O 1
ATOM 5462 N N . ASP A 1 692 ? -47.884 12.593 25.183 1.00 84.62 692 ASP A N 1
ATOM 5463 C CA . ASP A 1 692 ? -47.615 13.756 24.331 1.00 84.62 692 ASP A CA 1
ATOM 5464 C C . ASP A 1 692 ? -46.118 14.110 24.254 1.00 84.62 692 ASP A C 1
ATOM 5466 O O . ASP A 1 692 ? -45.737 15.068 23.588 1.00 84.62 692 ASP A O 1
ATOM 5470 N N . GLN A 1 693 ? -45.248 13.341 24.925 1.00 80.50 693 GLN A N 1
ATOM 5471 C CA . GLN A 1 693 ? -43.803 13.534 24.818 1.00 80.50 693 GLN A CA 1
ATOM 5472 C C . GLN A 1 693 ? -43.333 13.362 23.377 1.00 80.50 693 GLN A C 1
ATOM 5474 O O . GLN A 1 693 ? -43.671 12.381 22.701 1.00 80.50 693 GLN A O 1
ATOM 5479 N N . SER A 1 694 ? -42.496 14.300 22.932 1.00 78.75 694 SER A N 1
ATOM 5480 C CA . SER A 1 694 ? -41.794 14.168 21.666 1.00 78.75 694 SER A CA 1
ATOM 5481 C C . SER A 1 694 ? -40.962 12.890 21.688 1.00 78.75 694 SER A C 1
ATOM 5483 O O . SER A 1 694 ? -40.309 12.545 22.674 1.00 78.75 694 SER A O 1
ATOM 5485 N N . LYS A 1 695 ? -41.015 12.140 20.590 1.00 79.44 695 LYS A N 1
ATOM 5486 C CA . LYS A 1 695 ? -40.111 11.009 20.407 1.00 79.44 695 LYS A CA 1
ATOM 5487 C C . LYS A 1 695 ? -38.750 11.566 20.025 1.00 79.44 695 LYS A C 1
ATOM 5489 O O . LYS A 1 695 ? -38.682 12.526 19.264 1.00 79.44 695 LYS A O 1
ATOM 5494 N N . TRP A 1 696 ? -37.691 10.958 20.545 1.00 77.31 696 TRP A N 1
ATOM 5495 C CA . TRP A 1 696 ? -36.348 11.256 20.072 1.00 77.31 696 TRP A CA 1
ATOM 5496 C C . TRP A 1 696 ? -36.254 10.927 18.578 1.00 77.31 696 TRP A C 1
ATOM 5498 O O . TRP A 1 696 ? -36.570 9.806 18.168 1.00 77.31 696 TRP A O 1
ATOM 5508 N N . GLU A 1 697 ? -35.853 11.914 17.785 1.00 76.25 697 GLU A N 1
ATOM 5509 C CA . GLU A 1 697 ? -35.566 11.759 16.364 1.00 76.25 697 GLU A CA 1
ATOM 5510 C C . GLU A 1 697 ? -34.052 11.755 16.184 1.00 76.25 697 GLU A C 1
ATOM 5512 O O . GLU A 1 697 ? -33.346 12.603 16.729 1.00 76.25 697 GLU A O 1
ATOM 5517 N N . TRP A 1 698 ? -33.557 10.765 15.449 1.00 72.25 698 TRP A N 1
ATOM 5518 C CA . TRP A 1 698 ? -32.131 10.622 15.197 1.00 72.25 698 TRP A CA 1
ATOM 5519 C C . TRP A 1 698 ? -31.670 11.698 14.203 1.00 72.25 698 TRP A C 1
ATOM 5521 O O . TRP A 1 698 ? -32.338 11.880 13.178 1.00 72.25 698 TRP A O 1
ATOM 5531 N N . PRO A 1 699 ? -30.571 12.417 14.484 1.00 70.81 699 PRO A N 1
ATOM 5532 C CA . PRO A 1 699 ? -30.019 13.389 13.551 1.00 70.81 699 PRO A CA 1
ATOM 5533 C C . PRO A 1 699 ? -29.538 12.716 12.255 1.00 70.81 699 PRO A C 1
ATOM 5535 O O . PRO A 1 699 ? -29.179 11.540 12.218 1.00 70.81 699 PRO A O 1
ATOM 5538 N N . GLU A 1 700 ? -29.542 13.465 11.150 1.00 72.75 700 GLU A N 1
ATOM 5539 C CA . GLU A 1 700 ? -28.919 12.991 9.913 1.00 72.75 700 GLU A CA 1
ATOM 5540 C C . GLU A 1 700 ? -27.392 13.092 10.019 1.00 72.75 700 GLU A C 1
ATOM 5542 O O . GLU A 1 700 ? -26.857 14.113 10.448 1.00 72.75 700 GLU A O 1
ATOM 5547 N N . HIS A 1 701 ? -26.690 12.045 9.576 1.00 76.75 701 HIS A N 1
ATOM 5548 C CA . HIS A 1 701 ? -25.227 11.969 9.597 1.00 76.75 701 HIS A CA 1
ATOM 5549 C C . HIS A 1 701 ? -24.642 12.154 8.191 1.00 76.75 701 HIS A C 1
ATOM 5551 O O . HIS A 1 701 ? -24.509 11.166 7.455 1.00 76.75 701 HIS A O 1
ATOM 5557 N N . PRO A 1 702 ? -24.276 13.385 7.784 1.00 78.00 702 PRO A N 1
ATOM 5558 C CA . PRO A 1 702 ? -23.736 13.645 6.449 1.00 78.00 702 PRO A CA 1
ATOM 5559 C C . PRO A 1 702 ? -22.392 12.938 6.217 1.00 78.00 702 PRO A C 1
ATOM 5561 O O . PRO A 1 702 ? -22.156 12.403 5.134 1.00 78.00 702 PRO A O 1
ATOM 5564 N N . GLU A 1 703 ? -21.544 12.833 7.244 1.00 78.88 703 GLU A N 1
ATOM 5565 C CA . GLU A 1 703 ? -20.224 12.195 7.134 1.00 78.88 703 GLU A CA 1
ATOM 5566 C C . GLU A 1 703 ? -20.310 10.707 6.787 1.00 78.88 703 GLU A C 1
ATOM 5568 O O . GLU A 1 703 ? -19.501 10.178 6.017 1.00 78.88 703 GLU A O 1
ATOM 5573 N N . ARG A 1 704 ? -21.334 10.020 7.306 1.00 83.50 704 ARG A N 1
ATOM 5574 C CA . ARG A 1 704 ? -21.597 8.624 6.962 1.00 83.50 704 ARG A CA 1
ATOM 5575 C C . ARG A 1 704 ? -21.932 8.475 5.480 1.00 83.50 704 ARG A C 1
ATOM 5577 O O . ARG A 1 704 ? -21.496 7.505 4.863 1.00 83.50 704 ARG A O 1
ATOM 5584 N N . GLN A 1 705 ? -22.679 9.414 4.902 1.00 84.44 705 GLN A N 1
ATOM 5585 C CA . GLN A 1 705 ? -23.012 9.378 3.479 1.00 84.44 705 GLN A CA 1
ATOM 5586 C C . GLN A 1 705 ? -21.764 9.566 2.607 1.00 84.44 705 GLN A C 1
ATOM 5588 O O . GLN A 1 705 ? -21.560 8.796 1.670 1.00 84.44 705 GLN A O 1
ATOM 5593 N N . GLU A 1 706 ? -20.882 10.501 2.962 1.00 86.44 706 GLU A N 1
ATOM 5594 C CA . GLU A 1 706 ? -19.600 10.680 2.266 1.00 86.44 706 GLU A CA 1
ATOM 5595 C C . GLU A 1 706 ? -18.720 9.423 2.337 1.00 86.44 706 GLU A C 1
ATOM 5597 O O . GLU A 1 706 ? -18.090 9.027 1.355 1.00 86.44 706 GLU A O 1
ATOM 5602 N N . LEU A 1 707 ? -18.690 8.754 3.495 1.00 86.38 707 LEU A N 1
ATOM 5603 C CA . LEU A 1 707 ? -17.973 7.491 3.659 1.00 86.38 707 LEU A CA 1
ATOM 5604 C C . LEU A 1 707 ? -18.560 6.396 2.752 1.00 86.38 707 LEU A C 1
ATOM 5606 O O . LEU A 1 707 ? -17.820 5.633 2.126 1.00 86.38 707 LEU A O 1
ATOM 5610 N N . LEU A 1 708 ? -19.891 6.330 2.646 1.00 88.00 708 LEU A N 1
ATOM 5611 C CA . LEU A 1 708 ? -20.578 5.371 1.783 1.00 88.00 708 LEU A CA 1
ATOM 5612 C C . LEU A 1 708 ? -20.260 5.597 0.300 1.00 88.00 708 LEU A C 1
ATOM 5614 O O . LEU A 1 708 ? -20.122 4.616 -0.436 1.00 88.00 708 LEU A O 1
ATOM 5618 N N . ASP A 1 709 ? -20.051 6.840 -0.130 1.00 88.50 709 ASP A N 1
ATOM 5619 C CA . ASP A 1 709 ? -19.646 7.159 -1.503 1.00 88.50 709 ASP A CA 1
ATOM 5620 C C . ASP A 1 709 ? -18.240 6.631 -1.843 1.00 88.50 709 ASP A C 1
ATOM 5622 O O . ASP A 1 709 ? -17.951 6.301 -2.998 1.00 88.50 709 ASP A O 1
ATOM 5626 N N . LEU A 1 710 ? -17.384 6.443 -0.837 1.00 89.94 710 LEU A N 1
ATOM 5627 C CA . LEU A 1 710 ? -16.067 5.814 -0.971 1.00 89.94 710 LEU A CA 1
ATOM 5628 C C . LEU A 1 710 ? -16.101 4.282 -0.856 1.00 89.94 710 LEU A C 1
ATOM 5630 O O . LEU A 1 710 ? -15.044 3.644 -0.883 1.00 89.94 710 LEU A O 1
ATOM 5634 N N . SER A 1 711 ? -17.285 3.675 -0.715 1.00 91.00 711 SER A N 1
ATOM 5635 C CA . SER A 1 711 ? -17.401 2.229 -0.524 1.00 91.00 711 SER A CA 1
ATOM 5636 C C . SER A 1 711 ? -16.829 1.437 -1.708 1.00 91.00 711 SER A C 1
ATOM 5638 O O . SER A 1 711 ? -17.014 1.825 -2.868 1.00 91.00 711 SER A O 1
ATOM 5640 N N . PRO A 1 712 ? -16.192 0.284 -1.436 1.00 92.75 712 PRO A N 1
ATOM 5641 C CA . PRO A 1 712 ? -15.769 -0.657 -2.462 1.00 92.75 712 PRO A CA 1
ATOM 5642 C C . PRO A 1 712 ? -16.910 -1.021 -3.417 1.00 92.75 712 PRO A C 1
ATOM 5644 O O . PRO A 1 712 ? -18.023 -1.345 -2.999 1.00 92.75 712 PRO A O 1
ATOM 5647 N N . MET A 1 713 ? -16.616 -1.021 -4.715 1.00 92.69 713 MET A N 1
ATOM 5648 C CA . MET A 1 713 ? -17.567 -1.403 -5.757 1.00 92.69 713 MET A CA 1
ATOM 5649 C C . MET A 1 713 ? -17.181 -2.734 -6.399 1.00 92.69 713 MET A C 1
ATOM 5651 O O . MET A 1 713 ? -16.005 -3.073 -6.516 1.00 92.69 713 MET A O 1
ATOM 5655 N N . LYS A 1 714 ? -18.176 -3.486 -6.872 1.00 94.44 714 LYS A N 1
ATOM 5656 C CA . LYS A 1 714 ? -17.939 -4.732 -7.604 1.00 94.44 714 LYS A CA 1
ATOM 5657 C C . LYS A 1 714 ? -17.594 -4.448 -9.059 1.00 94.44 714 LYS A C 1
ATOM 5659 O O . LYS A 1 714 ? -18.392 -3.844 -9.775 1.00 94.44 714 LYS A O 1
ATOM 5664 N N . LEU A 1 715 ? -16.446 -4.945 -9.516 1.00 95.00 715 LEU A N 1
ATOM 5665 C CA . LEU A 1 715 ? -16.044 -4.816 -10.912 1.00 95.00 715 LEU A CA 1
ATOM 5666 C C . LEU A 1 715 ? -16.692 -5.897 -11.803 1.00 95.00 715 LEU A C 1
ATOM 5668 O O . LEU A 1 715 ? -16.592 -7.091 -11.503 1.00 95.00 715 LEU A O 1
ATOM 5672 N N . PRO A 1 716 ? -17.339 -5.519 -12.921 1.00 94.31 716 PRO A N 1
ATOM 5673 C CA . PRO A 1 716 ? -17.915 -6.472 -13.867 1.00 94.31 716 PRO A CA 1
ATOM 5674 C C . PRO A 1 716 ? -16.827 -7.150 -14.712 1.00 94.31 716 PRO A C 1
ATOM 5676 O O . PRO A 1 716 ? -16.207 -6.515 -15.561 1.00 94.31 716 PRO A O 1
ATOM 5679 N N . TYR A 1 717 ? -16.639 -8.463 -14.539 1.00 94.25 717 TYR A N 1
ATOM 5680 C CA . TYR A 1 717 ? -15.520 -9.189 -15.155 1.00 94.25 717 TYR A CA 1
ATOM 5681 C C . TYR A 1 717 ? -15.351 -8.970 -16.662 1.00 94.25 717 TYR A C 1
ATOM 5683 O O . TYR A 1 717 ? -14.249 -8.664 -17.110 1.00 94.25 717 TYR A O 1
ATOM 5691 N N . GLU A 1 718 ? -16.441 -9.086 -17.422 1.00 94.38 718 GLU A N 1
ATOM 5692 C CA . GLU A 1 718 ? -16.425 -9.016 -18.889 1.00 94.38 718 GLU A CA 1
ATOM 5693 C C . GLU A 1 718 ? -16.238 -7.598 -19.446 1.00 94.38 718 GLU A C 1
ATOM 5695 O O . GLU A 1 718 ? -15.880 -7.444 -20.611 1.00 94.38 718 GLU A O 1
ATOM 5700 N N . MET A 1 719 ? -16.480 -6.561 -18.637 1.00 94.62 719 MET A N 1
ATOM 5701 C CA . MET A 1 719 ? -16.428 -5.157 -19.072 1.00 94.62 719 MET A CA 1
ATOM 5702 C C . MET A 1 719 ? -15.199 -4.411 -18.544 1.00 94.62 719 MET A C 1
ATOM 5704 O O . MET A 1 719 ? -14.894 -3.319 -19.020 1.00 94.62 719 MET A O 1
ATOM 5708 N N . THR A 1 720 ? -14.481 -4.977 -17.576 1.00 96.19 720 THR A N 1
ATOM 5709 C CA . THR A 1 720 ? -13.309 -4.335 -16.980 1.00 96.19 720 THR A CA 1
ATOM 5710 C C . THR A 1 720 ? -12.062 -4.523 -17.842 1.00 96.19 720 THR A C 1
ATOM 5712 O O . THR A 1 720 ? -11.642 -5.640 -18.156 1.00 96.19 720 THR A O 1
ATOM 5715 N N . ASN A 1 721 ? -11.403 -3.414 -18.173 1.00 96.44 721 ASN A N 1
ATOM 5716 C CA . ASN A 1 721 ? -10.063 -3.398 -18.738 1.00 96.44 721 ASN A CA 1
ATOM 5717 C C . ASN A 1 721 ? -9.024 -3.672 -17.646 1.00 96.44 721 ASN A C 1
ATOM 5719 O O . ASN A 1 721 ? -8.404 -2.769 -17.085 1.00 96.44 721 ASN A O 1
ATOM 5723 N N . TRP A 1 722 ? -8.816 -4.955 -17.367 1.00 96.50 722 TRP A N 1
ATOM 5724 C CA . TRP A 1 722 ? -7.893 -5.421 -16.337 1.00 96.50 722 TRP A CA 1
ATOM 5725 C C . TRP A 1 722 ? -6.439 -4.984 -16.551 1.00 96.50 722 TRP A C 1
ATOM 5727 O O . TRP A 1 722 ? -5.712 -4.820 -15.575 1.00 96.50 722 TRP A O 1
ATOM 5737 N N . TYR A 1 723 ? -6.014 -4.768 -17.802 1.00 94.94 723 TYR A N 1
ATOM 5738 C CA . TYR A 1 723 ? -4.679 -4.244 -18.103 1.00 94.94 723 TYR A CA 1
ATOM 5739 C C . TYR A 1 723 ? -4.528 -2.808 -17.610 1.00 94.94 723 TYR A C 1
ATOM 5741 O O . TYR A 1 723 ? -3.587 -2.500 -16.881 1.00 94.94 723 TYR A O 1
ATOM 5749 N N . GLN A 1 724 ? -5.482 -1.952 -17.980 1.00 95.56 724 GLN A N 1
ATOM 5750 C CA . GLN A 1 724 ? -5.510 -0.565 -17.537 1.00 95.56 724 GLN A CA 1
ATOM 5751 C C . GLN A 1 724 ? -5.589 -0.489 -16.012 1.00 95.56 724 GLN A C 1
ATOM 5753 O O . GLN A 1 724 ? -4.768 0.192 -15.410 1.00 95.56 724 GLN A O 1
ATOM 5758 N N . LEU A 1 725 ? -6.484 -1.263 -15.385 1.00 96.69 725 LEU A N 1
ATOM 5759 C CA . LEU A 1 725 ? -6.600 -1.295 -13.928 1.00 96.69 725 LEU A CA 1
ATOM 5760 C C . LEU A 1 725 ? -5.275 -1.674 -13.252 1.00 96.69 725 LEU A C 1
ATOM 5762 O O . LEU A 1 725 ? -4.842 -0.998 -12.324 1.00 96.69 725 LEU A O 1
ATOM 5766 N N . TYR A 1 726 ? -4.609 -2.731 -13.724 1.00 95.38 726 TYR A N 1
ATOM 5767 C CA . TYR A 1 726 ? -3.324 -3.157 -13.168 1.00 95.38 726 TYR A CA 1
ATOM 5768 C C . TYR A 1 726 ? -2.261 -2.052 -13.287 1.00 95.38 726 TYR A C 1
ATOM 5770 O O . TYR A 1 726 ? -1.552 -1.765 -12.322 1.00 95.38 726 TYR A O 1
ATOM 5778 N N . CYS A 1 727 ? -2.171 -1.398 -14.449 1.00 94.12 727 CYS A N 1
ATOM 5779 C CA . CYS A 1 727 ? -1.243 -0.290 -14.671 1.00 94.12 727 CYS A CA 1
ATOM 5780 C C . CYS A 1 727 ? -1.562 0.932 -13.801 1.00 94.12 727 CYS A C 1
ATOM 5782 O O . CYS A 1 727 ? -0.646 1.506 -13.215 1.00 94.12 727 CYS A O 1
ATOM 5784 N N . ASP A 1 728 ? -2.834 1.310 -13.685 1.00 95.62 728 ASP A N 1
ATOM 5785 C CA . ASP A 1 728 ? -3.262 2.487 -12.928 1.00 95.62 728 ASP A CA 1
ATOM 5786 C C . ASP A 1 728 ? -3.050 2.291 -11.422 1.00 95.62 728 ASP A C 1
ATOM 5788 O O . ASP A 1 728 ? -2.581 3.208 -10.742 1.00 95.62 728 ASP A O 1
ATOM 5792 N N . ILE A 1 729 ? -3.301 1.085 -10.899 1.00 95.06 729 ILE A N 1
ATOM 5793 C CA . ILE A 1 729 ? -2.995 0.734 -9.504 1.00 95.06 729 ILE A CA 1
ATOM 5794 C C . ILE A 1 729 ? -1.484 0.769 -9.257 1.00 95.06 729 ILE A C 1
ATOM 5796 O O . ILE A 1 729 ? -1.043 1.390 -8.289 1.00 95.06 729 ILE A O 1
ATOM 5800 N N . ALA A 1 730 ? -0.680 0.173 -10.144 1.00 92.19 730 ALA A N 1
ATOM 5801 C CA . ALA A 1 730 ? 0.778 0.196 -10.024 1.00 92.19 730 ALA A CA 1
ATOM 5802 C C . ALA A 1 730 ? 1.340 1.631 -10.076 1.00 92.19 730 ALA A C 1
ATOM 5804 O O . ALA A 1 730 ? 2.210 1.990 -9.284 1.00 92.19 730 ALA A O 1
ATOM 5805 N N . ALA A 1 731 ? 0.808 2.484 -10.957 1.00 93.25 731 ALA A N 1
ATOM 5806 C CA . ALA A 1 731 ? 1.230 3.878 -11.087 1.00 93.25 731 ALA A CA 1
ATOM 5807 C C . ALA A 1 731 ? 0.845 4.745 -9.873 1.00 93.25 731 ALA A C 1
ATOM 5809 O O . ALA A 1 731 ? 1.550 5.703 -9.551 1.00 93.25 731 ALA A O 1
ATOM 5810 N N . ASN A 1 732 ? -0.254 4.415 -9.186 1.00 93.06 732 ASN A N 1
ATOM 5811 C CA . ASN A 1 732 ? -0.781 5.190 -8.059 1.00 93.06 732 ASN A CA 1
ATOM 5812 C C . ASN A 1 732 ? -0.534 4.548 -6.682 1.00 93.06 732 ASN A C 1
ATOM 5814 O O . ASN A 1 732 ? -1.025 5.067 -5.681 1.00 93.06 732 ASN A O 1
ATOM 5818 N N . GLN A 1 733 ? 0.268 3.483 -6.584 1.00 86.75 733 GLN A N 1
ATOM 5819 C CA . GLN A 1 733 ? 0.492 2.736 -5.337 1.00 86.75 733 GLN A CA 1
ATOM 5820 C C . GLN A 1 733 ? 0.980 3.609 -4.165 1.00 86.75 733 GLN A C 1
ATOM 5822 O O . GLN A 1 733 ? 0.608 3.376 -3.017 1.00 86.75 733 GLN A O 1
ATOM 5827 N N . MET A 1 734 ? 1.786 4.640 -4.442 1.00 86.44 734 MET A N 1
ATOM 5828 C CA . MET A 1 734 ? 2.273 5.574 -3.415 1.00 86.44 734 MET A CA 1
ATOM 5829 C C . MET A 1 734 ? 1.239 6.631 -3.006 1.00 86.44 734 MET A C 1
ATOM 5831 O O . MET A 1 734 ? 1.332 7.173 -1.907 1.00 86.44 734 MET A O 1
ATOM 5835 N N . ARG A 1 735 ? 0.273 6.936 -3.881 1.00 91.56 735 ARG A N 1
ATOM 5836 C CA . ARG A 1 735 ? -0.813 7.892 -3.614 1.00 91.56 735 ARG A CA 1
ATOM 5837 C C . ARG A 1 735 ? -1.973 7.231 -2.878 1.00 91.56 735 ARG A C 1
ATOM 5839 O O . ARG A 1 735 ? -2.537 7.838 -1.980 1.00 91.56 735 ARG A O 1
ATOM 5846 N N . LEU A 1 736 ? -2.287 5.981 -3.215 1.00 94.56 736 LEU A N 1
ATOM 5847 C CA . LEU A 1 736 ? -3.352 5.190 -2.595 1.00 94.56 736 LEU A CA 1
ATOM 5848 C C . LEU A 1 736 ? -2.897 4.626 -1.238 1.00 94.56 736 LEU A C 1
ATOM 5850 O O . LEU A 1 736 ? -2.719 3.416 -1.075 1.00 94.56 736 LEU A O 1
ATOM 5854 N N . LYS A 1 737 ? -2.693 5.505 -0.249 1.00 95.50 737 LYS A N 1
ATOM 5855 C CA . LYS A 1 737 ? -2.189 5.128 1.083 1.00 95.50 737 LYS A CA 1
ATOM 5856 C C . LYS A 1 737 ? -3.065 4.076 1.762 1.00 95.50 737 LYS A C 1
ATOM 5858 O O . LYS A 1 737 ? -2.531 3.115 2.310 1.00 95.50 737 LYS A O 1
ATOM 5863 N N . GLY A 1 738 ? -4.388 4.209 1.657 1.00 95.88 738 GLY A N 1
ATOM 5864 C CA . GLY A 1 738 ? -5.340 3.226 2.179 1.00 95.88 738 GLY A CA 1
ATOM 5865 C C . GLY A 1 738 ? -5.161 1.840 1.553 1.00 95.88 738 GLY A C 1
ATOM 5866 O O . GLY A 1 738 ? -5.090 0.843 2.266 1.00 95.88 738 GLY A O 1
ATOM 5867 N N . LEU A 1 739 ? -4.941 1.759 0.235 1.00 96.38 739 LEU A N 1
ATOM 5868 C CA . LEU A 1 739 ? -4.673 0.484 -0.442 1.00 96.38 739 LEU A CA 1
ATOM 5869 C C . LEU A 1 739 ? -3.317 -0.115 -0.027 1.00 96.38 739 LEU A C 1
ATOM 5871 O O . LEU A 1 739 ? -3.205 -1.328 0.155 1.00 96.38 739 LEU A O 1
ATOM 5875 N N . ARG A 1 740 ? -2.297 0.726 0.193 1.00 95.81 740 ARG A N 1
ATOM 5876 C CA . ARG A 1 740 ? -1.011 0.302 0.772 1.00 95.81 740 ARG A CA 1
ATOM 5877 C C . ARG A 1 740 ? -1.183 -0.225 2.201 1.00 95.81 740 ARG A C 1
ATOM 5879 O O . ARG A 1 740 ? -0.562 -1.226 2.556 1.00 95.81 740 ARG A O 1
ATOM 5886 N N . ASN A 1 741 ? -2.039 0.401 3.013 1.00 96.50 741 ASN A N 1
ATOM 5887 C CA . ASN A 1 741 ? -2.365 -0.106 4.347 1.00 96.50 741 ASN A CA 1
ATOM 5888 C C . ASN A 1 741 ? -3.120 -1.433 4.273 1.00 96.50 741 ASN A C 1
ATOM 5890 O O . ASN A 1 741 ? -2.818 -2.361 5.020 1.00 96.50 741 ASN A O 1
ATOM 5894 N N . ARG A 1 742 ? -4.062 -1.549 3.331 1.00 96.94 742 ARG A N 1
ATOM 5895 C CA . ARG A 1 742 ? -4.816 -2.777 3.078 1.00 96.94 742 ARG A CA 1
ATOM 5896 C C . ARG A 1 742 ? -3.888 -3.939 2.729 1.00 96.94 742 ARG A C 1
ATOM 5898 O O . ARG A 1 742 ? -4.103 -5.024 3.249 1.00 96.94 742 ARG A O 1
ATOM 5905 N N . ALA A 1 743 ? -2.837 -3.714 1.937 1.00 96.69 743 ALA A N 1
ATOM 5906 C CA . ALA A 1 743 ? -1.820 -4.730 1.644 1.00 96.69 743 ALA A CA 1
ATOM 5907 C C . ALA A 1 743 ? -1.117 -5.234 2.920 1.00 96.69 743 ALA A C 1
ATOM 5909 O O . ALA A 1 743 ? -1.064 -6.434 3.170 1.00 96.69 743 ALA A O 1
ATOM 5910 N N . ARG A 1 744 ? -0.672 -4.319 3.792 1.00 95.69 744 ARG A N 1
ATOM 5911 C CA . ARG A 1 744 ? -0.080 -4.669 5.098 1.00 95.69 744 ARG A CA 1
ATOM 5912 C C . ARG A 1 744 ? -1.050 -5.475 5.970 1.00 95.69 744 ARG A C 1
ATOM 5914 O O . ARG A 1 744 ? -0.659 -6.454 6.601 1.00 95.69 744 ARG A O 1
ATOM 5921 N N . ILE A 1 745 ? -2.306 -5.037 6.050 1.00 96.88 745 ILE A N 1
ATOM 5922 C CA . ILE A 1 745 ? -3.341 -5.704 6.853 1.00 96.88 745 ILE A CA 1
ATOM 5923 C C . ILE A 1 745 ? -3.654 -7.082 6.275 1.00 96.88 745 ILE A C 1
ATOM 5925 O O . ILE A 1 745 ? -3.823 -8.033 7.032 1.00 96.88 745 ILE A O 1
ATOM 5929 N N . TRP A 1 746 ? -3.681 -7.212 4.949 1.00 97.31 746 TRP A N 1
ATOM 5930 C CA . TRP A 1 746 ? -3.871 -8.483 4.263 1.00 97.31 746 TRP A CA 1
ATOM 5931 C C . TRP A 1 746 ? -2.806 -9.505 4.663 1.00 97.31 746 TRP A C 1
ATOM 5933 O O . TRP A 1 746 ? -3.153 -10.635 4.996 1.00 97.31 746 TRP A O 1
ATOM 5943 N N . ASP A 1 747 ? -1.534 -9.109 4.738 1.00 96.69 747 ASP A N 1
ATOM 5944 C CA . ASP A 1 747 ? -0.456 -9.996 5.193 1.00 96.69 747 ASP A CA 1
ATOM 5945 C C . ASP A 1 747 ? -0.660 -10.477 6.640 1.00 96.69 747 ASP A C 1
ATOM 5947 O O . ASP A 1 747 ? -0.428 -11.649 6.950 1.00 96.69 747 ASP A O 1
ATOM 5951 N N . ALA A 1 748 ? -1.138 -9.607 7.536 1.00 95.50 748 ALA A N 1
ATOM 5952 C CA . ALA A 1 748 ? -1.497 -9.991 8.903 1.00 95.50 748 ALA A CA 1
ATOM 5953 C C . ALA A 1 748 ? -2.707 -10.944 8.931 1.00 95.50 748 ALA A C 1
ATOM 5955 O O . ALA A 1 748 ? -2.682 -11.978 9.599 1.00 95.50 748 ALA A O 1
ATOM 5956 N N . VAL A 1 749 ? -3.747 -10.647 8.151 1.00 96.69 749 VAL A N 1
ATOM 5957 C CA . VAL A 1 749 ? -4.954 -11.477 8.023 1.00 96.69 749 VAL A CA 1
ATOM 5958 C C . VAL A 1 749 ? -4.628 -12.861 7.460 1.00 96.69 749 VAL A C 1
ATOM 5960 O O . VAL A 1 749 ? -5.175 -13.856 7.931 1.00 96.69 749 VAL A O 1
ATOM 5963 N N . MET A 1 750 ? -3.712 -12.969 6.497 1.00 97.00 750 MET A N 1
ATOM 5964 C CA . MET A 1 750 ? -3.302 -14.262 5.947 1.00 97.00 750 MET A CA 1
ATOM 5965 C C . MET A 1 750 ? -2.556 -15.125 6.973 1.00 97.00 750 MET A C 1
ATOM 5967 O O . MET A 1 750 ? -2.750 -16.343 6.988 1.00 97.00 750 MET A O 1
ATOM 5971 N N . GLN A 1 751 ? -1.767 -14.519 7.869 1.00 96.38 751 GLN A N 1
ATOM 5972 C CA . GLN A 1 751 ? -1.163 -15.229 9.005 1.00 96.38 751 GLN A CA 1
ATOM 5973 C C . GLN A 1 751 ? -2.242 -15.774 9.953 1.00 96.38 751 GLN A C 1
ATOM 5975 O O . GLN A 1 751 ? -2.210 -16.955 10.301 1.00 96.38 751 GLN A O 1
ATOM 5980 N N . ILE A 1 752 ? -3.262 -14.967 10.266 1.00 95.31 752 ILE A N 1
ATOM 5981 C CA . ILE A 1 752 ? -4.419 -15.388 11.072 1.00 95.31 752 ILE A CA 1
ATOM 5982 C C . ILE A 1 752 ? -5.183 -16.532 10.391 1.00 95.31 752 ILE A C 1
ATOM 5984 O O . ILE A 1 752 ? -5.504 -17.530 11.031 1.00 95.31 752 ILE A O 1
ATOM 5988 N N . ILE A 1 753 ? -5.449 -16.439 9.084 1.00 96.06 753 ILE A N 1
ATOM 5989 C CA . ILE A 1 753 ? -6.135 -17.497 8.324 1.00 96.06 753 ILE A CA 1
ATOM 5990 C C . ILE A 1 753 ? -5.357 -18.812 8.380 1.00 96.06 753 ILE A C 1
ATOM 5992 O O . ILE A 1 753 ? -5.968 -19.875 8.520 1.00 96.06 753 ILE A O 1
ATOM 5996 N N . ASN A 1 754 ? -4.028 -18.764 8.282 1.00 95.50 754 ASN A N 1
ATOM 5997 C CA . ASN A 1 754 ? -3.191 -19.955 8.414 1.00 95.50 754 ASN A CA 1
ATOM 5998 C C . ASN A 1 754 ? -3.275 -20.541 9.831 1.00 95.50 754 ASN A C 1
ATOM 6000 O O . ASN A 1 754 ? -3.514 -21.740 9.964 1.00 95.50 754 ASN A O 1
ATOM 6004 N N . ALA A 1 755 ? -3.221 -19.706 10.872 1.00 93.94 755 ALA A N 1
ATOM 6005 C CA . ALA A 1 755 ? -3.406 -20.147 12.256 1.00 93.94 755 ALA A CA 1
ATOM 6006 C C . ALA A 1 755 ? -4.797 -20.773 12.500 1.00 93.94 755 ALA A C 1
ATOM 6008 O O . ALA A 1 755 ? -4.914 -21.788 13.187 1.00 93.94 755 ALA A O 1
ATOM 6009 N N . ILE A 1 756 ? -5.861 -20.240 11.884 1.00 94.12 756 ILE A N 1
ATOM 6010 C CA . ILE A 1 756 ? -7.210 -20.833 11.945 1.00 94.12 756 ILE A CA 1
ATOM 6011 C C . ILE A 1 756 ? -7.237 -22.208 11.265 1.00 94.12 756 ILE A C 1
ATOM 6013 O O . ILE A 1 756 ? -7.847 -23.144 11.788 1.00 94.12 756 ILE A O 1
ATOM 6017 N N . LYS A 1 757 ? -6.579 -22.365 10.107 1.00 93.38 757 LYS A N 1
ATOM 6018 C CA . LYS A 1 757 ? -6.483 -23.665 9.418 1.00 93.38 757 LYS A CA 1
ATOM 6019 C C . LYS A 1 757 ? -5.774 -24.708 10.281 1.00 93.38 757 LYS A C 1
ATOM 6021 O O . LYS A 1 757 ? -6.244 -25.842 10.347 1.00 93.38 757 LYS A O 1
ATOM 6026 N N . GLU A 1 758 ? -4.695 -24.322 10.958 1.00 90.00 758 GLU A N 1
ATOM 6027 C CA . GLU A 1 758 ? -3.973 -25.181 11.903 1.00 90.00 758 GLU A CA 1
ATOM 6028 C C . GLU A 1 758 ? -4.836 -25.541 13.120 1.00 90.00 758 GLU A C 1
ATOM 6030 O O . GLU A 1 758 ? -4.917 -26.704 13.506 1.00 90.00 758 GLU A O 1
ATOM 6035 N N . CYS A 1 759 ? -5.557 -24.574 13.694 1.00 85.69 759 CYS A N 1
ATOM 6036 C CA . CYS A 1 759 ? -6.469 -24.829 14.810 1.00 85.69 759 CYS A CA 1
ATOM 6037 C C . CYS A 1 759 ? -7.537 -25.880 14.443 1.00 85.69 759 CYS A C 1
ATOM 6039 O O . CYS A 1 759 ? -7.748 -26.837 15.188 1.00 85.69 759 CYS A O 1
ATOM 6041 N N . ARG A 1 760 ? -8.133 -25.772 13.247 1.00 83.38 760 ARG A N 1
ATOM 6042 C CA . ARG A 1 760 ? -9.143 -26.723 12.748 1.00 83.38 760 ARG A CA 1
ATOM 6043 C C . ARG A 1 760 ? -8.585 -28.114 12.448 1.00 83.38 760 ARG A C 1
ATOM 6045 O O . ARG A 1 760 ? -9.274 -29.103 12.686 1.00 83.38 760 ARG A O 1
ATOM 6052 N N . SER A 1 761 ? -7.371 -28.222 11.905 1.00 79.06 761 SER A N 1
ATOM 6053 C CA . SER A 1 761 ? -6.779 -29.534 11.605 1.00 79.06 761 SER A CA 1
ATOM 6054 C C . SER A 1 761 ? -6.489 -30.327 12.882 1.00 79.06 761 SER A C 1
ATOM 6056 O O . SER A 1 761 ? -6.689 -31.539 12.909 1.00 79.06 761 SER A O 1
ATOM 6058 N N . HIS A 1 762 ? -6.104 -29.648 13.965 1.00 69.12 762 HIS A N 1
ATOM 6059 C CA . HIS A 1 762 ? -5.938 -30.272 15.276 1.00 69.12 762 HIS A CA 1
ATOM 6060 C C . HIS A 1 762 ? -7.262 -30.719 15.915 1.00 69.12 762 HIS A C 1
ATOM 6062 O O . HIS A 1 762 ? -7.263 -31.728 16.617 1.00 69.12 762 HIS A O 1
ATOM 6068 N N . GLU A 1 763 ? -8.372 -30.015 15.666 1.00 63.47 763 GLU A N 1
ATOM 6069 C CA . GLU A 1 763 ? -9.711 -30.420 16.124 1.00 63.47 763 GLU A CA 1
ATOM 6070 C C . GLU A 1 763 ? -10.258 -31.633 15.359 1.00 63.47 763 GLU A C 1
ATOM 6072 O O . GLU A 1 763 ? -10.936 -32.452 15.957 1.00 63.47 763 GLU A O 1
ATOM 6077 N N . LEU A 1 764 ? -9.939 -31.784 14.068 1.00 61.75 764 LEU A N 1
ATOM 6078 C CA . LEU A 1 764 ? -10.352 -32.946 13.261 1.00 61.75 764 LEU A CA 1
ATOM 6079 C C . LEU A 1 764 ? -9.542 -34.222 13.554 1.00 61.75 764 LEU A C 1
ATOM 6081 O O . LEU A 1 764 ? -9.985 -35.319 13.223 1.00 61.75 764 LEU A O 1
ATOM 6085 N N . CYS A 1 765 ? -8.343 -34.080 14.126 1.00 47.12 765 CYS A N 1
ATOM 6086 C CA . CYS A 1 765 ? -7.476 -35.193 14.526 1.00 47.12 765 CYS A CA 1
ATOM 6087 C C . CYS A 1 765 ? -7.702 -35.662 15.977 1.00 47.12 765 CYS A C 1
ATOM 6089 O O . CYS A 1 765 ? -7.100 -36.660 16.378 1.00 47.12 765 CYS A O 1
ATOM 6091 N N . ARG A 1 766 ? -8.507 -34.938 16.763 1.00 42.38 766 ARG A N 1
ATOM 6092 C CA . ARG A 1 766 ? -8.964 -35.326 18.106 1.00 42.38 766 ARG A CA 1
ATOM 6093 C C . ARG A 1 766 ? -10.371 -35.894 18.024 1.00 42.38 766 ARG A C 1
ATOM 6095 O O . ARG A 1 766 ? -10.653 -36.800 18.838 1.00 42.38 766 ARG A O 1
#

Sequence (766 aa):
METPFSDNPSILPWENHAASWDEQMGDNGNDYFSALELPVLKRLISPQPGNRVLDLATGNGLVARWLAQEGAFVFATDGSRAMIERARARTLTWCQQGRLSENRVSFHVLDVTDKSSWEQFISSTCQTVDGFDIVTMNMGLMDIHDLEPLAVSIKQLLRLGGCFVATLLHPLFFTSGADRQIVVREDAVTGKRHIDQSLILKRYLKVPPARQLLFSEDLGSESPGEEVDNEVQPGDCSEETGCCMVYRKADISRLGWVPESLLSDIFCEDDPDNGISETDPNYAYQSASDCEPLEYGSDAGEDHFEAGNQNEGTIPQDSFDESGWTFSVSGLSHQEYDTEFLSLSTPLGARLMTRSGNMFSLNTDAAIKAQHFEHIAGPNCRSTAGYLGMRISVEETRNCHTVQCILPKAAGWKPSPDDLDIEGKSGHYLTGVADHMPSGGSGLEFAPVRHGADYIQAKTDFFDESQEELKNIGLPFHPTCFEVFIQASRRFLGRVDIDALVKIRDKACLERKDFPVRHHEHVVHGLGQVWTHNIGHEYLVANPIFVPGLRSILEASVSKDKNFSVQNSPFDVRRRRKVLTSIQDPFEAFPADIIRTIVSHLSSSDIAGLRLSSRAFTHLPISVWHRLIEKEVPWLYEAWSSDPAPYHWATAIAHDLINEKHELEKFNHRVQEQSIIIKQDMPEIHDHWLKDQSKWEWPEHPERQELLDLSPMKLPYEMTNWYQLYCDIAANQMRLKGLRNRARIWDAVMQIINAIKECRSHELCR